Protein 7SUL (pdb70)

Foldseek 3Di:
DFFAFQAKDQFQFAWEWAAQPWPFIKIWTWAAPPDADPVRDPWIKIWIFTDDSVDRDNHTHTQFIGGDPWGFLHWYWFQDAQPNGGTWIWTWTFQQKIWIFQVVCRNVPHPDGTPDMDNPDGGTFNEWEAQPVQSQWIWIWFWQQDIWIAGNNHRPDTDALADGDPPTAGFNYKYQFLPDRQWIWTAGQLGWIWIGGSVVSGTDAIADDCSVQFGWQDKDHQNPQRQWIWTFGQGQSQQWIFIQGNVDRHGGPDIAPPANGHWQEKEQDNPDNQWIWTWHLCRWTFTHGSVVSHTPDTYDGDNWTFNYKYQRSNDRQWIWTRTPSRMIIIIGSD/DWFFQAKDQFQFAWEWAAQVAPPIKIKTKAAPPDADPVRDPWMKIWIWTDDSVDRDNYTHTQFMDTDPFHFLHWYWFQDAPPAANGGTWIWTWGFQQKIWTFAVNCRSVPDHPTTPDMDNPAGGTFNEKDAFPVQSQWMWTWFWFQDIWIAGNNHRPDTDGLADRDPPTFGFNYKYQFLPDRQWIWTAGQLGKIFIGRSVVRDTPDIADDPSVQFGWQDKDHQLPQRQWMWTAGQGQVQQWIFICGNVPRHGGPDIADPENGHWQDWEQQNVDNLWIWIWGLQRWIFTHRSVVNDTPDTYDDDNWTWHNWYAHNNPRQKIWTATPSRMIIIMGND/DWWFQAKDQFQFAWEWAAQVAPPIKIKTWAAPPFAAPVSDPWTKIWIWTDDNVDRDNYTHTQFIGGDPFGFLHWYWFQDAQDPPARRGTWIWTWTFQQKIWIFAVRCRSVPHPDGTPDMDRPAGGTFNEWDAQPVLSQWMWTWFWQQDIWIAGNNCRPDTDHLAPRDPPGAGWNYKYQFLPDRQWIWTAGQQGWIFIGGSVVRDTPDIADQPPSQFGWQDKDHQNPQRQWIWTAGQRLVQQWIFICRNVPRPHGPDIQPPDNGHWQEWEQQNVDNQWIWTWHLCRWTWIGRPVVSGTDDIHDGDNWTFNYKYAHNNDRQKIWTNTSNRMIIIMGRD/DFFQAKDQFQFAWEWAAQPAPPIKIWTAAAPPAPHWIWIWTDDSVDRDNYTHTQFIADDPWGFLHWYFFQPAQDDARGGGWIWTWTFQQKIWIWDVRCRNVPHNTTPDIDRPDGGTFNEWDAQPPLSQWIWIWAWFQDIWIAGNNCRPDTDALADRDPPTAGFNYKYAFLPDRQWIKTAGQQRWIWIGGSVVSDTDDIAHDVSQFGWQDKAHQNPQRQWIWTFGQGFSQQWIFICGNVDRHGGPDIQDPDNGHWQEWEQQNPDNQWIWTWHQCGWIFTGRPVVSGTPDIDDDDNWTFNYKYARNNDRQKIWTRTNSRMIIIGGVD

B-factor: mean 53.22, std 14.32, range [22.48, 134.35]

Organism: Homo sapiens (NCBI:txid9606)

Structure (mmCIF, N/CA/C/O backbone):
data_7SUL
#
_entry.id   7SUL
#
_cell.length_a   51.180
_cell.length_b   156.750
_cell.length_c   85.190
_cell.angle_alpha   90.000
_cell.angle_beta   99.480
_cell.angle_gamma   90.000
#
_symmetry.space_group_name_H-M   'P 1 21 1'
#
loop_
_entity.id
_entity.type
_entity.pdbx_description
1 polymer 'Protein transport protein Sec31A'
2 water water
#
loop_
_atom_site.group_PDB
_atom_site.id
_atom_site.type_symbol
_atom_site.label_atom_id
_atom_site.label_alt_id
_atom_site.label_comp_id
_atom_site.label_asym_id
_atom_site.label_entity_id
_atom_site.label_seq_id
_atom_site.pdbx_PDB_ins_code
_atom_site.Cartn_x
_atom_site.Cartn_y
_atom_site.Cartn_z
_atom_site.occupancy
_atom_site.B_iso_or_equiv
_atom_site.auth_seq_id
_atom_site.auth_comp_id
_atom_site.auth_asym_id
_atom_site.auth_atom_id
_atom_site.pdbx_PDB_model_num
ATOM 1 N N . PHE A 1 16 ? 16.749 -11.290 0.842 1.00 67.24 -2 PHE A N 1
ATOM 2 C CA . PHE A 1 16 ? 17.901 -10.567 1.366 1.00 66.61 -2 PHE A CA 1
ATOM 3 C C . PHE A 1 16 ? 17.847 -10.321 2.861 1.00 70.08 -2 PHE A C 1
ATOM 4 O O . PHE A 1 16 ? 18.032 -11.253 3.645 1.00 71.27 -2 PHE A O 1
ATOM 5 N N . GLN A 1 17 ? 17.566 -9.064 3.268 1.00 64.79 -1 GLN A N 1
ATOM 6 C CA . GLN A 1 17 ? 17.528 -8.607 4.662 1.00 62.91 -1 GLN A CA 1
ATOM 7 C C . GLN A 1 17 ? 16.223 -8.874 5.425 1.00 64.66 -1 GLN A C 1
ATOM 8 O O . GLN A 1 17 ? 15.134 -8.738 4.867 1.00 63.52 -1 GLN A O 1
ATOM 14 N N . GLY A 1 18 ? 16.368 -9.172 6.720 1.00 60.38 0 GLY A N 1
ATOM 15 C CA . GLY A 1 18 ? 15.270 -9.416 7.652 1.00 59.66 0 GLY A CA 1
ATOM 16 C C . GLY A 1 18 ? 14.430 -10.643 7.358 1.00 62.16 0 GLY A C 1
ATOM 17 O O . GLY A 1 18 ? 14.849 -11.507 6.576 1.00 61.25 0 GLY A O 1
ATOM 18 N N . MET A 1 19 ? 13.220 -10.725 7.972 1.00 57.77 1 MET A N 1
ATOM 19 C CA . MET A 1 19 ? 12.346 -11.883 7.776 1.00 57.30 1 MET A CA 1
ATOM 20 C C . MET A 1 19 ? 10.854 -11.637 8.104 1.00 53.89 1 MET A C 1
ATOM 21 O O . MET A 1 19 ? 10.517 -10.735 8.861 1.00 52.56 1 MET A O 1
ATOM 26 N N . LYS A 1 20 ? 9.983 -12.516 7.572 1.00 46.82 2 LYS A N 1
ATOM 27 C CA . LYS A 1 20 ? 8.550 -12.531 7.825 1.00 45.22 2 LYS A CA 1
ATOM 28 C C . LYS A 1 20 ? 8.288 -13.100 9.215 1.00 47.95 2 LYS A C 1
ATOM 29 O O . LYS A 1 20 ? 8.834 -14.156 9.568 1.00 47.93 2 LYS A O 1
ATOM 35 N N . LEU A 1 21 ? 7.488 -12.374 10.022 1.00 43.60 3 LEU A N 1
ATOM 36 C CA . LEU A 1 21 ? 7.145 -12.774 11.389 1.00 43.60 3 LEU A CA 1
ATOM 37 C C . LEU A 1 21 ? 5.704 -13.275 11.470 1.00 45.13 3 LEU A C 1
ATOM 38 O O . LEU A 1 21 ? 5.429 -14.261 12.155 1.00 45.29 3 LEU A O 1
ATOM 43 N N . LYS A 1 22 ? 4.783 -12.544 10.831 1.00 39.44 4 LYS A N 1
ATOM 44 C CA . LYS A 1 22 ? 3.350 -12.824 10.832 1.00 38.08 4 LYS A CA 1
ATOM 45 C C . LYS A 1 22 ? 2.729 -12.692 9.434 1.00 39.38 4 LYS A C 1
ATOM 46 O O . LYS A 1 22 ? 3.252 -11.976 8.591 1.00 34.87 4 LYS A O 1
ATOM 52 N N . GLU A 1 23 ? 1.603 -13.390 9.204 1.00 39.39 5 GLU A N 1
ATOM 53 C CA . GLU A 1 23 ? 0.826 -13.337 7.950 1.00 39.29 5 GLU A CA 1
ATOM 54 C C . GLU A 1 23 ? -0.685 -13.366 8.328 1.00 43.47 5 GLU A C 1
ATOM 55 O O . GLU A 1 23 ? -1.078 -14.083 9.249 1.00 42.12 5 GLU A O 1
ATOM 58 N N . VAL A 1 24 ? -1.476 -12.465 7.732 1.00 40.56 6 VAL A N 1
ATOM 59 C CA . VAL A 1 24 ? -2.914 -12.325 8.003 1.00 41.08 6 VAL A CA 1
ATOM 60 C C . VAL A 1 24 ? -3.586 -12.414 6.649 1.00 46.53 6 VAL A C 1
ATOM 61 O O . VAL A 1 24 ? -3.249 -11.638 5.759 1.00 45.17 6 VAL A O 1
ATOM 65 N N . ASP A 1 25 ? -4.459 -13.407 6.457 1.00 46.84 7 ASP A N 1
ATOM 66 C CA . ASP A 1 25 ? -5.086 -13.595 5.151 1.00 48.26 7 ASP A CA 1
ATOM 67 C C . ASP A 1 25 ? -6.416 -12.863 5.083 1.00 48.23 7 ASP A C 1
ATOM 68 O O . ASP A 1 25 ? -7.481 -13.434 5.322 1.00 46.86 7 ASP A O 1
ATOM 73 N N . ARG A 1 26 ? -6.301 -11.550 4.779 1.00 42.34 8 ARG A N 1
ATOM 74 C CA . ARG A 1 26 ? -7.380 -10.581 4.625 1.00 40.97 8 ARG A CA 1
ATOM 75 C C . ARG A 1 26 ? -6.998 -9.640 3.510 1.00 44.15 8 ARG A C 1
ATOM 76 O O . ARG A 1 26 ? -5.851 -9.204 3.457 1.00 44.15 8 ARG A O 1
ATOM 84 N N . THR A 1 27 ? -7.967 -9.288 2.653 1.00 40.35 9 THR A N 1
ATOM 85 C CA . THR A 1 27 ? -7.785 -8.287 1.610 1.00 39.44 9 THR A CA 1
ATOM 86 C C . THR A 1 27 ? -8.341 -7.060 2.275 1.00 41.21 9 THR A C 1
ATOM 87 O O . THR A 1 27 ? -9.551 -6.836 2.269 1.00 37.54 9 THR A O 1
ATOM 91 N N . ALA A 1 28 ? -7.454 -6.313 2.955 1.00 40.32 10 ALA A N 1
ATOM 92 C CA . ALA A 1 28 ? -7.891 -5.189 3.781 1.00 39.88 10 ALA A CA 1
ATOM 93 C C . ALA A 1 28 ? -6.915 -4.039 3.850 1.00 43.13 10 ALA A C 1
ATOM 94 O O . ALA A 1 28 ? -5.703 -4.218 3.671 1.00 43.00 10 ALA A O 1
ATOM 96 N N . MET A 1 29 ? -7.468 -2.859 4.204 1.00 38.00 11 MET A N 1
ATOM 97 C CA . MET A 1 29 ? -6.754 -1.639 4.544 1.00 36.76 11 MET A CA 1
ATOM 98 C C . MET A 1 29 ? -6.246 -1.869 5.995 1.00 40.49 11 MET A C 1
ATOM 99 O O . MET A 1 29 ? -6.923 -2.516 6.795 1.00 41.81 11 MET A O 1
ATOM 104 N N . GLN A 1 30 ? -5.036 -1.421 6.302 1.00 34.68 12 GLN A N 1
ATOM 105 C CA . GLN A 1 30 ? -4.389 -1.623 7.594 1.00 32.04 12 GLN A CA 1
ATOM 106 C C . GLN A 1 30 ? -4.017 -0.328 8.266 1.00 34.47 12 GLN A C 1
ATOM 107 O O . GLN A 1 30 ? -3.825 0.703 7.603 1.00 31.76 12 GLN A O 1
ATOM 113 N N . ALA A 1 31 ? -3.862 -0.403 9.612 1.00 30.74 13 ALA A N 1
ATOM 114 C CA . ALA A 1 31 ? -3.443 0.703 10.450 1.00 29.21 13 ALA A CA 1
ATOM 115 C C . ALA A 1 31 ? -2.822 0.124 11.707 1.00 33.73 13 ALA A C 1
ATOM 116 O O . ALA A 1 31 ? -3.432 -0.739 12.347 1.00 34.63 13 ALA A O 1
ATOM 118 N N . TRP A 1 32 ? -1.602 0.548 12.039 1.00 29.54 14 TRP A N 1
ATOM 119 C CA . TRP A 1 32 ? -0.970 0.101 13.279 1.00 30.55 14 TRP A CA 1
ATOM 120 C C . TRP A 1 32 ? -1.520 0.986 14.437 1.00 35.64 14 TRP A C 1
ATOM 121 O O . TRP A 1 32 ? -1.884 2.145 14.207 1.00 33.98 14 TRP A O 1
ATOM 132 N N . SER A 1 33 ? -1.527 0.461 15.678 1.00 32.36 15 SER A N 1
ATOM 133 C CA . SER A 1 33 ? -1.968 1.259 16.809 1.00 32.14 15 SER A CA 1
ATOM 134 C C . SER A 1 33 ? -0.929 2.352 17.033 1.00 36.40 15 SER A C 1
ATOM 135 O O . SER A 1 33 ? 0.225 2.163 16.621 1.00 35.74 15 SER A O 1
ATOM 138 N N . PRO A 1 34 ? -1.286 3.511 17.636 1.00 33.03 16 PRO A N 1
ATOM 139 C CA . PRO A 1 34 ? -0.268 4.564 17.862 1.00 33.18 16 PRO A CA 1
ATOM 140 C C . PRO A 1 34 ? 0.928 4.077 18.705 1.00 34.30 16 PRO A C 1
ATOM 141 O O . PRO A 1 34 ? 0.815 3.085 19.432 1.00 32.02 16 PRO A O 1
ATOM 145 N N . ALA A 1 35 ? 2.086 4.763 18.564 1.00 31.66 17 ALA A N 1
ATOM 146 C CA . ALA A 1 35 ? 3.387 4.479 19.210 1.00 30.92 17 ALA A CA 1
ATOM 147 C C . ALA A 1 35 ? 3.293 4.180 20.699 1.00 36.36 17 ALA A C 1
ATOM 148 O O . ALA A 1 35 ? 3.866 3.186 21.117 1.00 39.09 17 ALA A O 1
ATOM 150 N N . GLN A 1 36 ? 2.543 4.965 21.486 1.00 33.38 18 GLN A N 1
ATOM 151 C CA . GLN A 1 36 ? 2.411 4.768 22.942 1.00 33.51 18 GLN A CA 1
ATOM 152 C C . GLN A 1 36 ? 1.469 3.612 23.394 1.00 41.23 18 GLN A C 1
ATOM 153 O O . GLN A 1 36 ? 1.438 3.288 24.585 1.00 42.53 18 GLN A O 1
ATOM 159 N N . ASN A 1 37 ? 0.706 3.007 22.489 1.00 38.26 19 ASN A N 1
ATOM 160 C CA . ASN A 1 37 ? -0.237 1.981 22.896 1.00 37.86 19 ASN A CA 1
ATOM 161 C C . ASN A 1 37 ? 0.392 0.593 23.139 1.00 42.83 19 ASN A C 1
ATOM 162 O O . ASN A 1 37 ? 1.196 0.089 22.348 1.00 41.79 19 ASN A O 1
ATOM 167 N N . HIS A 1 38 ? -0.032 -0.034 24.229 1.00 40.93 20 HIS A N 1
ATOM 168 C CA . HIS A 1 38 ? 0.364 -1.390 24.554 1.00 42.51 20 HIS A CA 1
ATOM 169 C C . HIS A 1 38 ? -0.885 -2.218 24.880 1.00 47.45 20 HIS A C 1
ATOM 170 O O . HIS A 1 38 ? -1.715 -1.751 25.663 1.00 47.81 20 HIS A O 1
ATOM 177 N N . PRO A 1 39 ? -1.086 -3.403 24.243 1.00 42.88 21 PRO A N 1
ATOM 178 C CA . PRO A 1 39 ? -0.220 -4.062 23.238 1.00 41.68 21 PRO A CA 1
ATOM 179 C C . PRO A 1 39 ? -0.228 -3.371 21.885 1.00 40.65 21 PRO A C 1
ATOM 180 O O . PRO A 1 39 ? -1.030 -2.466 21.641 1.00 39.47 21 PRO A O 1
ATOM 184 N N . ILE A 1 40 ? 0.650 -3.840 20.981 1.00 35.08 22 ILE A N 1
ATOM 185 C CA . ILE A 1 40 ? 0.712 -3.389 19.588 1.00 31.89 22 ILE A CA 1
ATOM 186 C C . ILE A 1 40 ? -0.467 -4.046 18.884 1.00 38.26 22 ILE A C 1
ATOM 187 O O . ILE A 1 40 ? -0.648 -5.269 18.981 1.00 38.23 22 ILE A O 1
ATOM 192 N N . TYR A 1 41 ? -1.289 -3.228 18.200 1.00 36.43 23 TYR A N 1
ATOM 193 C CA . TYR A 1 41 ? -2.459 -3.689 17.455 1.00 35.22 23 TYR A CA 1
ATOM 194 C C . TYR A 1 41 ? -2.378 -3.329 15.984 1.00 39.02 23 TYR A C 1
ATOM 195 O O . TYR A 1 41 ? -1.842 -2.279 15.594 1.00 38.22 23 TYR A O 1
ATOM 204 N N . LEU A 1 42 ? -2.917 -4.222 15.160 1.00 35.57 24 LEU A N 1
ATOM 205 C CA . LEU A 1 42 ? -3.021 -4.029 13.734 1.00 34.53 24 LEU A CA 1
ATOM 206 C C . LEU A 1 42 ? -4.498 -4.108 13.397 1.00 38.52 24 LEU A C 1
ATOM 207 O O . LEU A 1 42 ? -5.104 -5.169 13.544 1.00 37.86 24 LEU A O 1
ATOM 212 N N . ALA A 1 43 ? -5.092 -2.968 13.012 1.00 36.56 25 ALA A N 1
ATOM 213 C CA . ALA A 1 43 ? -6.495 -2.907 12.603 1.00 36.86 25 ALA A CA 1
ATOM 214 C C . ALA A 1 43 ? -6.574 -3.126 11.103 1.00 42.67 25 ALA A C 1
ATOM 215 O O . ALA A 1 43 ? -5.774 -2.573 10.350 1.00 41.79 25 ALA A O 1
ATOM 217 N N . THR A 1 44 ? -7.505 -3.959 10.665 1.00 41.94 26 THR A N 1
ATOM 218 C CA . THR A 1 44 ? -7.691 -4.205 9.236 1.00 42.22 26 THR A CA 1
ATOM 219 C C . THR A 1 44 ? -9.158 -3.970 8.891 1.00 44.40 26 THR A C 1
ATOM 220 O O . THR A 1 44 ? -10.014 -4.381 9.650 1.00 44.13 26 THR A O 1
ATOM 224 N N . GLY A 1 45 ? -9.413 -3.265 7.792 1.00 39.70 27 GLY A N 1
ATOM 225 C CA . GLY A 1 45 ? -10.751 -2.974 7.290 1.00 39.32 27 GLY A CA 1
ATOM 226 C C . GLY A 1 45 ? -10.858 -3.401 5.837 1.00 45.11 27 GLY A C 1
ATOM 227 O O . GLY A 1 45 ? -10.112 -2.897 4.987 1.00 44.57 27 GLY A O 1
ATOM 228 N N . THR A 1 46 ? -11.753 -4.359 5.545 1.00 42.89 28 THR A N 1
ATOM 229 C CA . THR A 1 46 ? -11.957 -4.931 4.198 1.00 43.57 28 THR A CA 1
ATOM 230 C C . THR A 1 46 ? -11.910 -3.852 3.118 1.00 48.29 28 THR A C 1
ATOM 231 O O . THR A 1 46 ? -12.678 -2.892 3.173 1.00 48.92 28 THR A O 1
ATOM 235 N N . SER A 1 47 ? -10.968 -4.011 2.177 1.00 44.18 29 SER A N 1
ATOM 236 C CA . SER A 1 47 ? -10.685 -3.103 1.071 1.00 44.26 29 SER A CA 1
ATOM 237 C C . SER A 1 47 ? -11.839 -2.970 0.070 1.00 48.53 29 SER A C 1
ATOM 238 O O . SER A 1 47 ? -12.444 -3.971 -0.305 1.00 48.63 29 SER A O 1
ATOM 241 N N . ALA A 1 48 ? -12.116 -1.737 -0.392 1.00 45.13 30 ALA A N 1
ATOM 242 C CA . ALA A 1 48 ? -13.129 -1.485 -1.431 1.00 45.33 30 ALA A CA 1
ATOM 243 C C . ALA A 1 48 ? -12.495 -1.668 -2.850 1.00 50.02 30 ALA A C 1
ATOM 244 O O . ALA A 1 48 ? -11.297 -1.932 -2.972 1.00 49.48 30 ALA A O 1
ATOM 246 N N . GLN A 1 49 ? -13.307 -1.559 -3.897 1.00 48.98 31 GLN A N 1
ATOM 247 C CA . GLN A 1 49 ? -12.930 -1.676 -5.317 1.00 50.26 31 GLN A CA 1
ATOM 248 C C . GLN A 1 49 ? -11.940 -2.868 -5.580 1.00 54.37 31 GLN A C 1
ATOM 249 O O . GLN A 1 49 ? -10.802 -2.695 -6.047 1.00 55.65 31 GLN A O 1
ATOM 255 N N . GLN A 1 50 ? -12.397 -4.065 -5.226 1.00 48.12 32 GLN A N 1
ATOM 256 C CA . GLN A 1 50 ? -11.718 -5.353 -5.417 1.00 46.92 32 GLN A CA 1
ATOM 257 C C . GLN A 1 50 ? -12.752 -6.421 -5.177 1.00 52.23 32 GLN A C 1
ATOM 258 O O . GLN A 1 50 ? -13.649 -6.211 -4.372 1.00 52.39 32 GLN A O 1
ATOM 264 N N . LEU A 1 51 ? -12.639 -7.545 -5.869 1.00 48.97 33 LEU A N 1
ATOM 265 C CA . LEU A 1 51 ? -13.493 -8.704 -5.692 1.00 49.05 33 LEU A CA 1
ATOM 266 C C . LEU A 1 51 ? -12.627 -9.895 -6.027 1.00 55.95 33 LEU A C 1
ATOM 267 O O . LEU A 1 51 ? -11.789 -9.817 -6.927 1.00 56.04 33 LEU A O 1
ATOM 272 N N . ASP A 1 52 ? -12.818 -10.994 -5.301 1.00 53.96 34 ASP A N 1
ATOM 273 C CA . ASP A 1 52 ? -12.115 -12.255 -5.524 1.00 53.65 34 ASP A CA 1
ATOM 274 C C . ASP A 1 52 ? -13.117 -13.152 -6.229 1.00 53.74 34 ASP A C 1
ATOM 275 O O . ASP A 1 52 ? -14.248 -12.713 -6.432 1.00 52.32 34 ASP A O 1
ATOM 280 N N . ALA A 1 53 ? -12.747 -14.407 -6.566 1.00 50.53 35 ALA A N 1
ATOM 281 C CA . ALA A 1 53 ? -13.652 -15.326 -7.286 1.00 50.31 35 ALA A CA 1
ATOM 282 C C . ALA A 1 53 ? -14.950 -15.682 -6.486 1.00 54.72 35 ALA A C 1
ATOM 283 O O . ALA A 1 53 ? -15.887 -16.213 -7.092 1.00 53.47 35 ALA A O 1
ATOM 285 N N . THR A 1 54 ? -15.026 -15.347 -5.169 1.00 53.75 36 THR A N 1
ATOM 286 C CA . THR A 1 54 ? -16.246 -15.561 -4.358 1.00 54.34 36 THR A CA 1
ATOM 287 C C . THR A 1 54 ? -17.277 -14.436 -4.649 1.00 58.63 36 THR A C 1
ATOM 288 O O . THR A 1 54 ? -18.483 -14.621 -4.405 1.00 59.52 36 THR A O 1
ATOM 292 N N . PHE A 1 55 ? -16.782 -13.272 -5.162 1.00 52.80 37 PHE A N 1
ATOM 293 C CA . PHE A 1 55 ? -17.540 -12.068 -5.530 1.00 52.11 37 PHE A CA 1
ATOM 294 C C . PHE A 1 55 ? -18.314 -11.501 -4.332 1.00 60.02 37 PHE A C 1
ATOM 295 O O . PHE A 1 55 ? -19.367 -10.877 -4.499 1.00 61.01 37 PHE A O 1
ATOM 303 N N . SER A 1 56 ? -17.768 -11.723 -3.123 1.00 57.71 38 SER A N 1
ATOM 304 C CA . SER A 1 56 ? -18.307 -11.283 -1.847 1.00 57.23 38 SER A CA 1
ATOM 305 C C . SER A 1 56 ? -17.912 -9.840 -1.570 1.00 57.74 38 SER A C 1
ATOM 306 O O . SER A 1 56 ? -16.794 -9.439 -1.885 1.00 57.96 38 SER A O 1
ATOM 309 N N . THR A 1 57 ? -18.849 -9.056 -1.023 1.00 53.46 39 THR A N 1
ATOM 310 C CA . THR A 1 57 ? -18.651 -7.651 -0.649 1.00 53.75 39 THR A CA 1
ATOM 311 C C . THR A 1 57 ? -18.700 -7.520 0.872 1.00 57.96 39 THR A C 1
ATOM 312 O O . THR A 1 57 ? -18.763 -6.405 1.396 1.00 56.92 39 THR A O 1
ATOM 316 N N . ASN A 1 58 ? -18.687 -8.681 1.570 1.00 55.05 40 ASN A N 1
ATOM 317 C CA . ASN A 1 58 ? -18.673 -8.807 3.025 1.00 54.50 40 ASN A CA 1
ATOM 318 C C . ASN A 1 58 ? -17.485 -8.052 3.595 1.00 56.84 40 ASN A C 1
ATOM 319 O O . ASN A 1 58 ? -16.332 -8.288 3.217 1.00 56.91 40 ASN A O 1
ATOM 324 N N . ALA A 1 59 ? -17.813 -7.075 4.441 1.00 51.35 41 ALA A N 1
ATOM 325 C CA . ALA A 1 59 ? -16.921 -6.140 5.077 1.00 50.16 41 ALA A CA 1
ATOM 326 C C . ALA A 1 59 ? -16.865 -6.347 6.581 1.00 53.19 41 ALA A C 1
ATOM 327 O O . ALA A 1 59 ? -17.891 -6.547 7.243 1.00 53.64 41 ALA A O 1
ATOM 329 N N . SER A 1 60 ? -15.655 -6.314 7.113 1.00 48.17 42 SER A N 1
ATOM 330 C CA . SER A 1 60 ? -15.414 -6.453 8.532 1.00 48.14 42 SER A CA 1
ATOM 331 C C . SER A 1 60 ? -14.213 -5.647 8.909 1.00 50.33 42 SER A C 1
ATOM 332 O O . SER A 1 60 ? -13.331 -5.424 8.080 1.00 49.18 42 SER A O 1
ATOM 335 N N . LEU A 1 61 ? -14.218 -5.143 10.143 1.00 46.60 43 LEU A N 1
ATOM 336 C CA . LEU A 1 61 ? -13.111 -4.408 10.712 1.00 45.40 43 LEU A CA 1
ATOM 337 C C . LEU A 1 61 ? -12.593 -5.299 11.825 1.00 47.95 43 LEU A C 1
ATOM 338 O O . LEU A 1 61 ? -13.332 -5.608 12.756 1.00 48.74 43 LEU A O 1
ATOM 343 N N . GLU A 1 62 ? -11.378 -5.815 11.669 1.00 42.50 44 GLU A N 1
ATOM 344 C CA . GLU A 1 62 ? -10.792 -6.709 12.656 1.00 42.21 44 GLU A CA 1
ATOM 345 C C . GLU A 1 62 ? -9.573 -6.117 13.281 1.00 43.70 44 GLU A C 1
ATOM 346 O O . GLU A 1 62 ? -8.873 -5.344 12.635 1.00 42.94 44 GLU A O 1
ATOM 352 N N . ILE A 1 63 ? -9.299 -6.499 14.533 1.00 39.32 45 ILE A N 1
ATOM 353 C CA . ILE A 1 63 ? -8.130 -6.011 15.253 1.00 39.11 45 ILE A CA 1
ATOM 354 C C . ILE A 1 63 ? -7.320 -7.207 15.722 1.00 42.46 45 ILE A C 1
ATOM 355 O O . ILE A 1 63 ? -7.850 -8.093 16.394 1.00 41.79 45 ILE A O 1
ATOM 360 N N . PHE A 1 64 ? -6.033 -7.231 15.350 1.00 39.76 46 PHE A N 1
ATOM 361 C CA . PHE A 1 64 ? -5.096 -8.300 15.718 1.00 39.77 46 PHE A CA 1
ATOM 362 C C . PHE A 1 64 ? -4.024 -7.778 16.661 1.00 45.66 46 PHE A C 1
ATOM 363 O O . PHE A 1 64 ? -3.598 -6.634 16.523 1.00 44.84 46 PHE A O 1
ATOM 371 N N . GLU A 1 65 ? -3.538 -8.626 17.564 1.00 43.22 47 GLU A N 1
ATOM 372 C CA . GLU A 1 65 ? -2.473 -8.222 18.470 1.00 43.80 47 GLU A CA 1
ATOM 373 C C . GLU A 1 65 ? -1.134 -8.688 17.896 1.00 49.34 47 GLU A C 1
ATOM 374 O O . GLU A 1 65 ? -1.070 -9.796 17.375 1.00 49.78 47 GLU A O 1
ATOM 380 N N . LEU A 1 66 ? -0.066 -7.864 18.003 1.00 46.37 48 LEU A N 1
ATOM 381 C CA . LEU A 1 66 ? 1.256 -8.283 17.562 1.00 45.86 48 LEU A CA 1
ATOM 382 C C . LEU A 1 66 ? 2.032 -8.834 18.755 1.00 54.60 48 LEU A C 1
ATOM 383 O O . LEU A 1 66 ? 2.405 -8.061 19.653 1.00 54.78 48 LEU A O 1
ATOM 388 N N . ASP A 1 67 ? 2.268 -10.175 18.755 1.00 54.41 49 ASP A N 1
ATOM 389 C CA . ASP A 1 67 ? 3.035 -10.904 19.775 1.00 54.95 49 ASP A CA 1
ATOM 390 C C . ASP A 1 67 ? 4.275 -11.490 19.131 1.00 60.09 49 ASP A C 1
ATOM 391 O O . ASP A 1 67 ? 4.190 -12.464 18.386 1.00 59.77 49 ASP A O 1
ATOM 396 N N . LEU A 1 68 ? 5.430 -10.884 19.416 1.00 58.28 50 LEU A N 1
ATOM 397 C CA . LEU A 1 68 ? 6.713 -11.303 18.854 1.00 58.34 50 LEU A CA 1
ATOM 398 C C . LEU A 1 68 ? 7.359 -12.443 19.673 1.00 65.48 50 LEU A C 1
ATOM 399 O O . LEU A 1 68 ? 8.261 -13.114 19.165 1.00 65.46 50 LEU A O 1
ATOM 404 N N . SER A 1 69 ? 6.856 -12.695 20.905 1.00 64.05 51 SER A N 1
ATOM 405 C CA . SER A 1 69 ? 7.306 -13.783 21.779 1.00 64.56 51 SER A CA 1
ATOM 406 C C . SER A 1 69 ? 6.854 -15.146 21.199 1.00 69.81 51 SER A C 1
ATOM 407 O O . SER A 1 69 ? 7.452 -16.178 21.505 1.00 69.66 51 SER A O 1
ATOM 410 N N . ASP A 1 70 ? 5.787 -15.131 20.369 1.00 67.30 52 ASP A N 1
ATOM 411 C CA . ASP A 1 70 ? 5.205 -16.297 19.695 1.00 67.08 52 ASP A CA 1
ATOM 412 C C . ASP A 1 70 ? 5.843 -16.443 18.292 1.00 68.98 52 ASP A C 1
ATOM 413 O O . ASP A 1 70 ? 5.765 -15.497 17.511 1.00 68.87 52 ASP A O 1
ATOM 418 N N . PRO A 1 71 ? 6.468 -17.596 17.942 1.00 64.14 53 PRO A N 1
ATOM 419 C CA . PRO A 1 71 ? 7.091 -17.715 16.612 1.00 63.05 53 PRO A CA 1
ATOM 420 C C . PRO A 1 71 ? 6.115 -18.145 15.500 1.00 63.88 53 PRO A C 1
ATOM 421 O O . PRO A 1 71 ? 6.556 -18.346 14.366 1.00 62.84 53 PRO A O 1
ATOM 425 N N . SER A 1 72 ? 4.806 -18.323 15.821 1.00 58.43 54 SER A N 1
ATOM 426 C CA . SER A 1 72 ? 3.767 -18.686 14.847 1.00 56.86 54 SER A CA 1
ATOM 427 C C . SER A 1 72 ? 3.515 -17.493 13.917 1.00 60.35 54 SER A C 1
ATOM 428 O O . SER A 1 72 ? 3.680 -16.342 14.343 1.00 60.13 54 SER A O 1
ATOM 431 N N . LEU A 1 73 ? 3.128 -17.768 12.647 1.00 55.40 55 LEU A N 1
ATOM 432 C CA . LEU A 1 73 ? 2.829 -16.750 11.641 1.00 54.35 55 LEU A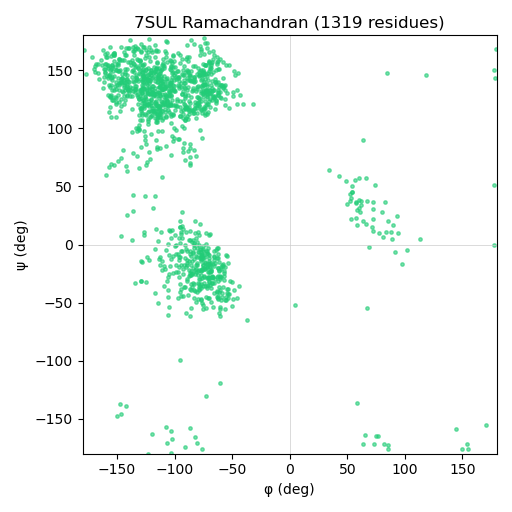 CA 1
ATOM 433 C C . LEU A 1 73 ? 1.467 -16.111 11.896 1.00 60.21 55 LEU A C 1
ATOM 434 O O . LEU A 1 73 ? 1.123 -15.106 11.281 1.00 60.24 55 LEU A O 1
ATOM 439 N N . ASP A 1 74 ? 0.682 -16.711 12.775 1.00 58.94 56 ASP A N 1
ATOM 440 C CA . ASP A 1 74 ? -0.645 -16.229 13.126 1.00 59.58 56 ASP A CA 1
ATOM 441 C C . ASP A 1 74 ? -0.576 -15.164 14.192 1.00 63.28 56 ASP A C 1
ATOM 442 O O . ASP A 1 74 ? 0.214 -15.274 15.1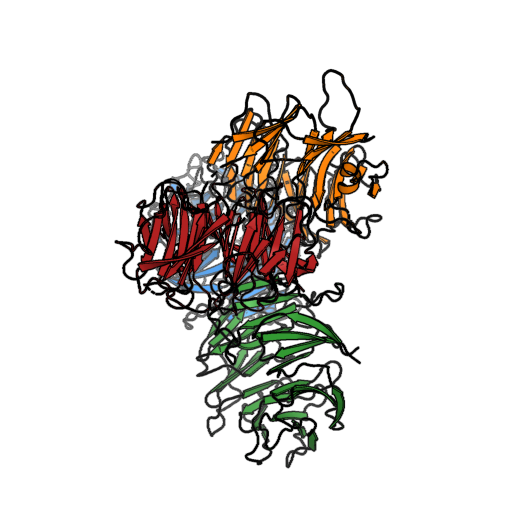29 1.00 64.63 56 ASP A O 1
ATOM 447 N N . MET A 1 75 ? -1.421 -14.143 14.059 1.00 58.38 57 MET A N 1
ATOM 448 C CA . MET A 1 75 ? -1.568 -13.085 15.046 1.00 57.57 57 MET A CA 1
ATOM 449 C C . MET A 1 75 ? -2.829 -13.384 15.828 1.00 60.86 57 MET A C 1
ATOM 450 O O . MET A 1 75 ? -3.772 -13.952 15.271 1.00 61.13 57 MET A O 1
ATOM 455 N N . LYS A 1 76 ? -2.853 -13.019 17.106 1.00 56.30 58 LYS A N 1
ATOM 456 C CA . LYS A 1 76 ? -4.026 -13.266 17.924 1.00 55.95 58 LYS A CA 1
ATOM 457 C C . LYS A 1 76 ? -5.125 -12.282 17.550 1.00 61.48 58 LYS A C 1
ATOM 458 O O . LYS A 1 76 ? -4.918 -11.074 17.673 1.00 61.72 58 LYS A O 1
ATOM 460 N N . SER A 1 77 ? -6.270 -12.793 17.038 1.00 59.13 59 SER A N 1
ATOM 461 C CA . SER A 1 77 ? -7.434 -11.954 16.723 1.00 59.84 59 SER A CA 1
ATOM 462 C C . SER A 1 77 ? -8.062 -11.571 18.066 1.00 64.80 59 SER A C 1
ATOM 463 O O . SER A 1 77 ? -8.191 -12.424 18.952 1.00 64.38 59 SER A O 1
ATOM 466 N N . CYS A 1 78 ? -8.375 -10.282 18.244 1.00 61.44 60 CYS A N 1
ATOM 467 C CA . CYS A 1 78 ? -8.892 -9.761 19.514 1.00 61.01 60 CYS A CA 1
ATOM 468 C C . CYS A 1 78 ? -10.358 -9.373 19.415 1.00 63.17 60 CYS A C 1
ATOM 469 O O . CYS A 1 78 ? -11.095 -9.509 20.402 1.00 64.48 60 CYS A O 1
ATOM 472 N N . ALA A 1 79 ? -10.759 -8.838 18.252 1.00 55.26 61 ALA A N 1
ATOM 473 C CA . ALA A 1 79 ? -12.099 -8.344 18.010 1.00 54.27 61 ALA A CA 1
ATOM 474 C C . ALA A 1 79 ? -12.446 -8.307 16.510 1.00 56.99 61 ALA A C 1
ATOM 475 O O . ALA A 1 79 ? -11.558 -8.211 15.666 1.00 56.38 61 ALA A O 1
ATOM 477 N N . THR A 1 80 ? -13.745 -8.389 16.200 1.00 53.18 62 THR A N 1
ATOM 478 C CA . THR A 1 80 ? -14.306 -8.403 14.853 1.00 53.25 62 THR A CA 1
ATOM 479 C C . THR A 1 80 ? -15.577 -7.584 14.867 1.00 57.06 62 THR A C 1
ATOM 480 O O . THR A 1 80 ? -16.465 -7.815 15.685 1.00 57.44 62 THR A O 1
ATOM 484 N N . PHE A 1 81 ? -15.678 -6.645 13.952 1.00 54.49 63 PHE A N 1
ATOM 485 C CA . PHE A 1 81 ? -16.873 -5.828 13.806 1.00 54.02 63 PHE A CA 1
ATOM 486 C C . PHE A 1 81 ? -17.394 -5.956 12.346 1.00 56.21 63 PHE A C 1
ATOM 487 O O . PHE A 1 81 ? -16.664 -5.698 11.397 1.00 54.17 63 PHE A O 1
ATOM 495 N N . SER A 1 82 ? -18.634 -6.420 12.204 1.00 54.09 64 SER A N 1
ATOM 496 C CA . SER A 1 82 ? -19.335 -6.643 10.949 1.00 54.41 64 SER A CA 1
ATOM 497 C C . SER A 1 82 ? -19.820 -5.301 10.415 1.00 59.27 64 SER A C 1
ATOM 498 O O . SER A 1 82 ? -20.844 -4.757 10.837 1.00 58.57 64 SER A O 1
ATOM 501 N N . SER A 1 83 ? -19.040 -4.771 9.488 1.00 57.05 65 SER A N 1
ATOM 502 C CA . SER A 1 83 ? -19.216 -3.473 8.868 1.00 57.12 65 SER A CA 1
ATOM 503 C C . SER A 1 83 ? -20.206 -3.486 7.686 1.00 63.69 65 SER A C 1
ATOM 504 O O . SER A 1 83 ? -20.389 -4.506 6.996 1.00 63.18 65 SER A O 1
ATOM 507 N N . SER A 1 84 ? -20.827 -2.322 7.444 1.00 61.46 66 SER A N 1
ATOM 508 C CA . SER A 1 84 ? -21.701 -2.124 6.285 1.00 61.42 66 SER A CA 1
ATOM 509 C C . SER A 1 84 ? -20.887 -1.378 5.186 1.00 64.01 66 SER A C 1
ATOM 510 O O . SER A 1 84 ? -21.386 -1.162 4.083 1.00 64.41 66 SER A O 1
ATOM 513 N N . HIS A 1 85 ? -19.604 -1.047 5.479 1.00 58.14 67 HIS A N 1
ATOM 514 C CA . HIS A 1 85 ? -18.705 -0.364 4.544 1.00 55.76 67 HIS A CA 1
ATOM 515 C C . HIS A 1 85 ? -17.436 -1.118 4.262 1.00 52.29 67 HIS A C 1
ATOM 516 O O . HIS A 1 85 ? -16.855 -1.732 5.159 1.00 50.89 67 HIS A O 1
ATOM 523 N N . ARG A 1 86 ? -16.965 -0.984 3.019 1.00 45.71 68 ARG A N 1
ATOM 524 C CA . ARG A 1 86 ? -15.667 -1.451 2.542 1.00 43.95 68 ARG A CA 1
ATOM 525 C C . ARG A 1 86 ? -14.808 -0.189 2.475 1.00 44.62 68 ARG A C 1
ATOM 526 O O . ARG A 1 86 ? -15.372 0.898 2.336 1.00 44.99 68 ARG A O 1
ATOM 534 N N . TYR A 1 87 ? -13.482 -0.297 2.659 1.00 38.47 69 TYR A N 1
ATOM 535 C CA . TYR A 1 87 ? -12.676 0.899 2.841 1.00 38.59 69 TYR A CA 1
ATOM 536 C C . TYR A 1 87 ? -11.613 1.176 1.792 1.00 42.47 69 TYR A C 1
ATOM 537 O O . TYR A 1 87 ? -10.997 0.255 1.250 1.00 42.06 69 TYR A O 1
ATOM 546 N N . HIS A 1 88 ? -11.352 2.495 1.585 1.00 37.85 70 HIS A N 1
ATOM 547 C CA . HIS A 1 88 ? -10.352 3.033 0.665 1.00 37.31 70 HIS A CA 1
ATOM 548 C C . HIS A 1 88 ? -9.132 3.529 1.398 1.00 42.75 70 HIS A C 1
ATOM 549 O O . HIS A 1 88 ? -8.074 3.724 0.782 1.00 45.11 70 HIS A O 1
ATOM 556 N N . LYS A 1 89 ? -9.286 3.770 2.706 1.00 37.66 71 LYS A N 1
ATOM 557 C CA . LYS A 1 89 ? -8.236 4.229 3.604 1.00 36.69 71 LYS A CA 1
ATOM 558 C C . LYS A 1 89 ? -8.590 3.856 5.078 1.00 39.71 71 LYS A C 1
ATOM 559 O O . LYS A 1 89 ? -9.766 3.802 5.446 1.00 39.45 71 LYS A O 1
ATOM 565 N N . LEU A 1 90 ? -7.570 3.547 5.893 1.00 34.12 72 LEU A N 1
ATOM 566 C CA . LEU A 1 90 ? -7.752 3.232 7.300 1.00 32.60 72 LEU A CA 1
ATOM 567 C C . LEU A 1 90 ? -6.540 3.717 8.041 1.00 36.27 72 LEU A C 1
ATOM 568 O O . LEU A 1 90 ? -5.422 3.289 7.753 1.00 37.23 72 LEU A O 1
ATOM 573 N N . ILE A 1 91 ? -6.750 4.699 8.919 1.00 30.79 73 ILE A N 1
ATOM 574 C CA . ILE A 1 91 ? -5.693 5.265 9.727 1.00 29.99 73 ILE A CA 1
ATOM 575 C C . ILE A 1 91 ? -6.147 5.215 11.203 1.00 35.07 73 ILE A C 1
ATOM 576 O O . ILE A 1 91 ? -7.340 5.160 11.496 1.00 35.88 73 ILE A O 1
ATOM 581 N N . TRP A 1 92 ? -5.165 5.184 12.109 1.00 29.62 74 TRP A N 1
ATOM 582 C CA . TRP A 1 92 ? -5.321 5.158 13.550 1.00 27.52 74 TRP A CA 1
ATOM 583 C C . TRP A 1 92 ? -4.577 6.358 14.151 1.00 31.20 74 TRP A C 1
ATOM 584 O O . TRP A 1 92 ? -3.342 6.362 14.214 1.00 28.18 74 TRP A O 1
ATOM 595 N N . GLY A 1 93 ? -5.350 7.366 14.547 1.00 30.81 75 GLY A N 1
ATOM 596 C CA . GLY A 1 93 ? -4.846 8.599 15.142 1.00 30.85 75 GLY A CA 1
ATOM 597 C C . GLY A 1 93 ? -4.676 8.447 16.640 1.00 37.13 75 GLY A C 1
ATOM 598 O O . GLY A 1 93 ? -5.455 7.732 17.271 1.00 35.88 75 GLY A O 1
ATOM 599 N N . PRO A 1 94 ? -3.656 9.105 17.245 1.00 36.73 76 PRO A N 1
ATOM 600 C CA . PRO A 1 94 ? -3.453 8.988 18.706 1.00 36.22 76 PRO A CA 1
ATOM 601 C C . PRO A 1 94 ? -4.483 9.710 19.584 1.00 43.91 76 PRO A C 1
ATOM 602 O O . PRO A 1 94 ? -4.416 9.537 20.792 1.00 40.98 76 PRO A O 1
ATOM 606 N N . TYR A 1 95 ? -5.433 10.503 19.012 1.00 47.94 77 TYR A N 1
ATOM 607 C CA . TYR A 1 95 ? -6.385 11.241 19.857 1.00 49.97 77 TYR A CA 1
ATOM 608 C C . TYR A 1 95 ? -7.856 10.885 19.623 1.00 61.19 77 TYR A C 1
ATOM 609 O O . TYR A 1 95 ? -8.353 11.006 18.513 1.00 62.45 77 TYR A O 1
ATOM 618 N N . LYS A 1 96 ? -8.572 10.592 20.721 1.00 62.49 78 LYS A N 1
ATOM 619 C CA . LYS A 1 96 ? -10.018 10.344 20.782 1.00 63.73 78 LYS A CA 1
ATOM 620 C C . LYS A 1 96 ? -10.611 11.341 21.817 1.00 72.06 78 LYS A C 1
ATOM 621 O O . LYS A 1 96 ? -10.024 11.517 22.882 1.00 71.58 78 LYS A O 1
ATOM 627 N N . MET A 1 97 ? -11.749 11.996 21.480 1.00 72.48 79 MET A N 1
ATOM 628 C CA . MET A 1 97 ? -12.469 13.035 22.246 1.00 73.82 79 MET A CA 1
ATOM 629 C C . MET A 1 97 ? -12.631 12.758 23.757 1.00 79.24 79 MET A C 1
ATOM 630 O O . MET A 1 97 ? -12.575 13.719 24.535 1.00 79.32 79 MET A O 1
ATOM 635 N N . ASP A 1 98 ? -12.827 11.487 24.181 1.00 76.09 80 ASP A N 1
ATOM 636 C CA . ASP A 1 98 ? -12.970 11.168 25.613 1.00 96.85 80 ASP A CA 1
ATOM 637 C C . ASP A 1 98 ? -11.636 10.738 26.244 1.00 109.31 80 ASP A C 1
ATOM 638 O O . ASP A 1 98 ? -11.137 9.639 25.998 1.00 70.66 80 ASP A O 1
ATOM 640 N N . ASP A 1 102 ? -8.846 2.461 27.850 1.00 52.72 84 ASP A N 1
ATOM 641 C CA . ASP A 1 102 ? -8.145 1.177 27.703 1.00 53.54 84 ASP A CA 1
ATOM 642 C C . ASP A 1 102 ? -7.167 1.161 26.506 1.00 57.96 84 ASP A C 1
ATOM 643 O O . ASP A 1 102 ? -6.000 0.782 26.658 1.00 58.37 84 ASP A O 1
ATOM 645 N N . VAL A 1 103 ? -7.674 1.532 25.311 1.00 53.00 85 VAL A N 1
ATOM 646 C CA . VAL A 1 103 ? -6.940 1.584 24.044 1.00 51.13 85 VAL A CA 1
ATOM 647 C C . VAL A 1 103 ? -6.949 3.032 23.570 1.00 52.91 85 VAL A C 1
ATOM 648 O O . VAL A 1 103 ? -8.006 3.669 23.505 1.00 52.62 85 VAL A O 1
ATOM 652 N N . SER A 1 104 ? -5.765 3.538 23.251 1.00 47.55 86 SER A N 1
ATOM 653 C CA . SER A 1 104 ? -5.573 4.894 22.787 1.00 47.11 86 SER A CA 1
ATOM 654 C C . SER A 1 104 ? -6.013 5.095 21.332 1.00 48.05 86 SER A C 1
ATOM 655 O O . SER A 1 104 ? -5.934 4.190 20.495 1.00 47.29 86 SER A O 1
ATOM 658 N N . GLY A 1 105 ? -6.471 6.305 21.067 1.00 43.39 87 GLY A N 1
ATOM 659 C CA . GLY A 1 105 ? -6.786 6.791 19.742 1.00 42.86 87 GLY A CA 1
ATOM 660 C C . GLY A 1 105 ? -8.096 6.462 19.082 1.00 47.48 87 GLY A C 1
ATOM 661 O O . GLY A 1 105 ? -9.039 5.939 19.689 1.00 48.66 87 GLY A O 1
ATOM 662 N N . VAL A 1 106 ? -8.157 6.830 17.810 1.00 42.18 88 VAL A N 1
ATOM 663 C CA . VAL A 1 106 ? -9.361 6.672 17.021 1.00 40.53 88 VAL A CA 1
ATOM 664 C C . VAL A 1 106 ? -9.000 6.088 15.666 1.00 44.09 88 VAL A C 1
ATOM 665 O O . VAL A 1 106 ? -8.007 6.493 15.045 1.00 42.47 88 VAL A O 1
ATOM 669 N N . LEU A 1 107 ? -9.814 5.119 15.229 1.00 42.01 89 LEU A N 1
ATOM 670 C CA . LEU A 1 107 ? -9.692 4.509 13.928 1.00 42.08 89 LEU A CA 1
ATOM 671 C C . LEU A 1 107 ? -10.533 5.352 12.987 1.00 46.97 89 LEU A C 1
ATOM 672 O O . LEU A 1 107 ? -11.730 5.510 13.223 1.00 48.69 89 LEU A O 1
ATOM 677 N N . ILE A 1 108 ? -9.904 5.961 11.977 1.00 41.08 90 ILE A N 1
ATOM 678 C CA . ILE A 1 108 ? -10.603 6.805 11.002 1.00 39.89 90 ILE A CA 1
ATOM 679 C C . ILE A 1 108 ? -10.562 6.060 9.695 1.00 41.70 90 ILE A C 1
ATOM 680 O O . ILE A 1 108 ? -9.485 5.725 9.193 1.00 40.37 90 ILE A O 1
ATOM 685 N N . ALA A 1 109 ? -11.734 5.795 9.144 1.00 39.58 91 ALA A N 1
ATOM 686 C CA . ALA A 1 109 ? -11.869 5.012 7.923 1.00 39.17 91 ALA A CA 1
ATOM 687 C C . ALA A 1 109 ? -12.483 5.789 6.786 1.00 41.28 91 ALA A C 1
ATOM 688 O O . ALA A 1 109 ? -13.521 6.424 6.956 1.00 38.13 91 ALA A O 1
ATOM 690 N N . GLY A 1 110 ? -11.818 5.721 5.630 1.00 39.68 92 GLY A N 1
ATOM 691 C CA . GLY A 1 110 ? -12.265 6.341 4.394 1.00 39.94 92 GLY A CA 1
ATOM 692 C C . GLY A 1 110 ? -13.110 5.325 3.671 1.00 46.25 92 GLY A C 1
ATOM 693 O O . GLY A 1 110 ? -12.623 4.231 3.363 1.00 47.38 92 GLY A O 1
ATOM 694 N N . GLY A 1 111 ? -14.378 5.653 3.449 1.00 43.21 93 GLY A N 1
ATOM 695 C CA . GLY A 1 111 ? -15.300 4.737 2.794 1.00 44.62 93 GLY A CA 1
ATOM 696 C C . GLY A 1 111 ? -15.589 5.060 1.346 1.00 52.63 93 GLY A C 1
ATOM 697 O O . GLY A 1 111 ? -14.841 5.791 0.683 1.00 51.62 93 GLY A O 1
ATOM 698 N N . GLU A 1 112 ? -16.701 4.512 0.859 1.00 52.06 94 GLU A N 1
ATOM 699 C CA . GLU A 1 112 ? -17.191 4.734 -0.491 1.00 52.84 94 GLU A CA 1
ATOM 700 C C . GLU A 1 112 ? -18.334 5.739 -0.390 1.00 60.94 94 GLU A C 1
ATOM 701 O O . GLU A 1 112 ? -18.973 5.815 0.658 1.00 62.17 94 GLU A O 1
ATOM 707 N N . ASN A 1 113 ? -18.622 6.476 -1.485 1.00 58.72 95 ASN A N 1
ATOM 708 C CA . ASN A 1 113 ? -19.698 7.489 -1.593 1.00 59.23 95 ASN A CA 1
ATOM 709 C C . ASN A 1 113 ? -19.503 8.629 -0.573 1.00 60.30 95 ASN A C 1
ATOM 710 O O . ASN A 1 113 ? -20.465 9.133 0.011 1.00 58.92 95 ASN A O 1
ATOM 715 N N . GLY A 1 114 ? -18.244 9.008 -0.384 1.00 57.16 96 GLY A N 1
ATOM 716 C CA . GLY A 1 114 ? -17.816 10.074 0.514 1.00 56.54 96 GLY A CA 1
ATOM 717 C C . GLY A 1 114 ? -17.923 9.796 1.996 1.00 58.25 96 GLY A C 1
ATOM 718 O O . GLY A 1 114 ? -17.816 10.725 2.795 1.00 59.57 96 GLY A O 1
ATOM 719 N N . ASN A 1 115 ? -18.105 8.531 2.381 1.00 52.68 97 ASN A N 1
ATOM 720 C CA . ASN A 1 115 ? -18.249 8.138 3.778 1.00 52.68 97 ASN A CA 1
ATOM 721 C C . ASN A 1 115 ? -16.944 8.267 4.601 1.00 57.77 97 ASN A C 1
ATOM 722 O O . ASN A 1 115 ? -15.888 7.816 4.168 1.00 58.43 97 ASN A O 1
ATOM 727 N N . ILE A 1 116 ? -17.031 8.920 5.767 1.00 54.75 98 ILE A N 1
ATOM 728 C CA . ILE A 1 116 ? -15.967 9.029 6.776 1.00 54.87 98 ILE A CA 1
ATOM 729 C C . ILE A 1 116 ? -16.561 8.508 8.082 1.00 56.43 98 ILE A C 1
ATOM 730 O O . ILE A 1 116 ? -17.596 8.996 8.520 1.00 56.38 98 ILE A O 1
ATOM 735 N N . ILE A 1 117 ? -15.964 7.459 8.628 1.00 51.99 99 ILE A N 1
ATOM 736 C CA . ILE A 1 117 ? -16.443 6.807 9.840 1.00 51.80 99 ILE A CA 1
ATOM 737 C C . ILE A 1 117 ? -15.362 6.877 10.876 1.00 51.46 99 ILE A C 1
ATOM 738 O O . ILE A 1 117 ? -14.221 6.530 10.588 1.00 49.82 99 ILE A O 1
ATOM 743 N N . LEU A 1 118 ? -15.732 7.249 12.095 1.00 46.87 100 LEU A N 1
ATOM 744 C CA . LEU A 1 118 ? -14.818 7.228 13.229 1.00 46.72 100 LEU A CA 1
ATOM 745 C C . LEU A 1 118 ? -15.210 6.016 14.075 1.00 51.64 100 LEU A C 1
ATOM 746 O O . LEU A 1 118 ? -16.384 5.868 14.419 1.00 53.58 100 LEU A O 1
ATOM 751 N N . TYR A 1 119 ? -14.247 5.149 14.393 1.00 46.41 101 TYR A N 1
ATOM 752 C CA . TYR A 1 119 ? -14.462 3.972 15.231 1.00 45.97 101 TYR A CA 1
ATOM 753 C C . TYR A 1 119 ? -13.704 4.077 16.540 1.00 50.21 101 TYR A C 1
ATOM 754 O O . TYR A 1 119 ? -12.559 4.542 16.564 1.00 50.17 101 TYR A O 1
ATOM 763 N N . ASP A 1 120 ? -14.311 3.581 17.611 1.00 46.94 102 ASP A N 1
ATOM 764 C CA . ASP A 1 120 ? -13.686 3.577 18.927 1.00 47.45 102 ASP A CA 1
ATOM 765 C C . ASP A 1 120 ? -13.000 2.217 19.057 1.00 51.08 102 ASP A C 1
ATOM 766 O O . ASP A 1 120 ? -13.709 1.229 19.266 1.00 50.32 102 ASP A O 1
ATOM 771 N N . PRO A 1 121 ? -11.647 2.123 18.885 1.00 47.51 103 PRO A N 1
ATOM 772 C CA . PRO A 1 121 ? -10.999 0.809 18.921 1.00 47.81 103 PRO A CA 1
ATOM 773 C C . PRO A 1 121 ? -11.096 0.113 20.288 1.00 53.48 103 PRO A C 1
ATOM 774 O O . PRO A 1 121 ? -11.176 -1.108 20.291 1.00 53.71 103 PRO A O 1
ATOM 778 N N . SER A 1 122 ? -11.159 0.854 21.421 1.00 51.39 104 SER A N 1
ATOM 779 C CA . SER A 1 122 ? -11.304 0.232 22.749 1.00 51.82 104 SER A CA 1
ATOM 780 C C . SER A 1 122 ? -12.688 -0.384 22.928 1.00 58.82 104 SER A C 1
ATOM 781 O O . SER A 1 122 ? -12.825 -1.353 23.672 1.00 60.00 104 SER A O 1
ATOM 784 N N . LYS A 1 123 ? -13.713 0.172 22.253 1.00 56.38 105 LYS A N 1
ATOM 785 C CA . LYS A 1 123 ? -15.082 -0.356 22.280 1.00 56.15 105 LYS A CA 1
ATOM 786 C C . LYS A 1 123 ? -15.173 -1.546 21.329 1.00 57.96 105 LYS A C 1
ATOM 787 O O . LYS A 1 123 ? -16.002 -2.430 21.556 1.00 58.14 105 LYS A O 1
ATOM 791 N N . ILE A 1 124 ? -14.296 -1.591 20.290 1.00 52.52 106 ILE A N 1
ATOM 792 C CA . ILE A 1 124 ? -14.197 -2.738 19.387 1.00 51.73 106 ILE A CA 1
ATOM 793 C C . ILE A 1 124 ? -13.516 -3.893 20.172 1.00 58.62 106 ILE A C 1
ATOM 794 O O . ILE A 1 124 ? -14.115 -4.969 20.286 1.00 57.68 106 ILE A O 1
ATOM 799 N N . ILE A 1 125 ? -12.303 -3.641 20.755 1.00 57.39 107 ILE A N 1
ATOM 800 C CA . ILE A 1 125 ? -11.525 -4.602 21.564 1.00 58.38 107 ILE A CA 1
ATOM 801 C C . ILE A 1 125 ? -12.416 -5.245 22.651 1.00 66.78 107 ILE A C 1
ATOM 802 O O . ILE A 1 125 ? -12.486 -6.475 22.725 1.00 66.89 107 ILE A O 1
ATOM 807 N N . ALA A 1 126 ? -13.110 -4.405 23.458 1.00 66.84 108 ALA A N 1
ATOM 808 C CA . ALA A 1 126 ? -14.013 -4.792 24.556 1.00 68.14 108 ALA A CA 1
ATOM 809 C C . ALA A 1 126 ? -15.190 -5.648 24.089 1.00 75.51 108 ALA A C 1
ATOM 810 O O . ALA A 1 126 ? -15.696 -6.457 24.869 1.00 76.86 108 ALA A O 1
ATOM 812 N N . GLY A 1 127 ? -15.614 -5.447 22.843 1.00 72.60 109 GLY A N 1
ATOM 813 C CA . GLY A 1 127 ? -16.705 -6.183 22.224 1.00 73.36 109 GLY A CA 1
ATOM 814 C C . GLY A 1 127 ? -18.073 -5.534 22.331 1.00 79.86 109 GLY A C 1
ATOM 815 O O . GLY A 1 127 ? -19.084 -6.238 22.242 1.00 79.97 109 GLY A O 1
ATOM 816 N N . ASP A 1 128 ? -18.120 -4.184 22.492 1.00 77.31 110 ASP A N 1
ATOM 817 C CA . ASP A 1 128 ? -19.354 -3.386 22.613 1.00 77.02 110 ASP A CA 1
ATOM 818 C C . ASP A 1 128 ? -20.192 -3.414 21.314 1.00 80.73 110 ASP A C 1
ATOM 819 O O . ASP A 1 128 ? -19.687 -3.812 20.260 1.00 80.31 110 ASP A O 1
ATOM 821 N N . LYS A 1 129 ? -21.479 -3.025 21.403 1.00 77.96 111 LYS A N 1
ATOM 822 C CA . LYS A 1 129 ? -22.405 -3.014 20.254 1.00 78.05 111 LYS A CA 1
ATOM 823 C C . LYS A 1 129 ? -22.238 -1.721 19.443 1.00 81.90 111 LYS A C 1
ATOM 824 O O . LYS A 1 129 ? -22.151 -1.777 18.213 1.00 81.49 111 LYS A O 1
ATOM 827 N N . GLU A 1 130 ? -22.175 -0.565 20.143 1.00 77.60 112 GLU A N 1
ATOM 828 C CA . GLU A 1 130 ? -21.987 0.764 19.553 1.00 76.38 112 GLU A CA 1
ATOM 829 C C . GLU A 1 130 ? -20.488 1.085 19.510 1.00 75.06 112 GLU A C 1
ATOM 830 O O . GLU A 1 130 ? -19.911 1.430 20.550 1.00 75.56 112 GLU A O 1
ATOM 832 N N . VAL A 1 131 ? -19.846 0.922 18.319 1.00 66.46 113 VAL A N 1
ATOM 833 C CA . VAL A 1 131 ? -18.402 1.174 18.148 1.00 63.42 113 VAL A CA 1
ATOM 834 C C . VAL A 1 131 ? -18.153 2.448 17.302 1.00 61.81 113 VAL A C 1
ATOM 835 O O . VAL A 1 131 ? -17.051 2.995 17.343 1.00 59.09 113 VAL A O 1
ATOM 839 N N . VAL A 1 132 ? -19.166 2.907 16.544 1.00 57.82 114 VAL A N 1
ATOM 840 C CA . VAL A 1 132 ? -19.052 4.101 15.700 1.00 57.36 114 VAL A CA 1
ATOM 841 C C . VAL A 1 132 ? -19.195 5.343 16.561 1.00 61.76 114 VAL A C 1
ATOM 842 O O . VAL A 1 132 ? -20.227 5.526 17.213 1.00 61.56 114 VAL A O 1
ATOM 846 N N . ILE A 1 133 ? -18.158 6.189 16.568 1.00 58.41 115 ILE A N 1
ATOM 847 C CA . ILE A 1 133 ? -18.175 7.443 17.317 1.00 58.27 115 ILE A CA 1
ATOM 848 C C . ILE A 1 133 ? -19.056 8.438 16.553 1.00 64.26 115 ILE A C 1
ATOM 849 O O . ILE A 1 133 ? -20.006 8.985 17.117 1.00 65.58 115 ILE A O 1
ATOM 854 N N . ALA A 1 134 ? -18.728 8.659 15.272 1.00 60.30 116 ALA A N 1
ATOM 855 C CA . ALA A 1 134 ? -19.426 9.567 14.372 1.00 59.79 116 ALA A CA 1
ATOM 856 C C . ALA A 1 134 ? -19.252 9.089 12.927 1.00 64.87 116 ALA A C 1
ATOM 857 O O . ALA A 1 134 ? -18.410 8.231 12.650 1.00 65.30 116 ALA A O 1
ATOM 859 N N . GLN A 1 135 ? -20.072 9.624 12.018 1.00 61.81 117 GLN A N 1
ATOM 860 C CA . GLN A 1 135 ? -20.086 9.272 10.597 1.00 61.87 117 GLN A CA 1
ATOM 861 C C . GLN A 1 135 ? -20.464 10.505 9.778 1.00 66.06 117 GLN A C 1
ATOM 862 O O . GLN A 1 135 ? -21.178 11.386 10.262 1.00 66.34 117 GLN A O 1
ATOM 868 N N . ASN A 1 136 ? -19.967 10.578 8.552 1.00 62.78 118 ASN A N 1
ATOM 869 C CA . ASN A 1 136 ? -20.234 11.687 7.639 1.00 63.03 118 ASN A CA 1
ATOM 870 C C . ASN A 1 136 ? -20.189 11.155 6.188 1.00 68.14 118 ASN A C 1
ATOM 871 O O . ASN A 1 136 ? -19.562 10.129 5.932 1.00 66.82 118 ASN A O 1
ATOM 876 N N . ASP A 1 137 ? -20.881 11.832 5.261 1.00 66.59 119 ASP A N 1
ATOM 877 C CA . ASP A 1 137 ? -20.917 11.473 3.845 1.00 67.29 119 ASP A CA 1
ATOM 878 C C . ASP A 1 137 ? -20.900 12.736 2.947 1.00 70.67 119 ASP A C 1
ATOM 879 O O . ASP A 1 137 ? -21.366 12.679 1.789 1.00 72.74 119 ASP A O 1
ATOM 881 N N . LYS A 1 138 ? -20.336 13.863 3.478 1.00 63.25 120 LYS A N 1
ATOM 882 C CA . LYS A 1 138 ? -20.189 15.160 2.794 1.00 61.27 120 LYS A CA 1
ATOM 883 C C . LYS A 1 138 ? -19.295 15.054 1.557 1.00 61.08 120 LYS A C 1
ATOM 884 O O . LYS A 1 138 ? -19.537 15.756 0.566 1.00 61.70 120 LYS A O 1
ATOM 886 N N . HIS A 1 139 ? -18.299 14.151 1.583 1.00 53.86 121 HIS A N 1
ATOM 887 C CA . HIS A 1 139 ? -17.428 13.958 0.424 1.00 52.72 121 HIS A CA 1
ATOM 888 C C . HIS A 1 139 ? -18.194 13.364 -0.792 1.00 57.68 121 HIS A C 1
ATOM 889 O O . HIS A 1 139 ? -19.340 12.917 -0.676 1.00 58.25 121 HIS A O 1
ATOM 896 N N . THR A 1 140 ? -17.566 13.422 -1.957 1.00 53.66 122 THR A N 1
ATOM 897 C CA . THR A 1 140 ? -18.077 12.835 -3.181 1.00 53.53 122 THR A CA 1
ATOM 898 C C . THR A 1 140 ? -17.043 11.795 -3.626 1.00 55.58 122 THR A C 1
ATOM 899 O O . THR A 1 140 ? -15.845 12.081 -3.676 1.00 54.92 122 THR A O 1
ATOM 903 N N . GLY A 1 141 ? -17.514 10.583 -3.878 1.00 50.58 123 GLY A N 1
ATOM 904 C CA . GLY A 1 141 ? -16.686 9.487 -4.342 1.00 48.90 123 GLY A CA 1
ATOM 905 C C . GLY A 1 141 ? -15.846 8.865 -3.259 1.00 51.17 123 GLY A C 1
ATOM 906 O O . GLY A 1 141 ? -16.088 9.112 -2.078 1.00 51.71 123 GLY A O 1
ATOM 907 N N . PRO A 1 142 ? -14.830 8.060 -3.635 1.00 46.15 124 PRO A N 1
ATOM 908 C CA . PRO A 1 142 ? -14.005 7.389 -2.608 1.00 45.01 124 PRO A CA 1
ATOM 909 C C . PRO A 1 142 ? -13.107 8.348 -1.828 1.00 48.11 124 PRO A C 1
ATOM 910 O O . PRO A 1 142 ? -12.456 9.204 -2.431 1.00 48.34 124 PRO A O 1
ATOM 914 N N . VAL A 1 143 ? -13.108 8.218 -0.477 1.00 43.94 125 VAL A N 1
ATOM 915 C CA . VAL A 1 143 ? -12.269 8.991 0.453 1.00 43.19 125 VAL A CA 1
ATOM 916 C C . VAL A 1 143 ? -10.962 8.184 0.511 1.00 46.20 125 VAL A C 1
ATOM 917 O O . VAL A 1 143 ? -10.839 7.259 1.308 1.00 46.46 125 VAL A O 1
ATOM 921 N N . ARG A 1 144 ? -10.054 8.460 -0.434 1.00 42.74 126 ARG A N 1
ATOM 922 C CA . ARG A 1 144 ? -8.788 7.751 -0.646 1.00 42.20 126 ARG A CA 1
ATOM 923 C C . ARG A 1 144 ? -7.616 8.277 0.210 1.00 45.46 126 ARG A C 1
ATOM 924 O O . ARG A 1 144 ? -6.639 7.560 0.414 1.00 45.62 126 ARG A O 1
ATOM 932 N N . ALA A 1 145 ? -7.684 9.548 0.635 1.00 40.47 127 ALA A N 1
ATOM 933 C CA . ALA A 1 145 ? -6.635 10.223 1.389 1.00 37.98 127 ALA A CA 1
ATOM 934 C C . ALA A 1 145 ? -7.133 10.659 2.757 1.00 39.48 127 ALA A C 1
ATOM 935 O O . ALA A 1 145 ? -8.204 11.244 2.878 1.00 39.00 127 ALA A O 1
ATOM 937 N N . LEU A 1 146 ? -6.366 10.336 3.785 1.00 35.83 128 LEU A N 1
ATOM 938 C CA . LEU A 1 146 ? -6.634 10.658 5.191 1.00 34.75 128 LEU A CA 1
ATOM 939 C C . LEU A 1 146 ? -5.286 10.846 5.867 1.00 35.28 128 LEU A C 1
ATOM 940 O O . LEU A 1 146 ? -4.379 10.072 5.591 1.00 31.93 128 LEU A O 1
ATOM 945 N N . ASP A 1 147 ? -5.149 11.888 6.724 1.00 33.00 129 ASP A N 1
ATOM 946 C CA . ASP A 1 147 ? -3.934 12.134 7.497 1.00 33.23 129 ASP A CA 1
ATOM 947 C C . ASP A 1 147 ? -4.233 12.914 8.778 1.00 36.00 129 ASP A C 1
ATOM 948 O O . ASP A 1 147 ? -5.094 13.791 8.786 1.00 35.27 129 ASP A O 1
ATOM 953 N N . VAL A 1 148 ? -3.541 12.557 9.867 1.00 33.67 130 VAL A N 1
ATOM 954 C CA . VAL A 1 148 ? -3.651 13.210 11.183 1.00 33.41 130 VAL A CA 1
ATOM 955 C C . VAL A 1 148 ? -2.447 14.085 11.412 1.00 34.44 130 VAL A C 1
ATOM 956 O O . VAL A 1 148 ? -1.324 13.644 11.192 1.00 32.22 130 VAL A O 1
ATOM 960 N N . ASN A 1 149 ? -2.680 15.327 11.833 1.00 33.19 131 ASN A N 1
ATOM 961 C CA . ASN A 1 149 ? -1.609 16.278 12.132 1.00 34.52 131 ASN A CA 1
ATOM 962 C C . ASN A 1 149 ? -0.916 15.824 13.440 1.00 41.74 131 ASN A C 1
ATOM 963 O O . ASN A 1 149 ? -1.621 15.479 14.373 1.00 43.86 131 ASN A O 1
ATOM 968 N N . ILE A 1 150 ? 0.437 15.763 13.488 1.00 38.30 132 ILE A N 1
ATOM 969 C CA . ILE A 1 150 ? 1.203 15.294 14.675 1.00 37.51 132 ILE A CA 1
ATOM 970 C C . ILE A 1 150 ? 1.357 16.372 15.760 1.00 38.55 132 ILE A C 1
ATOM 971 O O . ILE A 1 150 ? 1.728 16.043 16.877 1.00 39.24 132 ILE A O 1
ATOM 976 N N . PHE A 1 151 ? 1.108 17.644 15.437 1.00 33.93 133 PHE A N 1
ATOM 977 C CA . PHE A 1 151 ? 1.189 18.732 16.407 1.00 33.40 133 PHE A CA 1
ATOM 978 C C . PHE A 1 151 ? -0.193 19.030 17.007 1.00 41.91 133 PHE A C 1
ATOM 979 O O . PHE A 1 151 ? -0.293 19.331 18.195 1.00 44.05 133 PHE A O 1
ATOM 987 N N . GLN A 1 152 ? -1.243 18.953 16.174 1.00 39.23 134 GLN A N 1
ATOM 988 C CA . GLN A 1 152 ? -2.642 19.159 16.522 1.00 38.85 134 GLN A CA 1
ATOM 989 C C . GLN A 1 152 ? -3.366 17.876 16.155 1.00 42.30 134 GLN A C 1
ATOM 990 O O . GLN A 1 152 ? -4.048 17.815 15.133 1.00 41.89 134 GLN A O 1
ATOM 996 N N . THR A 1 153 ? -3.149 16.826 16.968 1.00 38.69 135 THR A N 1
ATOM 997 C CA . THR A 1 153 ? -3.656 15.449 16.818 1.00 37.92 135 THR A CA 1
ATOM 998 C C . THR A 1 153 ? -5.179 15.352 16.697 1.00 43.27 135 THR A C 1
ATOM 999 O O . THR A 1 153 ? -5.681 14.273 16.383 1.00 44.09 135 THR A O 1
ATOM 1003 N N . ASN A 1 154 ? -5.902 16.459 16.914 1.00 39.81 136 ASN A N 1
ATOM 1004 C CA . ASN A 1 154 ? -7.349 16.538 16.715 1.00 40.12 136 ASN A CA 1
ATOM 1005 C C . ASN A 1 154 ? -7.702 16.831 15.231 1.00 44.77 136 ASN A C 1
ATOM 1006 O O . ASN A 1 154 ? -8.832 16.557 14.827 1.00 45.95 136 ASN A O 1
ATOM 1011 N N . LEU A 1 155 ? -6.750 17.372 14.417 1.00 40.47 137 LEU A N 1
ATOM 1012 C CA . LEU A 1 155 ? -7.015 17.700 13.007 1.00 40.48 137 LEU A CA 1
ATOM 1013 C C . LEU A 1 155 ? -6.755 16.544 12.051 1.00 41.67 137 LEU A C 1
ATOM 1014 O O . LEU A 1 155 ? -5.673 15.949 12.027 1.00 39.20 137 LEU A O 1
ATOM 1019 N N . VAL A 1 156 ? -7.756 16.268 11.232 1.00 38.65 138 VAL A N 1
ATOM 1020 C CA . VAL A 1 156 ? -7.685 15.240 10.213 1.00 38.88 138 VAL A CA 1
ATOM 1021 C C . VAL A 1 156 ? -7.923 15.898 8.848 1.00 41.52 138 VAL A C 1
ATOM 1022 O O . VAL A 1 156 ? -8.867 16.687 8.710 1.00 42.39 138 VAL A O 1
ATOM 1026 N N . ALA A 1 157 ? -7.047 15.624 7.866 1.00 34.55 139 ALA A N 1
ATOM 1027 C CA . ALA A 1 157 ? -7.276 16.120 6.519 1.00 34.16 139 ALA A CA 1
ATOM 1028 C C . ALA A 1 157 ? -7.754 14.931 5.674 1.00 39.36 139 ALA A C 1
ATOM 1029 O O . ALA A 1 157 ? -7.226 13.818 5.778 1.00 37.67 139 ALA A O 1
ATOM 1031 N N . SER A 1 158 ? -8.827 15.143 4.926 1.00 37.52 140 SER A N 1
ATOM 1032 C CA . SER A 1 158 ? -9.422 14.108 4.097 1.00 37.25 140 SER A CA 1
ATOM 1033 C C . SER A 1 158 ? -9.467 14.578 2.673 1.00 43.29 140 SER A C 1
ATOM 1034 O O . SER A 1 158 ? -9.528 15.788 2.425 1.00 43.42 140 SER A O 1
ATOM 1037 N N . GLY A 1 159 ? -9.426 13.625 1.749 1.00 41.41 141 GLY A N 1
ATOM 1038 C CA . GLY A 1 159 ? -9.469 13.902 0.313 1.00 41.26 141 GLY A CA 1
ATOM 1039 C C . GLY A 1 159 ? -10.282 12.897 -0.463 1.00 45.37 141 GLY A C 1
ATOM 1040 O O . GLY A 1 159 ? -10.247 11.698 -0.168 1.00 43.71 141 GLY A O 1
ATOM 1041 N N . ALA A 1 160 ? -11.013 13.383 -1.472 1.00 43.73 142 ALA A N 1
ATOM 1042 C CA . ALA A 1 160 ? -11.852 12.551 -2.326 1.00 43.86 142 ALA A CA 1
ATOM 1043 C C . ALA A 1 160 ? -11.897 13.107 -3.768 1.00 47.74 142 ALA A C 1
ATOM 1044 O O . ALA A 1 160 ? -10.874 13.601 -4.250 1.00 45.31 142 ALA A O 1
ATOM 1046 N N . ASN A 1 161 ? -13.034 12.977 -4.470 1.00 47.66 143 ASN A N 1
ATOM 1047 C CA . ASN A 1 161 ? -13.155 13.459 -5.851 1.00 50.35 143 ASN A CA 1
ATOM 1048 C C . ASN A 1 161 ? -13.338 14.975 -5.906 1.00 58.75 143 ASN A C 1
ATOM 1049 O O . ASN A 1 161 ? -13.587 15.586 -4.882 1.00 58.78 143 ASN A O 1
ATOM 1054 N N . GLU A 1 162 ? -13.219 15.563 -7.112 1.00 58.31 144 GLU A N 1
ATOM 1055 C CA . GLU A 1 162 ? -13.441 16.979 -7.457 1.00 59.16 144 GLU A CA 1
ATOM 1056 C C . GLU A 1 162 ? -12.648 17.981 -6.575 1.00 61.53 144 GLU A C 1
ATOM 1057 O O . GLU A 1 162 ? -13.165 19.062 -6.281 1.00 62.00 144 GLU A O 1
ATOM 1059 N N . SER A 1 163 ? -11.376 17.654 -6.237 1.00 55.75 145 SER A N 1
ATOM 1060 C CA . SER A 1 163 ? -10.441 18.489 -5.447 1.00 54.71 145 SER A CA 1
ATOM 1061 C C . SER A 1 163 ? -10.957 18.796 -4.032 1.00 57.09 145 SER A C 1
ATOM 1062 O O . SER A 1 163 ? -10.601 19.832 -3.451 1.00 54.87 145 SER A O 1
ATOM 1065 N N . GLU A 1 164 ? -11.786 17.898 -3.476 1.00 54.34 146 GLU A N 1
ATOM 1066 C CA . GLU A 1 164 ? -12.348 18.070 -2.140 1.00 54.10 146 GLU A CA 1
ATOM 1067 C C . GLU A 1 164 ? -11.307 17.743 -1.112 1.00 57.34 146 GLU A C 1
ATOM 1068 O O . GLU A 1 164 ? -10.814 16.612 -1.080 1.00 57.14 146 GLU A O 1
ATOM 1074 N N . ILE A 1 165 ? -10.935 18.751 -0.305 1.00 53.93 147 ILE A N 1
ATOM 1075 C CA . ILE A 1 165 ? -10.001 18.632 0.819 1.00 53.05 147 ILE A CA 1
ATOM 1076 C C . ILE A 1 165 ? -10.710 19.146 2.063 1.00 57.04 147 ILE A C 1
ATOM 1077 O O . ILE A 1 165 ? -10.968 20.341 2.161 1.00 57.25 147 ILE A O 1
ATOM 1082 N N . TYR A 1 166 ? -11.024 18.258 3.013 1.00 53.57 148 TYR A N 1
ATOM 1083 C CA . TYR A 1 166 ? -11.659 18.709 4.245 1.00 53.15 148 TYR A CA 1
ATOM 1084 C C . TYR A 1 166 ? -10.719 18.564 5.412 1.00 55.88 148 TYR A C 1
ATOM 1085 O O . TYR A 1 166 ? -9.826 17.718 5.385 1.00 54.51 148 TYR A O 1
ATOM 1094 N N . ILE A 1 167 ? -10.886 19.438 6.417 1.00 51.80 149 ILE A N 1
ATOM 1095 C CA . ILE A 1 167 ? -10.106 19.422 7.643 1.00 50.52 149 ILE A CA 1
ATOM 1096 C C . ILE A 1 167 ? -11.108 19.297 8.777 1.00 52.20 149 ILE A C 1
ATOM 1097 O O . ILE A 1 167 ? -11.893 20.206 9.023 1.00 51.62 149 ILE A O 1
ATOM 1102 N N . TRP A 1 168 ? -11.140 18.130 9.390 1.00 47.66 150 TRP A N 1
ATOM 1103 C CA . TRP A 1 168 ? -12.046 17.832 10.489 1.00 47.18 150 TRP A CA 1
ATOM 1104 C C . TRP A 1 168 ? -11.367 18.084 11.834 1.00 49.52 150 TRP A C 1
ATOM 1105 O O . TRP A 1 168 ? -10.195 17.763 12.012 1.00 49.83 150 TRP A O 1
ATOM 1116 N N . ASP A 1 169 ? -12.103 18.656 12.772 1.00 45.65 151 ASP A N 1
ATOM 1117 C CA . ASP A 1 169 ? -11.615 18.835 14.124 1.00 45.89 151 ASP A CA 1
ATOM 1118 C C . ASP A 1 169 ? -12.337 17.751 14.913 1.00 50.02 151 ASP A C 1
ATOM 1119 O O . ASP A 1 169 ? -13.556 17.703 14.882 1.00 50.63 151 ASP A O 1
ATOM 1124 N N . LEU A 1 170 ? -11.610 16.855 15.576 1.00 46.89 152 LEU A N 1
ATOM 1125 C CA . LEU A 1 170 ? -12.245 15.749 16.305 1.00 47.33 152 LEU A CA 1
ATOM 1126 C C . LEU A 1 170 ? -12.988 16.232 17.585 1.00 53.05 152 LEU A C 1
ATOM 1127 O O . LEU A 1 170 ? -13.777 15.475 18.144 1.00 51.93 152 LEU A O 1
ATOM 1132 N N . ASN A 1 171 ? -12.831 17.523 17.964 1.00 52.53 153 ASN A N 1
ATOM 1133 C CA . ASN A 1 171 ? -13.541 18.153 19.082 1.00 52.93 153 ASN A CA 1
ATOM 1134 C C . ASN A 1 171 ? -14.887 18.719 18.606 1.00 60.61 153 ASN A C 1
ATOM 1135 O O . ASN A 1 171 ? -15.751 19.056 19.432 1.00 59.90 153 ASN A O 1
ATOM 1140 N N . ASN A 1 172 ? -15.059 18.827 17.268 1.00 59.13 154 ASN A N 1
ATOM 1141 C CA . ASN A 1 172 ? -16.293 19.312 16.651 1.00 59.81 154 ASN A CA 1
ATOM 1142 C C . ASN A 1 172 ? -16.358 18.768 15.227 1.00 62.54 154 ASN A C 1
ATOM 1143 O O . ASN A 1 172 ? -16.272 19.515 14.257 1.00 61.66 154 ASN A O 1
ATOM 1148 N N . PHE A 1 173 ? -16.497 17.437 15.130 1.00 59.97 155 PHE A N 1
ATOM 1149 C CA . PHE A 1 173 ? -16.469 16.652 13.899 1.00 60.91 155 PHE A CA 1
ATOM 1150 C C . PHE A 1 173 ? -17.655 16.911 12.924 1.00 70.13 155 PHE A C 1
ATOM 1151 O O . PHE A 1 173 ? -17.539 16.552 11.748 1.00 70.78 155 PHE A O 1
ATOM 1159 N N . ALA A 1 174 ? -18.758 17.535 13.373 1.00 68.86 156 ALA A N 1
ATOM 1160 C CA . ALA A 1 174 ? -19.908 17.761 12.498 1.00 69.92 156 ALA A CA 1
ATOM 1161 C C . ALA A 1 174 ? -19.629 18.771 11.373 1.00 75.98 156 ALA A C 1
ATOM 1162 O O . ALA A 1 174 ? -20.119 18.572 10.255 1.00 76.61 156 ALA A O 1
ATOM 1164 N N . THR A 1 175 ? -18.854 19.832 11.649 1.00 73.12 157 THR A N 1
ATOM 1165 C CA . THR A 1 175 ? -18.577 20.852 10.641 1.00 73.42 157 THR A CA 1
ATOM 1166 C C . THR A 1 175 ? -17.089 20.847 10.239 1.00 77.91 157 THR A C 1
ATOM 1167 O O . THR A 1 175 ? -16.229 21.124 11.083 1.00 79.23 157 THR A O 1
ATOM 1169 N N . PRO A 1 176 ? -16.756 20.529 8.962 1.00 73.34 158 PRO A N 1
ATOM 1170 C CA . PRO A 1 176 ? -15.337 20.539 8.547 1.00 72.30 158 PRO A CA 1
ATOM 1171 C C . PRO A 1 176 ? -14.874 21.908 8.032 1.00 75.80 158 PRO A C 1
ATOM 1172 O O . PRO A 1 176 ? -15.698 22.800 7.825 1.00 75.91 158 PRO A O 1
ATOM 1176 N N . MET A 1 177 ? -13.570 22.067 7.790 1.00 71.55 159 MET A N 1
ATOM 1177 C CA . MET A 1 177 ? -13.060 23.289 7.178 1.00 71.11 159 MET A CA 1
ATOM 1178 C C . MET A 1 177 ? -12.300 22.898 5.886 1.00 68.81 159 MET A C 1
ATOM 1179 O O . MET A 1 177 ? -12.289 21.726 5.515 1.00 67.86 159 MET A O 1
ATOM 1184 N N . THR A 1 178 ? -11.749 23.875 5.172 1.00 62.34 160 THR A N 1
ATOM 1185 C CA . THR A 1 178 ? -11.038 23.663 3.913 1.00 61.49 160 THR A CA 1
ATOM 1186 C C . THR A 1 178 ? -9.672 24.341 3.989 1.00 65.75 160 THR A C 1
ATOM 1187 O O . THR A 1 178 ? -9.540 25.333 4.702 1.00 64.22 160 THR A O 1
ATOM 1191 N N . PRO A 1 179 ? -8.621 23.845 3.290 1.00 63.72 161 PRO A N 1
ATOM 1192 C CA . PRO A 1 179 ? -7.311 24.517 3.395 1.00 62.81 161 PRO A CA 1
ATOM 1193 C C . PRO A 1 179 ? -7.227 25.748 2.499 1.00 64.54 161 PRO A C 1
ATOM 1194 O O . PRO A 1 179 ? -6.209 26.429 2.517 1.00 62.74 161 PRO A O 1
ATOM 1198 N N . GLY A 1 180 ? -8.297 25.986 1.731 1.00 62.27 162 GLY A N 1
ATOM 1199 C CA . GLY A 1 180 ? -8.468 27.068 0.765 1.00 63.18 162 GLY A CA 1
ATOM 1200 C C . GLY A 1 180 ? -9.455 26.729 -0.339 1.00 70.50 162 GLY A C 1
ATOM 1201 O O . GLY A 1 180 ? -10.149 25.710 -0.261 1.00 70.34 162 GLY A O 1
ATOM 1202 N N . ALA A 1 181 ? -9.552 27.588 -1.375 1.00 69.62 163 ALA A N 1
ATOM 1203 C CA . ALA A 1 181 ? -10.458 27.314 -2.499 1.00 69.80 163 ALA A CA 1
ATOM 1204 C C . ALA A 1 181 ? -9.872 26.223 -3.374 1.00 74.82 163 ALA A C 1
ATOM 1205 O O . ALA A 1 181 ? -8.662 26.226 -3.638 1.00 73.17 163 ALA A O 1
ATOM 1207 N N . LYS A 1 182 ? -10.752 25.281 -3.805 1.00 73.17 164 LYS A N 1
ATOM 1208 C CA . LYS A 1 182 ? -10.468 24.096 -4.625 1.00 72.79 164 LYS A CA 1
ATOM 1209 C C . LYS A 1 182 ? -9.646 24.423 -5.848 1.00 77.64 164 LYS A C 1
ATOM 1210 O O . LYS A 1 182 ? -9.958 25.373 -6.563 1.00 77.49 164 LYS A O 1
ATOM 1215 N N . THR A 1 183 ? -8.585 23.644 -6.076 1.00 75.53 165 THR A N 1
ATOM 1216 C CA . THR A 1 183 ? -7.702 23.769 -7.235 1.00 75.50 165 THR A CA 1
ATOM 1217 C C . THR A 1 183 ? -8.504 23.534 -8.534 1.00 78.17 165 THR A C 1
ATOM 1218 O O . THR A 1 183 ? -9.340 22.628 -8.600 1.00 76.49 165 THR A O 1
ATOM 1220 N N . GLN A 1 184 ? -8.284 24.388 -9.537 1.00 75.61 166 GLN A N 1
ATOM 1221 C CA . GLN A 1 184 ? -8.986 24.282 -10.816 1.00 75.93 166 GLN A CA 1
ATOM 1222 C C . GLN A 1 184 ? -8.015 23.904 -11.940 1.00 81.28 166 GLN A C 1
ATOM 1223 O O . GLN A 1 184 ? -6.940 24.508 -12.013 1.00 82.19 166 GLN A O 1
ATOM 1229 N N . PRO A 1 185 ? -8.345 22.952 -12.851 1.00 76.97 167 PRO A N 1
ATOM 1230 C CA . PRO A 1 185 ? -9.570 22.121 -12.936 1.00 75.77 167 PRO A CA 1
ATOM 1231 C C . PRO A 1 185 ? -9.695 21.062 -11.820 1.00 76.02 167 PRO A C 1
ATOM 1232 O O . PRO A 1 185 ? -8.669 20.634 -11.283 1.00 75.44 167 PRO A O 1
ATOM 1236 N N . PRO A 1 186 ? -10.934 20.595 -11.489 1.00 69.48 168 PRO A N 1
ATOM 1237 C CA . PRO A 1 186 ? -11.082 19.604 -10.399 1.00 68.06 168 PRO A CA 1
ATOM 1238 C C . PRO A 1 186 ? -10.619 18.176 -10.739 1.00 67.53 168 PRO A C 1
ATOM 1239 O O . PRO A 1 186 ? -11.184 17.511 -11.594 1.00 67.72 168 PRO A O 1
ATOM 1243 N N . GLU A 1 187 ? -9.597 17.709 -10.011 1.00 60.89 169 GLU A N 1
ATOM 1244 C CA . GLU A 1 187 ? -8.985 16.379 -10.073 1.00 58.63 169 GLU A CA 1
ATOM 1245 C C . GLU A 1 187 ? -9.221 15.678 -8.745 1.00 58.01 169 GLU A C 1
ATOM 1246 O O . GLU A 1 187 ? -9.362 16.351 -7.718 1.00 57.10 169 GLU A O 1
ATOM 1252 N N . ASP A 1 188 ? -9.194 14.335 -8.743 1.00 51.42 170 ASP A N 1
ATOM 1253 C CA . ASP A 1 188 ? -9.325 13.543 -7.520 1.00 50.09 170 ASP A CA 1
ATOM 1254 C C . ASP A 1 188 ? -8.081 13.735 -6.651 1.00 51.83 170 ASP A C 1
ATOM 1255 O O . ASP A 1 188 ? -6.988 13.979 -7.175 1.00 49.88 170 ASP A O 1
ATOM 1260 N N . ILE A 1 189 ? -8.275 13.705 -5.320 1.00 47.73 171 ILE A N 1
ATOM 1261 C CA . ILE A 1 189 ? -7.188 13.801 -4.358 1.00 47.04 171 ILE A CA 1
ATOM 1262 C C . ILE A 1 189 ? -6.796 12.356 -4.049 1.00 50.85 171 ILE A C 1
ATOM 1263 O O . ILE A 1 189 ? -7.592 11.614 -3.467 1.00 50.10 171 ILE A O 1
ATOM 1268 N N . SER A 1 190 ? -5.594 11.944 -4.473 1.00 47.66 172 SER A N 1
ATOM 1269 C CA . SER A 1 190 ? -5.160 10.566 -4.260 1.00 47.41 172 SER A CA 1
ATOM 1270 C C . SER A 1 190 ? -4.381 10.419 -2.946 1.00 49.31 172 SER A C 1
ATOM 1271 O O . SER A 1 190 ? -4.519 9.384 -2.296 1.00 49.50 172 SER A O 1
ATOM 1274 N N . CYS A 1 191 ? -3.567 11.419 -2.560 1.00 45.16 173 CYS A N 1
ATOM 1275 C CA . CYS A 1 191 ? -2.810 11.393 -1.302 1.00 45.49 173 CYS A CA 1
ATOM 1276 C C . CYS A 1 191 ? -2.879 12.740 -0.593 1.00 44.07 173 CYS A C 1
ATOM 1277 O O . CYS A 1 191 ? -2.951 13.787 -1.244 1.00 40.60 173 CYS A O 1
ATOM 1280 N N . ILE A 1 192 ? -2.800 12.698 0.750 1.00 39.86 174 ILE A N 1
ATOM 1281 C CA . ILE A 1 192 ? -2.765 13.893 1.597 1.00 39.82 174 ILE A CA 1
ATOM 1282 C C . ILE A 1 192 ? -1.754 13.653 2.736 1.00 38.13 174 ILE A C 1
ATOM 1283 O O . ILE A 1 192 ? -1.655 12.539 3.234 1.00 38.39 174 ILE A O 1
ATOM 1288 N N . ALA A 1 193 ? -0.956 14.675 3.090 1.00 31.22 175 ALA A N 1
ATOM 1289 C CA . ALA A 1 193 ? 0.040 14.574 4.175 1.00 28.81 175 ALA A CA 1
ATOM 1290 C C . ALA A 1 193 ? 0.326 15.921 4.806 1.00 35.03 175 ALA A C 1
ATOM 1291 O O . ALA A 1 193 ? 0.686 16.882 4.112 1.00 37.73 175 ALA A O 1
ATOM 1293 N N . TRP A 1 194 ? 0.156 15.983 6.118 1.00 30.27 176 TRP A N 1
ATOM 1294 C CA . TRP A 1 194 ? 0.487 17.115 6.972 1.00 30.33 176 TRP A CA 1
ATOM 1295 C C . TRP A 1 194 ? 2.008 17.196 7.081 1.00 34.13 176 TRP A C 1
ATOM 1296 O O . TRP A 1 194 ? 2.678 16.153 7.202 1.00 30.86 176 TRP A O 1
ATOM 1307 N N . ASN A 1 195 ? 2.557 18.428 7.010 1.00 32.59 177 ASN A N 1
ATOM 1308 C CA . ASN A 1 195 ? 4.001 18.632 7.131 1.00 33.77 177 ASN A CA 1
ATOM 1309 C C . ASN A 1 195 ? 4.485 18.140 8.507 1.00 41.07 177 ASN A C 1
ATOM 1310 O O . ASN A 1 195 ? 3.833 18.395 9.520 1.00 40.89 177 ASN A O 1
ATOM 1315 N N . ARG A 1 196 ? 5.625 17.447 8.536 1.00 39.51 178 ARG A N 1
ATOM 1316 C CA . ARG A 1 196 ? 6.164 16.851 9.755 1.00 39.32 178 ARG A CA 1
ATOM 1317 C C . ARG A 1 196 ? 6.877 17.854 10.666 1.00 44.68 178 ARG A C 1
ATOM 1318 O O . ARG A 1 196 ? 7.214 17.490 11.792 1.00 45.96 178 ARG A O 1
ATOM 1326 N N . GLN A 1 197 ? 7.066 19.114 10.223 1.00 40.53 179 GLN A N 1
ATOM 1327 C CA . GLN A 1 197 ? 7.801 20.108 10.997 1.00 39.51 179 GLN A CA 1
ATOM 1328 C C . GLN A 1 197 ? 7.036 21.421 11.270 1.00 45.50 179 GLN A C 1
ATOM 1329 O O . GLN A 1 197 ? 7.270 22.037 12.313 1.00 45.74 179 GLN A O 1
ATOM 1335 N N . VAL A 1 198 ? 6.153 21.862 10.351 1.00 43.71 180 VAL A N 1
ATOM 1336 C CA . VAL A 1 198 ? 5.376 23.112 10.471 1.00 43.86 180 VAL A CA 1
ATOM 1337 C C . VAL A 1 198 ? 3.903 22.719 10.418 1.00 48.72 180 VAL A C 1
ATOM 1338 O O . VAL A 1 198 ? 3.414 22.341 9.358 1.00 50.19 180 VAL A O 1
ATOM 1342 N N . GLN A 1 199 ? 3.203 22.837 11.555 1.00 44.35 181 GLN A N 1
ATOM 1343 C CA . GLN A 1 199 ? 1.834 22.365 11.797 1.00 43.71 181 GLN A CA 1
ATOM 1344 C C . GLN A 1 199 ? 0.721 22.899 10.854 1.00 49.04 181 GLN A C 1
ATOM 1345 O O . GLN A 1 199 ? -0.312 22.249 10.763 1.00 49.25 181 GLN A O 1
ATOM 1351 N N . HIS A 1 200 ? 0.878 24.055 10.215 1.00 46.92 182 HIS A N 1
ATOM 1352 C CA . HIS A 1 200 ? -0.187 24.585 9.370 1.00 47.56 182 HIS A CA 1
ATOM 1353 C C . HIS A 1 200 ? 0.091 24.371 7.895 1.00 48.81 182 HIS A C 1
ATOM 1354 O O . HIS A 1 200 ? -0.616 24.943 7.054 1.00 49.43 182 HIS A O 1
ATOM 1361 N N . ILE A 1 201 ? 1.080 23.528 7.574 1.00 43.31 183 ILE A N 1
ATOM 1362 C CA . ILE A 1 201 ? 1.446 23.185 6.194 1.00 42.71 183 ILE A CA 1
ATOM 1363 C C . ILE A 1 201 ? 0.924 21.776 5.883 1.00 45.15 183 ILE A C 1
ATOM 1364 O O . ILE A 1 201 ? 1.130 20.853 6.661 1.00 44.41 183 ILE A O 1
ATOM 1369 N N . LEU A 1 202 ? 0.196 21.641 4.762 1.00 40.84 184 LEU A N 1
ATOM 1370 C CA . LEU A 1 202 ? -0.431 20.394 4.311 1.00 38.56 184 LEU A CA 1
ATOM 1371 C C . LEU A 1 202 ? -0.125 20.222 2.820 1.00 39.81 184 LEU A C 1
ATOM 1372 O O . LEU A 1 202 ? -0.033 21.205 2.105 1.00 37.36 184 LEU A O 1
ATOM 1377 N N . ALA A 1 203 ? 0.053 18.992 2.356 1.00 38.52 185 ALA A N 1
ATOM 1378 C CA . ALA A 1 203 ? 0.273 18.743 0.920 1.00 38.77 185 ALA A CA 1
ATOM 1379 C C . ALA A 1 203 ? -0.772 17.794 0.385 1.00 43.34 185 ALA A C 1
ATOM 1380 O O . ALA A 1 203 ? -1.186 16.857 1.064 1.00 43.67 185 ALA A O 1
ATOM 1382 N N . SER A 1 204 ? -1.212 18.046 -0.825 1.00 41.66 186 SER A N 1
ATOM 1383 C CA . SER A 1 204 ? -2.161 17.175 -1.507 1.00 41.33 186 SER A CA 1
ATOM 1384 C C . SER A 1 204 ? -1.601 16.809 -2.865 1.00 46.54 186 SER A C 1
ATOM 1385 O O . SER A 1 204 ? -0.968 17.635 -3.527 1.00 45.49 186 SER A O 1
ATOM 1388 N N . ALA A 1 205 ? -1.862 15.585 -3.308 1.00 44.85 187 ALA A N 1
ATOM 1389 C CA . ALA A 1 205 ? -1.411 15.149 -4.625 1.00 43.22 187 ALA A CA 1
ATOM 1390 C C . ALA A 1 205 ? -2.591 14.654 -5.436 1.00 46.61 187 ALA A C 1
ATOM 1391 O O . ALA A 1 205 ? -3.569 14.129 -4.901 1.00 42.59 187 ALA A O 1
ATOM 1393 N N . SER A 1 206 ? -2.492 14.806 -6.744 1.00 48.21 188 SER A N 1
ATOM 1394 C CA . SER A 1 206 ? -3.531 14.360 -7.658 1.00 49.43 188 SER A CA 1
ATOM 1395 C C . SER A 1 206 ? -3.009 13.114 -8.409 1.00 54.77 188 SER A C 1
ATOM 1396 O O . SER A 1 206 ? -1.807 12.854 -8.305 1.00 52.50 188 SER A O 1
ATOM 1399 N N . PRO A 1 207 ? -3.847 12.310 -9.134 1.00 54.78 189 PRO A N 1
ATOM 1400 C CA . PRO A 1 207 ? -3.301 11.127 -9.831 1.00 55.13 189 PRO A CA 1
ATOM 1401 C C . PRO A 1 207 ? -2.272 11.453 -10.910 1.00 60.20 189 PRO A C 1
ATOM 1402 O O . PRO A 1 207 ? -1.488 10.571 -11.228 1.00 60.97 189 PRO A O 1
ATOM 1406 N N . SER A 1 208 ? -2.231 12.709 -11.431 1.00 55.79 190 SER A N 1
ATOM 1407 C CA . SER A 1 208 ? -1.281 13.138 -12.463 1.00 55.88 190 SER A CA 1
ATOM 1408 C C . SER A 1 208 ? 0.108 13.541 -11.895 1.00 60.68 190 SER A C 1
ATOM 1409 O O . SER A 1 208 ? 1.001 13.916 -12.664 1.00 60.88 190 SER A O 1
ATOM 1412 N N . GLY A 1 209 ? 0.274 13.456 -10.574 1.00 57.84 191 GLY A N 1
ATOM 1413 C CA . GLY A 1 209 ? 1.516 13.799 -9.888 1.00 57.60 191 GLY A CA 1
ATOM 1414 C C . GLY A 1 209 ? 1.715 15.273 -9.569 1.00 62.92 191 GLY A C 1
ATOM 1415 O O . GLY A 1 209 ? 2.821 15.670 -9.182 1.00 61.95 191 GLY A O 1
ATOM 1416 N N . ARG A 1 210 ? 0.663 16.110 -9.732 1.00 60.80 192 ARG A N 1
ATOM 1417 C CA . ARG A 1 210 ? 0.768 17.541 -9.386 1.00 60.73 192 ARG A CA 1
ATOM 1418 C C . ARG A 1 210 ? 0.514 17.665 -7.886 1.00 61.12 192 ARG A C 1
ATOM 1419 O O . ARG A 1 210 ? -0.584 17.352 -7.407 1.00 60.47 192 ARG A O 1
ATOM 1427 N N . ALA A 1 211 ? 1.549 18.059 -7.144 1.00 55.07 193 ALA A N 1
ATOM 1428 C CA . ALA A 1 211 ? 1.450 18.229 -5.701 1.00 53.58 193 ALA A CA 1
ATOM 1429 C C . ALA A 1 211 ? 1.185 19.698 -5.378 1.00 54.10 193 ALA A C 1
ATOM 1430 O O . ALA A 1 211 ? 1.816 20.574 -5.976 1.00 54.59 193 ALA A O 1
ATOM 1432 N N . THR A 1 212 ? 0.217 19.961 -4.466 1.00 46.97 194 THR A N 1
ATOM 1433 C CA . THR A 1 212 ? -0.177 21.288 -3.983 1.00 44.83 194 THR A CA 1
ATOM 1434 C C . THR A 1 212 ? 0.201 21.375 -2.498 1.00 46.92 194 THR A C 1
ATOM 1435 O O . THR A 1 212 ? -0.024 20.425 -1.739 1.00 45.27 194 THR A O 1
ATOM 1439 N N . VAL A 1 213 ? 0.794 22.504 -2.095 1.00 43.10 195 VAL A N 1
ATOM 1440 C CA . VAL A 1 213 ? 1.186 22.746 -0.706 1.00 42.40 195 VAL A CA 1
ATOM 1441 C C . VAL A 1 213 ? 0.332 23.894 -0.218 1.00 48.06 195 VAL A C 1
ATOM 1442 O O . VAL A 1 213 ? 0.299 24.953 -0.847 1.00 48.05 195 VAL A O 1
ATOM 1446 N N . TRP A 1 214 ? -0.473 23.626 0.813 1.00 46.19 196 TRP A N 1
ATOM 1447 C CA . TRP A 1 214 ? -1.424 24.582 1.385 1.00 47.16 196 TRP A CA 1
ATOM 1448 C C . TRP A 1 214 ? -0.859 25.205 2.657 1.00 52.59 196 TRP A C 1
ATOM 1449 O O . TRP A 1 214 ? -0.203 24.519 3.422 1.00 51.45 196 TRP A O 1
ATOM 1460 N N . ASP A 1 215 ? -1.094 26.492 2.875 1.00 52.97 197 ASP A N 1
ATOM 1461 C CA . ASP A 1 215 ? -0.695 27.144 4.129 1.00 54.28 197 ASP A CA 1
ATOM 1462 C C . ASP A 1 215 ? -2.009 27.513 4.798 1.00 59.46 197 ASP A C 1
ATOM 1463 O O . ASP A 1 215 ? -2.749 28.349 4.279 1.00 59.24 197 ASP A O 1
ATOM 1468 N N . LEU A 1 216 ? -2.335 26.827 5.894 1.00 56.63 198 LEU A N 1
ATOM 1469 C CA . LEU A 1 216 ? -3.586 27.021 6.608 1.00 57.13 198 LEU A CA 1
ATOM 1470 C C . LEU A 1 216 ? -3.649 28.375 7.311 1.00 66.43 198 LEU A C 1
ATOM 1471 O O . LEU A 1 216 ? -4.755 28.827 7.611 1.00 67.50 198 LEU A O 1
ATOM 1476 N N . ARG A 1 217 ? -2.491 29.050 7.516 1.00 65.08 199 ARG A N 1
ATOM 1477 C CA . ARG A 1 217 ? -2.431 30.397 8.107 1.00 65.41 199 ARG A CA 1
ATOM 1478 C C . ARG A 1 217 ? -2.963 31.415 7.070 1.00 71.76 199 ARG A C 1
ATOM 1479 O O . ARG A 1 217 ? -3.641 32.385 7.433 1.00 72.02 199 ARG A O 1
ATOM 1487 N N . LYS A 1 218 ? -2.633 31.181 5.784 1.00 68.36 200 LYS A N 1
ATOM 1488 C CA . LYS A 1 218 ? -3.012 32.011 4.637 1.00 68.47 200 LYS A CA 1
ATOM 1489 C C . LYS A 1 218 ? -4.334 31.528 3.992 1.00 73.40 200 LYS A C 1
ATOM 1490 O O . LYS A 1 218 ? -4.943 32.272 3.221 1.00 72.01 200 LYS A O 1
ATOM 1495 N N . ASN A 1 219 ? -4.754 30.268 4.294 1.00 71.43 201 ASN A N 1
ATOM 1496 C CA . ASN A 1 219 ? -5.949 29.590 3.765 1.00 70.51 201 ASN A CA 1
ATOM 1497 C C . ASN A 1 219 ? -5.905 29.526 2.246 1.00 72.86 201 ASN A C 1
ATOM 1498 O O . ASN A 1 219 ? -6.941 29.688 1.599 1.00 72.99 201 ASN A O 1
ATOM 1500 N N . GLU A 1 220 ? -4.703 29.323 1.669 1.00 67.72 202 GLU A N 1
ATOM 1501 C CA . GLU A 1 220 ? -4.539 29.238 0.221 1.00 67.16 202 GLU A CA 1
ATOM 1502 C C . GLU A 1 220 ? -3.254 28.494 -0.179 1.00 69.65 202 GLU A C 1
ATOM 1503 O O . GLU A 1 220 ? -2.280 28.521 0.585 1.00 69.89 202 GLU A O 1
ATOM 1509 N N . PRO A 1 221 ? -3.231 27.837 -1.375 1.00 64.09 203 PRO A N 1
ATOM 1510 C CA . PRO A 1 221 ? -1.991 27.177 -1.829 1.00 63.25 203 PRO A CA 1
ATOM 1511 C C . PRO A 1 221 ? -0.809 28.152 -1.891 1.00 64.96 203 PRO A C 1
ATOM 1512 O O . PRO A 1 221 ? -0.960 29.290 -2.358 1.00 63.17 203 PRO A O 1
ATOM 1516 N N . ILE A 1 222 ? 0.366 27.702 -1.427 1.00 61.14 204 ILE A N 1
ATOM 1517 C CA . ILE A 1 222 ? 1.569 28.537 -1.423 1.00 60.20 204 ILE A CA 1
ATOM 1518 C C . ILE A 1 222 ? 2.572 28.059 -2.478 1.00 66.84 204 ILE A C 1
ATOM 1519 O O . ILE A 1 222 ? 3.414 28.858 -2.881 1.00 68.47 204 ILE A O 1
ATOM 1524 N N . ILE A 1 223 ? 2.480 26.789 -2.938 1.00 63.33 205 ILE A N 1
ATOM 1525 C CA . ILE A 1 223 ? 3.388 26.253 -3.954 1.00 63.32 205 ILE A CA 1
ATOM 1526 C C . ILE A 1 223 ? 2.764 24.990 -4.605 1.00 65.47 205 ILE A C 1
ATOM 1527 O O . ILE A 1 223 ? 2.039 24.233 -3.955 1.00 64.49 205 ILE A O 1
ATOM 1532 N N . LYS A 1 224 ? 3.013 24.842 -5.927 1.00 61.69 206 LYS A N 1
ATOM 1533 C CA . LYS A 1 224 ? 2.580 23.765 -6.821 1.00 61.44 206 LYS A CA 1
ATOM 1534 C C . LYS A 1 224 ? 3.818 23.224 -7.548 1.00 66.56 206 LYS A C 1
ATOM 1535 O O . LYS A 1 224 ? 4.551 23.995 -8.164 1.00 66.27 206 LYS A O 1
ATOM 1540 N N . VAL A 1 225 ? 4.075 21.918 -7.445 1.00 64.14 207 VAL A N 1
ATOM 1541 C CA . VAL A 1 225 ? 5.248 21.316 -8.069 1.00 64.42 207 VAL A CA 1
ATOM 1542 C C . VAL A 1 225 ? 4.890 19.996 -8.733 1.00 69.92 207 VAL A C 1
ATOM 1543 O O . VAL A 1 225 ? 4.173 19.178 -8.158 1.00 69.40 207 VAL A O 1
ATOM 1545 N N . SER A 1 226 ? 5.387 19.823 -9.965 1.00 68.95 208 SER A N 1
ATOM 1546 C CA . SER A 1 226 ? 5.222 18.680 -10.864 1.00 70.66 208 SER A CA 1
ATOM 1547 C C . SER A 1 226 ? 6.380 18.684 -11.858 1.00 79.37 208 SER A C 1
ATOM 1548 O O . SER A 1 226 ? 6.730 19.761 -12.375 1.00 80.05 208 SER A O 1
ATOM 1550 N N . ASP A 1 227 ? 6.967 17.492 -12.144 1.00 78.42 209 ASP A N 1
ATOM 1551 C CA . ASP A 1 227 ? 8.089 17.367 -13.088 1.00 79.50 209 ASP A CA 1
ATOM 1552 C C . ASP A 1 227 ? 7.656 16.747 -14.434 1.00 85.07 209 ASP A C 1
ATOM 1553 O O . ASP A 1 227 ? 7.819 17.409 -15.467 1.00 85.01 209 ASP A O 1
ATOM 1558 N N . HIS A 1 228 ? 7.132 15.496 -14.437 1.00 82.00 210 HIS A N 1
ATOM 1559 C CA . HIS A 1 228 ? 6.736 14.849 -15.694 1.00 81.71 210 HIS A CA 1
ATOM 1560 C C . HIS A 1 228 ? 5.304 15.213 -16.088 1.00 86.21 210 HIS A C 1
ATOM 1561 O O . HIS A 1 228 ? 5.109 15.831 -17.147 1.00 86.64 210 HIS A O 1
ATOM 1563 N N . SER A 1 229 ? 4.316 14.842 -15.225 1.00 82.13 211 SER A N 1
ATOM 1564 C CA . SER A 1 229 ? 2.855 14.997 -15.356 1.00 81.66 211 SER A CA 1
ATOM 1565 C C . SER A 1 229 ? 2.315 14.113 -16.506 1.00 85.35 211 SER A C 1
ATOM 1566 O O . SER A 1 229 ? 1.441 13.273 -16.258 1.00 85.87 211 SER A O 1
ATOM 1568 N N . ASN A 1 230 ? 2.882 14.260 -17.734 1.00 79.98 212 ASN A N 1
ATOM 1569 C CA . ASN A 1 230 ? 2.571 13.513 -18.963 1.00 78.53 212 ASN A CA 1
ATOM 1570 C C . ASN A 1 230 ? 2.783 11.984 -18.842 1.00 80.89 212 ASN A C 1
ATOM 1571 O O . ASN A 1 230 ? 2.264 11.232 -19.679 1.00 81.50 212 ASN A O 1
ATOM 1573 N N . ARG A 1 231 ? 3.570 11.529 -17.834 1.00 73.37 213 ARG A N 1
ATOM 1574 C CA . ARG A 1 231 ? 3.886 10.113 -17.664 1.00 71.06 213 ARG A CA 1
ATOM 1575 C C . ARG A 1 231 ? 3.803 9.662 -16.200 1.00 70.79 213 ARG A C 1
ATOM 1576 O O . ARG A 1 231 ? 4.101 8.503 -15.918 1.00 69.26 213 ARG A O 1
ATOM 1578 N N . MET A 1 232 ? 3.391 10.564 -15.277 1.00 65.25 214 MET A N 1
ATOM 1579 C CA . MET A 1 232 ? 3.305 10.272 -13.846 1.00 63.93 214 MET A CA 1
ATOM 1580 C C . MET A 1 232 ? 1.944 9.777 -13.421 1.00 64.73 214 MET A C 1
ATOM 1581 O O . MET A 1 232 ? 0.919 10.285 -13.874 1.00 64.46 214 MET A O 1
ATOM 1586 N N . HIS A 1 233 ? 1.935 8.770 -12.544 1.00 58.69 215 HIS A N 1
ATOM 1587 C CA . HIS A 1 233 ? 0.715 8.263 -11.934 1.00 56.98 215 HIS A CA 1
ATOM 1588 C C . HIS A 1 233 ? 1.017 8.137 -10.464 1.00 55.63 215 HIS A C 1
ATOM 1589 O O . HIS A 1 233 ? 1.686 7.204 -10.059 1.00 53.85 215 HIS A O 1
ATOM 1596 N N . CYS A 1 234 ? 0.571 9.118 -9.673 1.00 50.64 216 CYS A N 1
ATOM 1597 C CA . CYS A 1 234 ? 0.885 9.208 -8.252 1.00 49.15 216 CYS A CA 1
ATOM 1598 C C . CYS A 1 234 ? 0.292 8.062 -7.427 1.00 49.08 216 CYS A C 1
ATOM 1599 O O . CYS A 1 234 ? -0.921 7.799 -7.438 1.00 47.98 216 CYS A O 1
ATOM 1602 N N . SER A 1 235 ? 1.192 7.415 -6.674 1.00 43.02 217 SER A N 1
ATOM 1603 C CA . SER A 1 235 ? 0.895 6.297 -5.774 1.00 41.71 217 SER A CA 1
ATOM 1604 C C . SER A 1 235 ? 1.421 6.551 -4.332 1.00 42.43 217 SER A C 1
ATOM 1605 O O . SER A 1 235 ? 1.409 5.648 -3.500 1.00 40.73 217 SER A O 1
ATOM 1608 N N . GLY A 1 236 ? 1.904 7.757 -4.053 1.00 37.13 218 GLY A N 1
ATOM 1609 C CA . GLY A 1 236 ? 2.429 8.036 -2.723 1.00 35.95 218 GLY A CA 1
ATOM 1610 C C . GLY A 1 236 ? 2.987 9.417 -2.543 1.00 38.58 218 GLY A C 1
ATOM 1611 O O . GLY A 1 236 ? 3.601 9.958 -3.453 1.00 37.11 218 GLY A O 1
ATOM 1612 N N . LEU A 1 237 ? 2.766 9.979 -1.352 1.00 37.14 219 LEU A N 1
ATOM 1613 C CA . LEU A 1 237 ? 3.235 11.288 -0.923 1.00 37.50 219 LEU A CA 1
ATOM 1614 C C . LEU A 1 237 ? 3.644 11.185 0.543 1.00 41.39 219 LEU A C 1
ATOM 1615 O O . LEU A 1 237 ? 2.873 10.706 1.382 1.00 42.52 219 LEU A O 1
ATOM 1620 N N . ALA A 1 238 ? 4.867 11.627 0.843 1.00 35.49 220 ALA A N 1
ATOM 1621 C CA . ALA A 1 238 ? 5.384 11.672 2.194 1.00 34.02 220 ALA A CA 1
ATOM 1622 C C . ALA A 1 238 ? 6.303 12.871 2.372 1.00 36.02 220 ALA A C 1
ATOM 1623 O O . ALA A 1 238 ? 7.047 13.229 1.463 1.00 34.80 220 ALA A O 1
ATOM 1625 N N . TRP A 1 239 ? 6.246 13.480 3.557 1.00 32.51 221 TRP A N 1
ATOM 1626 C CA . TRP A 1 239 ? 7.124 14.559 3.976 1.00 32.00 221 TRP A CA 1
ATOM 1627 C C . TRP A 1 239 ? 8.298 13.940 4.681 1.00 37.65 221 TRP A C 1
ATOM 1628 O O . TRP A 1 239 ? 8.169 12.841 5.243 1.00 37.06 221 TRP A O 1
ATOM 1639 N N . HIS A 1 240 ? 9.440 14.649 4.661 1.00 34.88 222 HIS A N 1
ATOM 1640 C CA . HIS A 1 240 ? 10.657 14.243 5.338 1.00 35.01 222 HIS A CA 1
ATOM 1641 C C . HIS A 1 240 ? 10.406 14.424 6.826 1.00 43.07 222 HIS A C 1
ATOM 1642 O O . HIS A 1 240 ? 9.995 15.512 7.254 1.00 42.34 222 HIS A O 1
ATOM 1649 N N . PRO A 1 241 ? 10.639 13.378 7.648 1.00 44.37 223 PRO A N 1
ATOM 1650 C CA . PRO A 1 241 ? 10.398 13.527 9.102 1.00 45.38 223 PRO A CA 1
ATOM 1651 C C . PRO A 1 241 ? 11.179 14.669 9.765 1.00 51.43 223 PRO A C 1
ATOM 1652 O O . PRO A 1 241 ? 10.674 15.232 10.737 1.00 51.98 223 PRO A O 1
ATOM 1656 N N . ASP A 1 242 ? 12.359 15.071 9.221 1.00 49.11 224 ASP A N 1
ATOM 1657 C CA . ASP A 1 242 ? 13.170 16.103 9.873 1.00 48.87 224 ASP A CA 1
ATOM 1658 C C . ASP A 1 242 ? 13.517 17.329 9.005 1.00 51.38 224 ASP A C 1
ATOM 1659 O O . ASP A 1 242 ? 13.985 18.318 9.570 1.00 52.34 224 ASP A O 1
ATOM 1664 N N . VAL A 1 243 ? 13.270 17.312 7.688 1.00 46.29 225 VAL A N 1
ATOM 1665 C CA . VAL A 1 243 ? 13.539 18.483 6.829 1.00 44.86 225 VAL A CA 1
ATOM 1666 C C . VAL A 1 243 ? 12.180 19.001 6.377 1.00 46.38 225 VAL A C 1
ATOM 1667 O O . VAL A 1 243 ? 11.479 18.294 5.653 1.00 47.89 225 VAL A O 1
ATOM 1671 N N . ALA A 1 244 ? 11.787 20.203 6.853 1.00 39.38 226 ALA A N 1
ATOM 1672 C CA . ALA A 1 244 ? 10.477 20.832 6.623 1.00 38.23 226 ALA A CA 1
ATOM 1673 C C . ALA A 1 244 ? 10.084 20.969 5.149 1.00 40.19 226 ALA A C 1
ATOM 1674 O O . ALA A 1 244 ? 8.923 20.754 4.827 1.00 38.05 226 ALA A O 1
ATOM 1676 N N . THR A 1 245 ? 11.029 21.360 4.271 1.00 38.42 227 THR A N 1
ATOM 1677 C CA . THR A 1 245 ? 10.778 21.619 2.847 1.00 37.67 227 THR A CA 1
ATOM 1678 C C . THR A 1 245 ? 11.067 20.394 1.952 1.00 43.55 227 THR A C 1
ATOM 1679 O O . THR A 1 245 ? 11.028 20.518 0.732 1.00 44.81 227 THR A O 1
ATOM 1683 N N . GLN A 1 246 ? 11.323 19.222 2.529 1.00 39.50 228 GLN A N 1
ATOM 1684 C CA . GLN A 1 246 ? 11.584 18.065 1.692 1.00 38.99 228 GLN A CA 1
ATOM 1685 C C . GLN A 1 246 ? 10.444 17.062 1.751 1.00 44.04 228 GLN A C 1
ATOM 1686 O O . GLN A 1 246 ? 9.904 16.784 2.829 1.00 44.35 228 GLN A O 1
ATOM 1692 N N . MET A 1 247 ? 10.031 16.586 0.571 1.00 40.56 229 MET A N 1
ATOM 1693 C CA . MET A 1 247 ? 8.954 15.613 0.410 1.00 40.69 229 MET A CA 1
ATOM 1694 C C . MET A 1 247 ? 9.191 14.720 -0.816 1.00 41.55 229 MET A C 1
ATOM 1695 O O . MET A 1 247 ? 9.872 15.119 -1.760 1.00 39.59 229 MET A O 1
ATOM 1700 N N . VAL A 1 248 ? 8.624 13.508 -0.790 1.00 37.13 230 VAL A N 1
ATOM 1701 C CA . VAL A 1 248 ? 8.719 12.568 -1.897 1.00 36.30 230 VAL A CA 1
ATOM 1702 C C . VAL A 1 248 ? 7.337 12.330 -2.541 1.00 41.37 230 VAL A C 1
ATOM 1703 O O . VAL A 1 248 ? 6.290 12.446 -1.895 1.00 40.52 230 VAL A O 1
ATOM 1707 N N . LEU A 1 249 ? 7.365 11.995 -3.833 1.00 40.73 231 LEU A N 1
ATOM 1708 C CA . LEU A 1 249 ? 6.213 11.660 -4.669 1.00 40.88 231 LEU A CA 1
ATOM 1709 C C . LEU A 1 249 ? 6.561 10.375 -5.393 1.00 41.28 231 LEU A C 1
ATOM 1710 O O . LEU A 1 249 ? 7.551 10.367 -6.139 1.00 40.55 231 LEU A O 1
ATOM 1715 N N . ALA A 1 250 ? 5.763 9.310 -5.203 1.00 35.59 232 ALA A N 1
ATOM 1716 C CA . ALA A 1 250 ? 5.956 8.048 -5.928 1.00 35.17 232 ALA A CA 1
ATOM 1717 C C . ALA A 1 250 ? 5.041 7.958 -7.157 1.00 38.42 232 ALA A C 1
ATOM 1718 O O . ALA A 1 250 ? 3.917 8.458 -7.140 1.00 36.28 232 ALA A O 1
ATOM 1720 N N . SER A 1 251 ? 5.515 7.257 -8.199 1.00 37.12 233 SER A N 1
ATOM 1721 C CA . SER A 1 251 ? 4.792 6.991 -9.436 1.00 37.13 233 SER A CA 1
ATOM 1722 C C . SER A 1 251 ? 4.588 5.480 -9.654 1.00 41.82 233 SER A C 1
ATOM 1723 O O . SER A 1 251 ? 5.498 4.693 -9.466 1.00 40.75 233 SER A O 1
ATOM 1726 N N . GLU A 1 252 ? 3.384 5.105 -10.074 1.00 42.07 234 GLU A N 1
ATOM 1727 C CA . GLU A 1 252 ? 2.897 3.746 -10.331 1.00 43.85 234 GLU A CA 1
ATOM 1728 C C . GLU A 1 252 ? 3.020 3.426 -11.838 1.00 49.38 234 GLU A C 1
ATOM 1729 O O . GLU A 1 252 ? 3.089 2.270 -12.222 1.00 46.67 234 GLU A O 1
ATOM 1735 N N . ASP A 1 253 ? 3.038 4.465 -12.669 1.00 50.54 235 ASP A N 1
ATOM 1736 C CA . ASP A 1 253 ? 3.139 4.378 -14.126 1.00 52.15 235 ASP A CA 1
ATOM 1737 C C . ASP A 1 253 ? 4.473 3.734 -14.534 1.00 57.74 235 ASP A C 1
ATOM 1738 O O . ASP A 1 253 ? 5.516 4.121 -14.003 1.00 57.17 235 ASP A O 1
ATOM 1743 N N . ASP A 1 254 ? 4.426 2.728 -15.448 1.00 54.36 236 ASP A N 1
ATOM 1744 C CA . ASP A 1 254 ? 5.617 2.026 -15.940 1.00 53.90 236 ASP A CA 1
ATOM 1745 C C . ASP A 1 254 ? 6.408 2.890 -16.946 1.00 57.06 236 ASP A C 1
ATOM 1746 O O . ASP A 1 254 ? 7.550 2.568 -17.266 1.00 57.07 236 ASP A O 1
ATOM 1751 N N . ARG A 1 255 ? 5.819 3.997 -17.413 1.00 54.00 237 ARG A N 1
ATOM 1752 C CA . ARG A 1 255 ? 6.485 4.924 -18.332 1.00 53.72 237 ARG A CA 1
ATOM 1753 C C . ARG A 1 255 ? 7.431 5.833 -17.548 1.00 56.81 237 ARG A C 1
ATOM 1754 O O . ARG A 1 255 ? 8.381 6.385 -18.120 1.00 56.72 237 ARG A O 1
ATOM 1762 N N . LEU A 1 256 ? 7.164 5.984 -16.237 1.00 52.04 238 LEU A N 1
ATOM 1763 C CA . LEU A 1 256 ? 7.959 6.781 -15.306 1.00 51.59 238 LEU A CA 1
ATOM 1764 C C . LEU A 1 256 ? 7.919 6.097 -13.918 1.00 53.77 238 LEU A C 1
ATOM 1765 O O . LEU A 1 256 ? 7.167 6.529 -13.042 1.00 52.68 238 LEU A O 1
ATOM 1770 N N . PRO A 1 257 ? 8.657 4.965 -13.736 1.00 49.77 239 PRO A N 1
ATOM 1771 C CA . PRO A 1 257 ? 8.593 4.228 -12.457 1.00 48.85 239 PRO A CA 1
ATOM 1772 C C . PRO A 1 257 ? 9.588 4.787 -11.450 1.00 53.46 239 PRO A C 1
ATOM 1773 O O . PRO A 1 257 ? 10.646 4.181 -11.199 1.00 55.14 239 PRO A O 1
ATOM 1777 N N . VAL A 1 258 ? 9.265 5.961 -10.877 1.00 47.65 240 VAL A N 1
ATOM 1778 C CA . VAL A 1 258 ? 10.202 6.648 -9.983 1.00 46.00 240 VAL A CA 1
ATOM 1779 C C . VAL A 1 258 ? 9.577 7.202 -8.699 1.00 44.73 240 VAL A C 1
ATOM 1780 O O . VAL A 1 258 ? 8.352 7.281 -8.563 1.00 42.42 240 VAL A O 1
ATOM 1784 N N . ILE A 1 259 ? 10.480 7.571 -7.756 1.00 38.20 241 ILE A N 1
ATOM 1785 C CA . ILE A 1 259 ? 10.217 8.285 -6.524 1.00 37.32 241 ILE A CA 1
ATOM 1786 C C . ILE A 1 259 ? 10.980 9.613 -6.724 1.00 43.84 241 ILE A C 1
ATOM 1787 O O . ILE A 1 259 ? 12.205 9.585 -6.857 1.00 43.26 241 ILE A O 1
ATOM 1792 N N . GLN A 1 260 ? 10.245 10.742 -6.846 1.00 42.48 242 GLN A N 1
ATOM 1793 C CA . GLN A 1 260 ? 10.820 12.098 -6.998 1.00 42.46 242 GLN A CA 1
ATOM 1794 C C . GLN A 1 260 ? 10.965 12.650 -5.614 1.00 46.59 242 GLN A C 1
ATOM 1795 O O . GLN A 1 260 ? 10.004 12.649 -4.856 1.00 44.23 242 GLN A O 1
ATOM 1801 N N . MET A 1 261 ? 12.177 13.083 -5.285 1.00 46.81 243 MET A N 1
ATOM 1802 C CA . MET A 1 261 ? 12.603 13.663 -4.023 1.00 47.60 243 MET A CA 1
ATOM 1803 C C . MET A 1 261 ? 12.649 15.191 -4.210 1.00 48.80 243 MET A C 1
ATOM 1804 O O . MET A 1 261 ? 13.580 15.721 -4.810 1.00 48.87 243 MET A O 1
ATOM 1809 N N . TRP A 1 262 ? 11.619 15.894 -3.753 1.00 44.45 244 TRP A N 1
ATOM 1810 C CA . TRP A 1 262 ? 11.550 17.362 -3.882 1.00 44.03 244 TRP A CA 1
ATOM 1811 C C . TRP A 1 262 ? 12.074 18.153 -2.688 1.00 46.76 244 TRP A C 1
ATOM 1812 O O . TRP A 1 262 ? 11.904 17.749 -1.545 1.00 44.52 244 TRP A O 1
ATOM 1823 N N . ASP A 1 263 ? 12.658 19.317 -2.962 1.00 45.30 245 ASP A N 1
ATOM 1824 C CA . ASP A 1 263 ? 13.023 20.300 -1.957 1.00 45.67 245 ASP A CA 1
ATOM 1825 C C . ASP A 1 263 ? 12.277 21.540 -2.383 1.00 50.76 245 ASP A C 1
ATOM 1826 O O . ASP A 1 263 ? 12.503 22.063 -3.473 1.00 49.76 245 ASP A O 1
ATOM 1831 N N . LEU A 1 264 ? 11.335 21.973 -1.546 1.00 49.48 246 LEU A N 1
ATOM 1832 C CA . LEU A 1 264 ? 10.434 23.089 -1.827 1.00 49.09 246 LEU A CA 1
ATOM 1833 C C . LEU A 1 264 ? 11.166 24.415 -1.921 1.00 54.83 246 LEU A C 1
ATOM 1834 O O . LEU A 1 264 ? 10.606 25.338 -2.502 1.00 55.69 246 LEU A O 1
ATOM 1839 N N . ARG A 1 265 ? 12.442 24.487 -1.481 1.00 51.97 247 ARG A N 1
ATOM 1840 C CA . ARG A 1 265 ? 13.281 25.672 -1.676 1.00 52.58 247 ARG A CA 1
ATOM 1841 C C . ARG A 1 265 ? 13.595 25.834 -3.202 1.00 62.25 247 ARG A C 1
ATOM 1842 O O . ARG A 1 265 ? 13.667 26.969 -3.693 1.00 65.01 247 ARG A O 1
ATOM 1848 N N . PHE A 1 266 ? 13.712 24.695 -3.943 1.00 59.52 248 PHE A N 1
ATOM 1849 C CA . PHE A 1 266 ? 13.977 24.575 -5.395 1.00 60.27 248 PHE A CA 1
ATOM 1850 C C . PHE A 1 266 ? 12.767 23.930 -6.139 1.00 62.72 248 PHE A C 1
ATOM 1851 O O . PHE A 1 266 ? 12.772 22.746 -6.401 1.00 60.59 248 PHE A O 1
ATOM 1859 N N . ALA A 1 267 ? 11.762 24.730 -6.494 1.00 61.90 249 ALA A N 1
ATOM 1860 C CA . ALA A 1 267 ? 10.474 24.303 -7.064 1.00 62.75 249 ALA A CA 1
ATOM 1861 C C . ALA A 1 267 ? 10.477 23.824 -8.535 1.00 66.97 249 ALA A C 1
ATOM 1862 O O . ALA A 1 267 ? 9.507 23.176 -8.942 1.00 65.54 249 ALA A O 1
ATOM 1864 N N . SER A 1 268 ? 11.487 24.197 -9.344 1.00 64.91 250 SER A N 1
ATOM 1865 C CA . SER A 1 268 ? 11.511 23.871 -10.775 1.00 64.94 250 SER A CA 1
ATOM 1866 C C . SER A 1 268 ? 11.628 22.370 -11.060 1.00 68.03 250 SER A C 1
ATOM 1867 O O . SER A 1 268 ? 10.952 21.882 -11.975 1.00 69.72 250 SER A O 1
ATOM 1870 N N . SER A 1 269 ? 12.478 21.644 -10.313 1.00 60.55 251 SER A N 1
ATOM 1871 C CA . SER A 1 269 ? 12.687 20.222 -10.578 1.00 58.44 251 SER A CA 1
ATOM 1872 C C . SER A 1 269 ? 13.027 19.453 -9.301 1.00 58.20 251 SER A C 1
ATOM 1873 O O . SER A 1 269 ? 13.489 20.095 -8.352 1.00 57.96 251 SER A O 1
ATOM 1876 N N . PRO A 1 270 ? 12.786 18.103 -9.225 1.00 52.04 252 PRO A N 1
ATOM 1877 C CA . PRO A 1 270 ? 13.128 17.365 -7.999 1.00 51.09 252 PRO A CA 1
ATOM 1878 C C . PRO A 1 270 ? 14.625 17.379 -7.759 1.00 54.99 252 PRO A C 1
ATOM 1879 O O . PRO A 1 270 ? 15.391 17.468 -8.708 1.00 56.06 252 PRO A O 1
ATOM 1883 N N . LEU A 1 271 ? 15.036 17.318 -6.493 1.00 52.05 253 LEU A N 1
ATOM 1884 C CA . LEU A 1 271 ? 16.443 17.284 -6.094 1.00 52.41 253 LEU A CA 1
ATOM 1885 C C . LEU A 1 271 ? 17.108 16.013 -6.670 1.00 55.83 253 LEU A C 1
ATOM 1886 O O . LEU A 1 271 ? 18.199 16.097 -7.221 1.00 57.10 253 LEU A O 1
ATOM 1891 N N . ARG A 1 272 ? 16.431 14.862 -6.561 1.00 49.98 254 ARG A N 1
ATOM 1892 C CA . ARG A 1 272 ? 16.885 13.598 -7.119 1.00 49.06 254 ARG A CA 1
ATOM 1893 C C . ARG A 1 272 ? 15.691 12.696 -7.419 1.00 49.94 254 ARG A C 1
ATOM 1894 O O . ARG A 1 272 ? 14.564 12.955 -6.977 1.00 49.54 254 ARG A O 1
ATOM 1902 N N . VAL A 1 273 ? 15.938 11.680 -8.241 1.00 43.96 255 VAL A N 1
ATOM 1903 C CA . VAL A 1 273 ? 14.928 10.732 -8.685 1.00 42.26 255 VAL A CA 1
ATOM 1904 C C . VAL A 1 273 ? 15.453 9.305 -8.423 1.00 45.55 255 VAL A C 1
ATOM 1905 O O . VAL A 1 273 ? 16.608 8.998 -8.733 1.00 43.18 255 VAL A O 1
ATOM 1909 N N . LEU A 1 274 ? 14.604 8.461 -7.795 1.00 42.39 256 LEU A N 1
ATOM 1910 C CA . LEU A 1 274 ? 14.921 7.082 -7.462 1.00 41.65 256 LEU A CA 1
ATOM 1911 C C . LEU A 1 274 ? 14.119 6.170 -8.366 1.00 47.22 256 LEU A C 1
ATOM 1912 O O . LEU A 1 274 ? 12.887 6.157 -8.306 1.00 47.36 256 LEU A O 1
ATOM 1917 N N . GLU A 1 275 ? 14.823 5.437 -9.231 1.00 44.73 257 GLU A N 1
ATOM 1918 C CA . GLU A 1 275 ? 14.287 4.439 -10.131 1.00 44.52 257 GLU A CA 1
ATOM 1919 C C . GLU A 1 275 ? 15.065 3.171 -9.727 1.00 49.04 257 GLU A C 1
ATOM 1920 O O . GLU A 1 275 ? 16.095 2.842 -10.315 1.00 50.84 257 GLU A O 1
ATOM 1926 N N . ASN A 1 276 ? 14.635 2.538 -8.637 1.00 43.79 258 ASN A N 1
ATOM 1927 C CA . ASN A 1 276 ? 15.300 1.358 -8.089 1.00 41.97 258 ASN A CA 1
ATOM 1928 C C . ASN A 1 276 ? 14.495 0.076 -8.398 1.00 44.65 258 ASN A C 1
ATOM 1929 O O . ASN A 1 276 ? 14.986 -1.039 -8.213 1.00 44.36 258 ASN A O 1
ATOM 1934 N N . HIS A 1 277 ? 13.277 0.251 -8.920 1.00 40.25 259 HIS A N 1
ATOM 1935 C CA . HIS A 1 277 ? 12.395 -0.830 -9.321 1.00 39.19 259 HIS A CA 1
ATOM 1936 C C . HIS A 1 277 ? 12.417 -0.953 -10.846 1.00 44.04 259 HIS A C 1
ATOM 1937 O O . HIS A 1 277 ? 12.731 0.014 -11.530 1.00 44.47 259 HIS A O 1
ATOM 1944 N N . ALA A 1 278 ? 12.054 -2.124 -11.368 1.00 40.50 260 ALA A N 1
ATOM 1945 C CA . ALA A 1 278 ? 12.005 -2.385 -12.810 1.00 40.71 260 ALA A CA 1
ATOM 1946 C C . ALA A 1 278 ? 10.688 -1.875 -13.417 1.00 46.20 260 ALA A C 1
ATOM 1947 O O . ALA A 1 278 ? 10.591 -1.649 -14.617 1.00 47.65 260 ALA A O 1
ATOM 1949 N N . ARG A 1 279 ? 9.673 -1.729 -12.589 1.00 43.85 261 ARG A N 1
ATOM 1950 C CA . ARG A 1 279 ? 8.337 -1.294 -12.986 1.00 43.72 261 ARG A CA 1
ATOM 1951 C C . ARG A 1 279 ? 7.839 -0.306 -11.918 1.00 47.31 261 ARG A C 1
ATOM 1952 O O . ARG A 1 279 ? 8.544 -0.069 -10.936 1.00 44.55 261 ARG A O 1
ATOM 1960 N N . GLY A 1 280 ? 6.664 0.283 -12.136 1.00 44.66 262 GLY A N 1
ATOM 1961 C CA . GLY A 1 280 ? 6.063 1.264 -11.234 1.00 44.39 262 GLY A CA 1
ATOM 1962 C C . GLY A 1 280 ? 6.024 0.904 -9.759 1.00 46.86 262 GLY A C 1
ATOM 1963 O O . GLY A 1 280 ? 5.946 -0.272 -9.403 1.00 46.92 262 GLY A O 1
ATOM 1964 N N . ILE A 1 281 ? 6.086 1.931 -8.901 1.00 41.71 263 ILE A N 1
ATOM 1965 C CA . ILE A 1 281 ? 6.041 1.829 -7.428 1.00 40.56 263 ILE A CA 1
ATOM 1966 C C . ILE A 1 281 ? 4.583 1.944 -6.968 1.00 41.09 263 ILE A C 1
ATOM 1967 O O . ILE A 1 281 ? 3.965 2.961 -7.224 1.00 38.40 263 ILE A O 1
ATOM 1972 N N . LEU A 1 282 ? 4.050 0.909 -6.284 1.00 37.95 264 LEU A N 1
ATOM 1973 C CA . LEU A 1 282 ? 2.662 0.873 -5.812 1.00 38.03 264 LEU A CA 1
ATOM 1974 C C . LEU A 1 282 ? 2.435 1.501 -4.439 1.00 40.22 264 LEU A C 1
ATOM 1975 O O . LEU A 1 282 ? 1.316 1.939 -4.160 1.00 40.92 264 LEU A O 1
ATOM 1980 N N . ALA A 1 283 ? 3.461 1.521 -3.575 1.00 34.60 265 ALA A N 1
ATOM 1981 C CA . ALA A 1 283 ? 3.360 2.060 -2.212 1.00 33.23 265 ALA A CA 1
ATOM 1982 C C . ALA A 1 283 ? 4.723 2.454 -1.652 1.00 34.54 265 ALA A C 1
ATOM 1983 O O . ALA A 1 283 ? 5.739 1.870 -2.026 1.00 34.29 265 ALA A O 1
ATOM 1985 N N . ILE A 1 284 ? 4.731 3.411 -0.716 1.00 30.44 266 ILE A N 1
ATOM 1986 C CA . ILE A 1 284 ? 5.914 3.897 -0.009 1.00 30.16 266 ILE A CA 1
ATOM 1987 C C . ILE A 1 284 ? 5.620 4.078 1.477 1.00 35.64 266 ILE A C 1
ATOM 1988 O O . ILE A 1 284 ? 4.457 4.204 1.878 1.00 37.29 266 ILE A O 1
ATOM 1993 N N . ALA A 1 285 ? 6.675 4.091 2.299 1.00 31.85 267 ALA A N 1
ATOM 1994 C CA . ALA A 1 285 ? 6.598 4.331 3.745 1.00 31.28 267 ALA A CA 1
ATOM 1995 C C . ALA A 1 285 ? 7.954 4.844 4.122 1.00 37.33 267 ALA A C 1
ATOM 1996 O O . ALA A 1 285 ? 8.953 4.168 3.891 1.00 36.56 267 ALA A O 1
ATOM 1998 N N . TRP A 1 286 ? 7.995 6.072 4.632 1.00 35.54 268 TRP A N 1
ATOM 1999 C CA . TRP A 1 286 ? 9.216 6.740 5.068 1.00 35.22 268 TRP A CA 1
ATOM 2000 C C . TRP A 1 286 ? 9.215 6.683 6.591 1.00 36.76 268 TRP A C 1
ATOM 2001 O O . TRP A 1 286 ? 8.301 7.224 7.200 1.00 34.49 268 TRP A O 1
ATOM 2012 N N . SER A 1 287 ? 10.240 6.042 7.192 1.00 34.28 269 SER A N 1
ATOM 2013 C CA . SER A 1 287 ? 10.422 5.922 8.649 1.00 34.77 269 SER A CA 1
ATOM 2014 C C . SER A 1 287 ? 10.614 7.283 9.354 1.00 40.46 269 SER A C 1
ATOM 2015 O O . SER A 1 287 ? 11.463 8.082 8.968 1.00 37.38 269 SER A O 1
ATOM 2018 N N . MET A 1 288 ? 9.823 7.514 10.400 1.00 42.07 270 MET A N 1
ATOM 2019 C CA . MET A 1 288 ? 9.870 8.697 11.252 1.00 44.30 270 MET A CA 1
ATOM 2020 C C . MET A 1 288 ? 10.966 8.458 12.278 1.00 46.83 270 MET A C 1
ATOM 2021 O O . MET A 1 288 ? 11.669 9.401 12.668 1.00 46.90 270 MET A O 1
ATOM 2026 N N . ALA A 1 289 ? 11.124 7.176 12.689 1.00 42.34 271 ALA A N 1
ATOM 2027 C CA . ALA A 1 289 ? 12.153 6.719 13.612 1.00 41.96 271 ALA A CA 1
ATOM 2028 C C . ALA A 1 289 ? 13.511 6.890 12.925 1.00 47.40 271 ALA A C 1
ATOM 2029 O O . ALA A 1 289 ? 14.353 7.612 13.449 1.00 47.49 271 ALA A O 1
ATOM 2031 N N . ASP A 1 290 ? 13.687 6.326 11.706 1.00 45.70 272 ASP A N 1
ATOM 2032 C CA . ASP A 1 290 ? 14.929 6.490 10.937 1.00 45.64 272 ASP A CA 1
ATOM 2033 C C . ASP A 1 290 ? 14.666 7.029 9.505 1.00 46.83 272 ASP A C 1
ATOM 2034 O O . ASP A 1 290 ? 14.568 6.239 8.569 1.00 44.95 272 ASP A O 1
ATOM 2039 N N . PRO A 1 291 ? 14.723 8.378 9.317 1.00 43.81 273 PRO A N 1
ATOM 2040 C CA . PRO A 1 291 ? 14.480 8.983 7.978 1.00 42.94 273 PRO A CA 1
ATOM 2041 C C . PRO A 1 291 ? 15.469 8.600 6.856 1.00 44.90 273 PRO A C 1
ATOM 2042 O O . PRO A 1 291 ? 15.249 8.983 5.701 1.00 42.98 273 PRO A O 1
ATOM 2046 N N . GLU A 1 292 ? 16.509 7.816 7.157 1.00 42.78 274 GLU A N 1
ATOM 2047 C CA . GLU A 1 292 ? 17.421 7.299 6.116 1.00 42.16 274 GLU A CA 1
ATOM 2048 C C . GLU A 1 292 ? 16.805 6.033 5.507 1.00 46.05 274 GLU A C 1
ATOM 2049 O O . GLU A 1 292 ? 17.338 5.512 4.519 1.00 48.01 274 GLU A O 1
ATOM 2055 N N . LEU A 1 293 ? 15.658 5.546 6.082 1.00 39.01 275 LEU A N 1
ATOM 2056 C CA . LEU A 1 293 ? 14.981 4.341 5.597 1.00 37.43 275 LEU A CA 1
ATOM 2057 C C . LEU A 1 293 ? 13.640 4.680 4.915 1.00 41.45 275 LEU A C 1
ATOM 2058 O O . LEU A 1 293 ? 12.724 5.239 5.519 1.00 41.15 275 LEU A O 1
ATOM 2063 N N . LEU A 1 294 ? 13.546 4.319 3.637 1.00 38.47 276 LEU A N 1
ATOM 2064 C CA . LEU A 1 294 ? 12.370 4.549 2.819 1.00 38.07 276 LEU A CA 1
ATOM 2065 C C . LEU A 1 294 ? 11.968 3.242 2.073 1.00 39.79 276 LEU A C 1
ATOM 2066 O O . LEU A 1 294 ? 12.689 2.763 1.184 1.00 38.61 276 LEU A O 1
ATOM 2071 N N . LEU A 1 295 ? 10.818 2.674 2.474 1.00 34.09 277 LEU A N 1
ATOM 2072 C CA . LEU A 1 295 ? 10.254 1.465 1.880 1.00 32.98 277 LEU A CA 1
ATOM 2073 C C . LEU A 1 295 ? 9.528 1.789 0.605 1.00 37.97 277 LEU A C 1
ATOM 2074 O O . LEU A 1 295 ? 8.898 2.834 0.493 1.00 37.86 277 LEU A O 1
ATOM 2079 N N . SER A 1 296 ? 9.571 0.866 -0.342 1.00 35.58 278 SER A N 1
ATOM 2080 C CA . SER A 1 296 ? 8.876 1.013 -1.599 1.00 35.53 278 SER A CA 1
ATOM 2081 C C . SER A 1 296 ? 8.534 -0.356 -2.170 1.00 40.50 278 SER A C 1
ATOM 2082 O O . SER A 1 296 ? 9.399 -1.233 -2.190 1.00 40.08 278 SER A O 1
ATOM 2085 N N . CYS A 1 297 ? 7.273 -0.542 -2.616 1.00 39.16 279 CYS A N 1
ATOM 2086 C CA . CYS A 1 297 ? 6.788 -1.778 -3.275 1.00 39.80 279 CYS A CA 1
ATOM 2087 C C . CYS A 1 297 ? 6.682 -1.492 -4.755 1.00 43.16 279 CYS A C 1
ATOM 2088 O O . CYS A 1 297 ? 6.192 -0.428 -5.112 1.00 42.99 279 CYS A O 1
ATOM 2091 N N . GLY A 1 298 ? 7.079 -2.443 -5.593 1.00 40.22 280 GLY A N 1
ATOM 2092 C CA . GLY A 1 298 ? 6.996 -2.317 -7.044 1.00 40.31 280 GLY A CA 1
ATOM 2093 C C . GLY A 1 298 ? 6.144 -3.366 -7.748 1.00 46.36 280 GLY A C 1
ATOM 2094 O O . GLY A 1 298 ? 5.774 -4.402 -7.170 1.00 47.71 280 GLY A O 1
ATOM 2095 N N . LYS A 1 299 ? 5.857 -3.109 -9.037 1.00 41.06 281 LYS A N 1
ATOM 2096 C CA . LYS A 1 299 ? 5.110 -4.004 -9.919 1.00 38.85 281 LYS A CA 1
ATOM 2097 C C . LYS A 1 299 ? 6.094 -5.065 -10.420 1.00 40.90 281 LYS A C 1
ATOM 2098 O O . LYS A 1 299 ? 5.725 -5.955 -11.194 1.00 39.94 281 LYS A O 1
ATOM 2104 N N . ASP A 1 300 ? 7.358 -4.978 -9.933 1.00 37.60 282 ASP A N 1
ATOM 2105 C CA . ASP A 1 300 ? 8.427 -5.964 -10.149 1.00 37.00 282 ASP A CA 1
ATOM 2106 C C . ASP A 1 300 ? 8.409 -6.948 -8.962 1.00 41.77 282 ASP A C 1
ATOM 2107 O O . ASP A 1 300 ? 9.260 -7.840 -8.907 1.00 43.25 282 ASP A O 1
ATOM 2112 N N . ALA A 1 301 ? 7.389 -6.811 -8.055 1.00 38.12 283 ALA A N 1
ATOM 2113 C CA . ALA A 1 301 ? 7.118 -7.618 -6.851 1.00 39.27 283 ALA A CA 1
ATOM 2114 C C . ALA A 1 301 ? 8.267 -7.573 -5.848 1.00 46.51 283 ALA A C 1
ATOM 2115 O O . ALA A 1 301 ? 8.507 -8.534 -5.122 1.00 48.41 283 ALA A O 1
ATOM 2117 N N . LYS A 1 302 ? 8.974 -6.465 -5.805 1.00 44.42 284 LYS A N 1
ATOM 2118 C CA . LYS A 1 302 ? 10.070 -6.274 -4.858 1.00 44.05 284 LYS A CA 1
ATOM 2119 C C . LYS A 1 302 ? 9.636 -5.285 -3.788 1.00 45.38 284 LYS A C 1
ATOM 2120 O O . LYS A 1 302 ? 8.892 -4.337 -4.070 1.00 42.97 284 LYS A O 1
ATOM 2126 N N . ILE A 1 303 ? 10.068 -5.547 -2.546 1.00 42.40 285 ILE A N 1
ATOM 2127 C CA . ILE A 1 303 ? 9.905 -4.635 -1.412 1.00 40.72 285 ILE A CA 1
ATOM 2128 C C . ILE A 1 303 ? 11.332 -4.163 -1.100 1.00 39.10 285 ILE A C 1
ATOM 2129 O O . ILE A 1 303 ? 12.151 -4.962 -0.650 1.00 35.50 285 ILE A O 1
ATOM 2134 N N . LEU A 1 304 ? 11.647 -2.902 -1.429 1.00 36.59 286 LEU A N 1
ATOM 2135 C CA . LEU A 1 304 ? 12.985 -2.340 -1.213 1.00 36.80 286 LEU A CA 1
ATOM 2136 C C . LEU A 1 304 ? 13.036 -1.330 -0.121 1.00 42.02 286 LEU A C 1
ATOM 2137 O O . LEU A 1 304 ? 12.061 -0.616 0.140 1.00 40.42 286 LEU A O 1
ATOM 2142 N N . CYS A 1 305 ? 14.221 -1.210 0.466 1.00 41.47 287 CYS A N 1
ATOM 2143 C CA . CYS A 1 305 ? 14.499 -0.161 1.411 1.00 42.31 287 CYS A CA 1
ATOM 2144 C C . CYS A 1 305 ? 15.616 0.638 0.807 1.00 46.12 287 CYS A C 1
ATOM 2145 O O . CYS A 1 305 ? 16.677 0.076 0.526 1.00 46.07 287 CYS A O 1
ATOM 2148 N N . SER A 1 306 ? 15.352 1.925 0.520 1.00 42.76 288 SER A N 1
ATOM 2149 C CA . SER A 1 306 ? 16.326 2.827 -0.090 1.00 42.70 288 SER A CA 1
ATOM 2150 C C . SER A 1 306 ? 16.610 4.009 0.776 1.00 47.99 288 SER A C 1
ATOM 2151 O O . SER A 1 306 ? 15.745 4.457 1.520 1.00 49.02 288 SER A O 1
ATOM 2154 N N . ASN A 1 307 ? 17.821 4.533 0.674 1.00 45.98 289 ASN A N 1
ATOM 2155 C CA . ASN A 1 307 ? 18.209 5.745 1.387 1.00 45.95 289 ASN A CA 1
ATOM 2156 C C . ASN A 1 307 ? 17.763 6.939 0.506 1.00 50.65 289 ASN A C 1
ATOM 2157 O O . ASN A 1 307 ? 18.247 7.070 -0.616 1.00 47.74 289 ASN A O 1
ATOM 2162 N N . PRO A 1 308 ? 16.813 7.789 0.970 1.00 51.26 290 PRO A N 1
ATOM 2163 C CA . PRO A 1 308 ? 16.354 8.911 0.124 1.00 52.50 290 PRO A CA 1
ATOM 2164 C C . PRO A 1 308 ? 17.390 10.017 -0.076 1.00 60.01 290 PRO A C 1
ATOM 2165 O O . PRO A 1 308 ? 17.231 10.804 -1.008 1.00 61.37 290 PRO A O 1
ATOM 2169 N N . ASN A 1 309 ? 18.448 10.070 0.771 1.00 57.52 291 ASN A N 1
ATOM 2170 C CA . ASN A 1 309 ? 19.499 11.089 0.708 1.00 57.40 291 ASN A CA 1
ATOM 2171 C C . ASN A 1 309 ? 20.636 10.707 -0.270 1.00 60.61 291 ASN A C 1
ATOM 2172 O O . ASN A 1 309 ? 21.309 11.603 -0.787 1.00 59.30 291 ASN A O 1
ATOM 2177 N N . THR A 1 310 ? 20.862 9.396 -0.515 1.00 56.52 292 THR A N 1
ATOM 2178 C CA . THR A 1 310 ? 21.912 8.971 -1.454 1.00 55.63 292 THR A CA 1
ATOM 2179 C C . THR A 1 310 ? 21.278 8.476 -2.763 1.00 58.07 292 THR A C 1
ATOM 2180 O O . THR A 1 310 ? 21.780 8.780 -3.849 1.00 56.58 292 THR A O 1
ATOM 2184 N N . GLY A 1 311 ? 20.156 7.773 -2.624 1.00 53.98 293 GLY A N 1
ATOM 2185 C CA . GLY A 1 311 ? 19.410 7.141 -3.705 1.00 53.41 293 GLY A CA 1
ATOM 2186 C C . GLY A 1 311 ? 19.685 5.647 -3.757 1.00 56.33 293 GLY A C 1
ATOM 2187 O O . GLY A 1 311 ? 19.056 4.927 -4.534 1.00 55.87 293 GLY A O 1
ATOM 2188 N N . GLU A 1 312 ? 20.608 5.167 -2.899 1.00 52.22 294 GLU A N 1
ATOM 2189 C CA . GLU A 1 312 ? 21.049 3.774 -2.853 1.00 51.75 294 GLU A CA 1
ATOM 2190 C C . GLU A 1 312 ? 20.017 2.795 -2.280 1.00 55.04 294 GLU A C 1
ATOM 2191 O O . GLU A 1 312 ? 19.301 3.119 -1.333 1.00 54.61 294 GLU A O 1
ATOM 2193 N N . VAL A 1 313 ? 19.991 1.565 -2.836 1.00 50.86 295 VAL A N 1
ATOM 2194 C CA . VAL A 1 313 ? 19.174 0.475 -2.308 1.00 50.28 295 VAL A CA 1
ATOM 2195 C C . VAL A 1 313 ? 20.001 -0.059 -1.123 1.00 52.90 295 VAL A C 1
ATOM 2196 O O . VAL A 1 313 ? 21.157 -0.458 -1.303 1.00 51.85 295 VAL A O 1
ATOM 2200 N N . LEU A 1 314 ? 19.413 -0.045 0.078 1.00 48.49 296 LEU A N 1
ATOM 2201 C CA . LEU A 1 314 ? 20.078 -0.535 1.277 1.00 47.37 296 LEU A CA 1
ATOM 2202 C C . LEU A 1 314 ? 19.913 -2.056 1.343 1.00 52.58 296 LEU A C 1
ATOM 2203 O O . LEU A 1 314 ? 20.845 -2.768 1.734 1.00 52.49 296 LEU A O 1
ATOM 2208 N N . TYR A 1 315 ? 18.713 -2.546 0.960 1.00 48.63 297 TYR A N 1
ATOM 2209 C CA . TYR A 1 315 ? 18.348 -3.957 0.961 1.00 47.58 297 TYR A CA 1
ATOM 2210 C C . TYR A 1 315 ? 16.956 -4.207 0.459 1.00 50.70 297 TYR A C 1
ATOM 2211 O O . TYR A 1 315 ? 16.154 -3.287 0.290 1.00 49.97 297 TYR A O 1
ATOM 2220 N N . GLU A 1 316 ? 16.691 -5.482 0.201 1.00 48.68 298 GLU A N 1
ATOM 2221 C CA . GLU A 1 316 ? 15.413 -6.006 -0.233 1.00 49.36 298 GLU A CA 1
ATOM 2222 C C . GLU A 1 316 ? 14.859 -6.908 0.870 1.00 54.54 298 GLU A C 1
ATOM 2223 O O . GLU A 1 316 ? 15.621 -7.596 1.565 1.00 53.71 298 GLU A O 1
ATOM 2229 N N . LEU A 1 317 ? 13.536 -6.885 1.036 1.00 52.54 299 LEU A N 1
ATOM 2230 C CA . LEU A 1 317 ? 12.858 -7.751 1.984 1.00 52.94 299 LEU A CA 1
ATOM 2231 C C . LEU A 1 317 ? 12.481 -9.049 1.266 1.00 58.15 299 LEU A C 1
ATOM 2232 O O . LEU A 1 317 ? 12.243 -9.023 0.057 1.00 57.00 299 LEU A O 1
ATOM 2237 N N . PRO A 1 318 ? 12.449 -10.200 1.965 1.00 57.75 300 PRO A N 1
ATOM 2238 C CA . PRO A 1 318 ? 12.094 -11.451 1.273 1.00 58.69 300 PRO A CA 1
ATOM 2239 C C . PRO A 1 318 ? 10.593 -11.526 0.974 1.00 66.01 300 PRO A C 1
ATOM 2240 O O . PRO A 1 318 ? 9.775 -11.484 1.890 1.00 66.92 300 PRO A O 1
ATOM 2244 N N . THR A 1 319 ? 10.224 -11.591 -0.310 1.00 64.34 301 THR A N 1
ATOM 2245 C CA . THR A 1 319 ? 8.812 -11.632 -0.709 1.00 64.85 301 THR A CA 1
ATOM 2246 C C . THR A 1 319 ? 8.521 -12.676 -1.769 1.00 69.92 301 THR A C 1
ATOM 2247 O O . THR A 1 319 ? 9.443 -13.243 -2.365 1.00 69.61 301 THR A O 1
ATOM 2251 N N . ASN A 1 320 ? 7.212 -12.888 -2.030 1.00 66.93 302 ASN A N 1
ATOM 2252 C CA . ASN A 1 320 ? 6.695 -13.799 -3.051 1.00 65.91 302 ASN A CA 1
ATOM 2253 C C . ASN A 1 320 ? 6.514 -12.997 -4.368 1.00 66.96 302 ASN A C 1
ATOM 2254 O O . ASN A 1 320 ? 6.894 -11.817 -4.428 1.00 67.01 302 ASN A O 1
ATOM 2256 N N . THR A 1 321 ? 5.928 -13.635 -5.404 1.00 59.71 303 THR A N 1
ATOM 2257 C CA . THR A 1 321 ? 5.678 -13.059 -6.734 1.00 58.23 303 THR A CA 1
ATOM 2258 C C . THR A 1 321 ? 4.550 -11.968 -6.707 1.00 56.76 303 THR A C 1
ATOM 2259 O O . THR A 1 321 ? 4.407 -11.216 -7.675 1.00 53.53 303 THR A O 1
ATOM 2263 N N . GLN A 1 322 ? 3.799 -11.847 -5.589 1.00 52.31 304 GLN A N 1
ATOM 2264 C CA . GLN A 1 322 ? 2.689 -10.902 -5.497 1.00 51.33 304 GLN A CA 1
ATOM 2265 C C . GLN A 1 322 ? 3.117 -9.442 -5.206 1.00 51.87 304 GLN A C 1
ATOM 2266 O O . GLN A 1 322 ? 4.170 -9.179 -4.625 1.00 52.43 304 GLN A O 1
ATOM 2272 N N . TRP A 1 323 ? 2.281 -8.500 -5.681 1.00 44.32 305 TRP A N 1
ATOM 2273 C CA . TRP A 1 323 ? 2.429 -7.055 -5.533 1.00 42.08 305 TRP A CA 1
ATOM 2274 C C . TRP A 1 323 ? 1.783 -6.559 -4.241 1.00 44.06 305 TRP A C 1
ATOM 2275 O O . TRP A 1 323 ? 0.771 -7.103 -3.842 1.00 43.47 305 TRP A O 1
ATOM 2286 N N . CYS A 1 324 ? 2.320 -5.484 -3.641 1.00 41.79 306 CYS A N 1
ATOM 2287 C CA . CYS A 1 324 ? 1.789 -4.880 -2.425 1.00 42.83 306 CYS A CA 1
ATOM 2288 C C . CYS A 1 324 ? 1.309 -3.481 -2.708 1.00 47.34 306 CYS A C 1
ATOM 2289 O O . CYS A 1 324 ? 2.080 -2.668 -3.215 1.00 47.29 306 CYS A O 1
ATOM 2292 N N . PHE A 1 325 ? 0.033 -3.204 -2.402 1.00 45.25 307 PHE A N 1
ATOM 2293 C CA . PHE A 1 325 ? -0.612 -1.895 -2.604 1.00 45.79 307 PHE A CA 1
ATOM 2294 C C . PHE A 1 325 ? -0.377 -0.932 -1.408 1.00 49.87 307 PHE A C 1
ATOM 2295 O O . PHE A 1 325 ? -0.523 0.289 -1.566 1.00 49.61 307 PHE A O 1
ATOM 2303 N N . ASP A 1 326 ? -0.076 -1.485 -0.208 1.00 44.16 308 ASP A N 1
ATOM 2304 C CA . ASP A 1 326 ? 0.142 -0.682 0.996 1.00 42.68 308 ASP A CA 1
ATOM 2305 C C . ASP A 1 326 ? 1.274 -1.223 1.847 1.00 42.53 308 ASP A C 1
ATOM 2306 O O . ASP A 1 326 ? 1.371 -2.437 2.016 1.00 41.44 308 ASP A O 1
ATOM 2311 N N . ILE A 1 327 ? 2.088 -0.309 2.423 1.00 36.15 309 ILE A N 1
ATOM 2312 C CA . ILE A 1 327 ? 3.223 -0.629 3.294 1.00 35.06 309 ILE A CA 1
ATOM 2313 C C . ILE A 1 327 ? 3.320 0.417 4.418 1.00 37.15 309 ILE A C 1
ATOM 2314 O O . ILE A 1 327 ? 3.212 1.618 4.162 1.00 36.14 309 ILE A O 1
ATOM 2319 N N . GLN A 1 328 ? 3.488 -0.050 5.667 1.00 33.23 310 GLN A N 1
ATOM 2320 C CA . GLN A 1 328 ? 3.587 0.837 6.835 1.00 33.26 310 GLN A CA 1
ATOM 2321 C C . GLN A 1 328 ? 4.563 0.332 7.871 1.00 36.14 310 GLN A C 1
ATOM 2322 O O . GLN A 1 328 ? 4.565 -0.862 8.206 1.00 35.92 310 GLN A O 1
ATOM 2328 N N . TRP A 1 329 ? 5.361 1.265 8.403 1.00 31.67 311 TRP A N 1
ATOM 2329 C CA . TRP A 1 329 ? 6.314 1.053 9.492 1.00 31.29 311 TRP A CA 1
ATOM 2330 C C . TRP A 1 329 ? 5.487 0.931 10.761 1.00 36.62 311 TRP A C 1
ATOM 2331 O O . TRP A 1 329 ? 4.495 1.639 10.920 1.00 37.37 311 TRP A O 1
ATOM 2342 N N . CYS A 1 330 ? 5.846 0.031 11.638 1.00 34.69 312 CYS A N 1
ATOM 2343 C CA . CYS A 1 330 ? 5.112 -0.064 12.892 1.00 35.53 312 CYS A CA 1
ATOM 2344 C C . CYS A 1 330 ? 5.568 1.099 13.849 1.00 38.78 312 CYS A C 1
ATOM 2345 O O . CYS A 1 330 ? 6.773 1.218 14.097 1.00 37.95 312 CYS A O 1
ATOM 2348 N N . PRO A 1 331 ? 4.661 1.978 14.361 1.00 35.75 313 PRO A N 1
ATOM 2349 C CA . PRO A 1 331 ? 5.114 3.109 15.191 1.00 35.80 313 PRO A CA 1
ATOM 2350 C C . PRO A 1 331 ? 5.814 2.732 16.500 1.00 41.39 313 PRO A C 1
ATOM 2351 O O . PRO A 1 331 ? 6.829 3.350 16.784 1.00 42.59 313 PRO A O 1
ATOM 2355 N N . ARG A 1 332 ? 5.291 1.781 17.303 1.00 38.64 314 ARG A N 1
ATOM 2356 C CA . ARG A 1 332 ? 5.942 1.386 18.557 1.00 38.62 314 ARG A CA 1
ATOM 2357 C C . ARG A 1 332 ? 7.262 0.619 18.340 1.00 45.93 314 ARG A C 1
ATOM 2358 O O . ARG A 1 332 ? 8.169 0.737 19.166 1.00 48.06 314 ARG A O 1
ATOM 2366 N N . ASN A 1 333 ? 7.356 -0.195 17.282 1.00 41.85 315 ASN A N 1
ATOM 2367 C CA . ASN A 1 333 ? 8.548 -0.987 17.022 1.00 41.04 315 ASN A CA 1
ATOM 2368 C C . ASN A 1 333 ? 9.147 -0.625 15.652 1.00 44.23 315 ASN A C 1
ATOM 2369 O O . ASN A 1 333 ? 8.714 -1.167 14.644 1.00 43.18 315 ASN A O 1
ATOM 2374 N N . PRO A 1 334 ? 10.148 0.288 15.608 1.00 43.44 316 PRO A N 1
ATOM 2375 C CA . PRO A 1 334 ? 10.754 0.713 14.318 1.00 43.03 316 PRO A CA 1
ATOM 2376 C C . PRO A 1 334 ? 11.375 -0.391 13.442 1.00 44.73 316 PRO A C 1
ATOM 2377 O O . PRO A 1 334 ? 11.590 -0.172 12.254 1.00 43.94 316 PRO A O 1
ATOM 2381 N N . ALA A 1 335 ? 11.649 -1.571 13.997 1.00 40.12 317 ALA A N 1
ATOM 2382 C CA . ALA A 1 335 ? 12.201 -2.657 13.196 1.00 38.86 317 ALA A CA 1
ATOM 2383 C C . ALA A 1 335 ? 11.098 -3.374 12.396 1.00 38.69 317 ALA A C 1
ATOM 2384 O O . ALA A 1 335 ? 11.407 -4.059 11.417 1.00 38.81 317 ALA A O 1
ATOM 2386 N N . VAL A 1 336 ? 9.826 -3.192 12.797 1.00 30.91 318 VAL A N 1
ATOM 2387 C CA . VAL A 1 336 ? 8.656 -3.869 12.222 1.00 29.47 318 VAL A CA 1
ATOM 2388 C C . VAL A 1 336 ? 7.934 -3.001 11.188 1.00 34.82 318 VAL A C 1
ATOM 2389 O O . VAL A 1 336 ? 7.896 -1.767 11.268 1.00 34.67 318 VAL A O 1
ATOM 2393 N N . LEU A 1 337 ? 7.340 -3.694 10.214 1.00 31.29 319 LEU A N 1
ATOM 2394 C CA . LEU A 1 337 ? 6.569 -3.140 9.115 1.00 29.85 319 LEU A CA 1
ATOM 2395 C C . LEU A 1 337 ? 5.561 -4.194 8.615 1.00 32.81 319 LEU A C 1
ATOM 2396 O O . LEU A 1 337 ? 5.813 -5.387 8.706 1.00 31.80 319 LEU A O 1
ATOM 2401 N N . SER A 1 338 ? 4.444 -3.744 8.042 1.00 29.60 320 SER A N 1
ATOM 2402 C CA . SER A 1 338 ? 3.443 -4.618 7.447 1.00 28.07 320 SER A CA 1
ATOM 2403 C C . SER A 1 338 ? 3.217 -4.152 6.043 1.00 33.64 320 SER A C 1
ATOM 2404 O O . SER A 1 338 ? 3.355 -2.963 5.747 1.00 35.55 320 SER A O 1
ATOM 2407 N N . ALA A 1 339 ? 2.922 -5.090 5.167 1.00 29.49 321 ALA A N 1
ATOM 2408 C CA . ALA A 1 339 ? 2.645 -4.807 3.794 1.00 29.53 321 ALA A CA 1
ATOM 2409 C C . ALA A 1 339 ? 1.480 -5.668 3.347 1.00 36.84 321 ALA A C 1
ATOM 2410 O O . ALA A 1 339 ? 1.472 -6.889 3.553 1.00 36.50 321 ALA A O 1
ATOM 2412 N N . ALA A 1 340 ? 0.467 -5.008 2.769 1.00 36.17 322 ALA A N 1
ATOM 2413 C CA . ALA A 1 340 ? -0.731 -5.671 2.281 1.00 37.37 322 ALA A CA 1
ATOM 2414 C C . ALA A 1 340 ? -0.605 -5.964 0.790 1.00 42.22 322 ALA A C 1
ATOM 2415 O O . ALA A 1 340 ? -0.356 -5.061 0.005 1.00 40.96 322 ALA A O 1
ATOM 2417 N N . SER A 1 341 ? -0.742 -7.236 0.403 1.00 42.77 323 SER A N 1
ATOM 2418 C CA . SER A 1 341 ? -0.642 -7.638 -1.011 1.00 44.76 323 SER A CA 1
ATOM 2419 C C . SER A 1 341 ? -2.025 -7.883 -1.659 1.00 50.61 323 SER A C 1
ATOM 2420 O O . SER A 1 341 ? -3.041 -8.043 -0.973 1.00 48.80 323 SER A O 1
ATOM 2423 N N . PHE A 1 342 ? -2.031 -7.877 -2.992 1.00 50.35 324 PHE A N 1
ATOM 2424 C CA . PHE A 1 342 ? -3.203 -8.106 -3.832 1.00 52.09 324 PHE A CA 1
ATOM 2425 C C . PHE A 1 342 ? -3.731 -9.574 -3.780 1.00 56.74 324 PHE A C 1
ATOM 2426 O O . PHE A 1 342 ? -4.914 -9.787 -4.046 1.00 57.36 324 PHE A O 1
ATOM 2434 N N . ASP A 1 343 ? -2.876 -10.566 -3.415 1.00 51.94 325 ASP A N 1
ATOM 2435 C CA . ASP A 1 343 ? -3.250 -11.977 -3.282 1.00 51.52 325 ASP A CA 1
ATOM 2436 C C . ASP A 1 343 ? -4.011 -12.272 -1.963 1.00 57.02 325 ASP A C 1
ATOM 2437 O O . ASP A 1 343 ? -4.087 -13.437 -1.535 1.00 57.83 325 ASP A O 1
ATOM 2439 N N . GLY A 1 344 ? -4.538 -11.218 -1.333 1.00 52.50 326 GLY A N 1
ATOM 2440 C CA . GLY A 1 344 ? -5.277 -11.287 -0.081 1.00 52.23 326 GLY A CA 1
ATOM 2441 C C . GLY A 1 344 ? -4.456 -11.572 1.162 1.00 54.28 326 GLY A C 1
ATOM 2442 O O . GLY A 1 344 ? -4.927 -12.282 2.057 1.00 54.20 326 GLY A O 1
ATOM 2443 N N . ARG A 1 345 ? -3.233 -11.028 1.247 1.00 48.68 327 ARG A N 1
ATOM 2444 C CA . ARG A 1 345 ? -2.395 -11.268 2.431 1.00 47.58 327 ARG A CA 1
ATOM 2445 C C . ARG A 1 345 ? -1.765 -9.990 2.976 1.00 49.09 327 ARG A C 1
ATOM 2446 O O . ARG A 1 345 ? -1.390 -9.101 2.213 1.00 49.23 327 ARG A O 1
ATOM 2452 N N . ILE A 1 346 ? -1.684 -9.891 4.307 1.00 42.44 328 ILE A N 1
ATOM 2453 C CA . ILE A 1 346 ? -0.980 -8.821 5.010 1.00 39.96 328 ILE A CA 1
ATOM 2454 C C . ILE A 1 346 ? 0.191 -9.530 5.670 1.00 40.84 328 ILE A C 1
ATOM 2455 O O . ILE A 1 346 ? -0.013 -10.472 6.429 1.00 40.71 328 ILE A O 1
ATOM 2460 N N . SER A 1 347 ? 1.413 -9.139 5.318 1.00 36.00 329 SER A N 1
ATOM 2461 C CA . SER A 1 347 ? 2.606 -9.753 5.878 1.00 34.77 329 SER A CA 1
ATOM 2462 C C . SER A 1 347 ? 3.329 -8.763 6.782 1.00 39.70 329 SER A C 1
ATOM 2463 O O . SER A 1 347 ? 3.413 -7.593 6.445 1.00 38.90 329 SER A O 1
ATOM 2466 N N . VAL A 1 348 ? 3.796 -9.236 7.949 1.00 37.40 330 VAL A N 1
ATOM 2467 C CA . VAL A 1 348 ? 4.529 -8.447 8.947 1.00 37.37 330 VAL A CA 1
ATOM 2468 C C . VAL A 1 348 ? 5.991 -8.912 8.933 1.00 40.66 330 VAL A C 1
ATOM 2469 O O . VAL A 1 348 ? 6.286 -10.089 9.114 1.00 40.78 330 VAL A O 1
ATOM 2473 N N . TYR A 1 349 ? 6.879 -7.986 8.664 1.00 36.19 331 TYR A N 1
ATOM 2474 C CA . TYR A 1 349 ? 8.306 -8.221 8.569 1.00 35.76 331 TYR A CA 1
ATOM 2475 C C . TYR A 1 349 ? 9.073 -7.448 9.630 1.00 42.19 331 TYR A C 1
ATOM 2476 O O . TYR A 1 349 ? 8.585 -6.457 10.158 1.00 40.97 331 TYR A O 1
ATOM 2485 N N . SER A 1 350 ? 10.305 -7.882 9.875 1.00 42.25 332 SER A N 1
ATOM 2486 C CA . SER A 1 350 ? 11.288 -7.221 10.711 1.00 44.10 332 SER A CA 1
ATOM 2487 C C . SER A 1 350 ? 12.548 -7.060 9.859 1.00 51.14 332 SER A C 1
ATOM 2488 O O . SER A 1 350 ? 12.942 -8.014 9.189 1.00 51.98 332 SER A O 1
ATOM 2491 N N . ILE A 1 351 ? 13.159 -5.863 9.862 1.00 48.62 333 ILE A N 1
ATOM 2492 C CA . ILE A 1 351 ? 14.421 -5.574 9.161 1.00 48.68 333 ILE A CA 1
ATOM 2493 C C . ILE A 1 351 ? 15.637 -6.156 9.954 1.00 55.55 333 ILE A C 1
ATOM 2494 O O . ILE A 1 351 ? 16.761 -6.090 9.461 1.00 56.56 333 ILE A O 1
ATOM 2499 N N . MET A 1 352 ? 15.402 -6.739 11.158 1.00 52.36 334 MET A N 1
ATOM 2500 C CA . MET A 1 352 ? 16.437 -7.356 11.997 1.00 86.63 334 MET A CA 1
ATOM 2501 C C . MET A 1 352 ? 16.491 -8.851 11.716 1.00 98.18 334 MET A C 1
ATOM 2502 O O . MET A 1 352 ? 15.447 -9.494 11.615 1.00 62.70 334 MET A O 1
ATOM 2507 N N . GLN B 1 17 ? -0.136 -17.027 -39.649 1.00 77.91 -1 GLN B N 1
ATOM 2508 C CA . GLN B 1 17 ? -0.734 -18.201 -40.272 1.00 77.48 -1 GLN B CA 1
ATOM 2509 C C . GLN B 1 17 ? -2.253 -18.191 -40.145 1.00 81.89 -1 GLN B C 1
ATOM 2510 O O . GLN B 1 17 ? -2.799 -17.610 -39.208 1.00 80.57 -1 GLN B O 1
ATOM 2512 N N . GLY B 1 18 ? -2.901 -18.862 -41.096 1.00 79.98 0 GLY B N 1
ATOM 2513 C CA . GLY B 1 18 ? -4.349 -19.020 -41.221 1.00 79.54 0 GLY B CA 1
ATOM 2514 C C . GLY B 1 18 ? -4.711 -19.847 -42.446 1.00 82.46 0 GLY B C 1
ATOM 2515 O O . GLY B 1 18 ? -3.857 -20.111 -43.301 1.00 82.68 0 GLY B O 1
ATOM 2516 N N . MET B 1 19 ? -5.984 -20.268 -42.542 1.00 76.84 1 MET B N 1
ATOM 2517 C CA . MET B 1 19 ? -6.499 -21.084 -43.647 1.00 75.26 1 MET B CA 1
ATOM 2518 C C . MET B 1 19 ? -8.025 -20.886 -43.812 1.00 72.85 1 MET B C 1
ATOM 2519 O O . MET B 1 19 ? -8.789 -21.336 -42.956 1.00 72.04 1 MET B O 1
ATOM 2524 N N . LYS B 1 20 ? -8.458 -20.203 -44.907 1.00 64.60 2 LYS B N 1
ATOM 2525 C CA . LYS B 1 20 ? -9.873 -19.990 -45.226 1.00 62.10 2 LYS B CA 1
ATOM 2526 C C . LYS B 1 20 ? -10.474 -21.320 -45.717 1.00 61.76 2 LYS B C 1
ATOM 2527 O O . LYS B 1 20 ? -9.984 -21.910 -46.681 1.00 59.75 2 LYS B O 1
ATOM 2533 N N . LEU B 1 21 ? -11.495 -21.810 -44.998 1.00 56.66 3 LEU B N 1
ATOM 2534 C CA . LEU B 1 21 ? -12.165 -23.079 -45.276 1.00 55.45 3 LEU B CA 1
ATOM 2535 C C . LEU B 1 21 ? -13.404 -22.889 -46.140 1.00 57.43 3 LEU B C 1
ATOM 2536 O O . LEU B 1 21 ? -13.647 -23.698 -47.023 1.00 56.86 3 LEU B O 1
ATOM 2541 N N . LYS B 1 22 ? -14.226 -21.868 -45.820 1.00 53.16 4 LYS B N 1
ATOM 2542 C CA . LYS B 1 22 ? -15.504 -21.587 -46.464 1.00 52.45 4 LYS B CA 1
ATOM 2543 C C . LYS B 1 22 ? -15.742 -20.085 -46.622 1.00 57.23 4 LYS B C 1
ATOM 2544 O O . LYS B 1 22 ? -15.103 -19.280 -45.945 1.00 57.23 4 LYS B O 1
ATOM 2550 N N . GLU B 1 23 ? -16.687 -19.714 -47.501 1.00 54.52 5 GLU B N 1
ATOM 2551 C CA . GLU B 1 23 ? -17.082 -18.332 -47.778 1.00 54.68 5 GLU B CA 1
ATOM 2552 C C . GLU B 1 23 ? -18.492 -18.288 -48.377 1.00 58.69 5 GLU B C 1
ATOM 2553 O O . GLU B 1 23 ? -18.853 -19.168 -49.164 1.00 59.27 5 GLU B O 1
ATOM 2559 N N . VAL B 1 24 ? -19.276 -17.257 -48.017 1.00 54.06 6 VAL B N 1
ATOM 2560 C CA . VAL B 1 24 ? -20.627 -17.052 -48.536 1.00 53.49 6 VAL B CA 1
ATOM 2561 C C . VAL B 1 24 ? -20.959 -15.531 -48.557 1.00 59.11 6 VAL B C 1
ATOM 2562 O O . VAL B 1 24 ? -20.594 -14.807 -47.629 1.00 58.01 6 VAL B O 1
ATOM 2566 N N . ASP B 1 25 ? -21.637 -15.074 -49.636 1.00 57.08 7 ASP B N 1
ATOM 2567 C CA . ASP B 1 25 ? -22.046 -13.686 -49.874 1.00 57.90 7 ASP B CA 1
ATOM 2568 C C . ASP B 1 25 ? -23.361 -13.331 -49.109 1.00 63.14 7 ASP B C 1
ATOM 2569 O O . ASP B 1 25 ? -24.447 -13.247 -49.704 1.00 63.47 7 ASP B O 1
ATOM 2571 N N . ARG B 1 26 ? -23.227 -13.121 -47.781 1.00 58.75 8 ARG B N 1
ATOM 2572 C CA . ARG B 1 26 ? -24.292 -12.733 -46.857 1.00 58.07 8 ARG B CA 1
ATOM 2573 C C . ARG B 1 26 ? -23.843 -11.522 -46.065 1.00 62.02 8 ARG B C 1
ATOM 2574 O O . ARG B 1 26 ? -22.741 -11.510 -45.512 1.00 62.32 8 ARG B O 1
ATOM 2582 N N . THR B 1 27 ? -24.705 -10.508 -46.016 1.00 57.98 9 THR B N 1
ATOM 2583 C CA . THR B 1 27 ? -24.514 -9.274 -45.264 1.00 57.89 9 THR B CA 1
ATOM 2584 C C . THR B 1 27 ? -25.382 -9.532 -44.042 1.00 60.48 9 THR B C 1
ATOM 2585 O O . THR B 1 27 ? -26.594 -9.271 -44.080 1.00 61.77 9 THR B O 1
ATOM 2589 N N . ALA B 1 28 ? -24.793 -10.139 -42.992 1.00 53.50 10 ALA B N 1
ATOM 2590 C CA . ALA B 1 28 ? -25.594 -10.607 -41.870 1.00 51.43 10 ALA B CA 1
ATOM 2591 C C . ALA B 1 28 ? -24.876 -10.725 -40.556 1.00 52.46 10 ALA B C 1
ATOM 2592 O O . ALA B 1 28 ? -23.654 -10.816 -40.521 1.00 53.84 10 ALA B O 1
ATOM 2594 N N . MET B 1 29 ? -25.678 -10.783 -39.470 1.00 45.56 11 MET B N 1
ATOM 2595 C CA . MET B 1 29 ? -25.346 -11.132 -38.094 1.00 44.32 11 MET B CA 1
ATOM 2596 C C . MET B 1 29 ? -25.249 -12.686 -38.129 1.00 46.99 11 MET B C 1
ATOM 2597 O O . MET B 1 29 ? -25.999 -13.321 -38.873 1.00 45.77 11 MET B O 1
ATOM 2602 N N . GLN B 1 30 ? -24.353 -13.289 -37.340 1.00 41.18 12 GLN B N 1
ATOM 2603 C CA . GLN B 1 30 ? -24.206 -14.740 -37.355 1.00 39.18 12 GLN B CA 1
ATOM 2604 C C . GLN B 1 30 ? -24.178 -15.356 -35.967 1.00 36.94 12 GLN B C 1
ATOM 2605 O O . GLN B 1 30 ? -23.905 -14.680 -34.981 1.00 36.60 12 GLN B O 1
ATOM 2611 N N . ALA B 1 31 ? -24.475 -16.648 -35.907 1.00 28.51 13 ALA B N 1
ATOM 2612 C CA . ALA B 1 31 ? -24.414 -17.454 -34.707 1.00 26.48 13 ALA B CA 1
ATOM 2613 C C . ALA B 1 31 ? -24.187 -18.937 -35.090 1.00 31.84 13 ALA B C 1
ATOM 2614 O O . ALA B 1 31 ? -24.918 -19.494 -35.915 1.00 32.55 13 ALA B O 1
ATOM 2616 N N . TRP B 1 32 ? -23.134 -19.531 -34.535 1.00 27.91 14 TRP B N 1
ATOM 2617 C CA . TRP B 1 32 ? -22.808 -20.927 -34.684 1.00 31.40 14 TRP B CA 1
ATOM 2618 C C . TRP B 1 32 ? -23.786 -21.739 -33.843 1.00 36.11 14 TRP B C 1
ATOM 2619 O O . TRP B 1 32 ? -24.324 -21.239 -32.851 1.00 34.11 14 TRP B O 1
ATOM 2630 N N . SER B 1 33 ? -24.000 -23.010 -34.233 1.00 34.80 15 SER B N 1
ATOM 2631 C CA . SER B 1 33 ? -24.872 -23.924 -33.509 1.00 34.70 15 SER B CA 1
ATOM 2632 C C . SER B 1 33 ? -24.230 -24.272 -32.137 1.00 41.89 15 SER B C 1
ATOM 2633 O O . SER B 1 33 ? -23.017 -24.074 -31.966 1.00 40.23 15 SER B O 1
ATOM 2636 N N . PRO B 1 34 ? -24.995 -24.683 -31.098 1.00 41.51 16 PRO B N 1
ATOM 2637 C CA . PRO B 1 34 ? -24.336 -25.011 -29.815 1.00 42.39 16 PRO B CA 1
ATOM 2638 C C . PRO B 1 34 ? -23.355 -26.184 -29.966 1.00 46.75 16 PRO B C 1
ATOM 2639 O O . PRO B 1 34 ? -23.522 -26.998 -30.865 1.00 47.73 16 PRO B O 1
ATOM 2643 N N . ALA B 1 35 ? -22.305 -26.222 -29.143 1.00 43.64 17 ALA B N 1
ATOM 2644 C CA . ALA B 1 35 ? -21.228 -27.216 -29.143 1.00 44.26 17 ALA B CA 1
ATOM 2645 C C . ALA B 1 35 ? -21.704 -28.670 -29.179 1.00 52.14 17 ALA B C 1
ATOM 2646 O O . ALA B 1 35 ? -21.050 -29.482 -29.830 1.00 52.79 17 ALA B O 1
ATOM 2648 N N . GLN B 1 36 ? -22.804 -29.014 -28.458 1.00 50.33 18 GLN B N 1
ATOM 2649 C CA . GLN B 1 36 ? -23.342 -30.388 -28.394 1.00 50.38 18 GLN B CA 1
ATOM 2650 C C . GLN B 1 36 ? -24.065 -30.798 -29.689 1.00 54.22 18 GLN B C 1
ATOM 2651 O O . GLN B 1 36 ? -24.210 -31.991 -29.956 1.00 54.27 18 GLN B O 1
ATOM 2653 N N . ASN B 1 37 ? -24.507 -29.815 -30.498 1.00 48.55 19 ASN B N 1
ATOM 2654 C CA . ASN B 1 37 ? -25.227 -30.106 -31.723 1.00 46.88 19 ASN B CA 1
ATOM 2655 C C . ASN B 1 37 ? -24.324 -30.602 -32.849 1.00 50.77 19 ASN B C 1
ATOM 2656 O O . ASN B 1 37 ? -23.230 -30.087 -33.067 1.00 48.23 19 ASN B O 1
ATOM 2661 N N . HIS B 1 38 ? -24.820 -31.619 -33.570 1.00 50.17 20 HIS B N 1
ATOM 2662 C CA . HIS B 1 38 ? -24.200 -32.194 -34.756 1.00 49.80 20 HIS B CA 1
ATOM 2663 C C . HIS B 1 38 ? -25.279 -32.383 -35.842 1.00 52.00 20 HIS B C 1
ATOM 2664 O O . HIS B 1 38 ? -26.338 -32.921 -35.539 1.00 52.30 20 HIS B O 1
ATOM 2671 N N . PRO B 1 39 ? -25.063 -31.949 -37.104 1.00 46.86 21 PRO B N 1
ATOM 2672 C CA . PRO B 1 39 ? -23.871 -31.250 -37.635 1.00 46.34 21 PRO B CA 1
ATOM 2673 C C . PRO B 1 39 ? -23.752 -29.782 -37.177 1.00 45.98 21 PRO B C 1
ATOM 2674 O O . PRO B 1 39 ? -24.672 -29.256 -36.545 1.00 44.60 21 PRO B O 1
ATOM 2678 N N . ILE B 1 40 ? -22.612 -29.128 -37.512 1.00 40.09 22 ILE B N 1
ATOM 2679 C CA . ILE B 1 40 ? -22.366 -27.706 -37.238 1.00 38.82 22 ILE B CA 1
ATOM 2680 C C . ILE B 1 40 ? -23.230 -26.878 -38.185 1.00 40.75 22 ILE B C 1
ATOM 2681 O O . ILE B 1 40 ? -23.204 -27.080 -39.385 1.00 41.13 22 ILE B O 1
ATOM 2686 N N . TYR B 1 41 ? -23.904 -25.890 -37.654 1.00 36.84 23 TYR B N 1
ATOM 2687 C CA . TYR B 1 41 ? -24.686 -24.969 -38.446 1.00 35.47 23 TYR B CA 1
ATOM 2688 C C . TYR B 1 41 ? -24.245 -23.535 -38.144 1.00 39.08 23 TYR B C 1
ATOM 2689 O O . TYR B 1 41 ? -23.909 -23.192 -37.000 1.00 38.39 23 TYR B O 1
ATOM 2698 N N . LEU B 1 42 ? -24.251 -22.699 -39.185 1.00 35.15 24 LEU B N 1
ATOM 2699 C CA . LEU B 1 42 ? -23.983 -21.281 -39.082 1.00 34.05 24 LEU B CA 1
ATOM 2700 C C . LEU B 1 42 ? -25.267 -20.536 -39.477 1.00 37.83 24 LEU B C 1
ATOM 2701 O O . LEU B 1 42 ? -25.657 -20.586 -40.622 1.00 36.47 24 LEU B O 1
ATOM 2706 N N . ALA B 1 43 ? -25.963 -19.944 -38.486 1.00 36.56 25 ALA B N 1
ATOM 2707 C CA . ALA B 1 43 ? -27.182 -19.160 -38.664 1.00 35.91 25 ALA B CA 1
ATOM 2708 C C . ALA B 1 43 ? -26.789 -17.707 -38.929 1.00 39.81 25 ALA B C 1
ATOM 2709 O O . ALA B 1 43 ? -25.873 -17.180 -38.309 1.00 38.71 25 ALA B O 1
ATOM 2711 N N . THR B 1 44 ? -27.439 -17.087 -39.905 1.00 37.81 26 THR B N 1
ATOM 2712 C CA . THR B 1 44 ? -27.185 -15.711 -40.333 1.00 36.67 26 THR B CA 1
ATOM 2713 C C . THR B 1 44 ? -28.510 -14.993 -40.482 1.00 39.30 26 THR B C 1
ATOM 2714 O O . THR B 1 44 ? -29.475 -15.609 -40.911 1.00 38.15 26 THR B O 1
ATOM 2718 N N . GLY B 1 45 ? -28.537 -13.706 -40.137 1.00 36.08 27 GLY B N 1
ATOM 2719 C CA . GLY B 1 45 ? -29.714 -12.854 -40.242 1.00 35.33 27 GLY B CA 1
ATOM 2720 C C . GLY B 1 45 ? -29.326 -11.448 -40.639 1.00 40.20 27 GLY B C 1
ATOM 2721 O O . GLY B 1 45 ? -28.339 -10.915 -40.138 1.00 41.41 27 GLY B O 1
ATOM 2722 N N . THR B 1 46 ? -30.113 -10.830 -41.508 1.00 35.44 28 THR B N 1
ATOM 2723 C CA . THR B 1 46 ? -29.883 -9.492 -42.035 1.00 35.46 28 THR B CA 1
ATOM 2724 C C . THR B 1 46 ? -29.678 -8.478 -40.921 1.00 41.09 28 THR B C 1
ATOM 2725 O O . THR B 1 46 ? -30.546 -8.280 -40.074 1.00 41.15 28 THR B O 1
ATOM 2729 N N . SER B 1 47 ? -28.478 -7.885 -40.916 1.00 39.17 29 SER B N 1
ATOM 2730 C CA . SER B 1 47 ? -28.006 -6.851 -40.002 1.00 39.47 29 SER B CA 1
ATOM 2731 C C . SER B 1 47 ? -28.849 -5.586 -40.133 1.00 42.99 29 SER B C 1
ATOM 2732 O O . SER B 1 47 ? -29.199 -5.215 -41.238 1.00 42.82 29 SER B O 1
ATOM 2735 N N . ALA B 1 48 ? -29.164 -4.931 -39.011 1.00 40.50 30 ALA B N 1
ATOM 2736 C CA . ALA B 1 48 ? -29.922 -3.676 -39.005 1.00 40.80 30 ALA B CA 1
ATOM 2737 C C . ALA B 1 48 ? -28.950 -2.488 -39.101 1.00 45.80 30 ALA B C 1
ATOM 2738 O O . ALA B 1 48 ? -29.379 -1.353 -39.282 1.00 48.25 30 ALA B O 1
ATOM 2740 N N . GLN B 1 49 ? -27.647 -2.778 -39.046 1.00 41.77 31 GLN B N 1
ATOM 2741 C CA . GLN B 1 49 ? -26.528 -1.841 -39.010 1.00 42.32 31 GLN B CA 1
ATOM 2742 C C . GLN B 1 49 ? -25.773 -1.728 -40.345 1.00 48.28 31 GLN B C 1
ATOM 2743 O O . GLN B 1 49 ? -24.674 -1.165 -40.367 1.00 48.12 31 GLN B O 1
ATOM 2749 N N . GLN B 1 50 ? -26.331 -2.260 -41.442 1.00 46.89 32 GLN B N 1
ATOM 2750 C CA . GLN B 1 50 ? -25.709 -2.137 -42.761 1.00 48.51 32 GLN B CA 1
ATOM 2751 C C . GLN B 1 50 ? -26.718 -2.227 -43.875 1.00 55.68 32 GLN B C 1
ATOM 2752 O O . GLN B 1 50 ? -27.570 -3.113 -43.900 1.00 57.10 32 GLN B O 1
ATOM 2758 N N . LEU B 1 51 ? -26.605 -1.290 -44.803 1.00 54.28 33 LEU B N 1
ATOM 2759 C CA . LEU B 1 51 ? -27.418 -1.207 -46.010 1.00 55.15 33 LEU B CA 1
ATOM 2760 C C . LEU B 1 51 ? -26.524 -1.404 -47.235 1.00 60.69 33 LEU B C 1
ATOM 2761 O O . LEU B 1 51 ? -25.323 -1.142 -47.164 1.00 61.02 33 LEU B O 1
ATOM 2766 N N . ASP B 1 52 ? -27.103 -1.820 -48.369 1.00 58.03 34 ASP B N 1
ATOM 2767 C CA . ASP B 1 52 ? -26.353 -1.890 -49.622 1.00 57.25 34 ASP B CA 1
ATOM 2768 C C . ASP B 1 52 ? -26.842 -0.740 -50.511 1.00 58.20 34 ASP B C 1
ATOM 2769 O O . ASP B 1 52 ? -27.787 -0.042 -50.126 1.00 56.04 34 ASP B O 1
ATOM 2774 N N . ALA B 1 53 ? -26.211 -0.539 -51.687 1.00 54.72 35 ALA B N 1
ATOM 2775 C CA . ALA B 1 53 ? -26.576 0.517 -52.627 1.00 54.27 35 ALA B CA 1
ATOM 2776 C C . ALA B 1 53 ? -28.014 0.386 -53.148 1.00 58.93 35 ALA B C 1
ATOM 2777 O O . ALA B 1 53 ? -28.542 1.341 -53.728 1.00 58.45 35 ALA B O 1
ATOM 2779 N N . THR B 1 54 ? -28.646 -0.788 -52.960 1.00 57.55 36 THR B N 1
ATOM 2780 C CA . THR B 1 54 ? -30.030 -1.030 -53.425 1.00 58.57 36 THR B CA 1
ATOM 2781 C C . THR B 1 54 ? -31.010 -0.370 -52.441 1.00 61.31 36 THR B C 1
ATOM 2782 O O . THR B 1 54 ? -32.075 0.090 -52.857 1.00 61.17 36 THR B O 1
ATOM 2786 N N . PHE B 1 55 ? -30.582 -0.283 -51.148 1.00 56.48 37 PHE B N 1
ATOM 2787 C CA . PHE B 1 55 ? -31.244 0.255 -49.951 1.00 55.61 37 PHE B CA 1
ATOM 2788 C C . PHE B 1 55 ? -32.391 -0.663 -49.464 1.00 62.74 37 PHE B C 1
ATOM 2789 O O . PHE B 1 55 ? -33.261 -0.232 -48.693 1.00 63.58 37 PHE B O 1
ATOM 2797 N N . SER B 1 56 ? -32.329 -1.947 -49.857 1.00 59.41 38 SER B N 1
ATOM 2798 C CA . SER B 1 56 ? -33.271 -3.008 -49.484 1.00 58.71 38 SER B CA 1
ATOM 2799 C C . SER B 1 56 ? -33.281 -3.196 -47.940 1.00 60.50 38 SER B C 1
ATOM 2800 O O . SER B 1 56 ? -32.210 -3.244 -47.331 1.00 58.49 38 SER B O 1
ATOM 2803 N N . THR B 1 57 ? -34.500 -3.236 -47.330 1.00 57.51 39 THR B N 1
ATOM 2804 C CA . THR B 1 57 ? -34.773 -3.427 -45.893 1.00 57.68 39 THR B CA 1
ATOM 2805 C C . THR B 1 57 ? -35.318 -4.850 -45.641 1.00 61.99 39 THR B C 1
ATOM 2806 O O . THR B 1 57 ? -35.624 -5.204 -44.494 1.00 61.12 39 THR B O 1
ATOM 2808 N N . ASN B 1 58 ? -35.437 -5.654 -46.739 1.00 58.74 40 ASN B N 1
ATOM 2809 C CA . ASN B 1 58 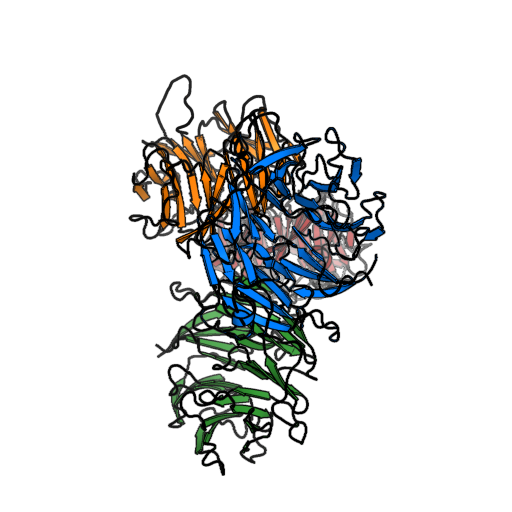? -35.868 -7.056 -46.760 1.00 58.52 40 ASN B CA 1
ATOM 2810 C C . ASN B 1 58 ? -34.926 -7.845 -45.852 1.00 62.06 40 ASN B C 1
ATOM 2811 O O . ASN B 1 58 ? -33.712 -7.600 -45.857 1.00 62.71 40 ASN B O 1
ATOM 2816 N N . ALA B 1 59 ? -35.492 -8.733 -45.028 1.00 56.04 41 ALA B N 1
ATOM 2817 C CA . ALA B 1 59 ? -34.729 -9.479 -44.043 1.00 54.42 41 ALA B CA 1
ATOM 2818 C C . ALA B 1 59 ? -35.030 -10.958 -44.062 1.00 55.97 41 ALA B C 1
ATOM 2819 O O . ALA B 1 59 ? -36.180 -11.368 -44.218 1.00 56.18 41 ALA B O 1
ATOM 2821 N N . SER B 1 60 ? -33.992 -11.759 -43.893 1.00 49.82 42 SER B N 1
ATOM 2822 C CA . SER B 1 60 ? -34.121 -13.203 -43.859 1.00 48.26 42 SER B CA 1
ATOM 2823 C C . SER B 1 60 ? -33.216 -13.809 -42.786 1.00 48.91 42 SER B C 1
ATOM 2824 O O . SER B 1 60 ? -32.370 -13.125 -42.212 1.00 47.80 42 SER B O 1
ATOM 2827 N N . LEU B 1 61 ? -33.420 -15.095 -42.524 1.00 43.80 43 LEU B N 1
ATOM 2828 C CA . LEU B 1 61 ? -32.660 -15.878 -41.571 1.00 42.29 43 LEU B CA 1
ATOM 2829 C C . LEU B 1 61 ? -32.259 -17.114 -42.329 1.00 43.97 43 LEU B C 1
ATOM 2830 O O . LEU B 1 61 ? -33.110 -17.918 -42.682 1.00 44.21 43 LEU B O 1
ATOM 2835 N N . GLU B 1 62 ? -30.987 -17.203 -42.687 1.00 39.96 44 GLU B N 1
ATOM 2836 C CA . GLU B 1 62 ? -30.459 -18.309 -43.451 1.00 40.19 44 GLU B CA 1
ATOM 2837 C C . GLU B 1 62 ? -29.548 -19.118 -42.584 1.00 44.12 44 GLU B C 1
ATOM 2838 O O . GLU B 1 62 ? -28.741 -18.543 -41.856 1.00 42.84 44 GLU B O 1
ATOM 2844 N N . ILE B 1 63 ? -29.704 -20.461 -42.623 1.00 40.75 45 ILE B N 1
ATOM 2845 C CA . ILE B 1 63 ? -28.904 -21.379 -41.807 1.00 39.89 45 ILE B CA 1
ATOM 2846 C C . ILE B 1 63 ? -28.094 -22.241 -42.760 1.00 43.37 45 ILE B C 1
ATOM 2847 O O . ILE B 1 63 ? -28.631 -22.745 -43.742 1.00 44.48 45 ILE B O 1
ATOM 2852 N N . PHE B 1 64 ? -26.783 -22.303 -42.534 1.00 39.35 46 PHE B N 1
ATOM 2853 C CA . PHE B 1 64 ? -25.860 -23.056 -43.380 1.00 39.03 46 PHE B CA 1
ATOM 2854 C C . PHE B 1 64 ? -25.248 -24.212 -42.649 1.00 44.85 46 PHE B C 1
ATOM 2855 O O . PHE B 1 64 ? -24.910 -24.104 -41.482 1.00 45.22 46 PHE B O 1
ATOM 2863 N N . GLU B 1 65 ? -25.057 -25.302 -43.335 1.00 43.23 47 GLU B N 1
ATOM 2864 C CA . GLU B 1 65 ? -24.393 -26.429 -42.721 1.00 43.69 47 GLU B CA 1
ATOM 2865 C C . GLU B 1 65 ? -22.913 -26.301 -43.072 1.00 49.50 47 GLU B C 1
ATOM 2866 O O . GLU B 1 65 ? -22.570 -26.064 -44.234 1.00 47.74 47 GLU B O 1
ATOM 2872 N N . LEU B 1 66 ? -22.049 -26.397 -42.053 1.00 48.57 48 LEU B N 1
ATOM 2873 C CA . LEU B 1 66 ? -20.602 -26.410 -42.220 1.00 49.48 48 LEU B CA 1
ATOM 2874 C C . LEU B 1 66 ? -20.248 -27.901 -42.416 1.00 58.61 48 LEU B C 1
ATOM 2875 O O . LEU B 1 66 ? -20.531 -28.753 -41.545 1.00 57.01 48 LEU B O 1
ATOM 2880 N N . ASP B 1 67 ? -19.722 -28.213 -43.604 1.00 59.22 49 ASP B N 1
ATOM 2881 C CA . ASP B 1 67 ? -19.290 -29.554 -43.937 1.00 61.50 49 ASP B CA 1
ATOM 2882 C C . ASP B 1 67 ? -17.781 -29.449 -44.123 1.00 68.80 49 ASP B C 1
ATOM 2883 O O . ASP B 1 67 ? -17.302 -28.999 -45.166 1.00 69.49 49 ASP B O 1
ATOM 2888 N N . LEU B 1 68 ? -17.030 -29.803 -43.080 1.00 65.90 50 LEU B N 1
ATOM 2889 C CA . LEU B 1 68 ? -15.581 -29.737 -43.149 1.00 65.44 50 LEU B CA 1
ATOM 2890 C C . LEU B 1 68 ? -14.991 -30.921 -43.937 1.00 69.40 50 LEU B C 1
ATOM 2891 O O . LEU B 1 68 ? -13.776 -30.953 -44.162 1.00 69.33 50 LEU B O 1
ATOM 2896 N N . SER B 1 69 ? -15.860 -31.869 -44.373 1.00 65.07 51 SER B N 1
ATOM 2897 C CA . SER B 1 69 ? -15.507 -33.040 -45.196 1.00 63.75 51 SER B CA 1
ATOM 2898 C C . SER B 1 69 ? -15.497 -32.680 -46.696 1.00 66.66 51 SER B C 1
ATOM 2899 O O . SER B 1 69 ? -14.806 -33.355 -47.456 1.00 67.60 51 SER B O 1
ATOM 2901 N N . ASP B 1 70 ? -16.254 -31.617 -47.116 1.00 61.96 52 ASP B N 1
ATOM 2902 C CA . ASP B 1 70 ? -16.328 -31.086 -48.495 1.00 60.51 52 ASP B CA 1
ATOM 2903 C C . ASP B 1 70 ? -15.182 -30.070 -48.657 1.00 62.15 52 ASP B C 1
ATOM 2904 O O . ASP B 1 70 ? -15.101 -29.133 -47.850 1.00 61.03 52 ASP B O 1
ATOM 2906 N N . PRO B 1 71 ? -14.248 -30.268 -49.630 1.00 56.81 53 PRO B N 1
ATOM 2907 C CA . PRO B 1 71 ? -13.072 -29.369 -49.722 1.00 55.73 53 PRO B CA 1
ATOM 2908 C C . PRO B 1 71 ? -13.321 -28.025 -50.402 1.00 57.81 53 PRO B C 1
ATOM 2909 O O . PRO B 1 71 ? -12.412 -27.192 -50.435 1.00 54.79 53 PRO B O 1
ATOM 2913 N N . SER B 1 72 ? -14.520 -27.816 -50.969 1.00 56.34 54 SER B N 1
ATOM 2914 C CA . SER B 1 72 ? -14.840 -26.563 -51.654 1.00 56.60 54 SER B CA 1
ATOM 2915 C C . SER B 1 72 ? -14.970 -25.412 -50.663 1.00 61.01 54 SER B C 1
ATOM 2916 O O . SER B 1 72 ? -15.116 -25.643 -49.464 1.00 59.92 54 SER B O 1
ATOM 2919 N N . LEU B 1 73 ? -14.965 -24.177 -51.179 1.00 58.56 55 LEU B N 1
ATOM 2920 C CA . LEU B 1 73 ? -15.174 -22.977 -50.381 1.00 58.77 55 LEU B CA 1
ATOM 2921 C C . LEU B 1 73 ? -16.677 -22.766 -50.125 1.00 62.11 55 LEU B C 1
ATOM 2922 O O . LEU B 1 73 ? -17.049 -21.931 -49.302 1.00 61.28 55 LEU B O 1
ATOM 2927 N N . ASP B 1 74 ? -17.535 -23.531 -50.823 1.00 59.06 56 ASP B N 1
ATOM 2928 C CA . ASP B 1 74 ? -18.985 -23.418 -50.709 1.00 58.86 56 ASP B CA 1
ATOM 2929 C C . ASP B 1 74 ? -19.518 -24.124 -49.458 1.00 61.00 56 ASP B C 1
ATOM 2930 O O . ASP B 1 74 ? -18.994 -25.152 -49.012 1.00 59.65 56 ASP B O 1
ATOM 2935 N N . MET B 1 75 ? -20.573 -23.531 -48.898 1.00 57.32 57 MET B N 1
ATOM 2936 C CA . MET B 1 75 ? -21.276 -23.966 -47.700 1.00 56.78 57 MET B CA 1
ATOM 2937 C C . MET B 1 75 ? -22.725 -24.247 -48.099 1.00 60.54 57 MET B C 1
ATOM 2938 O O . MET B 1 75 ? -23.337 -23.433 -48.806 1.00 60.04 57 MET B O 1
ATOM 2943 N N . LYS B 1 76 ? -23.260 -25.413 -47.692 1.00 57.27 58 LYS B N 1
ATOM 2944 C CA . LYS B 1 76 ? -24.632 -25.826 -48.032 1.00 56.87 58 LYS B CA 1
ATOM 2945 C C . LYS B 1 76 ? -25.704 -24.995 -47.280 1.00 60.13 58 LYS B C 1
ATOM 2946 O O . LYS B 1 76 ? -25.720 -24.981 -46.049 1.00 57.53 58 LYS B O 1
ATOM 2949 N N . SER B 1 77 ? -26.594 -24.312 -48.038 1.00 58.19 59 SER B N 1
ATOM 2950 C CA . SER B 1 77 ? -27.708 -23.543 -47.475 1.00 58.55 59 SER B CA 1
ATOM 2951 C C . SER B 1 77 ? -28.825 -24.545 -47.190 1.00 64.62 59 SER B C 1
ATOM 2952 O O . SER B 1 77 ? -29.266 -25.250 -48.105 1.00 63.76 59 SER B O 1
ATOM 2955 N N . CYS B 1 78 ? -29.241 -24.653 -45.915 1.00 61.51 60 CYS B N 1
ATOM 2956 C CA . CYS B 1 78 ? -30.262 -25.626 -45.541 1.00 60.85 60 CYS B CA 1
ATOM 2957 C C . CYS B 1 78 ? -31.665 -25.037 -45.585 1.00 63.52 60 CYS B C 1
ATOM 2958 O O . CYS B 1 78 ? -32.594 -25.696 -46.071 1.00 62.48 60 CYS B O 1
ATOM 2961 N N . ALA B 1 79 ? -31.832 -23.819 -45.046 1.00 58.99 61 ALA B N 1
ATOM 2962 C CA . ALA B 1 79 ? -33.136 -23.190 -44.999 1.00 58.05 61 ALA B CA 1
ATOM 2963 C C . ALA B 1 79 ? -33.025 -21.693 -44.924 1.00 62.32 61 ALA B C 1
ATOM 2964 O O . ALA B 1 79 ? -32.073 -21.166 -44.351 1.00 62.68 61 ALA B O 1
ATOM 2966 N N . THR B 1 80 ? -34.037 -21.015 -45.470 1.00 58.45 62 THR B N 1
ATOM 2967 C CA . THR B 1 80 ? -34.208 -19.569 -45.422 1.00 58.24 62 THR B CA 1
ATOM 2968 C C . THR B 1 80 ? -35.615 -19.307 -44.882 1.00 59.68 62 THR B C 1
ATOM 2969 O O . THR B 1 80 ? -36.529 -20.110 -45.086 1.00 59.76 62 THR B O 1
ATOM 2973 N N . PHE B 1 81 ? -35.767 -18.205 -44.167 1.00 52.84 63 PHE B N 1
ATOM 2974 C CA . PHE B 1 81 ? -37.027 -17.795 -43.591 1.00 51.38 63 PHE B CA 1
ATOM 2975 C C . PHE B 1 81 ? -37.138 -16.275 -43.756 1.00 54.89 63 PHE B C 1
ATOM 2976 O O . PHE B 1 81 ? -36.172 -15.559 -43.481 1.00 52.98 63 PHE B O 1
ATOM 2984 N N . SER B 1 82 ? -38.308 -15.790 -44.225 1.00 52.93 64 SER B N 1
ATOM 2985 C CA . SER B 1 82 ? -38.547 -14.362 -44.417 1.00 52.84 64 SER B CA 1
ATOM 2986 C C . SER B 1 82 ? -38.980 -13.722 -43.129 1.00 57.02 64 SER B C 1
ATOM 2987 O O . SER B 1 82 ? -40.031 -14.035 -42.575 1.00 57.43 64 SER B O 1
ATOM 2990 N N . SER B 1 83 ? -38.131 -12.842 -42.643 1.00 54.31 65 SER B N 1
ATOM 2991 C CA . SER B 1 83 ? -38.289 -12.109 -41.398 1.00 54.76 65 SER B CA 1
ATOM 2992 C C . SER B 1 83 ? -38.800 -10.683 -41.665 1.00 60.89 65 SER B C 1
ATOM 2993 O O . SER B 1 83 ? -38.462 -10.076 -42.688 1.00 60.39 65 SER B O 1
ATOM 2996 N N . SER B 1 84 ? -39.622 -10.163 -40.739 1.00 58.29 66 SER B N 1
ATOM 2997 C CA . SER B 1 84 ? -40.121 -8.794 -40.778 1.00 57.76 66 SER B CA 1
ATOM 2998 C C . SER B 1 84 ? -39.070 -7.883 -40.111 1.00 59.33 66 SER B C 1
ATOM 2999 O O . SER B 1 84 ? -38.946 -6.694 -40.449 1.00 60.44 66 SER B O 1
ATOM 3002 N N . HIS B 1 85 ? -38.278 -8.466 -39.205 1.00 51.45 67 HIS B N 1
ATOM 3003 C CA . HIS B 1 85 ? -37.250 -7.750 -38.463 1.00 49.63 67 HIS B CA 1
ATOM 3004 C C . HIS B 1 85 ? -35.861 -7.915 -39.040 1.00 49.37 67 HIS B C 1
ATOM 3005 O O . HIS B 1 85 ? -35.486 -8.996 -39.514 1.00 48.26 67 HIS B O 1
ATOM 3012 N N . ARG B 1 86 ? -35.087 -6.827 -38.953 1.00 42.04 68 ARG B N 1
ATOM 3013 C CA . ARG B 1 86 ? -33.659 -6.777 -39.206 1.00 40.58 68 ARG B CA 1
ATOM 3014 C C . ARG B 1 86 ? -33.083 -6.824 -37.776 1.00 42.42 68 ARG B C 1
ATOM 3015 O O . ARG B 1 86 ? -33.784 -6.433 -36.821 1.00 42.82 68 ARG B O 1
ATOM 3023 N N . TYR B 1 87 ? -31.854 -7.333 -37.607 1.00 36.93 69 TYR B N 1
ATOM 3024 C CA . TYR B 1 87 ? -31.282 -7.547 -36.272 1.00 35.36 69 TYR B CA 1
ATOM 3025 C C . TYR B 1 87 ? -30.018 -6.790 -35.960 1.00 38.24 69 TYR B C 1
ATOM 3026 O O . TYR B 1 87 ? -29.158 -6.667 -36.830 1.00 38.44 69 TYR B O 1
ATOM 3035 N N . HIS B 1 88 ? -29.854 -6.414 -34.661 1.00 32.59 70 HIS B N 1
ATOM 3036 C CA . HIS B 1 88 ? -28.669 -5.772 -34.092 1.00 32.10 70 HIS B CA 1
ATOM 3037 C C . HIS B 1 88 ? -27.825 -6.818 -33.395 1.00 38.84 70 HIS B C 1
ATOM 3038 O O . HIS B 1 88 ? -26.639 -6.594 -33.137 1.00 39.70 70 HIS B O 1
ATOM 3045 N N . LYS B 1 89 ? -28.437 -7.977 -33.096 1.00 35.75 71 LYS B N 1
ATOM 3046 C CA . LYS B 1 89 ? -27.790 -9.078 -32.388 1.00 34.81 71 LYS B CA 1
ATOM 3047 C C . LYS B 1 89 ? -28.458 -10.395 -32.726 1.00 37.84 71 LYS B C 1
ATOM 3048 O O . LYS B 1 89 ? -29.672 -10.451 -32.901 1.00 37.46 71 LYS B O 1
ATOM 3054 N N . LEU B 1 90 ? -27.652 -11.450 -32.819 1.00 33.36 72 LEU B N 1
ATOM 3055 C CA . LEU B 1 90 ? -28.143 -12.785 -33.076 1.00 33.43 72 LEU B CA 1
ATOM 3056 C C . LEU B 1 90 ? -27.254 -13.780 -32.353 1.00 34.68 72 LEU B C 1
ATOM 3057 O O . LEU B 1 90 ? -26.053 -13.809 -32.597 1.00 35.95 72 LEU B O 1
ATOM 3062 N N . ILE B 1 91 ? -27.835 -14.553 -31.434 1.00 27.57 73 ILE B N 1
ATOM 3063 C CA . ILE B 1 91 ? -27.120 -15.597 -30.701 1.00 26.82 73 ILE B CA 1
ATOM 3064 C C . ILE B 1 91 ? -27.921 -16.893 -30.794 1.00 32.05 73 ILE B C 1
ATOM 3065 O O . ILE B 1 91 ? -29.096 -16.856 -31.110 1.00 32.43 73 ILE B O 1
ATOM 3070 N N . TRP B 1 92 ? -27.306 -18.014 -30.444 1.00 31.28 74 TRP B N 1
ATOM 3071 C CA . TRP B 1 92 ? -27.909 -19.327 -30.477 1.00 31.32 74 TRP B CA 1
ATOM 3072 C C . TRP B 1 92 ? -27.651 -20.065 -29.161 1.00 38.83 74 TRP B C 1
ATOM 3073 O O . TRP B 1 92 ? -26.594 -20.681 -28.977 1.00 39.85 74 TRP B O 1
ATOM 3084 N N . GLY B 1 93 ? -28.663 -20.065 -28.301 1.00 36.48 75 GLY B N 1
ATOM 3085 C CA . GLY B 1 93 ? -28.601 -20.704 -27.001 1.00 36.73 75 GLY B CA 1
ATOM 3086 C C . GLY B 1 93 ? -28.700 -22.207 -27.090 1.00 44.35 75 GLY B C 1
ATOM 3087 O O . GLY B 1 93 ? -29.396 -22.723 -27.971 1.00 44.63 75 GLY B O 1
ATOM 3088 N N . PRO B 1 94 ? -28.017 -22.935 -26.168 1.00 41.59 76 PRO B N 1
ATOM 3089 C CA . PRO B 1 94 ? -28.047 -24.404 -26.211 1.00 41.75 76 PRO B CA 1
ATOM 3090 C C . PRO B 1 94 ? -29.353 -25.018 -25.721 1.00 46.80 76 PRO B C 1
ATOM 3091 O O . PRO B 1 94 ? -29.651 -26.166 -26.074 1.00 45.40 76 PRO B O 1
ATOM 3095 N N . TYR B 1 95 ? -30.142 -24.260 -24.937 1.00 44.97 77 TYR B N 1
ATOM 3096 C CA . TYR B 1 95 ? -31.395 -24.769 -24.382 1.00 45.15 77 TYR B CA 1
ATOM 3097 C C . TYR B 1 95 ? -32.643 -24.202 -25.047 1.00 50.19 77 TYR B C 1
ATOM 3098 O O . TYR B 1 95 ? -32.806 -22.987 -25.161 1.00 49.43 77 TYR B O 1
ATOM 3107 N N . LYS B 1 96 ? -33.575 -25.106 -25.341 1.00 48.28 78 LYS B N 1
ATOM 3108 C CA . LYS B 1 96 ? -34.903 -24.847 -25.878 1.00 49.04 78 LYS B CA 1
ATOM 3109 C C . LYS B 1 96 ? -35.930 -25.601 -25.021 1.00 57.26 78 LYS B C 1
ATOM 3110 O O . LYS B 1 96 ? -35.743 -26.786 -24.727 1.00 56.62 78 LYS B O 1
ATOM 3116 N N . MET B 1 97 ? -37.002 -24.907 -24.620 1.00 56.98 79 MET B N 1
ATOM 3117 C CA . MET B 1 97 ? -38.104 -25.497 -23.868 1.00 58.49 79 MET B CA 1
ATOM 3118 C C . MET B 1 97 ? -38.809 -26.532 -24.771 1.00 66.65 79 MET B C 1
ATOM 3119 O O . MET B 1 97 ? -39.182 -26.195 -25.899 1.00 66.92 79 MET B O 1
ATOM 3124 N N . ASP B 1 98 ? -38.947 -27.790 -24.276 1.00 65.63 80 ASP B N 1
ATOM 3125 C CA . ASP B 1 98 ? -39.575 -28.956 -24.928 1.00 66.65 80 ASP B CA 1
ATOM 3126 C C . ASP B 1 98 ? -38.811 -29.393 -26.220 1.00 73.08 80 ASP B C 1
ATOM 3127 O O . ASP B 1 98 ? -39.133 -28.951 -27.333 1.00 73.42 80 ASP B O 1
ATOM 3132 N N . SER B 1 99 ? -37.824 -30.313 -26.042 1.00 69.86 81 SER B N 1
ATOM 3133 C CA . SER B 1 99 ? -36.949 -30.914 -27.068 1.00 84.20 81 SER B CA 1
ATOM 3134 C C . SER B 1 99 ? -36.148 -29.886 -27.840 1.00 106.75 81 SER B C 1
ATOM 3135 O O . SER B 1 99 ? -35.426 -29.119 -27.215 1.00 70.07 81 SER B O 1
ATOM 3138 N N . GLY B 1 101 ? -37.202 -32.224 -31.837 1.00 65.95 83 GLY B N 1
ATOM 3139 C CA . GLY B 1 101 ? -36.261 -31.711 -32.822 1.00 65.54 83 GLY B CA 1
ATOM 3140 C C . GLY B 1 101 ? -34.902 -32.391 -32.824 1.00 69.85 83 GLY B C 1
ATOM 3141 O O . GLY B 1 101 ? -34.400 -32.818 -31.772 1.00 69.12 83 GLY B O 1
ATOM 3142 N N . ASP B 1 102 ? -34.288 -32.482 -34.028 1.00 65.99 84 ASP B N 1
ATOM 3143 C CA . ASP B 1 102 ? -32.966 -33.080 -34.248 1.00 64.93 84 ASP B CA 1
ATOM 3144 C C . ASP B 1 102 ? -31.836 -32.027 -34.095 1.00 65.25 84 ASP B C 1
ATOM 3145 O O . ASP B 1 102 ? -30.661 -32.386 -33.982 1.00 64.83 84 ASP B O 1
ATOM 3147 N N . VAL B 1 103 ? -32.214 -30.729 -34.064 1.00 58.69 85 VAL B N 1
ATOM 3148 C CA . VAL B 1 103 ? -31.327 -29.571 -33.912 1.00 55.98 85 VAL B CA 1
ATOM 3149 C C . VAL B 1 103 ? -31.600 -28.971 -32.528 1.00 57.94 85 VAL B C 1
ATOM 3150 O O . VAL B 1 103 ? -32.765 -28.827 -32.144 1.00 59.23 85 VAL B O 1
ATOM 3154 N N . SER B 1 104 ? -30.524 -28.654 -31.772 1.00 50.13 86 SER B N 1
ATOM 3155 C CA . SER B 1 104 ? -30.572 -28.155 -30.400 1.00 47.12 86 SER B CA 1
ATOM 3156 C C . SER B 1 104 ? -30.581 -26.611 -30.303 1.00 47.44 86 SER B C 1
ATOM 3157 O O . SER B 1 104 ? -30.021 -25.910 -31.149 1.00 45.29 86 SER B O 1
ATOM 3159 N N . GLY B 1 105 ? -31.219 -26.121 -29.242 1.00 42.83 87 GLY B N 1
ATOM 3160 C CA . GLY B 1 105 ? -31.274 -24.712 -28.874 1.00 41.17 87 GLY B CA 1
ATOM 3161 C C . GLY B 1 105 ? -32.326 -23.814 -29.482 1.00 43.91 87 GLY B C 1
ATOM 3162 O O . GLY B 1 105 ? -33.243 -24.259 -30.172 1.00 44.22 87 GLY B O 1
ATOM 3163 N N . VAL B 1 106 ? -32.181 -22.522 -29.202 1.00 40.00 88 VAL B N 1
ATOM 3164 C CA . VAL B 1 106 ? -33.055 -21.440 -29.651 1.00 38.88 88 VAL B CA 1
ATOM 3165 C C . VAL B 1 106 ? -32.179 -20.435 -30.327 1.00 36.33 88 VAL B C 1
ATOM 3166 O O . VAL B 1 106 ? -31.086 -20.147 -29.838 1.00 33.15 88 VAL B O 1
ATOM 3170 N N . LEU B 1 107 ? -32.716 -19.802 -31.364 1.00 32.09 89 LEU B N 1
ATOM 3171 C CA . LEU B 1 107 ? -32.070 -18.661 -31.969 1.00 32.11 89 LEU B CA 1
ATOM 3172 C C . LEU B 1 107 ? -32.663 -17.412 -31.325 1.00 36.49 89 LEU B C 1
ATOM 3173 O O . LEU B 1 107 ? -33.863 -17.152 -31.445 1.00 36.30 89 LEU B O 1
ATOM 3178 N N . ILE B 1 108 ? -31.845 -16.674 -30.601 1.00 33.56 90 ILE B N 1
ATOM 3179 C CA . ILE B 1 108 ? -32.341 -15.467 -29.921 1.00 33.51 90 ILE B CA 1
ATOM 3180 C C . ILE B 1 108 ? -31.888 -14.250 -30.736 1.00 37.87 90 ILE B C 1
ATOM 3181 O O . ILE B 1 108 ? -30.695 -14.081 -30.987 1.00 38.80 90 ILE B O 1
ATOM 3186 N N . ALA B 1 109 ? -32.843 -13.458 -31.206 1.00 33.21 91 ALA B N 1
ATOM 3187 C CA . ALA B 1 109 ? -32.534 -12.305 -32.023 1.00 33.90 91 ALA B CA 1
ATOM 3188 C C . ALA B 1 109 ? -32.964 -11.040 -31.348 1.00 39.24 91 ALA B C 1
ATOM 3189 O O . ALA B 1 109 ? -34.010 -11.009 -30.705 1.00 38.04 91 ALA B O 1
ATOM 3191 N N . GLY B 1 110 ? -32.124 -10.022 -31.480 1.00 37.99 92 GLY B N 1
ATOM 3192 C CA . GLY B 1 110 ? -32.349 -8.687 -30.956 1.00 38.68 92 GLY B CA 1
ATOM 3193 C C . GLY B 1 110 ? -32.560 -7.735 -32.110 1.00 44.53 92 GLY B C 1
ATOM 3194 O O . GLY B 1 110 ? -31.668 -7.552 -32.937 1.00 43.71 92 GLY B O 1
ATOM 3195 N N . GLY B 1 111 ? -33.752 -7.171 -32.187 1.00 42.93 93 GLY B N 1
ATOM 3196 C CA . GLY B 1 111 ? -34.103 -6.264 -33.262 1.00 44.05 93 GLY B CA 1
ATOM 3197 C C . GLY B 1 111 ? -34.172 -4.811 -32.855 1.00 49.32 93 GLY B C 1
ATOM 3198 O O . GLY B 1 111 ? -33.786 -4.431 -31.742 1.00 48.53 93 GLY B O 1
ATOM 3199 N N . GLU B 1 112 ? -34.672 -3.997 -33.782 1.00 46.33 94 GLU B N 1
ATOM 3200 C CA . GLU B 1 112 ? -34.888 -2.573 -33.584 1.00 47.21 94 GLU B CA 1
ATOM 3201 C C . GLU B 1 112 ? -36.176 -2.453 -32.767 1.00 51.85 94 GLU B C 1
ATOM 3202 O O . GLU B 1 112 ? -36.959 -3.416 -32.705 1.00 52.12 94 GLU B O 1
ATOM 3208 N N . ASN B 1 113 ? -36.394 -1.268 -32.165 1.00 46.21 95 ASN B N 1
ATOM 3209 C CA . ASN B 1 113 ? -37.583 -0.882 -31.407 1.00 45.65 95 ASN B CA 1
ATOM 3210 C C . ASN B 1 113 ? -38.006 -1.920 -30.363 1.00 48.28 95 ASN B C 1
ATOM 3211 O O . ASN B 1 113 ? -39.147 -2.375 -30.367 1.00 50.01 95 ASN B O 1
ATOM 3216 N N . GLY B 1 114 ? -37.075 -2.277 -29.495 1.00 42.32 96 GLY B N 1
ATOM 3217 C CA . GLY B 1 114 ? -37.269 -3.196 -28.382 1.00 42.25 96 GLY B CA 1
ATOM 3218 C C . GLY B 1 114 ? -37.506 -4.676 -28.602 1.00 44.75 96 GLY B C 1
ATOM 3219 O O . GLY B 1 114 ? -37.579 -5.442 -27.628 1.00 43.91 96 GLY B O 1
ATOM 3220 N N . ASN B 1 115 ? -37.569 -5.106 -29.856 1.00 40.98 97 ASN B N 1
ATOM 3221 C CA . ASN B 1 115 ? -37.895 -6.487 -30.194 1.00 40.16 97 ASN B CA 1
ATOM 3222 C C . ASN B 1 115 ? -36.851 -7.515 -29.835 1.00 44.74 97 ASN B C 1
ATOM 3223 O O . ASN B 1 115 ? -35.688 -7.394 -30.227 1.00 44.81 97 ASN B O 1
ATOM 3228 N N . ILE B 1 116 ? -37.300 -8.580 -29.145 1.00 41.56 98 ILE B N 1
ATOM 3229 C CA . ILE B 1 116 ? -36.527 -9.802 -28.897 1.00 40.92 98 ILE B CA 1
ATOM 3230 C C . ILE B 1 116 ? -37.353 -10.938 -29.524 1.00 42.64 98 ILE B C 1
ATOM 3231 O O . ILE B 1 116 ? -38.548 -11.051 -29.245 1.00 42.29 98 ILE B O 1
ATOM 3236 N N . ILE B 1 117 ? -36.745 -11.731 -30.415 1.00 37.92 99 ILE B N 1
ATOM 3237 C CA . ILE B 1 117 ? -37.459 -12.826 -31.073 1.00 36.61 99 ILE B CA 1
ATOM 3238 C C . ILE B 1 117 ? -36.753 -14.125 -30.802 1.00 41.87 99 ILE B C 1
ATOM 3239 O O . ILE B 1 117 ? -35.538 -14.206 -30.951 1.00 43.43 99 ILE B O 1
ATOM 3244 N N . LEU B 1 118 ? -37.518 -15.145 -30.437 1.00 37.75 100 LEU B N 1
ATOM 3245 C CA . LEU B 1 118 ? -37.009 -16.495 -30.241 1.00 37.00 100 LEU B CA 1
ATOM 3246 C C . LEU B 1 118 ? -37.435 -17.333 -31.450 1.00 39.31 100 LEU B C 1
ATOM 3247 O O . LEU B 1 118 ? -38.631 -17.436 -31.729 1.00 39.70 100 LEU B O 1
ATOM 3252 N N . TYR B 1 119 ? -36.464 -17.894 -32.172 1.00 35.40 101 TYR B N 1
ATOM 3253 C CA . TYR B 1 119 ? -36.663 -18.758 -33.344 1.00 35.85 101 TYR B CA 1
ATOM 3254 C C . TYR B 1 119 ? -36.257 -20.195 -33.032 1.00 42.28 101 TYR B C 1
ATOM 3255 O O . TYR B 1 119 ? -35.253 -20.426 -32.347 1.00 43.47 101 TYR B O 1
ATOM 3264 N N . ASP B 1 120 ? -37.027 -21.157 -33.534 1.00 38.75 102 ASP B N 1
ATOM 3265 C CA . ASP B 1 120 ? -36.745 -22.582 -33.364 1.00 39.22 102 ASP B CA 1
ATOM 3266 C C . ASP B 1 120 ? -35.871 -23.018 -34.567 1.00 44.79 102 ASP B C 1
ATOM 3267 O O . ASP B 1 120 ? -36.373 -23.084 -35.705 1.00 45.06 102 ASP B O 1
ATOM 3272 N N . PRO B 1 121 ? -34.550 -23.265 -34.337 1.00 40.76 103 PRO B N 1
ATOM 3273 C CA . PRO B 1 121 ? -33.675 -23.661 -35.456 1.00 40.33 103 PRO B CA 1
ATOM 3274 C C . PRO B 1 121 ? -34.092 -24.981 -36.117 1.00 46.61 103 PRO B C 1
ATOM 3275 O O . PRO B 1 121 ? -34.073 -25.036 -37.346 1.00 46.90 103 PRO B O 1
ATOM 3279 N N . SER B 1 122 ? -34.509 -26.015 -35.336 1.00 43.74 104 SER B N 1
ATOM 3280 C CA . SER B 1 122 ? -34.933 -27.296 -35.928 1.00 44.05 104 SER B CA 1
ATOM 3281 C C . SER B 1 122 ? -36.173 -27.130 -36.810 1.00 51.00 104 SER B C 1
ATOM 3282 O O . SER B 1 122 ? -36.328 -27.889 -37.772 1.00 51.38 104 SER B O 1
ATOM 3285 N N . LYS B 1 123 ? -37.028 -26.125 -36.521 1.00 48.23 105 LYS B N 1
ATOM 3286 C CA . LYS B 1 123 ? -38.222 -25.897 -37.344 1.00 47.62 105 LYS B CA 1
ATOM 3287 C C . LYS B 1 123 ? -37.830 -25.145 -38.610 1.00 51.23 105 LYS B C 1
ATOM 3288 O O . LYS B 1 123 ? -38.393 -25.444 -39.656 1.00 50.90 105 LYS B O 1
ATOM 3294 N N . ILE B 1 124 ? -36.801 -24.240 -38.543 1.00 46.96 106 ILE B N 1
ATOM 3295 C CA . ILE B 1 124 ? -36.264 -23.535 -39.721 1.00 45.95 106 ILE B CA 1
ATOM 3296 C C . ILE B 1 124 ? -35.704 -24.578 -40.686 1.00 52.90 106 ILE B C 1
ATOM 3297 O O . ILE B 1 124 ? -36.228 -24.691 -41.786 1.00 53.92 106 ILE B O 1
ATOM 3302 N N . ILE B 1 125 ? -34.719 -25.393 -40.240 1.00 51.67 107 ILE B N 1
ATOM 3303 C CA . ILE B 1 125 ? -34.054 -26.481 -40.993 1.00 52.56 107 ILE B CA 1
ATOM 3304 C C . ILE B 1 125 ? -35.087 -27.466 -41.589 1.00 58.82 107 ILE B C 1
ATOM 3305 O O . ILE B 1 125 ? -34.953 -27.827 -42.757 1.00 58.39 107 ILE B O 1
ATOM 3310 N N . ALA B 1 126 ? -36.137 -27.844 -40.808 1.00 57.96 108 ALA B N 1
ATOM 3311 C CA . ALA B 1 126 ? -37.240 -28.734 -41.228 1.00 58.56 108 ALA B CA 1
ATOM 3312 C C . ALA B 1 126 ? -37.998 -28.171 -42.421 1.00 66.02 108 ALA B C 1
ATOM 3313 O O . ALA B 1 126 ? -38.575 -28.933 -43.199 1.00 67.43 108 ALA B O 1
ATOM 3315 N N . GLY B 1 127 ? -37.995 -26.848 -42.547 1.00 63.35 109 GLY B N 1
ATOM 3316 C CA . GLY B 1 127 ? -38.645 -26.153 -43.643 1.00 63.84 109 GLY B CA 1
ATOM 3317 C C . GLY B 1 127 ? -40.127 -25.941 -43.445 1.00 70.25 109 GLY B C 1
ATOM 3318 O O . GLY B 1 127 ? -40.880 -26.006 -44.417 1.00 70.52 109 GLY B O 1
ATOM 3319 N N . ASP B 1 128 ? -40.569 -25.666 -42.203 1.00 68.52 110 ASP B N 1
ATOM 3320 C CA . ASP B 1 128 ? -41.983 -25.395 -42.013 1.00 69.67 110 ASP B CA 1
ATOM 3321 C C . ASP B 1 128 ? -42.187 -23.898 -41.760 1.00 73.10 110 ASP B C 1
ATOM 3322 O O . ASP B 1 128 ? -41.212 -23.137 -41.754 1.00 72.22 110 ASP B O 1
ATOM 3327 N N . LYS B 1 129 ? -43.466 -23.468 -41.683 1.00 70.18 111 LYS B N 1
ATOM 3328 C CA . LYS B 1 129 ? -43.884 -22.063 -41.607 1.00 69.74 111 LYS B CA 1
ATOM 3329 C C . LYS B 1 129 ? -43.897 -21.473 -40.189 1.00 71.03 111 LYS B C 1
ATOM 3330 O O . LYS B 1 129 ? -43.625 -20.279 -40.051 1.00 70.36 111 LYS B O 1
ATOM 3332 N N . GLU B 1 130 ? -44.225 -22.280 -39.157 1.00 66.43 112 GLU B N 1
ATOM 3333 C CA . GLU B 1 130 ? -44.302 -21.838 -37.752 1.00 65.16 112 GLU B CA 1
ATOM 3334 C C . GLU B 1 130 ? -42.955 -22.049 -37.014 1.00 65.68 112 GLU B C 1
ATOM 3335 O O . GLU B 1 130 ? -42.762 -23.083 -36.371 1.00 66.08 112 GLU B O 1
ATOM 3337 N N . VAL B 1 131 ? -42.041 -21.058 -37.082 1.00 58.18 113 VAL B N 1
ATOM 3338 C CA . VAL B 1 131 ? -40.689 -21.174 -36.492 1.00 55.63 113 VAL B CA 1
ATOM 3339 C C . VAL B 1 131 ? -40.467 -20.247 -35.271 1.00 53.59 113 VAL B C 1
ATOM 3340 O O . VAL B 1 131 ? -39.497 -20.434 -34.547 1.00 53.64 113 VAL B O 1
ATOM 3344 N N . VAL B 1 132 ? -41.330 -19.268 -35.049 1.00 46.18 114 VAL B N 1
ATOM 3345 C CA . VAL B 1 132 ? -41.185 -18.328 -33.935 1.00 44.02 114 VAL B CA 1
ATOM 3346 C C . VAL B 1 132 ? -41.744 -18.949 -32.640 1.00 47.87 114 VAL B C 1
ATOM 3347 O O . VAL B 1 132 ? -42.933 -19.250 -32.563 1.00 47.55 114 VAL B O 1
ATOM 3351 N N . ILE B 1 133 ? -40.880 -19.136 -31.626 1.00 43.97 115 ILE B N 1
ATOM 3352 C CA . ILE B 1 133 ? -41.278 -19.666 -30.314 1.00 43.23 115 ILE B CA 1
ATOM 3353 C C . ILE B 1 133 ? -41.995 -18.537 -29.527 1.00 47.01 115 ILE B C 1
ATOM 3354 O O . ILE B 1 133 ? -43.096 -18.745 -29.016 1.00 47.32 115 ILE B O 1
ATOM 3359 N N . ALA B 1 134 ? -41.364 -17.348 -29.446 1.00 41.78 116 ALA B N 1
ATOM 3360 C CA . ALA B 1 134 ? -41.903 -16.171 -28.775 1.00 41.27 116 ALA B CA 1
ATOM 3361 C C . ALA B 1 134 ? -41.293 -14.879 -29.327 1.00 48.09 116 ALA B C 1
ATOM 3362 O O . ALA B 1 134 ? -40.345 -14.901 -30.112 1.00 47.84 116 ALA B O 1
ATOM 3364 N N . GLN B 1 135 ? -41.871 -13.757 -28.917 1.00 46.46 117 GLN B N 1
ATOM 3365 C CA . GLN B 1 135 ? -41.541 -12.406 -29.340 1.00 46.57 117 GLN B CA 1
ATOM 3366 C C . GLN B 1 135 ? -42.086 -11.453 -28.286 1.00 49.22 117 GLN B C 1
ATOM 3367 O O . GLN B 1 135 ? -43.033 -11.797 -27.573 1.00 48.22 117 GLN B O 1
ATOM 3373 N N . ASN B 1 136 ? -41.486 -10.262 -28.196 1.00 45.52 118 ASN B N 1
ATOM 3374 C CA . ASN B 1 136 ? -41.903 -9.168 -27.333 1.00 45.21 118 ASN B CA 1
ATOM 3375 C C . ASN B 1 136 ? -41.146 -7.896 -27.703 1.00 50.63 118 ASN B C 1
ATOM 3376 O O . ASN B 1 136 ? -40.039 -7.974 -28.232 1.00 49.70 118 ASN B O 1
ATOM 3381 N N . ASP B 1 137 ? -41.753 -6.732 -27.417 1.00 50.19 119 ASP B N 1
ATOM 3382 C CA . ASP B 1 137 ? -41.179 -5.397 -27.632 1.00 50.87 119 ASP B CA 1
ATOM 3383 C C . ASP B 1 137 ? -41.052 -4.621 -26.285 1.00 52.84 119 ASP B C 1
ATOM 3384 O O . ASP B 1 137 ? -41.115 -3.394 -26.282 1.00 54.32 119 ASP B O 1
ATOM 3389 N N . LYS B 1 138 ? -40.822 -5.349 -25.160 1.00 46.57 120 LYS B N 1
ATOM 3390 C CA . LYS B 1 138 ? -40.656 -4.838 -23.784 1.00 45.30 120 LYS B CA 1
ATOM 3391 C C . LYS B 1 138 ? -39.510 -3.829 -23.651 1.00 46.51 120 LYS B C 1
ATOM 3392 O O . LYS B 1 138 ? -39.658 -2.851 -22.900 1.00 48.47 120 LYS B O 1
ATOM 3394 N N . HIS B 1 139 ? -38.393 -4.034 -24.401 1.00 38.40 121 HIS B N 1
ATOM 3395 C CA . HIS B 1 139 ? -37.225 -3.131 -24.425 1.00 36.84 121 HIS B CA 1
ATOM 3396 C C . HIS B 1 139 ? -37.503 -1.802 -25.163 1.00 44.28 121 HIS B C 1
ATOM 3397 O O . HIS B 1 139 ? -38.526 -1.679 -25.827 1.00 45.51 121 HIS B O 1
ATOM 3404 N N . THR B 1 140 ? -36.597 -0.811 -25.050 1.00 41.53 122 THR B N 1
ATOM 3405 C CA . THR B 1 140 ? -36.701 0.451 -25.800 1.00 41.90 122 THR B CA 1
ATOM 3406 C C . THR B 1 140 ? -35.443 0.550 -26.669 1.00 46.39 122 THR B C 1
ATOM 3407 O O . THR B 1 140 ? -34.337 0.273 -26.197 1.00 46.60 122 THR B O 1
ATOM 3411 N N . GLY B 1 141 ? -35.626 0.893 -27.935 1.00 43.18 123 GLY B N 1
ATOM 3412 C CA . GLY B 1 141 ? -34.518 1.026 -28.878 1.00 42.55 123 GLY B CA 1
ATOM 3413 C C . GLY B 1 141 ? -33.920 -0.285 -29.361 1.00 46.41 123 GLY B C 1
ATOM 3414 O O . GLY B 1 141 ? -34.517 -1.353 -29.185 1.00 45.24 123 GLY B O 1
ATOM 3415 N N . PRO B 1 142 ? -32.714 -0.239 -29.971 1.00 42.87 124 PRO B N 1
ATOM 3416 C CA . PRO B 1 142 ? -32.096 -1.483 -30.488 1.00 42.12 124 PRO B CA 1
ATOM 3417 C C . PRO B 1 142 ? -31.645 -2.456 -29.410 1.00 45.43 124 PRO B C 1
ATOM 3418 O O . PRO B 1 142 ? -30.973 -2.060 -28.459 1.00 45.91 124 PRO B O 1
ATOM 3422 N N . VAL B 1 143 ? -31.993 -3.739 -29.572 1.00 40.70 125 VAL B N 1
ATOM 3423 C CA . VAL B 1 143 ? -31.596 -4.799 -28.647 1.00 39.36 125 VAL B CA 1
ATOM 3424 C C . VAL B 1 143 ? -30.241 -5.302 -29.147 1.00 42.60 125 VAL B C 1
ATOM 3425 O O . VAL B 1 143 ? -30.143 -6.276 -29.894 1.00 41.68 125 VAL B O 1
ATOM 3429 N N . ARG B 1 144 ? -29.203 -4.547 -28.792 1.00 40.80 126 ARG B N 1
ATOM 3430 C CA . ARG B 1 144 ? -27.808 -4.744 -29.221 1.00 40.81 126 ARG B CA 1
ATOM 3431 C C . ARG B 1 144 ? -27.064 -5.799 -28.425 1.00 42.58 126 ARG B C 1
ATOM 3432 O O . ARG B 1 144 ? -26.032 -6.271 -28.900 1.00 42.94 126 ARG B O 1
ATOM 3440 N N . ALA B 1 145 ? -27.503 -6.078 -27.176 1.00 36.62 127 ALA B N 1
ATOM 3441 C CA . ALA B 1 145 ? -26.779 -6.970 -26.283 1.00 35.35 127 ALA B CA 1
ATOM 3442 C C . ALA B 1 145 ? -27.591 -8.158 -25.856 1.00 36.30 127 ALA B C 1
ATOM 3443 O O . ALA B 1 145 ? -28.664 -8.006 -25.304 1.00 35.01 127 ALA B O 1
ATOM 3445 N N . LEU B 1 146 ? -27.075 -9.353 -26.095 1.00 35.29 128 LEU B N 1
ATOM 3446 C CA . LEU B 1 146 ? -27.712 -10.603 -25.649 1.00 34.54 128 LEU B CA 1
ATOM 3447 C C . LEU B 1 146 ? -26.639 -11.541 -25.191 1.00 37.54 128 LEU B C 1
ATOM 3448 O O . LEU B 1 146 ? -25.571 -11.540 -25.785 1.00 37.89 128 LEU B O 1
ATOM 3453 N N . ASP B 1 147 ? -26.918 -12.357 -24.163 1.00 33.18 129 ASP B N 1
ATOM 3454 C CA . ASP B 1 147 ? -26.036 -13.438 -23.722 1.00 33.18 129 ASP B CA 1
ATOM 3455 C C . ASP B 1 147 ? -26.836 -14.520 -23.013 1.00 37.89 129 ASP B C 1
ATOM 3456 O O . ASP B 1 147 ? -27.817 -14.190 -22.356 1.00 38.98 129 ASP B O 1
ATOM 3461 N N . VAL B 1 148 ? -26.442 -15.801 -23.183 1.00 34.27 130 VAL B N 1
ATOM 3462 C CA . VAL B 1 148 ? -27.034 -16.981 -22.520 1.00 34.67 130 VAL B CA 1
ATOM 3463 C C . VAL B 1 148 ? -26.027 -17.494 -21.473 1.00 41.75 130 VAL B C 1
ATOM 3464 O O . VAL B 1 148 ? -24.820 -17.585 -21.746 1.00 42.10 130 VAL B O 1
ATOM 3468 N N . ASN B 1 149 ? -26.529 -17.795 -20.271 1.00 39.22 131 ASN B N 1
ATOM 3469 C CA . ASN B 1 149 ? -25.764 -18.302 -19.138 1.00 38.53 131 ASN B CA 1
ATOM 3470 C C . ASN B 1 149 ? -25.359 -19.755 -19.429 1.00 43.82 131 ASN B C 1
ATOM 3471 O O . ASN B 1 149 ? -26.218 -20.570 -19.753 1.00 43.09 131 ASN B O 1
ATOM 3476 N N . ILE B 1 150 ? -24.060 -20.083 -19.306 1.00 42.06 132 ILE B N 1
ATOM 3477 C CA . ILE B 1 150 ? -23.546 -21.435 -19.605 1.00 42.07 132 ILE B CA 1
ATOM 3478 C C . ILE B 1 150 ? -23.866 -22.452 -18.461 1.00 45.95 132 ILE B C 1
ATOM 3479 O O . ILE B 1 150 ? -23.765 -23.658 -18.701 1.00 46.39 132 ILE B O 1
ATOM 3484 N N . PHE B 1 151 ? -24.278 -21.987 -17.259 1.00 42.23 133 PHE B N 1
ATOM 3485 C CA . PHE B 1 151 ? -24.625 -22.895 -16.151 1.00 42.98 133 PHE B CA 1
ATOM 3486 C C . PHE B 1 151 ? -26.141 -23.124 -16.085 1.00 48.94 133 PHE B C 1
ATOM 3487 O O . PHE B 1 151 ? -26.590 -24.275 -15.948 1.00 50.60 133 PHE B O 1
ATOM 3495 N N . GLN B 1 152 ? -26.920 -22.034 -16.193 1.00 43.99 134 GLN B N 1
ATOM 3496 C CA . GLN B 1 152 ? -28.381 -22.054 -16.231 1.00 42.98 134 GLN B CA 1
ATOM 3497 C C . GLN B 1 152 ? -28.736 -21.610 -17.645 1.00 45.76 134 GLN B C 1
ATOM 3498 O O . GLN B 1 152 ? -28.981 -20.432 -17.899 1.00 44.77 134 GLN B O 1
ATOM 3504 N N . THR B 1 153 ? -28.698 -22.562 -18.581 1.00 42.63 135 THR B N 1
ATOM 3505 C CA . THR B 1 153 ? -28.881 -22.330 -20.014 1.00 42.08 135 THR B CA 1
ATOM 3506 C C . THR B 1 153 ? -30.302 -21.841 -20.373 1.00 45.03 135 THR B C 1
ATOM 3507 O O . THR B 1 153 ? -30.516 -21.332 -21.466 1.00 44.68 135 THR B O 1
ATOM 3511 N N . ASN B 1 154 ? -31.232 -21.896 -19.439 1.00 41.56 136 ASN B N 1
ATOM 3512 C CA . ASN B 1 154 ? -32.569 -21.350 -19.670 1.00 40.93 136 ASN B CA 1
ATOM 3513 C C . ASN B 1 154 ? -32.593 -19.809 -19.397 1.00 42.51 136 ASN B C 1
ATOM 3514 O O . ASN B 1 154 ? -33.640 -19.180 -19.588 1.00 40.69 136 ASN B O 1
ATOM 3519 N N . LEU B 1 155 ? -31.450 -19.219 -18.941 1.00 37.86 137 LEU B N 1
ATOM 3520 C CA . LEU B 1 155 ? -31.394 -17.796 -18.575 1.00 37.65 137 LEU B CA 1
ATOM 3521 C C . LEU B 1 155 ? -30.623 -16.960 -19.567 1.00 39.74 137 LEU B C 1
ATOM 3522 O O . LEU B 1 155 ? -29.479 -17.275 -19.901 1.00 37.42 137 LEU B O 1
ATOM 3527 N N . VAL B 1 156 ? -31.288 -15.876 -20.042 1.00 36.83 138 VAL B N 1
ATOM 3528 C CA . VAL B 1 156 ? -30.791 -14.956 -21.080 1.00 35.04 138 VAL B CA 1
ATOM 3529 C C . VAL B 1 156 ? -30.783 -13.530 -20.564 1.00 39.20 138 VAL B C 1
ATOM 3530 O O . VAL B 1 156 ? -31.775 -13.052 -20.002 1.00 39.95 138 VAL B O 1
ATOM 3534 N N . ALA B 1 157 ? -29.673 -12.837 -20.788 1.00 34.01 139 ALA B N 1
ATOM 3535 C CA . ALA B 1 157 ? -29.545 -11.429 -20.429 1.00 31.71 139 ALA B CA 1
ATOM 3536 C C . ALA B 1 157 ? -29.674 -10.652 -21.702 1.00 35.47 139 ALA B C 1
ATOM 3537 O O . ALA B 1 157 ? -29.141 -11.055 -22.732 1.00 34.43 139 ALA B O 1
ATOM 3539 N N . SER B 1 158 ? -30.384 -9.543 -21.646 1.00 34.67 140 SER B N 1
ATOM 3540 C CA . SER B 1 158 ? -30.554 -8.650 -22.790 1.00 34.87 140 SER B CA 1
ATOM 3541 C C . SER B 1 158 ? -30.411 -7.226 -22.318 1.00 37.22 140 SER B C 1
ATOM 3542 O O . SER B 1 158 ? -30.756 -6.930 -21.178 1.00 38.56 140 SER B O 1
ATOM 3545 N N . GLY B 1 159 ? -29.924 -6.369 -23.199 1.00 30.12 141 GLY B N 1
ATOM 3546 C CA . GLY B 1 159 ? -29.752 -4.954 -22.941 1.00 29.73 141 GLY B CA 1
ATOM 3547 C C . GLY B 1 159 ? -30.105 -4.146 -24.172 1.00 35.46 141 GLY B C 1
ATOM 3548 O O . GLY B 1 159 ? -29.989 -4.627 -25.305 1.00 32.45 141 GLY B O 1
ATOM 3549 N N . ALA B 1 160 ? -30.575 -2.920 -23.942 1.00 33.65 142 ALA B N 1
ATOM 3550 C CA . ALA B 1 160 ? -30.971 -1.997 -24.991 1.00 33.49 142 ALA B CA 1
ATOM 3551 C C . ALA B 1 160 ? -30.720 -0.565 -24.486 1.00 35.60 142 ALA B C 1
ATOM 3552 O O . ALA B 1 160 ? -29.757 -0.358 -23.757 1.00 33.74 142 ALA B O 1
ATOM 3554 N N . ASN B 1 161 ? -31.538 0.416 -24.890 1.00 34.46 143 ASN B N 1
ATOM 3555 C CA . ASN B 1 161 ? -31.377 1.817 -24.469 1.00 36.18 143 ASN B CA 1
ATOM 3556 C C . ASN B 1 161 ? -31.899 2.042 -23.054 1.00 42.56 143 ASN B C 1
ATOM 3557 O O . ASN B 1 161 ? -32.528 1.163 -22.476 1.00 41.44 143 ASN B O 1
ATOM 3562 N N . GLU B 1 162 ? -31.626 3.236 -22.504 1.00 43.90 144 GLU B N 1
ATOM 3563 C CA . GLU B 1 162 ? -32.108 3.771 -21.219 1.00 44.31 144 GLU B CA 1
ATOM 3564 C C . GLU B 1 162 ? -31.747 2.884 -20.002 1.00 49.35 144 GLU B C 1
ATOM 3565 O O . GLU B 1 162 ? -32.530 2.826 -19.050 1.00 51.85 144 GLU B O 1
ATOM 3567 N N . SER B 1 163 ? -30.559 2.238 -20.022 1.00 43.47 145 SER B N 1
ATOM 3568 C CA . SER B 1 163 ? -29.984 1.367 -18.976 1.00 41.91 145 SER B CA 1
ATOM 3569 C C . SER B 1 163 ? -30.808 0.076 -18.691 1.00 44.73 145 SER B C 1
ATOM 3570 O O . SER B 1 163 ? -30.614 -0.544 -17.639 1.00 43.21 145 SER B O 1
ATOM 3573 N N . GLU B 1 164 ? -31.670 -0.363 -19.631 1.00 41.83 146 GLU B N 1
ATOM 3574 C CA . GLU B 1 164 ? -32.507 -1.555 -19.409 1.00 40.88 146 GLU B CA 1
ATOM 3575 C C . GLU B 1 164 ? -31.766 -2.815 -19.605 1.00 43.55 146 GLU B C 1
ATOM 3576 O O . GLU B 1 164 ? -31.241 -3.058 -20.688 1.00 44.63 146 GLU B O 1
ATOM 3582 N N . ILE B 1 165 ? -31.791 -3.663 -18.584 1.00 39.47 147 ILE B N 1
ATOM 3583 C CA . ILE B 1 165 ? -31.221 -5.007 -18.640 1.00 39.02 147 ILE B CA 1
ATOM 3584 C C . ILE B 1 165 ? -32.332 -5.931 -18.224 1.00 41.37 147 ILE B C 1
ATOM 3585 O O . ILE B 1 165 ? -32.906 -5.740 -17.149 1.00 40.91 147 ILE B O 1
ATOM 3590 N N . TYR B 1 166 ? -32.658 -6.907 -19.057 1.00 38.71 148 TYR B N 1
ATOM 3591 C CA . TYR B 1 166 ? -33.691 -7.876 -18.679 1.00 39.35 148 TYR B CA 1
ATOM 3592 C C . TYR B 1 166 ? -33.121 -9.258 -18.620 1.00 41.18 148 TYR B C 1
ATOM 3593 O O . TYR B 1 166 ? -32.209 -9.584 -19.366 1.00 38.42 148 TYR B O 1
ATOM 3602 N N . ILE B 1 167 ? -33.620 -10.048 -17.664 1.00 38.79 149 ILE B N 1
ATOM 3603 C CA . ILE B 1 167 ? -33.220 -11.425 -17.451 1.00 37.53 149 ILE B CA 1
ATOM 3604 C C . ILE B 1 167 ? -34.433 -12.270 -17.775 1.00 41.23 149 ILE B C 1
ATOM 3605 O O . ILE B 1 167 ? -35.480 -12.118 -17.144 1.00 39.67 149 ILE B O 1
ATOM 3610 N N . TRP B 1 168 ? -34.310 -13.096 -18.824 1.00 39.34 150 TRP B N 1
ATOM 3611 C CA . TRP B 1 168 ? -35.377 -13.958 -19.327 1.00 38.77 150 TRP B CA 1
ATOM 3612 C C . TRP B 1 168 ? -35.107 -15.407 -19.024 1.00 46.32 150 TRP B C 1
ATOM 3613 O O . TRP B 1 168 ? -33.977 -15.888 -19.183 1.00 47.60 150 TRP B O 1
ATOM 3624 N N . ASP B 1 169 ? -36.158 -16.110 -18.623 1.00 42.88 151 ASP B N 1
ATOM 3625 C CA . ASP B 1 169 ? -36.131 -17.537 -18.383 1.00 42.74 151 ASP B CA 1
ATOM 3626 C C . ASP B 1 169 ? -36.923 -18.074 -19.554 1.00 47.12 151 ASP B C 1
ATOM 3627 O O . ASP B 1 169 ? -38.055 -17.646 -19.770 1.00 46.73 151 ASP B O 1
ATOM 3632 N N . LEU B 1 170 ? -36.328 -18.985 -20.328 1.00 44.11 152 LEU B N 1
ATOM 3633 C CA . LEU B 1 170 ? -36.978 -19.579 -21.496 1.00 44.27 152 LEU B CA 1
ATOM 3634 C C . LEU B 1 170 ? -38.136 -20.524 -21.072 1.00 50.60 152 LEU B C 1
ATOM 3635 O O . LEU B 1 170 ? -39.017 -20.814 -21.888 1.00 49.90 152 LEU B O 1
ATOM 3640 N N . ASN B 1 171 ? -38.173 -20.927 -19.778 1.00 49.26 153 ASN B N 1
ATOM 3641 C CA . ASN B 1 171 ? -39.229 -21.777 -19.224 1.00 50.21 153 ASN B CA 1
ATOM 3642 C C . ASN B 1 171 ? -40.434 -20.948 -18.751 1.00 57.49 153 ASN B C 1
ATOM 3643 O O . ASN B 1 171 ? -41.462 -21.532 -18.402 1.00 59.81 153 ASN B O 1
ATOM 3648 N N . ASN B 1 172 ? -40.310 -19.606 -18.733 1.00 53.69 154 ASN B N 1
ATOM 3649 C CA . ASN B 1 172 ? -41.359 -18.656 -18.347 1.00 54.48 154 ASN B CA 1
ATOM 3650 C C . ASN B 1 172 ? -40.982 -17.284 -18.958 1.00 58.52 154 ASN B C 1
ATOM 3651 O O . ASN B 1 172 ? -40.786 -16.302 -18.229 1.00 58.32 154 ASN B O 1
ATOM 3653 N N . PHE B 1 173 ? -40.878 -17.240 -20.313 1.00 53.73 155 PHE B N 1
ATOM 3654 C CA . PHE B 1 173 ? -40.421 -16.095 -21.123 1.00 53.09 155 PHE B CA 1
ATOM 3655 C C . PHE B 1 173 ? -41.320 -14.832 -21.084 1.00 57.41 155 PHE B C 1
ATOM 3656 O O . PHE B 1 173 ? -40.857 -13.767 -21.481 1.00 57.30 155 PHE B O 1
ATOM 3664 N N . ALA B 1 174 ? -42.570 -14.941 -20.625 1.00 54.21 156 ALA B N 1
ATOM 3665 C CA . ALA B 1 174 ? -43.525 -13.837 -20.613 1.00 53.76 156 ALA B CA 1
ATOM 3666 C C . ALA B 1 174 ? -43.061 -12.640 -19.758 1.00 57.58 156 ALA B C 1
ATOM 3667 O O . ALA B 1 174 ? -43.011 -11.522 -20.282 1.00 57.74 156 ALA B O 1
ATOM 3669 N N . THR B 1 175 ? -42.701 -12.856 -18.479 1.00 52.85 157 THR B N 1
ATOM 3670 C CA . THR B 1 175 ? -42.270 -11.733 -17.637 1.00 51.71 157 THR B CA 1
ATOM 3671 C C . THR B 1 175 ? -40.746 -11.760 -17.358 1.00 53.51 157 THR B C 1
ATOM 3672 O O . THR B 1 175 ? -40.231 -12.707 -16.753 1.00 52.93 157 THR B O 1
ATOM 3674 N N . PRO B 1 176 ? -40.018 -10.691 -17.743 1.00 48.28 158 PRO B N 1
ATOM 3675 C CA . PRO B 1 176 ? -38.593 -10.638 -17.421 1.00 47.41 158 PRO B CA 1
ATOM 3676 C C . PRO B 1 176 ? -38.343 -10.279 -15.955 1.00 49.15 158 PRO B C 1
ATOM 3677 O O . PRO B 1 176 ? -39.242 -9.818 -15.232 1.00 48.20 158 PRO B O 1
ATOM 3681 N N . MET B 1 177 ? -37.095 -10.485 -15.539 1.00 43.79 159 MET B N 1
ATOM 3682 C CA . MET B 1 177 ? -36.561 -10.136 -14.242 1.00 42.96 159 MET B CA 1
ATOM 3683 C C . MET B 1 177 ? -35.442 -9.093 -14.517 1.00 47.84 159 MET B C 1
ATOM 3684 O O . MET B 1 177 ? -35.116 -8.828 -15.681 1.00 48.55 159 MET B O 1
ATOM 3686 N N . THR B 1 178 ? -34.889 -8.474 -13.473 1.00 43.86 160 THR B N 1
ATOM 3687 C CA . THR B 1 178 ? -33.823 -7.480 -13.636 1.00 42.95 160 THR B CA 1
ATOM 3688 C C . THR B 1 178 ? -32.595 -7.836 -12.780 1.00 45.04 160 THR B C 1
ATOM 3689 O O . THR B 1 178 ? -32.732 -8.504 -11.751 1.00 41.82 160 THR B O 1
ATOM 3693 N N . PRO B 1 179 ? -31.380 -7.358 -13.155 1.00 42.87 161 PRO B N 1
ATOM 3694 C CA . PRO B 1 179 ? -30.196 -7.643 -12.319 1.00 43.35 161 PRO B CA 1
ATOM 3695 C C . PRO B 1 179 ? -30.182 -6.820 -11.033 1.00 50.63 161 PRO B C 1
ATOM 3696 O O . PRO B 1 179 ? -29.399 -7.100 -10.126 1.00 52.84 161 PRO B O 1
ATOM 3700 N N . GLY B 1 180 ? -31.009 -5.781 -11.016 1.00 47.09 162 GLY B N 1
ATOM 3701 C CA . GLY B 1 180 ? -31.166 -4.799 -9.950 1.00 47.34 162 GLY B CA 1
ATOM 3702 C C . GLY B 1 180 ? -31.693 -3.507 -10.546 1.00 50.20 162 GLY B C 1
ATOM 3703 O O . GLY B 1 180 ? -32.007 -3.459 -11.741 1.00 50.62 162 GLY B O 1
ATOM 3704 N N . ALA B 1 181 ? -31.816 -2.465 -9.724 1.00 45.71 163 ALA B N 1
ATOM 3705 C CA . ALA B 1 181 ? -32.276 -1.129 -10.135 1.00 45.28 163 ALA B CA 1
ATOM 3706 C C . ALA B 1 181 ? -31.365 -0.564 -11.258 1.00 49.12 163 ALA B C 1
ATOM 3707 O O . ALA B 1 181 ? -30.134 -0.723 -11.200 1.00 46.90 163 ALA B O 1
ATOM 3709 N N . LYS B 1 182 ? -31.998 0.022 -12.312 1.00 46.91 164 LYS B N 1
ATOM 3710 C CA . LYS B 1 182 ? -31.321 0.620 -13.476 1.00 46.39 164 LYS B CA 1
ATOM 3711 C C . LYS B 1 182 ? -30.384 1.713 -13.015 1.00 51.19 164 LYS B C 1
ATOM 3712 O O . LYS B 1 182 ? -30.754 2.503 -12.148 1.00 52.00 164 LYS B O 1
ATOM 3718 N N . THR B 1 183 ? -29.161 1.725 -13.547 1.00 49.89 165 THR B N 1
ATOM 3719 C CA . THR B 1 183 ? -28.146 2.701 -13.170 1.00 51.31 165 THR B CA 1
ATOM 3720 C C . THR B 1 183 ? -28.466 4.046 -13.824 1.00 57.90 165 THR B C 1
ATOM 3721 O O . THR B 1 183 ? -29.007 4.123 -14.929 1.00 56.83 165 THR B O 1
ATOM 3725 N N . GLN B 1 184 ? -28.201 5.106 -13.074 1.00 57.63 166 GLN B N 1
ATOM 3726 C CA . GLN B 1 184 ? -28.474 6.468 -13.491 1.00 58.49 166 GLN B CA 1
ATOM 3727 C C . GLN B 1 184 ? -27.159 7.252 -13.614 1.00 63.55 166 GLN B C 1
ATOM 3728 O O . GLN B 1 184 ? -26.242 7.012 -12.815 1.00 63.55 166 GLN B O 1
ATOM 3734 N N . PRO B 1 185 ? -27.041 8.216 -14.564 1.00 59.72 167 PRO B N 1
ATOM 3735 C CA . PRO B 1 185 ? -28.020 8.598 -15.604 1.00 58.88 167 PRO B CA 1
ATOM 3736 C C . PRO B 1 185 ? -28.230 7.498 -16.665 1.00 62.77 167 PRO B C 1
ATOM 3737 O O . PRO B 1 185 ? -27.358 6.635 -16.836 1.00 61.91 167 PRO B O 1
ATOM 3741 N N . PRO B 1 186 ? -29.387 7.494 -17.384 1.00 58.39 168 PRO B N 1
ATOM 3742 C CA . PRO B 1 186 ? -29.624 6.433 -18.372 1.00 57.71 168 PRO B CA 1
ATOM 3743 C C . PRO B 1 186 ? -28.686 6.482 -19.594 1.00 60.71 168 PRO B C 1
ATOM 3744 O O . PRO B 1 186 ? -28.575 7.501 -20.291 1.00 60.49 168 PRO B O 1
ATOM 3748 N N . GLU B 1 187 ? -27.998 5.353 -19.838 1.00 55.21 169 GLU B N 1
ATOM 3749 C CA . GLU B 1 187 ? -27.091 5.156 -20.979 1.00 53.44 169 GLU B CA 1
ATOM 3750 C C . GLU B 1 187 ? -27.378 3.817 -21.607 1.00 52.56 169 GLU B C 1
ATOM 3751 O O . GLU B 1 187 ? -27.900 2.941 -20.932 1.00 52.90 169 GLU B O 1
ATOM 3757 N N . ASP B 1 188 ? -27.092 3.658 -22.898 1.00 45.90 170 ASP B N 1
ATOM 3758 C CA . ASP B 1 188 ? -27.356 2.390 -23.584 1.00 44.51 170 ASP B CA 1
ATOM 3759 C C . ASP B 1 188 ? -26.532 1.217 -23.025 1.00 44.89 170 ASP B C 1
ATOM 3760 O O . ASP B 1 188 ? -25.459 1.420 -22.469 1.00 44.33 170 ASP B O 1
ATOM 3765 N N . ILE B 1 189 ? -27.024 -0.010 -23.200 1.00 39.85 171 ILE B N 1
ATOM 3766 C CA . ILE B 1 189 ? -26.264 -1.206 -22.842 1.00 38.52 171 ILE B CA 1
ATOM 3767 C C . ILE B 1 189 ? -25.571 -1.650 -24.159 1.00 44.67 171 ILE B C 1
ATOM 3768 O O . ILE B 1 189 ? -26.265 -2.043 -25.105 1.00 45.05 171 ILE B O 1
ATOM 3773 N N . SER B 1 190 ? -24.218 -1.520 -24.245 1.00 41.51 172 SER B N 1
ATOM 3774 C CA . SER B 1 190 ? -23.447 -1.912 -25.444 1.00 40.65 172 SER B CA 1
ATOM 3775 C C . SER B 1 190 ? -23.322 -3.405 -25.520 1.00 45.33 172 SER B C 1
ATOM 3776 O O . SER B 1 190 ? -23.577 -3.988 -26.567 1.00 45.00 172 SER B O 1
ATOM 3779 N N . CYS B 1 191 ? -22.859 -4.013 -24.416 1.00 43.55 173 CYS B N 1
ATOM 3780 C CA . CYS B 1 191 ? -22.606 -5.444 -24.258 1.00 43.86 173 CYS B CA 1
ATOM 3781 C C . CYS B 1 191 ? -23.064 -5.937 -22.897 1.00 40.83 173 CYS B C 1
ATOM 3782 O O . CYS B 1 191 ? -23.098 -5.195 -21.929 1.00 36.58 173 CYS B O 1
ATOM 3785 N N . ILE B 1 192 ? -23.314 -7.233 -22.840 1.00 37.65 174 ILE B N 1
ATOM 3786 C CA . ILE B 1 192 ? -23.766 -8.011 -21.711 1.00 35.85 174 ILE B CA 1
ATOM 3787 C C . ILE B 1 192 ? -23.044 -9.326 -21.872 1.00 36.79 174 ILE B C 1
ATOM 3788 O O . ILE B 1 192 ? -22.872 -9.781 -23.004 1.00 35.87 174 ILE B O 1
ATOM 3793 N N . ALA B 1 193 ? -22.491 -9.865 -20.767 1.00 31.72 175 ALA B N 1
ATOM 3794 C CA . ALA B 1 193 ? -21.754 -11.133 -20.755 1.00 29.79 175 ALA B CA 1
ATOM 3795 C C . ALA B 1 193 ? -21.906 -11.763 -19.368 1.00 33.86 175 ALA B C 1
ATOM 3796 O O . ALA B 1 193 ? -21.707 -11.090 -18.361 1.00 33.73 175 ALA B O 1
ATOM 3798 N N . TRP B 1 194 ? -22.343 -13.019 -19.318 1.00 30.71 176 TRP B N 1
ATOM 3799 C CA . TRP B 1 194 ? -22.465 -13.764 -18.075 1.00 31.50 176 TRP B CA 1
ATOM 3800 C C . TRP B 1 194 ? -21.072 -14.178 -17.694 1.00 37.61 176 TRP B C 1
ATOM 3801 O O . TRP B 1 194 ? -20.272 -14.442 -18.591 1.00 38.42 176 TRP B O 1
ATOM 3812 N N . ASN B 1 195 ? -20.758 -14.227 -16.379 1.00 34.81 177 ASN B N 1
ATOM 3813 C CA . ASN B 1 195 ? -19.448 -14.682 -15.922 1.00 35.13 177 ASN B CA 1
ATOM 3814 C C . ASN B 1 195 ? -19.307 -16.183 -16.305 1.00 39.64 177 ASN B C 1
ATOM 3815 O O . ASN B 1 195 ? -20.294 -16.912 -16.223 1.00 38.17 177 ASN B O 1
ATOM 3820 N N . ARG B 1 196 ? -18.099 -16.632 -16.708 1.00 39.37 178 ARG B N 1
ATOM 3821 C CA . ARG B 1 196 ? -17.825 -18.016 -17.166 1.00 40.06 178 ARG B CA 1
ATOM 3822 C C . ARG B 1 196 ? -17.483 -18.965 -16.042 1.00 47.05 178 ARG B C 1
ATOM 3823 O O . ARG B 1 196 ? -17.162 -20.133 -16.297 1.00 47.27 178 ARG B O 1
ATOM 3831 N N . GLN B 1 197 ? -17.544 -18.488 -14.793 1.00 44.95 179 GLN B N 1
ATOM 3832 C CA . GLN B 1 197 ? -17.172 -19.337 -13.684 1.00 44.85 179 GLN B CA 1
ATOM 3833 C C . GLN B 1 197 ? -18.228 -19.386 -12.557 1.00 50.24 179 GLN B C 1
ATOM 3834 O O . GLN B 1 197 ? -18.344 -20.416 -11.888 1.00 50.95 179 GLN B O 1
ATOM 3840 N N . VAL B 1 198 ? -18.985 -18.295 -12.343 1.00 45.91 180 VAL B N 1
ATOM 3841 C CA . VAL B 1 198 ? -19.979 -18.175 -11.259 1.00 43.79 180 VAL B CA 1
ATOM 3842 C C . VAL B 1 198 ? -21.306 -17.729 -11.918 1.00 46.66 180 VAL B C 1
ATOM 3843 O O . VAL B 1 198 ? -21.367 -16.658 -12.532 1.00 45.06 180 VAL B O 1
ATOM 3847 N N . GLN B 1 199 ? -22.345 -18.576 -11.799 1.00 43.57 181 GLN B N 1
ATOM 3848 C CA . GLN B 1 199 ? -23.621 -18.459 -12.500 1.00 44.02 181 GLN B CA 1
ATOM 3849 C C . GLN B 1 199 ? -24.455 -17.210 -12.194 1.00 48.17 181 GLN B C 1
ATOM 3850 O O . GLN B 1 199 ? -25.240 -16.812 -13.058 1.00 48.24 181 GLN B O 1
ATOM 3856 N N . HIS B 1 200 ? -24.326 -16.617 -11.016 1.00 44.54 182 HIS B N 1
ATOM 3857 C CA . HIS B 1 200 ? -25.134 -15.447 -10.663 1.00 44.24 182 HIS B CA 1
ATOM 3858 C C . HIS B 1 200 ? -24.418 -14.133 -10.936 1.00 44.75 182 HIS B C 1
ATOM 3859 O O . HIS B 1 200 ? -24.855 -13.095 -10.442 1.00 45.17 182 HIS B O 1
ATOM 3866 N N . ILE B 1 201 ? -23.338 -14.165 -11.722 1.00 39.43 183 ILE B N 1
ATOM 3867 C CA . ILE B 1 201 ? -22.540 -12.969 -11.991 1.00 39.01 183 ILE B CA 1
ATOM 3868 C C . ILE B 1 201 ? -22.667 -12.565 -13.460 1.00 41.81 183 ILE B C 1
ATOM 3869 O O . ILE B 1 201 ? -22.452 -13.370 -14.376 1.00 41.49 183 ILE B O 1
ATOM 3874 N N . LEU B 1 202 ? -22.999 -11.290 -13.657 1.00 36.25 184 LEU B N 1
ATOM 3875 C CA . LEU B 1 202 ? -23.218 -10.684 -14.960 1.00 34.78 184 LEU B CA 1
ATOM 3876 C C . LEU B 1 202 ? -22.420 -9.398 -15.071 1.00 38.94 184 LEU B C 1
ATOM 3877 O O . LEU B 1 202 ? -22.283 -8.667 -14.105 1.00 37.86 184 LEU B O 1
ATOM 3882 N N . ALA B 1 203 ? -21.941 -9.091 -16.266 1.00 37.31 185 ALA B N 1
ATOM 3883 C CA . ALA B 1 203 ? -21.276 -7.821 -16.540 1.00 36.00 185 ALA B CA 1
ATOM 3884 C C . ALA B 1 203 ? -21.941 -7.194 -17.758 1.00 36.87 185 ALA B C 1
ATOM 3885 O O . ALA B 1 203 ? -22.251 -7.896 -18.723 1.00 33.74 185 ALA B O 1
ATOM 3887 N N . SER B 1 204 ? -22.179 -5.876 -17.690 1.00 33.44 186 SER B N 1
ATOM 3888 C CA . SER B 1 204 ? -22.754 -5.083 -18.771 1.00 33.05 186 SER B CA 1
ATOM 3889 C C . SER B 1 204 ? -21.844 -3.891 -19.016 1.00 35.55 186 SER B C 1
ATOM 3890 O O . SER B 1 204 ? -21.146 -3.482 -18.115 1.00 30.69 186 SER B O 1
ATOM 3893 N N . ALA B 1 205 ? -21.797 -3.377 -20.246 1.00 36.28 187 ALA B N 1
ATOM 3894 C CA . ALA B 1 205 ? -20.924 -2.253 -20.558 1.00 36.16 187 ALA B CA 1
ATOM 3895 C C . ALA B 1 205 ? -21.694 -1.173 -21.230 1.00 40.31 187 ALA B C 1
ATOM 3896 O O . ALA B 1 205 ? -22.633 -1.449 -21.958 1.00 38.77 187 ALA B O 1
ATOM 3898 N N . SER B 1 206 ? -21.292 0.064 -21.011 1.00 40.39 188 SER B N 1
ATOM 3899 C CA . SER B 1 206 ? -21.953 1.207 -21.642 1.00 41.15 188 SER B CA 1
ATOM 3900 C C . SER B 1 206 ? -21.080 1.673 -22.847 1.00 46.50 188 SER B C 1
ATOM 3901 O O . SER B 1 206 ? -19.913 1.269 -22.902 1.00 46.17 188 SER B O 1
ATOM 3904 N N . PRO B 1 207 ? -21.598 2.489 -23.812 1.00 43.16 189 PRO B N 1
ATOM 3905 C CA . PRO B 1 207 ? -20.749 2.950 -24.940 1.00 42.11 189 PRO B CA 1
ATOM 3906 C C . PRO B 1 207 ? -19.415 3.593 -24.548 1.00 43.76 189 PRO B C 1
ATOM 3907 O O . PRO B 1 207 ? -18.470 3.458 -25.304 1.00 41.74 189 PRO B O 1
ATOM 3911 N N . SER B 1 208 ? -19.336 4.273 -23.386 1.00 40.99 190 SER B N 1
ATOM 3912 C CA . SER B 1 208 ? -18.122 4.937 -22.891 1.00 42.20 190 SER B CA 1
ATOM 3913 C C . SER B 1 208 ? -17.067 3.950 -22.311 1.00 47.47 190 SER B C 1
ATOM 3914 O O . SER B 1 208 ? -15.951 4.360 -22.006 1.00 48.84 190 SER B O 1
ATOM 3917 N N . GLY B 1 209 ? -17.423 2.682 -22.164 1.00 43.10 191 GLY B N 1
ATOM 3918 C CA . GLY B 1 209 ? -16.509 1.671 -21.655 1.00 42.50 191 GLY B CA 1
ATOM 3919 C C . GLY B 1 209 ? -16.573 1.397 -20.164 1.00 46.55 191 GLY B C 1
ATOM 3920 O O . GLY B 1 209 ? -15.696 0.702 -19.642 1.00 48.19 191 GLY B O 1
ATOM 3921 N N . ARG B 1 210 ? -17.587 1.930 -19.457 1.00 40.74 192 ARG B N 1
ATOM 3922 C CA . ARG B 1 210 ? -17.744 1.661 -18.037 1.00 39.84 192 ARG B CA 1
ATOM 3923 C C . ARG B 1 210 ? -18.479 0.312 -17.870 1.00 44.16 192 ARG B C 1
ATOM 3924 O O . ARG B 1 210 ? -19.607 0.162 -18.349 1.00 46.40 192 ARG B O 1
ATOM 3932 N N . ALA B 1 211 ? -17.820 -0.688 -17.267 1.00 36.52 193 ALA B N 1
ATOM 3933 C CA . ALA B 1 211 ? -18.462 -1.980 -17.035 1.00 35.27 193 ALA B CA 1
ATOM 3934 C C . ALA B 1 211 ? -19.029 -2.060 -15.607 1.00 39.25 193 ALA B C 1
ATOM 3935 O O . ALA B 1 211 ? -18.379 -1.641 -14.641 1.00 39.31 193 ALA B O 1
ATOM 3937 N N . THR B 1 212 ? -20.245 -2.591 -15.487 1.00 34.80 194 THR B N 1
ATOM 3938 C CA . THR B 1 212 ? -20.894 -2.790 -14.207 1.00 34.62 194 THR B CA 1
ATOM 3939 C C . THR B 1 212 ? -21.027 -4.294 -13.994 1.00 37.42 194 THR B C 1
ATOM 3940 O O . THR B 1 212 ? -21.457 -5.007 -14.896 1.00 36.13 194 THR B O 1
ATOM 3944 N N . VAL B 1 213 ? -20.633 -4.770 -12.810 1.00 34.28 195 VAL B N 1
ATOM 3945 C CA . VAL B 1 213 ? -20.717 -6.191 -12.434 1.00 33.71 195 VAL B CA 1
ATOM 3946 C C . VAL B 1 213 ? -21.903 -6.329 -11.505 1.00 36.78 195 VAL B C 1
ATOM 3947 O O . VAL B 1 213 ? -22.008 -5.579 -10.547 1.00 35.49 195 VAL B O 1
ATOM 3951 N N . TRP B 1 214 ? -22.808 -7.251 -11.808 1.00 35.46 196 TRP B N 1
ATOM 3952 C CA . TRP B 1 214 ? -24.034 -7.452 -11.046 1.00 36.34 196 TRP B CA 1
ATOM 3953 C C . TRP B 1 214 ? -24.058 -8.801 -10.359 1.00 45.88 196 TRP B C 1
ATOM 3954 O O . TRP B 1 214 ? -23.722 -9.831 -10.970 1.00 45.64 196 TRP B O 1
ATOM 3965 N N . ASP B 1 215 ? -24.559 -8.805 -9.131 1.00 44.44 197 ASP B N 1
ATOM 3966 C CA . ASP B 1 215 ? -24.812 -10.045 -8.434 1.00 45.91 197 ASP B CA 1
ATOM 3967 C C . ASP B 1 215 ? -26.338 -10.250 -8.583 1.00 52.77 197 ASP B C 1
ATOM 3968 O O . ASP B 1 215 ? -27.130 -9.466 -8.052 1.00 53.94 197 ASP B O 1
ATOM 3973 N N . LEU B 1 216 ? -26.735 -11.275 -9.331 1.00 48.85 198 LEU B N 1
ATOM 3974 C CA . LEU B 1 216 ? -28.141 -11.588 -9.573 1.00 49.30 198 LEU B CA 1
ATOM 3975 C C . LEU B 1 216 ? -28.822 -12.108 -8.321 1.00 57.13 198 LEU B C 1
ATOM 3976 O O . LEU B 1 216 ? -30.008 -11.834 -8.122 1.00 58.54 198 LEU B O 1
ATOM 3981 N N . ARG B 1 217 ? -28.071 -12.830 -7.456 1.00 54.84 199 ARG B N 1
ATOM 3982 C CA . ARG B 1 217 ? -28.626 -13.376 -6.229 1.00 55.53 199 ARG B CA 1
ATOM 3983 C C . ARG B 1 217 ? -28.768 -12.249 -5.181 1.00 62.05 199 ARG B C 1
ATOM 3984 O O . ARG B 1 217 ? -29.674 -12.319 -4.353 1.00 62.44 199 ARG B O 1
ATOM 3988 N N . LYS B 1 218 ? -27.942 -11.186 -5.268 1.00 60.02 200 LYS B N 1
ATOM 3989 C CA . LYS B 1 218 ? -28.034 -10.069 -4.329 1.00 61.05 200 LYS B CA 1
ATOM 3990 C C . LYS B 1 218 ? -28.953 -8.959 -4.861 1.00 67.17 200 LYS B C 1
ATOM 3991 O O . LYS B 1 218 ? -29.516 -8.226 -4.043 1.00 68.62 200 LYS B O 1
ATOM 3993 N N . ASN B 1 219 ? -29.115 -8.844 -6.206 1.00 62.11 201 ASN B N 1
ATOM 3994 C CA . ASN B 1 219 ? -29.946 -7.837 -6.898 1.00 61.59 201 ASN B CA 1
ATOM 3995 C C . ASN B 1 219 ? -29.373 -6.419 -6.700 1.00 63.87 201 ASN B C 1
ATOM 3996 O O . ASN B 1 219 ? -30.058 -5.513 -6.210 1.00 63.39 201 ASN B O 1
ATOM 4001 N N . GLU B 1 220 ? -28.103 -6.234 -7.112 1.00 59.17 202 GLU B N 1
ATOM 4002 C CA . GLU B 1 220 ? -27.364 -4.974 -6.996 1.00 57.18 202 GLU B CA 1
ATOM 4003 C C . GLU B 1 220 ? -26.075 -5.031 -7.814 1.00 56.08 202 GLU B C 1
ATOM 4004 O O . GLU B 1 220 ? -25.537 -6.129 -7.983 1.00 54.59 202 GLU B O 1
ATOM 4006 N N . PRO B 1 221 ? -25.524 -3.857 -8.249 1.00 49.38 203 PRO B N 1
ATOM 4007 C CA . PRO B 1 221 ? -24.203 -3.859 -8.895 1.00 47.21 203 PRO B CA 1
ATOM 4008 C C . PRO B 1 221 ? -23.143 -3.922 -7.801 1.00 49.05 203 PRO B C 1
ATOM 4009 O O . PRO B 1 221 ? -23.168 -3.115 -6.872 1.00 50.54 203 PRO B O 1
ATOM 4013 N N . ILE B 1 222 ? -22.219 -4.864 -7.879 1.00 44.08 204 ILE B N 1
ATOM 4014 C CA . ILE B 1 222 ? -21.257 -5.057 -6.785 1.00 43.13 204 ILE B CA 1
ATOM 4015 C C . ILE B 1 222 ? -19.866 -4.392 -7.016 1.00 45.83 204 ILE B C 1
ATOM 4016 O O . ILE B 1 222 ? -19.073 -4.331 -6.070 1.00 45.36 204 ILE B O 1
ATOM 4021 N N . ILE B 1 223 ? -19.598 -3.866 -8.229 1.00 42.67 205 ILE B N 1
ATOM 4022 C CA . ILE B 1 223 ? -18.372 -3.147 -8.620 1.00 41.44 205 ILE B CA 1
ATOM 4023 C C . ILE B 1 223 ? -18.568 -2.512 -9.997 1.00 43.74 205 ILE B C 1
ATOM 4024 O O . ILE B 1 223 ? -19.360 -3.004 -10.793 1.00 44.16 205 ILE B O 1
ATOM 4029 N N . LYS B 1 224 ? -17.874 -1.403 -10.252 1.00 39.99 206 LYS B N 1
ATOM 4030 C CA . LYS B 1 224 ? -17.890 -0.705 -11.534 1.00 40.04 206 LYS B CA 1
ATOM 4031 C C . LYS B 1 224 ? -16.430 -0.387 -11.894 1.00 43.68 206 LYS B C 1
ATOM 4032 O O . LYS B 1 224 ? -15.659 0.004 -11.012 1.00 40.46 206 LYS B O 1
ATOM 4036 N N . VAL B 1 225 ? -16.045 -0.613 -13.172 1.00 40.83 207 VAL B N 1
ATOM 4037 C CA . VAL B 1 225 ? -14.687 -0.347 -13.688 1.00 39.59 207 VAL B CA 1
ATOM 4038 C C . VAL B 1 225 ? -14.741 0.538 -14.950 1.00 43.43 207 VAL B C 1
ATOM 4039 O O . VAL B 1 225 ? -15.656 0.389 -15.763 1.00 41.43 207 VAL B O 1
ATOM 4043 N N . SER B 1 226 ? -13.729 1.437 -15.103 1.00 42.09 208 SER B N 1
ATOM 4044 C CA . SER B 1 226 ? -13.506 2.348 -16.240 1.00 42.43 208 SER B CA 1
ATOM 4045 C C . SER B 1 226 ? -12.103 2.961 -16.256 1.00 47.68 208 SER B C 1
ATOM 4046 O O . SER B 1 226 ? -11.553 3.290 -15.202 1.00 46.36 208 SER B O 1
ATOM 4049 N N . ASP B 1 227 ? -11.537 3.102 -17.470 1.00 46.17 209 ASP B N 1
ATOM 4050 C CA . ASP B 1 227 ? -10.272 3.769 -17.750 1.00 47.23 209 ASP B CA 1
ATOM 4051 C C . ASP B 1 227 ? -10.323 4.489 -19.094 1.00 53.95 209 ASP B C 1
ATOM 4052 O O . ASP B 1 227 ? -10.752 3.919 -20.091 1.00 53.42 209 ASP B O 1
ATOM 4057 N N . HIS B 1 228 ? -9.893 5.763 -19.101 1.00 54.76 210 HIS B N 1
ATOM 4058 C CA . HIS B 1 228 ? -9.872 6.662 -20.265 1.00 55.40 210 HIS B CA 1
ATOM 4059 C C . HIS B 1 228 ? -11.267 6.707 -20.928 1.00 58.69 210 HIS B C 1
ATOM 4060 O O . HIS B 1 228 ? -11.373 6.682 -22.153 1.00 56.50 210 HIS B O 1
ATOM 4067 N N . SER B 1 229 ? -12.333 6.795 -20.088 1.00 57.69 211 SER B N 1
ATOM 4068 C CA . SER B 1 229 ? -13.757 6.837 -20.478 1.00 58.81 211 SER B CA 1
ATOM 4069 C C . SER B 1 229 ? -14.082 8.007 -21.422 1.00 64.79 211 SER B C 1
ATOM 4070 O O . SER B 1 229 ? -15.121 7.999 -22.091 1.00 66.45 211 SER B O 1
ATOM 4073 N N . ASN B 1 230 ? -13.184 9.009 -21.448 1.00 60.01 212 ASN B N 1
ATOM 4074 C CA . ASN B 1 230 ? -13.222 10.218 -22.257 1.00 58.96 212 ASN B CA 1
ATOM 4075 C C . ASN B 1 230 ? -12.959 9.906 -23.737 1.00 61.54 212 ASN B C 1
ATOM 4076 O O . ASN B 1 230 ? -13.545 10.565 -24.588 1.00 62.41 212 ASN B O 1
ATOM 4078 N N . ARG B 1 231 ? -12.085 8.911 -24.039 1.00 55.98 213 ARG B N 1
ATOM 4079 C CA . ARG B 1 231 ? -11.679 8.515 -25.397 1.00 55.11 213 ARG B CA 1
ATOM 4080 C C . ARG B 1 231 ? -12.140 7.079 -25.799 1.00 59.96 213 ARG B C 1
ATOM 4081 O O . ARG B 1 231 ? -11.815 6.626 -26.896 1.00 60.48 213 ARG B O 1
ATOM 4089 N N . MET B 1 232 ? -12.887 6.378 -24.932 1.00 56.02 214 MET B N 1
ATOM 4090 C CA . MET B 1 232 ? -13.342 5.005 -25.167 1.00 55.83 214 MET B CA 1
ATOM 4091 C C . MET B 1 232 ? -14.731 4.901 -25.840 1.00 54.51 214 MET B C 1
ATOM 4092 O O . MET B 1 232 ? -15.642 5.659 -25.528 1.00 54.59 214 MET B O 1
ATOM 4097 N N . HIS B 1 233 ? -14.874 3.932 -26.751 1.00 47.60 215 HIS B N 1
ATOM 4098 C CA . HIS B 1 233 ? -16.126 3.609 -27.434 1.00 46.05 215 HIS B CA 1
ATOM 4099 C C . HIS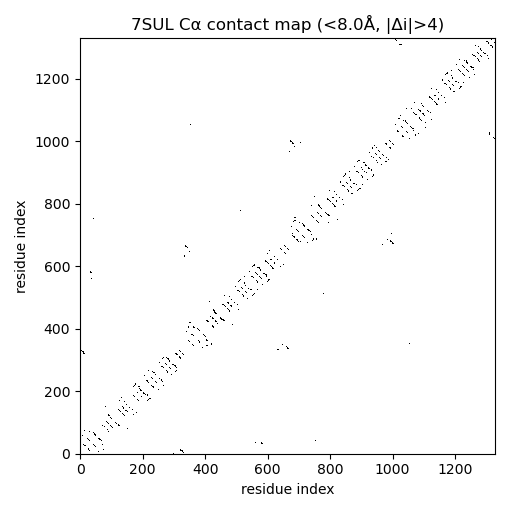 B 1 233 ? -16.211 2.077 -27.448 1.00 43.57 215 HIS B C 1
ATOM 4100 O O . HIS B 1 233 ? -15.551 1.428 -28.239 1.00 42.06 215 HIS B O 1
ATOM 4107 N N . CYS B 1 234 ? -16.938 1.509 -26.494 1.00 38.65 216 CYS B N 1
ATOM 4108 C CA . CYS B 1 234 ? -17.008 0.072 -26.269 1.00 38.37 216 CYS B CA 1
ATOM 4109 C C . CYS B 1 234 ? -17.635 -0.701 -27.450 1.00 41.84 216 CYS B C 1
ATOM 4110 O O . CYS B 1 234 ? -18.753 -0.427 -27.891 1.00 41.18 216 CYS B O 1
ATOM 4113 N N . SER B 1 235 ? -16.863 -1.681 -27.939 1.00 37.65 217 SER B N 1
ATOM 4114 C CA . SER B 1 235 ? -17.172 -2.569 -29.054 1.00 36.27 217 SER B CA 1
ATOM 4115 C C . SER B 1 235 ? -17.017 -4.037 -28.623 1.00 40.27 217 SER B C 1
ATOM 4116 O O . SER B 1 235 ? -17.043 -4.935 -29.462 1.00 40.16 217 SER B O 1
ATOM 4119 N N . GLY B 1 236 ? -16.859 -4.262 -27.322 1.00 34.91 218 GLY B N 1
ATOM 4120 C CA . GLY B 1 236 ? -16.678 -5.612 -26.823 1.00 34.21 218 GLY B CA 1
ATOM 4121 C C . GLY B 1 236 ? -16.442 -5.755 -25.340 1.00 37.83 218 GLY B C 1
ATOM 4122 O O . GLY B 1 236 ? -15.842 -4.899 -24.694 1.00 36.80 218 GLY B O 1
ATOM 4123 N N . LEU B 1 237 ? -16.876 -6.891 -24.822 1.00 34.51 219 LEU B N 1
ATOM 4124 C CA . LEU B 1 237 ? -16.781 -7.287 -23.436 1.00 33.93 219 LEU B CA 1
ATOM 4125 C C . LEU B 1 237 ? -16.815 -8.837 -23.414 1.00 36.00 219 LEU B C 1
ATOM 4126 O O . LEU B 1 237 ? -17.693 -9.448 -24.015 1.00 34.55 219 LEU B O 1
ATOM 4131 N N . ALA B 1 238 ? -15.844 -9.454 -22.736 1.00 31.76 220 ALA B N 1
ATOM 4132 C CA . ALA B 1 238 ? -15.725 -10.891 -22.600 1.00 30.50 220 ALA B CA 1
ATOM 4133 C C . ALA B 1 238 ? -15.071 -11.174 -21.294 1.00 35.49 220 ALA B C 1
ATOM 4134 O O . ALA B 1 238 ? -14.104 -10.518 -20.941 1.00 35.41 220 ALA B O 1
ATOM 4136 N N . TRP B 1 239 ? -15.583 -12.177 -20.587 1.00 32.92 221 TRP B N 1
ATOM 4137 C CA . TRP B 1 239 ? -15.028 -12.679 -19.358 1.00 31.99 221 TRP B CA 1
ATOM 4138 C C . TRP B 1 239 ? -13.984 -13.703 -19.736 1.00 39.86 221 TRP B C 1
ATOM 4139 O O . TRP B 1 239 ? -14.134 -14.382 -20.742 1.00 40.47 221 TRP B O 1
ATOM 4150 N N . HIS B 1 240 ? -12.942 -13.849 -18.916 1.00 38.59 222 HIS B N 1
ATOM 4151 C CA . HIS B 1 240 ? -11.933 -14.856 -19.137 1.00 39.30 222 HIS B CA 1
ATOM 4152 C C . HIS B 1 240 ? -12.578 -16.254 -18.910 1.00 45.99 222 HIS B C 1
ATOM 4153 O O . HIS B 1 240 ? -13.274 -16.453 -17.904 1.00 43.81 222 HIS B O 1
ATOM 4160 N N . PRO B 1 241 ? -12.351 -17.208 -19.856 1.00 44.85 223 PRO B N 1
ATOM 4161 C CA . PRO B 1 241 ? -12.950 -18.555 -19.735 1.00 44.91 223 PRO B CA 1
ATOM 4162 C C . PRO B 1 241 ? -12.659 -19.295 -18.425 1.00 51.55 223 PRO B C 1
ATOM 4163 O O . PRO B 1 241 ? -13.587 -19.939 -17.954 1.00 52.06 223 PRO B O 1
ATOM 4167 N N . ASP B 1 242 ? -11.423 -19.209 -17.832 1.00 49.66 224 ASP B N 1
ATOM 4168 C CA . ASP B 1 242 ? -11.048 -19.912 -16.576 1.00 49.55 224 ASP B CA 1
ATOM 4169 C C . ASP B 1 242 ? -10.764 -19.009 -15.354 1.00 53.94 224 ASP B C 1
ATOM 4170 O O . ASP B 1 242 ? -10.616 -19.543 -14.249 1.00 54.65 224 ASP B O 1
ATOM 4175 N N . VAL B 1 243 ? -10.620 -17.681 -15.535 1.00 48.63 225 VAL B N 1
ATOM 4176 C CA . VAL B 1 243 ? -10.336 -16.790 -14.410 1.00 46.87 225 VAL B CA 1
ATOM 4177 C C . VAL B 1 243 ? -11.568 -15.954 -14.154 1.00 47.17 225 VAL B C 1
ATOM 4178 O O . VAL B 1 243 ? -11.887 -15.061 -14.944 1.00 46.48 225 VAL B O 1
ATOM 4182 N N . ALA B 1 244 ? -12.251 -16.252 -13.037 1.00 41.26 226 ALA B N 1
ATOM 4183 C CA . ALA B 1 244 ? -13.503 -15.624 -12.627 1.00 40.79 226 ALA B CA 1
ATOM 4184 C C . ALA B 1 244 ? -13.449 -14.089 -12.569 1.00 43.78 226 ALA B C 1
ATOM 4185 O O . ALA B 1 244 ? -14.428 -13.438 -12.939 1.00 42.57 226 ALA B O 1
ATOM 4187 N N . THR B 1 245 ? -12.326 -13.512 -12.124 1.00 40.85 227 THR B N 1
ATOM 4188 C CA . THR B 1 245 ? -12.255 -12.055 -11.926 1.00 40.66 227 THR B CA 1
ATOM 4189 C C . THR B 1 245 ? -11.672 -11.263 -13.109 1.00 41.02 227 THR B C 1
ATOM 4190 O O . THR B 1 245 ? -11.542 -10.046 -12.999 1.00 39.25 227 THR B O 1
ATOM 4194 N N . GLN B 1 246 ? -11.317 -11.934 -14.208 1.00 36.86 228 GLN B N 1
ATOM 4195 C CA . GLN B 1 246 ? -10.742 -11.256 -15.372 1.00 36.89 228 GLN B CA 1
ATOM 4196 C C . GLN B 1 246 ? -11.711 -11.094 -16.537 1.00 38.99 228 GLN B C 1
ATOM 4197 O O . GLN B 1 246 ? -12.442 -12.011 -16.880 1.00 38.01 228 GLN B O 1
ATOM 4203 N N . MET B 1 247 ? -11.675 -9.923 -17.158 1.00 35.89 229 MET B N 1
ATOM 4204 C CA . MET B 1 247 ? -12.485 -9.559 -18.321 1.00 35.74 229 MET B CA 1
ATOM 4205 C C . MET B 1 247 ? -11.732 -8.581 -19.216 1.00 36.75 229 MET B C 1
ATOM 4206 O O . MET B 1 247 ? -10.817 -7.883 -18.776 1.00 36.66 229 MET B O 1
ATOM 4211 N N . VAL B 1 248 ? -12.159 -8.498 -20.460 1.00 31.16 230 VAL B N 1
ATOM 4212 C CA . VAL B 1 248 ? -11.605 -7.572 -21.448 1.00 29.00 230 VAL B CA 1
ATOM 4213 C C . VAL B 1 248 ? -12.691 -6.655 -21.936 1.00 32.74 230 VAL B C 1
ATOM 4214 O O . VAL B 1 248 ? -13.844 -7.073 -22.003 1.00 30.77 230 VAL B O 1
ATOM 4218 N N . LEU B 1 249 ? -12.315 -5.416 -22.296 1.00 31.78 231 LEU B N 1
ATOM 4219 C CA . LEU B 1 249 ? -13.172 -4.399 -22.879 1.00 32.60 231 LEU B CA 1
ATOM 4220 C C . LEU B 1 249 ? -12.490 -3.815 -24.113 1.00 35.80 231 LEU B C 1
ATOM 4221 O O . LEU B 1 249 ? -11.343 -3.355 -24.029 1.00 36.22 231 LEU B O 1
ATOM 4226 N N . ALA B 1 250 ? -13.164 -3.834 -25.263 1.00 30.81 232 ALA B N 1
ATOM 4227 C CA . ALA B 1 250 ? -12.520 -3.306 -26.452 1.00 30.97 232 ALA B CA 1
ATOM 4228 C C . ALA B 1 250 ? -13.044 -1.938 -26.812 1.00 38.60 232 ALA B C 1
ATOM 4229 O O . ALA B 1 250 ? -14.175 -1.601 -26.477 1.00 38.86 232 ALA B O 1
ATOM 4231 N N . SER B 1 251 ? -12.196 -1.132 -27.480 1.00 36.34 233 SER B N 1
ATOM 4232 C CA . SER B 1 251 ? -12.516 0.220 -27.906 1.00 35.43 233 SER B CA 1
ATOM 4233 C C . SER B 1 251 ? -12.396 0.370 -29.422 1.00 41.25 233 SER B C 1
ATOM 4234 O O . SER B 1 251 ? -11.380 0.003 -30.016 1.00 39.54 233 SER B O 1
ATOM 4237 N N . GLU B 1 252 ? -13.455 0.948 -30.020 1.00 40.66 234 GLU B N 1
ATOM 4238 C CA . GLU B 1 252 ? -13.705 1.249 -31.427 1.00 41.17 234 GLU B CA 1
ATOM 4239 C C . GLU B 1 252 ? -13.166 2.631 -31.773 1.00 46.59 234 GLU B C 1
ATOM 4240 O O . GLU B 1 252 ? -13.043 2.967 -32.945 1.00 47.13 234 GLU B O 1
ATOM 4246 N N . ASP B 1 253 ? -12.888 3.446 -30.763 1.00 43.59 235 ASP B N 1
ATOM 4247 C CA . ASP B 1 253 ? -12.391 4.798 -30.958 1.00 43.77 235 ASP B CA 1
ATOM 4248 C C . ASP B 1 253 ? -10.910 4.805 -31.361 1.00 49.33 235 ASP B C 1
ATOM 4249 O O . ASP B 1 253 ? -10.103 4.131 -30.740 1.00 49.56 235 ASP B O 1
ATOM 4254 N N . ASP B 1 254 ? -10.559 5.568 -32.405 1.00 47.60 236 ASP B N 1
ATOM 4255 C CA . ASP B 1 254 ? -9.193 5.672 -32.937 1.00 47.47 236 ASP B CA 1
ATOM 4256 C C . ASP B 1 254 ? -8.259 6.504 -32.015 1.00 50.27 236 ASP B C 1
ATOM 4257 O O . ASP B 1 254 ? -7.037 6.444 -32.169 1.00 50.54 236 ASP B O 1
ATOM 4262 N N . ARG B 1 255 ? -8.818 7.268 -31.065 1.00 45.87 237 ARG B N 1
ATOM 4263 C CA . ARG B 1 255 ? -8.000 8.032 -30.107 1.00 45.79 237 ARG B CA 1
ATOM 4264 C C . ARG B 1 255 ? -7.435 7.083 -29.033 1.00 49.15 237 ARG B C 1
ATOM 4265 O O . ARG B 1 255 ? -6.459 7.425 -28.363 1.00 48.93 237 ARG B O 1
ATOM 4273 N N . LEU B 1 256 ? -8.086 5.910 -28.860 1.00 44.54 238 LEU B N 1
ATOM 4274 C CA . LEU B 1 256 ? -7.764 4.880 -27.878 1.00 44.96 238 LEU B CA 1
ATOM 4275 C C . LEU B 1 256 ? -8.157 3.496 -28.462 1.00 48.45 238 LEU B C 1
ATOM 4276 O O . LEU B 1 256 ? -9.173 2.927 -28.072 1.00 46.93 238 LEU B O 1
ATOM 4281 N N . PRO B 1 257 ? -7.405 2.986 -29.469 1.00 46.23 239 PRO B N 1
ATOM 4282 C CA . PRO B 1 257 ? -7.780 1.717 -30.114 1.00 45.83 239 PRO B CA 1
ATOM 4283 C C . PRO B 1 257 ? -7.196 0.522 -29.349 1.00 50.59 239 PRO B C 1
ATOM 4284 O O . PRO B 1 257 ? -6.255 -0.151 -29.812 1.00 52.29 239 PRO B O 1
ATOM 4288 N N . VAL B 1 258 ? -7.730 0.274 -28.151 1.00 44.30 240 VAL B N 1
ATOM 4289 C CA . VAL B 1 258 ? -7.168 -0.752 -27.281 1.00 42.49 240 VAL B CA 1
ATOM 4290 C C . VAL B 1 258 ? -8.161 -1.794 -26.760 1.00 43.72 240 VAL B C 1
ATOM 4291 O O . VAL B 1 258 ? -9.383 -1.650 -26.866 1.00 42.91 240 VAL B O 1
ATOM 4295 N N . ILE B 1 259 ? -7.585 -2.838 -26.144 1.00 38.46 241 ILE B N 1
ATOM 4296 C CA . ILE B 1 259 ? -8.279 -3.856 -25.385 1.00 36.14 241 ILE B CA 1
ATOM 4297 C C . ILE B 1 259 ? -7.747 -3.731 -23.970 1.00 39.19 241 ILE B C 1
ATOM 4298 O O . ILE B 1 259 ? -6.551 -3.903 -23.745 1.00 38.32 241 ILE B O 1
ATOM 4303 N N . GLN B 1 260 ? -8.626 -3.356 -23.039 1.00 37.57 242 GLN B N 1
ATOM 4304 C CA . GLN B 1 260 ? -8.306 -3.245 -21.618 1.00 37.95 242 GLN B CA 1
ATOM 4305 C C . GLN B 1 260 ? -8.533 -4.601 -20.962 1.00 40.77 242 GLN B C 1
ATOM 4306 O O . GLN B 1 260 ? -9.627 -5.163 -21.074 1.00 37.40 242 GLN B O 1
ATOM 4312 N N . MET B 1 261 ? -7.486 -5.132 -20.311 1.00 40.11 243 MET B N 1
ATOM 4313 C CA . MET B 1 261 ? -7.536 -6.382 -19.559 1.00 41.90 243 MET B CA 1
ATOM 4314 C C . MET B 1 261 ? -7.691 -6.001 -18.090 1.00 43.70 243 MET B C 1
ATOM 4315 O O . MET B 1 261 ? -6.827 -5.331 -17.509 1.00 44.17 243 MET B O 1
ATOM 4320 N N . TRP B 1 262 ? -8.819 -6.388 -17.509 1.00 38.72 244 TRP B N 1
ATOM 4321 C CA . TRP B 1 262 ? -9.135 -6.079 -16.117 1.00 37.98 244 TRP B CA 1
ATOM 4322 C C . TRP B 1 262 ? -9.134 -7.288 -15.229 1.00 42.31 244 TRP B C 1
ATOM 4323 O O . TRP B 1 262 ? -9.703 -8.318 -15.580 1.00 41.17 244 TRP B O 1
ATOM 4334 N N . ASP B 1 263 ? -8.486 -7.169 -14.063 1.00 40.32 245 ASP B N 1
ATOM 4335 C CA . ASP B 1 263 ? -8.566 -8.187 -13.020 1.00 39.68 245 ASP B CA 1
ATOM 4336 C C . ASP B 1 263 ? -9.272 -7.483 -11.852 1.00 42.42 245 ASP B C 1
ATOM 4337 O O . ASP B 1 263 ? -8.783 -6.479 -11.343 1.00 39.78 245 ASP B O 1
ATOM 4342 N N . LEU B 1 264 ? -10.459 -7.982 -11.482 1.00 41.07 246 LEU B N 1
ATOM 4343 C CA . LEU B 1 264 ? -11.303 -7.397 -10.439 1.00 40.55 246 LEU B CA 1
ATOM 4344 C C . LEU B 1 264 ? -10.663 -7.480 -9.051 1.00 44.30 246 LEU B C 1
ATOM 4345 O O . LEU B 1 264 ? -11.149 -6.807 -8.143 1.00 44.36 246 LEU B O 1
ATOM 4350 N N . ARG B 1 265 ? -9.551 -8.229 -8.891 1.00 41.34 247 ARG B N 1
ATOM 4351 C CA . ARG B 1 265 ? -8.825 -8.296 -7.606 1.00 41.89 247 ARG B CA 1
ATOM 4352 C C . ARG B 1 265 ? -8.011 -7.024 -7.372 1.00 50.87 247 ARG B C 1
ATOM 4353 O O . ARG B 1 265 ? -7.614 -6.740 -6.253 1.00 51.82 247 ARG B O 1
ATOM 4361 N N . PHE B 1 266 ? -7.772 -6.262 -8.435 1.00 52.10 248 PHE B N 1
ATOM 4362 C CA . PHE B 1 266 ? -7.075 -4.979 -8.452 1.00 53.94 248 PHE B CA 1
ATOM 4363 C C . PHE B 1 266 ? -7.849 -4.128 -9.473 1.00 55.42 248 PHE B C 1
ATOM 4364 O O . PHE B 1 266 ? -7.326 -3.759 -10.526 1.00 55.67 248 PHE B O 1
ATOM 4372 N N . ALA B 1 267 ? -9.124 -3.864 -9.168 1.00 50.05 249 ALA B N 1
ATOM 4373 C CA . ALA B 1 267 ? -10.080 -3.203 -10.060 1.00 49.04 249 ALA B CA 1
ATOM 4374 C C . ALA B 1 267 ? -9.958 -1.671 -10.138 1.00 51.77 249 ALA B C 1
ATOM 4375 O O . ALA B 1 267 ? -10.824 -1.046 -10.760 1.00 51.80 249 ALA B O 1
ATOM 4377 N N . SER B 1 268 ? -8.886 -1.071 -9.585 1.00 47.62 250 SER B N 1
ATOM 4378 C CA . SER B 1 268 ? -8.692 0.389 -9.602 1.00 48.20 250 SER B CA 1
ATOM 4379 C C . SER B 1 268 ? -8.262 0.920 -10.990 1.00 53.58 250 SER B C 1
ATOM 4380 O O . SER B 1 268 ? -8.525 2.083 -11.300 1.00 54.14 250 SER B O 1
ATOM 4383 N N . SER B 1 269 ? -7.585 0.068 -11.800 1.00 49.48 251 SER B N 1
ATOM 4384 C CA . SER B 1 269 ? -7.088 0.351 -13.152 1.00 48.53 251 SER B CA 1
ATOM 4385 C C . SER B 1 269 ? -6.806 -0.985 -13.931 1.00 49.19 251 SER B C 1
ATOM 4386 O O . SER B 1 269 ? -6.795 -2.053 -13.304 1.00 46.63 251 SER B O 1
ATOM 4389 N N . PRO B 1 270 ? -6.660 -0.972 -15.294 1.00 44.15 252 PRO B N 1
ATOM 4390 C CA . PRO B 1 270 ? -6.425 -2.231 -16.008 1.00 42.62 252 PRO B CA 1
ATOM 4391 C C . PRO B 1 270 ? -5.071 -2.860 -15.695 1.00 46.59 252 PRO B C 1
ATOM 4392 O O . PRO B 1 270 ? -4.040 -2.181 -15.607 1.00 44.77 252 PRO B O 1
ATOM 4396 N N . LEU B 1 271 ? -5.081 -4.184 -15.580 1.00 43.96 253 LEU B N 1
ATOM 4397 C CA . LEU B 1 271 ? -3.896 -4.998 -15.316 1.00 43.69 253 LEU B CA 1
ATOM 4398 C C . LEU B 1 271 ? -2.918 -4.926 -16.493 1.00 44.43 253 LEU B C 1
ATOM 4399 O O . LEU B 1 271 ? -1.693 -4.935 -16.289 1.00 43.84 253 LEU B O 1
ATOM 4404 N N . ARG B 1 272 ? -3.480 -4.806 -17.718 1.00 38.65 254 ARG B N 1
ATOM 4405 C CA . ARG B 1 272 ? -2.787 -4.817 -19.007 1.00 37.51 254 ARG B CA 1
ATOM 4406 C C . ARG B 1 272 ? -3.651 -4.093 -20.061 1.00 41.12 254 ARG B C 1
ATOM 4407 O O . ARG B 1 272 ? -4.876 -4.202 -20.050 1.00 39.38 254 ARG B O 1
ATOM 4415 N N . VAL B 1 273 ? -3.012 -3.391 -20.992 1.00 39.08 255 VAL B N 1
ATOM 4416 C CA . VAL B 1 273 ? -3.710 -2.763 -22.101 1.00 39.04 255 VAL B CA 1
ATOM 4417 C C . VAL B 1 273 ? -3.006 -3.178 -23.426 1.00 44.68 255 VAL B C 1
ATOM 4418 O O . VAL B 1 273 ? -1.821 -2.914 -23.612 1.00 44.51 255 VAL B O 1
ATOM 4422 N N . LEU B 1 274 ? -3.737 -3.891 -24.303 1.00 42.06 256 LEU B N 1
ATOM 4423 C CA . LEU B 1 274 ? -3.254 -4.381 -25.600 1.00 41.98 256 LEU B CA 1
ATOM 4424 C C . LEU B 1 274 ? -3.522 -3.326 -26.690 1.00 44.72 256 LEU B C 1
ATOM 4425 O O . LEU B 1 274 ? -4.677 -2.980 -26.923 1.00 41.90 256 LEU B O 1
ATOM 4430 N N . GLU B 1 275 ? -2.456 -2.779 -27.303 1.00 44.27 257 GLU B N 1
ATOM 4431 C CA . GLU B 1 275 ? -2.533 -1.758 -28.360 1.00 45.64 257 GLU B CA 1
ATOM 4432 C C . GLU B 1 275 ? -1.775 -2.274 -29.613 1.00 53.19 257 GLU B C 1
ATOM 4433 O O . GLU B 1 275 ? -0.684 -1.792 -29.962 1.00 54.33 257 GLU B O 1
ATOM 4435 N N . ASN B 1 276 ? -2.380 -3.278 -30.269 1.00 49.22 258 ASN B N 1
ATOM 4436 C CA . ASN B 1 276 ? -1.835 -4.001 -31.420 1.00 49.06 258 ASN B CA 1
ATOM 4437 C C . ASN B 1 276 ? -2.472 -3.563 -32.771 1.00 53.96 258 ASN B C 1
ATOM 4438 O O . ASN B 1 276 ? -1.930 -3.886 -33.828 1.00 53.54 258 ASN B O 1
ATOM 4443 N N . HIS B 1 277 ? -3.580 -2.796 -32.734 1.00 50.83 259 HIS B N 1
ATOM 4444 C CA . HIS B 1 277 ? -4.233 -2.267 -33.927 1.00 49.83 259 HIS B CA 1
ATOM 4445 C C . HIS B 1 277 ? -3.874 -0.793 -34.124 1.00 54.56 259 HIS B C 1
ATOM 4446 O O . HIS B 1 277 ? -3.685 -0.077 -33.148 1.00 54.90 259 HIS B O 1
ATOM 4453 N N . ALA B 1 278 ? -3.811 -0.337 -35.376 1.00 51.39 260 ALA B N 1
ATOM 4454 C CA . ALA B 1 278 ? -3.508 1.064 -35.709 1.00 51.52 260 ALA B CA 1
ATOM 4455 C C . ALA B 1 278 ? -4.740 1.960 -35.476 1.00 56.53 260 ALA B C 1
ATOM 4456 O O . ALA B 1 278 ? -4.596 3.120 -35.093 1.00 56.25 260 ALA B O 1
ATOM 4458 N N . ARG B 1 279 ? -5.949 1.408 -35.716 1.00 52.62 261 ARG B N 1
ATOM 4459 C CA . ARG B 1 279 ? -7.236 2.087 -35.537 1.00 50.68 261 ARG B CA 1
ATOM 4460 C C . ARG B 1 279 ? -8.133 1.234 -34.644 1.00 51.24 261 ARG B C 1
ATOM 4461 O O . ARG B 1 279 ? -7.767 0.109 -34.313 1.00 50.62 261 ARG B O 1
ATOM 4469 N N . GLY B 1 280 ? -9.263 1.798 -34.218 1.00 46.16 262 GLY B N 1
ATOM 4470 C CA . GLY B 1 280 ? -10.231 1.183 -33.309 1.00 43.87 262 GLY B CA 1
ATOM 4471 C C . GLY B 1 280 ? -10.635 -0.238 -33.634 1.00 43.74 262 GLY B C 1
ATOM 4472 O O . GLY B 1 280 ? -10.712 -0.606 -34.808 1.00 44.81 262 GLY B O 1
ATOM 4473 N N . ILE B 1 281 ? -10.896 -1.035 -32.585 1.00 36.37 263 ILE B N 1
ATOM 4474 C CA . ILE B 1 281 ? -11.309 -2.438 -32.647 1.00 35.15 263 ILE B CA 1
ATOM 4475 C C . ILE B 1 281 ? -12.826 -2.538 -32.857 1.00 36.91 263 ILE B C 1
ATOM 4476 O O . ILE B 1 281 ? -13.593 -1.889 -32.162 1.00 34.55 263 ILE B O 1
ATOM 4481 N N . LEU B 1 282 ? -13.250 -3.379 -33.801 1.00 34.63 264 LEU B N 1
ATOM 4482 C CA . LEU B 1 282 ? -14.657 -3.526 -34.145 1.00 34.58 264 LEU B CA 1
ATOM 4483 C C . LEU B 1 282 ? -15.273 -4.678 -33.419 1.00 38.15 264 LEU B C 1
ATOM 4484 O O . LEU B 1 282 ? -16.460 -4.623 -33.091 1.00 38.89 264 LEU B O 1
ATOM 4489 N N . ALA B 1 283 ? -14.488 -5.746 -33.194 1.00 34.09 265 ALA B N 1
ATOM 4490 C CA . ALA B 1 283 ? -14.993 -6.967 -32.577 1.00 32.65 265 ALA B CA 1
ATOM 4491 C C . ALA B 1 283 ? -13.890 -7.814 -31.951 1.00 37.36 265 ALA B C 1
ATOM 4492 O O . ALA B 1 283 ? -12.784 -7.880 -32.494 1.00 38.49 265 ALA B O 1
ATOM 4494 N N . ILE B 1 284 ? -14.215 -8.490 -30.816 1.00 31.61 266 ILE B N 1
ATOM 4495 C CA . ILE B 1 284 ? -13.325 -9.419 -30.135 1.00 30.35 266 ILE B CA 1
ATOM 4496 C C . ILE B 1 284 ? -14.038 -10.778 -29.969 1.00 33.10 266 ILE B C 1
ATOM 4497 O O . ILE B 1 284 ? -15.261 -10.860 -30.086 1.00 31.12 266 ILE B O 1
ATOM 4502 N N . ALA B 1 285 ? -13.259 -11.849 -29.735 1.00 30.25 267 ALA B N 1
ATOM 4503 C CA . ALA B 1 285 ? -13.773 -13.190 -29.526 1.00 29.63 267 ALA B CA 1
ATOM 4504 C C . ALA B 1 285 ? -12.718 -13.929 -28.768 1.00 35.46 267 ALA B C 1
ATOM 4505 O O . ALA B 1 285 ? -11.603 -14.130 -29.265 1.00 34.77 267 ALA B O 1
ATOM 4507 N N . TRP B 1 286 ? -13.068 -14.293 -27.531 1.00 33.73 268 TRP B N 1
ATOM 4508 C CA . TRP B 1 286 ? -12.203 -14.990 -26.620 1.00 34.06 268 TRP B CA 1
ATOM 4509 C C . TRP B 1 286 ? -12.541 -16.454 -26.655 1.00 38.29 268 TRP B C 1
ATOM 4510 O O . TRP B 1 286 ? -13.667 -16.815 -26.339 1.00 38.48 268 TRP B O 1
ATOM 4521 N N . SER B 1 287 ? -11.582 -17.293 -27.043 1.00 36.75 269 SER B N 1
ATOM 4522 C CA . SER B 1 287 ? -11.772 -18.749 -27.113 1.00 39.41 269 SER B CA 1
ATOM 4523 C C . SER B 1 287 ? -12.020 -19.354 -25.731 1.00 47.03 269 SER B C 1
ATOM 4524 O O . SER B 1 287 ? -11.229 -19.115 -24.827 1.00 46.21 269 SER B O 1
ATOM 4527 N N . MET B 1 288 ? -13.105 -20.140 -25.571 1.00 48.97 270 MET B N 1
ATOM 4528 C CA . MET B 1 288 ? -13.434 -20.863 -24.324 1.00 50.89 270 MET B CA 1
ATOM 4529 C C . MET B 1 288 ? -12.492 -22.048 -24.209 1.00 55.62 270 MET B C 1
ATOM 4530 O O . MET B 1 288 ? -12.166 -22.465 -23.100 1.00 57.21 270 MET B O 1
ATOM 4535 N N . ALA B 1 289 ? -12.106 -22.637 -25.355 1.00 51.81 271 ALA B N 1
ATOM 4536 C CA . ALA B 1 289 ? -11.217 -23.794 -25.389 1.00 51.74 271 ALA B CA 1
ATOM 4537 C C . ALA B 1 289 ? -9.773 -23.417 -25.041 1.00 57.48 271 ALA B C 1
ATOM 4538 O O . ALA B 1 289 ? -9.155 -24.120 -24.249 1.00 58.62 271 ALA B O 1
ATOM 4540 N N . ASP B 1 290 ? -9.248 -22.309 -25.613 1.00 53.23 272 ASP B N 1
ATOM 4541 C CA . ASP B 1 290 ? -7.885 -21.830 -25.368 1.00 51.96 272 ASP B CA 1
ATOM 4542 C C . ASP B 1 290 ? -7.898 -20.319 -24.993 1.00 51.19 272 ASP B C 1
ATOM 4543 O O . ASP B 1 290 ? -7.698 -19.464 -25.869 1.00 46.01 272 ASP B O 1
ATOM 4548 N N . PRO B 1 291 ? -8.136 -19.993 -23.683 1.00 49.55 273 PRO B N 1
ATOM 4549 C CA . PRO B 1 291 ? -8.139 -18.577 -23.234 1.00 49.83 273 PRO B CA 1
ATOM 4550 C C . PRO B 1 291 ? -6.868 -17.783 -23.582 1.00 51.98 273 PRO B C 1
ATOM 4551 O O . PRO B 1 291 ? -6.848 -16.568 -23.444 1.00 50.84 273 PRO B O 1
ATOM 4555 N N . GLU B 1 292 ? -5.821 -18.468 -24.060 1.00 47.52 274 GLU B N 1
ATOM 4556 C CA . GLU B 1 292 ? -4.602 -17.823 -24.518 1.00 46.59 274 GLU B CA 1
ATOM 4557 C C . GLU B 1 292 ? -4.765 -17.330 -25.968 1.00 48.58 274 GLU B C 1
ATOM 4558 O O . GLU B 1 292 ? -3.786 -16.889 -26.566 1.00 48.64 274 GLU B O 1
ATOM 4564 N N . LEU B 1 293 ? -6.015 -17.371 -26.515 1.00 43.57 275 LEU B N 1
ATOM 4565 C CA . LEU B 1 293 ? -6.380 -16.919 -27.866 1.00 42.32 275 LEU B CA 1
ATOM 4566 C C . LEU B 1 293 ? -7.558 -15.963 -27.839 1.00 42.43 275 LEU B C 1
ATOM 4567 O O . LEU B 1 293 ? -8.710 -16.371 -27.665 1.00 41.92 275 LEU B O 1
ATOM 4572 N N . LEU B 1 294 ? -7.270 -14.703 -28.075 1.00 37.20 276 LEU B N 1
ATOM 4573 C CA . LEU B 1 294 ? -8.266 -13.663 -28.171 1.00 36.50 276 LEU B CA 1
ATOM 4574 C C . LEU B 1 294 ? -8.151 -13.069 -29.581 1.00 39.28 276 LEU B C 1
ATOM 4575 O O . LEU B 1 294 ? -7.089 -12.557 -29.956 1.00 38.20 276 LEU B O 1
ATOM 4580 N N . LEU B 1 295 ? -9.222 -13.197 -30.385 1.00 35.34 277 LEU B N 1
ATOM 4581 C CA . LEU B 1 295 ? -9.230 -12.619 -31.731 1.00 34.62 277 LEU B CA 1
ATOM 4582 C C . LEU B 1 295 ? -9.726 -11.202 -31.631 1.00 38.73 277 LEU B C 1
ATOM 4583 O O . LEU B 1 295 ? -10.591 -10.935 -30.807 1.00 40.48 277 LEU B O 1
ATOM 4588 N N . SER B 1 296 ? -9.253 -10.314 -32.500 1.00 35.52 278 SER B N 1
ATOM 4589 C CA . SER B 1 296 ? -9.756 -8.937 -32.592 1.00 35.93 278 SER B CA 1
ATOM 4590 C C . SER B 1 296 ? -9.711 -8.444 -34.043 1.00 41.73 278 SER B C 1
ATOM 4591 O O . SER B 1 296 ? -8.781 -8.757 -34.773 1.00 40.98 278 SER B O 1
ATOM 4594 N N . CYS B 1 297 ? -10.756 -7.723 -34.463 1.00 40.11 279 CYS B N 1
ATOM 4595 C CA . CYS B 1 297 ? -10.898 -7.127 -35.793 1.00 39.63 279 CYS B CA 1
ATOM 4596 C C . CYS B 1 297 ? -10.645 -5.657 -35.648 1.00 41.95 279 CYS B C 1
ATOM 4597 O O . CYS B 1 297 ? -11.248 -5.033 -34.780 1.00 41.42 279 CYS B O 1
ATOM 4600 N N . GLY B 1 298 ? -9.807 -5.095 -36.504 1.00 38.95 280 GLY B N 1
ATOM 4601 C CA . GLY B 1 298 ? -9.509 -3.665 -36.447 1.00 38.97 280 GLY B CA 1
ATOM 4602 C C . GLY B 1 298 ? -9.980 -2.865 -37.641 1.00 44.94 280 GLY B C 1
ATOM 4603 O O . GLY B 1 298 ? -10.322 -3.427 -38.691 1.00 43.77 280 GLY B O 1
ATOM 4604 N N . LYS B 1 299 ? -9.967 -1.522 -37.484 1.00 42.78 281 LYS B N 1
ATOM 4605 C CA . LYS B 1 299 ? -10.326 -0.586 -38.544 1.00 43.02 281 LYS B CA 1
ATOM 4606 C C . LYS B 1 299 ? -9.104 -0.347 -39.423 1.00 49.33 281 LYS B C 1
ATOM 4607 O O . LYS B 1 299 ? -9.155 0.441 -40.368 1.00 48.64 281 LYS B O 1
ATOM 4613 N N . ASP B 1 300 ? -8.008 -1.071 -39.114 1.00 46.65 282 ASP B N 1
ATOM 4614 C CA . ASP B 1 300 ? -6.752 -1.079 -39.858 1.00 46.60 282 ASP B CA 1
ATOM 4615 C C . ASP B 1 300 ? -6.754 -2.262 -40.847 1.00 52.72 282 ASP B C 1
ATOM 4616 O O . ASP B 1 300 ? -5.699 -2.635 -41.346 1.00 53.06 282 ASP B O 1
ATOM 4621 N N . ALA B 1 301 ? -7.957 -2.858 -41.099 1.00 51.15 283 ALA B N 1
ATOM 4622 C CA . ALA B 1 301 ? -8.253 -4.003 -41.984 1.00 50.92 283 ALA B CA 1
ATOM 4623 C C . ALA B 1 301 ? -7.375 -5.248 -41.641 1.00 53.81 283 ALA B C 1
ATOM 4624 O O . ALA B 1 301 ? -6.807 -5.910 -42.525 1.00 54.20 283 ALA B O 1
ATOM 4626 N N . LYS B 1 302 ? -7.279 -5.542 -40.331 1.00 48.09 284 LYS B N 1
ATOM 4627 C CA . LYS B 1 302 ? -6.476 -6.639 -39.770 1.00 46.50 284 LYS B CA 1
ATOM 4628 C C . LYS B 1 302 ? -7.248 -7.477 -38.730 1.00 48.48 284 LYS B C 1
ATOM 4629 O O . LYS B 1 302 ? -7.881 -6.907 -37.850 1.00 48.16 284 LYS B O 1
ATOM 4634 N N . ILE B 1 303 ? -7.166 -8.819 -38.827 1.00 44.17 285 ILE B N 1
ATOM 4635 C CA . ILE B 1 303 ? -7.705 -9.782 -37.857 1.00 43.49 285 ILE B CA 1
ATOM 4636 C C . ILE B 1 303 ? -6.477 -10.363 -37.148 1.00 47.42 285 ILE B C 1
ATOM 4637 O O . ILE B 1 303 ? -5.681 -11.077 -37.766 1.00 48.00 285 ILE B O 1
ATOM 4642 N N . LEU B 1 304 ? -6.322 -10.024 -35.871 1.00 43.67 286 LEU B N 1
ATOM 4643 C CA . LEU B 1 304 ? -5.207 -10.435 -35.023 1.00 43.56 286 LEU B CA 1
ATOM 4644 C C . LEU B 1 304 ? -5.610 -11.446 -33.953 1.00 46.31 286 LEU B C 1
ATOM 4645 O O . LEU B 1 304 ? -6.758 -11.491 -33.526 1.00 44.01 286 LEU B O 1
ATOM 4650 N N . CYS B 1 305 ? -4.660 -12.274 -33.540 1.00 44.95 287 CYS B N 1
ATOM 4651 C CA . CYS B 1 305 ? -4.873 -13.210 -32.449 1.00 45.44 287 CYS B CA 1
ATOM 4652 C C . CYS B 1 305 ? -3.811 -12.865 -31.445 1.00 48.50 287 CYS B C 1
ATOM 4653 O O . CYS B 1 305 ? -2.639 -12.841 -31.805 1.00 48.58 287 CYS B O 1
ATOM 4656 N N . SER B 1 306 ? -4.225 -12.465 -30.234 1.00 44.19 288 SER B N 1
ATOM 4657 C CA . SER B 1 306 ? -3.342 -12.042 -29.155 1.00 43.26 288 SER B CA 1
ATOM 4658 C C . SER B 1 306 ? -3.548 -12.874 -27.945 1.00 47.77 288 SER B C 1
ATOM 4659 O O . SER B 1 306 ? -4.679 -13.257 -27.646 1.00 46.39 288 SER B O 1
ATOM 4662 N N . ASN B 1 307 ? -2.460 -13.107 -27.194 1.00 46.44 289 ASN B N 1
ATOM 4663 C CA . ASN B 1 307 ? -2.553 -13.764 -25.897 1.00 46.13 289 ASN B CA 1
ATOM 4664 C C . ASN B 1 307 ? -2.901 -12.618 -24.927 1.00 51.16 289 ASN B C 1
ATOM 4665 O O . ASN B 1 307 ? -2.102 -11.690 -24.763 1.00 51.21 289 ASN B O 1
ATOM 4670 N N . PRO B 1 308 ? -4.116 -12.618 -24.334 1.00 47.07 290 PRO B N 1
ATOM 4671 C CA . PRO B 1 308 ? -4.476 -11.525 -23.413 1.00 46.46 290 PRO B CA 1
ATOM 4672 C C . PRO B 1 308 ? -3.676 -11.536 -22.084 1.00 51.83 290 PRO B C 1
ATOM 4673 O O . PRO B 1 308 ? -3.660 -10.526 -21.368 1.00 51.80 290 PRO B O 1
ATOM 4677 N N . ASN B 1 309 ? -3.018 -12.668 -21.757 1.00 48.59 291 ASN B N 1
ATOM 4678 C CA . ASN B 1 309 ? -2.232 -12.846 -20.527 1.00 48.69 291 ASN B CA 1
ATOM 4679 C C . ASN B 1 309 ? -0.791 -12.273 -20.659 1.00 52.09 291 ASN B C 1
ATOM 4680 O O . ASN B 1 309 ? -0.097 -12.168 -19.662 1.00 52.19 291 ASN B O 1
ATOM 4685 N N . THR B 1 310 ? -0.340 -11.938 -21.877 1.00 48.43 292 THR B N 1
ATOM 4686 C CA . THR B 1 310 ? 1.005 -11.400 -22.128 1.00 48.63 292 THR B CA 1
ATOM 4687 C C . THR B 1 310 ? 0.941 -10.116 -22.967 1.00 54.66 292 THR B C 1
ATOM 4688 O O . THR B 1 310 ? 1.792 -9.244 -22.813 1.00 55.51 292 THR B O 1
ATOM 4692 N N . GLY B 1 311 ? -0.062 -10.018 -23.839 1.00 51.90 293 GLY B N 1
ATOM 4693 C CA . GLY B 1 311 ? -0.282 -8.866 -24.708 1.00 52.35 293 GLY B CA 1
ATOM 4694 C C . GLY B 1 311 ? 0.254 -8.995 -26.121 1.00 57.62 293 GLY B C 1
ATOM 4695 O O . GLY B 1 311 ? -0.161 -8.246 -27.011 1.00 57.20 293 GLY B O 1
ATOM 4696 N N . GLU B 1 312 ? 1.162 -9.956 -26.353 1.00 55.36 294 GLU B N 1
ATOM 4697 C CA . GLU B 1 312 ? 1.764 -10.118 -27.671 1.00 55.31 294 GLU B CA 1
ATOM 4698 C C . GLU B 1 312 ? 0.758 -10.715 -28.703 1.00 55.55 294 GLU B C 1
ATOM 4699 O O . GLU B 1 312 ? -0.247 -11.350 -28.367 1.00 53.38 294 GLU B O 1
ATOM 4705 N N . VAL B 1 313 ? 1.036 -10.397 -29.958 1.00 50.18 295 VAL B N 1
ATOM 4706 C CA . VAL B 1 313 ? 0.323 -10.829 -31.133 1.00 49.35 295 VAL B CA 1
ATOM 4707 C C . VAL B 1 313 ? 0.890 -12.210 -31.434 1.00 54.66 295 VAL B C 1
ATOM 4708 O O . VAL B 1 313 ? 2.100 -12.359 -31.610 1.00 55.80 295 VAL B O 1
ATOM 4712 N N . LEU B 1 314 ? 0.029 -13.208 -31.474 1.00 51.08 296 LEU B N 1
ATOM 4713 C CA . LEU B 1 314 ? 0.413 -14.564 -31.787 1.00 51.60 296 LEU B CA 1
ATOM 4714 C C . LEU B 1 314 ? 0.571 -14.715 -33.289 1.00 57.64 296 LEU B C 1
ATOM 4715 O O . LEU B 1 314 ? 1.580 -15.266 -33.749 1.00 58.18 296 LEU B O 1
ATOM 4720 N N . TYR B 1 315 ? -0.419 -14.200 -34.057 1.00 54.02 297 TYR B N 1
ATOM 4721 C CA . TYR B 1 315 ? -0.467 -14.236 -35.523 1.00 52.94 297 TYR B CA 1
ATOM 4722 C C . TYR B 1 315 ? -1.634 -13.377 -36.064 1.00 56.17 297 TYR B C 1
ATOM 4723 O O . TYR B 1 315 ? -2.570 -13.050 -35.328 1.00 55.14 297 TYR B O 1
ATOM 4732 N N . GLU B 1 316 ? -1.555 -13.023 -37.356 1.00 52.32 298 GLU B N 1
ATOM 4733 C CA . GLU B 1 316 ? -2.566 -12.286 -38.097 1.00 51.44 298 GLU B CA 1
ATOM 4734 C C . GLU B 1 316 ? -3.210 -13.256 -39.087 1.00 57.42 298 GLU B C 1
ATOM 4735 O O . GLU B 1 316 ? -2.503 -13.989 -39.790 1.00 55.73 298 GLU B O 1
ATOM 4741 N N . LEU B 1 317 ? -4.548 -13.247 -39.151 1.00 56.66 299 LEU B N 1
ATOM 4742 C CA . LEU B 1 317 ? -5.297 -14.073 -40.091 1.00 57.73 299 LEU B CA 1
ATOM 4743 C C . LEU B 1 317 ? -5.291 -13.368 -41.448 1.00 63.44 299 LEU B C 1
ATOM 4744 O O . LEU B 1 317 ? -5.492 -12.156 -41.482 1.00 62.75 299 LEU B O 1
ATOM 4749 N N . PRO B 1 318 ? -5.020 -14.073 -42.572 1.00 62.16 300 PRO B N 1
ATOM 4750 C CA . PRO B 1 318 ? -4.940 -13.368 -43.866 1.00 62.39 300 PRO B CA 1
ATOM 4751 C C . PRO B 1 318 ? -6.298 -12.837 -44.376 1.00 66.30 300 PRO B C 1
ATOM 4752 O O . PRO B 1 318 ? -7.247 -13.602 -44.602 1.00 65.41 300 PRO B O 1
ATOM 4756 N N . THR B 1 319 ? -6.380 -11.488 -44.521 1.00 62.00 301 THR B N 1
ATOM 4757 C CA . THR B 1 319 ? -7.550 -10.752 -45.027 1.00 60.49 301 THR B CA 1
ATOM 4758 C C . THR B 1 319 ? -7.098 -9.679 -46.035 1.00 62.69 301 THR B C 1
ATOM 4759 O O . THR B 1 319 ? -5.918 -9.296 -46.064 1.00 61.25 301 THR B O 1
ATOM 4763 N N . ASN B 1 320 ? -8.060 -9.167 -46.833 1.00 58.32 302 ASN B N 1
ATOM 4764 C CA . ASN B 1 320 ? -7.823 -8.057 -47.754 1.00 57.48 302 ASN B CA 1
ATOM 4765 C C . ASN B 1 320 ? -8.020 -6.702 -46.993 1.00 61.32 302 ASN B C 1
ATOM 4766 O O . ASN B 1 320 ? -7.929 -6.653 -45.749 1.00 61.28 302 ASN B O 1
ATOM 4771 N N . THR B 1 321 ? -8.285 -5.624 -47.747 1.00 56.49 303 THR B N 1
ATOM 4772 C CA . THR B 1 321 ? -8.483 -4.242 -47.289 1.00 55.63 303 THR B CA 1
ATOM 4773 C C . THR B 1 321 ? -9.845 -3.981 -46.609 1.00 58.66 303 THR B C 1
ATOM 4774 O O . THR B 1 321 ? -10.054 -2.891 -46.061 1.00 59.71 303 THR B O 1
ATOM 4778 N N . GLN B 1 322 ? -10.770 -4.951 -46.664 1.00 52.25 304 GLN B N 1
ATOM 4779 C CA . GLN B 1 322 ? -12.094 -4.792 -46.075 1.00 50.73 304 GLN B CA 1
ATOM 4780 C C . GLN B 1 322 ? -12.072 -5.098 -44.595 1.00 52.82 304 GLN B C 1
ATOM 4781 O O . GLN B 1 322 ? -11.358 -6.008 -44.164 1.00 53.74 304 GLN B O 1
ATOM 4787 N N . TRP B 1 323 ? -12.854 -4.332 -43.810 1.00 46.26 305 TRP B N 1
ATOM 4788 C CA . TRP B 1 323 ? -12.948 -4.500 -42.361 1.00 44.73 305 TRP B CA 1
ATOM 4789 C C . TRP B 1 323 ? -13.762 -5.757 -42.045 1.00 45.66 305 TRP B C 1
ATOM 4790 O O . TRP B 1 323 ? -14.550 -6.169 -42.886 1.00 43.43 305 TRP B O 1
ATOM 4801 N N . CYS B 1 324 ? -13.544 -6.384 -40.864 1.00 42.83 306 CYS B N 1
ATOM 4802 C CA . CYS B 1 324 ? -14.280 -7.569 -40.401 1.00 43.82 306 CYS B CA 1
ATOM 4803 C C . CYS B 1 324 ? -14.878 -7.215 -39.049 1.00 47.10 306 CYS B C 1
ATOM 4804 O O . CYS B 1 324 ? -14.263 -6.433 -38.336 1.00 45.85 306 CYS B O 1
ATOM 4807 N N . PHE B 1 325 ? -16.105 -7.659 -38.719 1.00 43.92 307 PHE B N 1
ATOM 4808 C CA . PHE B 1 325 ? -16.700 -7.084 -37.513 1.00 43.78 307 PHE B CA 1
ATOM 4809 C C . PHE B 1 325 ? -17.611 -7.978 -36.638 1.00 51.50 307 PHE B C 1
ATOM 4810 O O . PHE B 1 325 ? -18.237 -7.458 -35.678 1.00 53.15 307 PHE B O 1
ATOM 4818 N N . ASP B 1 326 ? -17.699 -9.263 -36.927 1.00 46.73 308 ASP B N 1
ATOM 4819 C CA . ASP B 1 326 ? -18.515 -10.095 -36.058 1.00 46.72 308 ASP B CA 1
ATOM 4820 C C . ASP B 1 326 ? -17.765 -11.383 -35.958 1.00 49.10 308 ASP B C 1
ATOM 4821 O O . ASP B 1 326 ? -18.168 -12.402 -36.520 1.00 50.51 308 ASP B O 1
ATOM 4826 N N . ILE B 1 327 ? -16.610 -11.317 -35.305 1.00 41.71 309 ILE B N 1
ATOM 4827 C CA . ILE B 1 327 ? -15.754 -12.472 -35.186 1.00 40.07 309 ILE B CA 1
ATOM 4828 C C . ILE B 1 327 ? -16.329 -13.416 -34.100 1.00 39.98 309 ILE B C 1
ATOM 4829 O O . ILE B 1 327 ? -16.788 -12.968 -33.051 1.00 38.63 309 ILE B O 1
ATOM 4834 N N . GLN B 1 328 ? -16.411 -14.712 -34.440 1.00 35.45 310 GLN B N 1
ATOM 4835 C CA . GLN B 1 328 ? -16.979 -15.737 -33.579 1.00 34.56 310 GLN B CA 1
ATOM 4836 C C . GLN B 1 328 ? -16.274 -17.050 -33.761 1.00 38.18 310 GLN B C 1
ATOM 4837 O O . GLN B 1 328 ? -16.127 -17.512 -34.884 1.00 39.05 310 GLN B O 1
ATOM 4843 N N . TRP B 1 329 ? -15.779 -17.620 -32.671 1.00 35.41 311 TRP B N 1
ATOM 4844 C CA . TRP B 1 329 ? -15.146 -18.935 -32.656 1.00 36.09 311 TRP B CA 1
ATOM 4845 C C . TRP B 1 329 ? -16.291 -19.967 -32.760 1.00 39.36 311 TRP B C 1
ATOM 4846 O O . TRP B 1 329 ? -17.389 -19.703 -32.285 1.00 40.62 311 TRP B O 1
ATOM 4857 N N . CYS B 1 330 ? -16.033 -21.125 -33.351 1.00 35.26 312 CYS B N 1
ATOM 4858 C CA . CYS B 1 330 ? -17.001 -22.217 -33.479 1.00 35.64 312 CYS B CA 1
ATOM 4859 C C . CYS B 1 330 ? -17.076 -23.020 -32.148 1.00 40.76 312 CYS B C 1
ATOM 4860 O O . CYS B 1 330 ? -16.042 -23.527 -31.712 1.00 40.99 312 CYS B O 1
ATOM 4863 N N . PRO B 1 331 ? -18.250 -23.122 -31.465 1.00 37.59 313 PRO B N 1
ATOM 4864 C CA . PRO B 1 331 ? -18.294 -23.848 -30.175 1.00 37.60 313 PRO B CA 1
ATOM 4865 C C . PRO B 1 331 ? -17.865 -25.313 -30.243 1.00 42.05 313 PRO B C 1
ATOM 4866 O O . PRO B 1 331 ? -17.134 -25.740 -29.364 1.00 41.94 313 PRO B O 1
ATOM 4870 N N . ARG B 1 332 ? -18.267 -26.068 -31.270 1.00 40.40 314 ARG B N 1
ATOM 4871 C CA . ARG B 1 332 ? -17.905 -27.489 -31.367 1.00 40.84 314 ARG B CA 1
ATOM 4872 C C . ARG B 1 332 ? -16.442 -27.735 -31.826 1.00 48.41 314 ARG B C 1
ATOM 4873 O O . ARG B 1 332 ? -15.783 -28.605 -31.251 1.00 49.58 314 ARG B O 1
ATOM 4881 N N . ASN B 1 333 ? -15.966 -27.046 -32.884 1.00 45.56 315 ASN B N 1
ATOM 4882 C CA . ASN B 1 333 ? -14.603 -27.220 -33.394 1.00 45.52 315 ASN B CA 1
ATOM 4883 C C . ASN B 1 333 ? -13.837 -26.010 -32.897 1.00 52.66 315 ASN B C 1
ATOM 4884 O O . ASN B 1 333 ? -14.048 -24.904 -33.384 1.00 51.77 315 ASN B O 1
ATOM 4889 N N . PRO B 1 334 ? -12.990 -26.188 -31.872 1.00 53.05 316 PRO B N 1
ATOM 4890 C CA . PRO B 1 334 ? -12.334 -25.017 -31.252 1.00 53.76 316 PRO B CA 1
ATOM 4891 C C . PRO B 1 334 ? -11.276 -24.318 -32.125 1.00 56.89 316 PRO B C 1
ATOM 4892 O O . PRO B 1 334 ? -10.825 -23.223 -31.766 1.00 57.62 316 PRO B O 1
ATOM 4896 N N . ALA B 1 335 ? -10.912 -24.917 -33.268 1.00 51.06 317 ALA B N 1
ATOM 4897 C CA . ALA B 1 335 ? -9.922 -24.370 -34.204 1.00 49.55 317 ALA B CA 1
ATOM 4898 C C . ALA B 1 335 ? -10.571 -23.556 -35.314 1.00 50.02 317 ALA B C 1
ATOM 4899 O O . ALA B 1 335 ? -9.861 -22.942 -36.108 1.00 50.94 317 ALA B O 1
ATOM 4901 N N . VAL B 1 336 ? -11.910 -23.538 -35.373 1.00 42.38 318 VAL B N 1
ATOM 4902 C CA . VAL B 1 336 ? -12.637 -22.873 -36.453 1.00 39.82 318 VAL B CA 1
ATOM 4903 C C . VAL B 1 336 ? -13.273 -21.564 -35.934 1.00 42.57 318 VAL B C 1
ATOM 4904 O O . VAL B 1 336 ? -13.711 -21.498 -34.788 1.00 42.05 318 VAL B O 1
ATOM 4908 N N . LEU B 1 337 ? -13.283 -20.518 -36.789 1.00 38.01 319 LEU B N 1
ATOM 4909 C CA . LEU B 1 337 ? -13.845 -19.194 -36.499 1.00 36.94 319 LEU B CA 1
ATOM 4910 C C . LEU B 1 337 ? -14.505 -18.591 -37.740 1.00 39.72 319 LEU B C 1
ATOM 4911 O O . LEU B 1 337 ? -14.180 -18.977 -38.857 1.00 37.32 319 LEU B O 1
ATOM 4916 N N . SER B 1 338 ? -15.405 -17.628 -37.544 1.00 37.44 320 SER B N 1
ATOM 4917 C CA . SER B 1 338 ? -16.041 -16.948 -38.656 1.00 37.59 320 SER B CA 1
ATOM 4918 C C . SER B 1 338 ? -16.049 -15.463 -38.446 1.00 41.33 320 SER B C 1
ATOM 4919 O O . SER B 1 338 ? -16.203 -14.992 -37.321 1.00 38.03 320 SER B O 1
ATOM 4922 N N . ALA B 1 339 ? -15.864 -14.719 -39.546 1.00 41.57 321 ALA B N 1
ATOM 4923 C CA . ALA B 1 339 ? -15.875 -13.259 -39.534 1.00 42.35 321 ALA B CA 1
ATOM 4924 C C . ALA B 1 339 ? -16.676 -12.725 -40.701 1.00 46.77 321 ALA B C 1
ATOM 4925 O O . ALA B 1 339 ? -16.529 -13.208 -41.824 1.00 46.59 321 ALA B O 1
ATOM 4927 N N . ALA B 1 340 ? -17.569 -11.769 -40.409 1.00 44.42 322 ALA B N 1
ATOM 4928 C CA . ALA B 1 340 ? -18.390 -11.029 -41.371 1.00 44.13 322 ALA B CA 1
ATOM 4929 C C . ALA B 1 340 ? -17.581 -9.817 -41.817 1.00 48.55 322 ALA B C 1
ATOM 4930 O O . ALA B 1 340 ? -16.884 -9.212 -41.007 1.00 46.36 322 ALA B O 1
ATOM 4932 N N . SER B 1 341 ? -17.659 -9.460 -43.095 1.00 49.89 323 SER B N 1
ATOM 4933 C CA . SER B 1 341 ? -16.876 -8.339 -43.630 1.00 51.47 323 SER B CA 1
ATOM 4934 C C . SER B 1 341 ? -17.725 -7.197 -44.210 1.00 57.93 323 SER B C 1
ATOM 4935 O O . SER B 1 341 ? -18.925 -7.363 -44.451 1.00 58.38 323 SER B O 1
ATOM 4938 N N . PHE B 1 342 ? -17.069 -6.041 -44.431 1.00 55.67 324 PHE B N 1
ATOM 4939 C CA . PHE B 1 342 ? -17.620 -4.812 -45.003 1.00 56.75 324 PHE B CA 1
ATOM 4940 C C . PHE B 1 342 ? -18.266 -5.076 -46.376 1.00 61.31 324 PHE B C 1
ATOM 4941 O O . PHE B 1 342 ? -19.416 -4.685 -46.597 1.00 60.43 324 PHE B O 1
ATOM 4949 N N . ASP B 1 343 ? -17.552 -5.798 -47.266 1.00 59.50 325 ASP B N 1
ATOM 4950 C CA . ASP B 1 343 ? -18.011 -6.095 -48.632 1.00 59.53 325 ASP B CA 1
ATOM 4951 C C . ASP B 1 343 ? -19.165 -7.155 -48.681 1.00 62.72 325 ASP B C 1
ATOM 4952 O O . ASP B 1 343 ? -19.566 -7.568 -49.772 1.00 63.35 325 ASP B O 1
ATOM 4957 N N . GLY B 1 344 ? -19.731 -7.510 -47.525 1.00 57.61 326 GLY B N 1
ATOM 4958 C CA . GLY B 1 344 ? -20.868 -8.421 -47.434 1.00 55.86 326 GLY B CA 1
ATOM 4959 C C . GLY B 1 344 ? -20.543 -9.876 -47.672 1.00 57.91 326 GLY B C 1
ATOM 4960 O O . GLY B 1 344 ? -21.220 -10.537 -48.459 1.00 59.38 326 GLY B O 1
ATOM 4961 N N . ARG B 1 345 ? -19.530 -10.392 -46.970 1.00 51.93 327 ARG B N 1
ATOM 4962 C CA . ARG B 1 345 ? -19.118 -11.793 -47.034 1.00 50.44 327 ARG B CA 1
ATOM 4963 C C . ARG B 1 345 ? -18.959 -12.350 -45.635 1.00 52.56 327 ARG B C 1
ATOM 4964 O O . ARG B 1 345 ? -18.697 -11.600 -44.705 1.00 52.27 327 ARG B O 1
ATOM 4970 N N . ILE B 1 346 ? -19.162 -13.664 -45.484 1.00 47.60 328 ILE B N 1
ATOM 4971 C CA . ILE B 1 346 ? -18.965 -14.396 -44.244 1.00 45.82 328 ILE B CA 1
ATOM 4972 C C . ILE B 1 346 ? -17.909 -15.460 -44.519 1.00 49.41 328 ILE B C 1
ATOM 4973 O O . ILE B 1 346 ? -18.127 -16.397 -45.300 1.00 48.05 328 ILE B O 1
ATOM 4978 N N . SER B 1 347 ? -16.739 -15.265 -43.903 1.00 45.98 329 SER B N 1
ATOM 4979 C CA . SER B 1 347 ? -15.592 -16.142 -44.044 1.00 44.60 329 SER B CA 1
ATOM 4980 C C . SER B 1 347 ? -15.385 -17.014 -42.817 1.00 45.39 329 SER B C 1
ATOM 4981 O O . SER B 1 347 ? -15.579 -16.569 -41.690 1.00 44.17 329 SER B O 1
ATOM 4984 N N . VAL B 1 348 ? -15.076 -18.291 -43.070 1.00 40.47 330 VAL B N 1
ATOM 4985 C CA . VAL B 1 348 ? -14.796 -19.322 -42.075 1.00 38.99 330 VAL B CA 1
ATOM 4986 C C . VAL B 1 348 ? -13.323 -19.677 -42.260 1.00 43.93 330 VAL B C 1
ATOM 4987 O O . VAL B 1 348 ? -12.904 -20.000 -43.370 1.00 43.78 330 VAL B O 1
ATOM 4991 N N . TYR B 1 349 ? -12.550 -19.605 -41.177 1.00 42.21 331 TYR B N 1
ATOM 4992 C CA . TYR B 1 349 ? -11.126 -19.917 -41.156 1.00 43.09 331 TYR B CA 1
ATOM 4993 C C . TYR B 1 349 ? -10.810 -20.980 -40.111 1.00 48.93 331 TYR B C 1
ATOM 4994 O O . TYR B 1 349 ? -11.582 -21.201 -39.180 1.00 46.71 331 TYR B O 1
ATOM 5003 N N . SER B 1 350 ? -9.626 -21.583 -40.241 1.00 48.96 332 SER B N 1
ATOM 5004 C CA . SER B 1 350 ? -9.066 -22.492 -39.256 1.00 50.29 332 SER B CA 1
ATOM 5005 C C . SER B 1 350 ? -7.728 -21.893 -38.825 1.00 55.22 332 SER B C 1
ATOM 5006 O O . SER B 1 350 ? -7.082 -21.231 -39.639 1.00 54.18 332 SER B O 1
ATOM 5009 N N . ILE B 1 351 ? -7.329 -22.092 -37.548 1.00 52.90 333 ILE B N 1
ATOM 5010 C CA . ILE B 1 351 ? -6.061 -21.563 -37.021 1.00 52.79 333 ILE B CA 1
ATOM 5011 C C . ILE B 1 351 ? -4.899 -22.564 -37.238 1.00 59.10 333 ILE B C 1
ATOM 5012 O O . ILE B 1 351 ? -3.755 -22.129 -37.430 1.00 58.65 333 ILE B O 1
ATOM 5017 N N . MET B 1 352 ? -5.201 -23.888 -37.227 1.00 56.85 334 MET B N 1
ATOM 5018 C CA . MET B 1 352 ? -4.221 -24.967 -37.410 1.00 66.96 334 MET B CA 1
ATOM 5019 C C . MET B 1 352 ? -3.992 -25.222 -38.885 1.00 95.04 334 MET B C 1
ATOM 5020 O O . MET B 1 352 ? -4.954 -25.312 -39.638 1.00 60.08 334 MET B O 1
ATOM 5022 N N . GLN C 1 17 ? -42.787 -44.403 4.614 1.00 78.62 -1 GLN C N 1
ATOM 5023 C CA . GLN C 1 17 ? -42.823 -44.460 3.157 1.00 78.40 -1 GLN C CA 1
ATOM 5024 C C . GLN C 1 17 ? -41.941 -43.450 2.437 1.00 82.79 -1 GLN C C 1
ATOM 5025 O O . GLN C 1 17 ? -42.439 -42.668 1.614 1.00 83.37 -1 GLN C O 1
ATOM 5026 N N . GLY C 1 18 ? -40.633 -43.485 2.720 1.00 77.71 0 GLY C N 1
ATOM 5027 C CA . GLY C 1 18 ? -39.637 -42.620 2.087 1.00 77.27 0 GLY C CA 1
ATOM 5028 C C . GLY C 1 18 ? -38.969 -43.250 0.876 1.00 81.75 0 GLY C C 1
ATOM 5029 O O . GLY C 1 18 ? -38.979 -44.475 0.749 1.00 81.86 0 GLY C O 1
ATOM 5030 N N . MET C 1 19 ? -38.368 -42.432 -0.025 1.00 78.56 1 MET C N 1
ATOM 5031 C CA . MET C 1 19 ? -37.735 -42.940 -1.254 1.00 78.07 1 MET C CA 1
ATOM 5032 C C . MET C 1 19 ? -36.334 -42.333 -1.539 1.00 76.54 1 MET C C 1
ATOM 5033 O O . MET C 1 19 ? -35.945 -41.345 -0.913 1.00 76.92 1 MET C O 1
ATOM 5038 N N . LYS C 1 20 ? -35.602 -42.929 -2.512 1.00 67.76 2 LYS C N 1
ATOM 5039 C CA . LYS C 1 20 ? -34.269 -42.507 -2.945 1.00 65.76 2 LYS C CA 1
ATOM 5040 C C . LYS C 1 20 ? -34.370 -41.340 -3.906 1.00 68.42 2 LYS C C 1
ATOM 5041 O O . LYS C 1 20 ? -35.215 -41.359 -4.795 1.00 70.06 2 LYS C O 1
ATOM 5047 N N . LEU C 1 21 ? -33.530 -40.314 -3.736 1.00 62.77 3 LEU C N 1
ATOM 5048 C CA . LEU C 1 21 ? -33.584 -39.142 -4.615 1.00 61.38 3 LEU C CA 1
ATOM 5049 C C . LEU C 1 21 ? -32.302 -38.967 -5.418 1.00 63.79 3 LEU C C 1
ATOM 5050 O O . LEU C 1 21 ? -32.357 -38.602 -6.593 1.00 66.19 3 LEU C O 1
ATOM 5055 N N . LYS C 1 22 ? -31.147 -39.176 -4.795 1.00 56.66 4 LYS C N 1
ATOM 5056 C CA . LYS C 1 22 ? -29.879 -39.000 -5.500 1.00 55.12 4 LYS C CA 1
ATOM 5057 C C . LYS C 1 22 ? -28.925 -40.135 -5.176 1.00 57.24 4 LYS C C 1
ATOM 5058 O O . LYS C 1 22 ? -29.194 -40.904 -4.255 1.00 57.89 4 LYS C O 1
ATOM 5064 N N . GLU C 1 23 ? -27.835 -40.261 -5.952 1.00 52.56 5 GLU C N 1
ATOM 5065 C CA . GLU C 1 23 ? -26.770 -41.247 -5.744 1.00 52.86 5 GLU C CA 1
ATOM 5066 C C . GLU C 1 23 ? -25.491 -40.774 -6.413 1.00 59.07 5 GLU C C 1
ATOM 5067 O O . GLU C 1 23 ? -25.524 -40.397 -7.576 1.00 60.02 5 GLU C O 1
ATOM 5069 N N . VAL C 1 24 ? -24.378 -40.763 -5.675 1.00 57.01 6 VAL C N 1
ATOM 5070 C CA . VAL C 1 24 ? -23.065 -40.350 -6.187 1.00 57.38 6 VAL C CA 1
ATOM 5071 C C . VAL C 1 24 ? -22.097 -41.539 -6.066 1.00 61.28 6 VAL C C 1
ATOM 5072 O O . VAL C 1 24 ? -22.200 -42.303 -5.111 1.00 60.78 6 VAL C O 1
ATOM 5074 N N . ASP C 1 25 ? -21.188 -41.717 -7.037 1.00 58.13 7 ASP C N 1
ATOM 5075 C CA . ASP C 1 25 ? -20.230 -42.830 -7.015 1.00 58.08 7 ASP C CA 1
ATOM 5076 C C . ASP C 1 25 ? -18.913 -42.382 -6.326 1.00 62.36 7 ASP C C 1
ATOM 5077 O O . ASP C 1 25 ? -17.924 -42.047 -6.993 1.00 63.09 7 ASP C O 1
ATOM 5079 N N . ARG C 1 26 ? -18.925 -42.371 -4.975 1.00 56.34 8 ARG C N 1
ATOM 5080 C CA . ARG C 1 26 ? -17.781 -42.008 -4.136 1.00 54.62 8 ARG C CA 1
ATOM 5081 C C . ARG C 1 26 ? -17.724 -42.910 -2.894 1.00 57.34 8 ARG C C 1
ATOM 5082 O O . ARG C 1 26 ? -18.757 -43.191 -2.269 1.00 56.50 8 ARG C O 1
ATOM 5090 N N . THR C 1 27 ? -16.504 -43.349 -2.537 1.00 52.79 9 THR C N 1
ATOM 5091 C CA . THR C 1 27 ? -16.207 -44.098 -1.316 1.00 51.61 9 THR C CA 1
ATOM 5092 C C . THR C 1 27 ? -15.634 -43.008 -0.416 1.00 52.55 9 THR C C 1
ATOM 5093 O O . THR C 1 27 ? -14.443 -42.690 -0.507 1.00 51.32 9 THR C O 1
ATOM 5097 N N . ALA C 1 28 ? -16.492 -42.359 0.373 1.00 48.18 10 ALA C N 1
ATOM 5098 C CA . ALA C 1 28 ? -16.023 -41.182 1.071 1.00 47.50 10 ALA C CA 1
ATOM 5099 C C . ALA C 1 28 ? -16.732 -40.866 2.379 1.00 49.07 10 ALA C C 1
ATOM 5100 O O . ALA C 1 28 ? -17.834 -41.348 2.646 1.00 48.87 10 ALA C O 1
ATOM 5102 N N . MET C 1 29 ? -16.086 -39.980 3.166 1.00 44.29 11 MET C N 1
ATOM 5103 C CA . MET C 1 29 ? -16.608 -39.358 4.383 1.00 43.82 11 MET C CA 1
ATOM 5104 C C . MET C 1 29 ? -17.461 -38.191 3.855 1.00 45.68 11 MET C C 1
ATOM 5105 O O . MET C 1 29 ? -17.097 -37.594 2.842 1.00 45.27 11 MET C O 1
ATOM 5110 N N . GLN C 1 30 ? -18.615 -37.923 4.470 1.00 39.64 12 GLN C N 1
ATOM 5111 C CA . GLN C 1 30 ? -19.535 -36.916 3.956 1.00 39.06 12 GLN C CA 1
ATOM 5112 C C . GLN C 1 30 ? -19.992 -35.922 5.010 1.00 40.88 12 GLN C C 1
ATOM 5113 O O . GLN C 1 30 ? -20.046 -36.253 6.197 1.00 38.73 12 GLN C O 1
ATOM 5119 N N . ALA C 1 31 ? -20.374 -34.715 4.549 1.00 36.33 13 ALA C N 1
ATOM 5120 C CA . ALA C 1 31 ? -20.896 -33.658 5.409 1.00 36.54 13 ALA C CA 1
ATOM 5121 C C . ALA C 1 31 ? -21.779 -32.697 4.627 1.00 40.99 13 ALA C C 1
ATOM 5122 O O . ALA C 1 31 ? -21.363 -32.139 3.612 1.00 39.50 13 ALA C O 1
ATOM 5124 N N . TRP C 1 32 ? -22.984 -32.494 5.135 1.00 37.98 14 TRP C N 1
ATOM 5125 C CA . TRP C 1 32 ? -23.945 -31.548 4.618 1.00 37.79 14 TRP C CA 1
ATOM 5126 C C . TRP C 1 32 ? -23.498 -30.165 5.080 1.00 42.39 14 TRP C C 1
ATOM 5127 O O . TRP C 1 32 ? -22.923 -30.037 6.152 1.00 41.48 14 TRP C O 1
ATOM 5138 N N . SER C 1 33 ? -23.811 -29.125 4.282 1.00 39.92 15 SER C N 1
ATOM 5139 C CA . SER C 1 33 ? -23.579 -27.730 4.604 1.00 39.56 15 SER C CA 1
ATOM 5140 C C . SER C 1 33 ? -24.501 -27.345 5.789 1.00 46.81 15 SER C C 1
ATOM 5141 O O . SER C 1 33 ? -25.493 -28.052 6.026 1.00 45.82 15 SER C O 1
ATOM 5144 N N . PRO C 1 34 ? -24.219 -26.256 6.563 1.00 46.32 16 PRO C N 1
ATOM 5145 C CA . PRO C 1 34 ? -25.111 -25.913 7.699 1.00 46.31 16 PRO C CA 1
ATOM 5146 C C . PRO C 1 34 ? -26.533 -25.562 7.241 1.00 50.80 16 PRO C C 1
ATOM 5147 O O . PRO C 1 34 ? -26.750 -25.321 6.064 1.00 48.55 16 PRO C O 1
ATOM 5151 N N . ALA C 1 35 ? -27.507 -25.611 8.157 1.00 51.41 17 ALA C N 1
ATOM 5152 C CA . ALA C 1 35 ? -28.927 -25.357 7.856 1.00 52.75 17 ALA C CA 1
ATOM 5153 C C . ALA C 1 35 ? -29.199 -23.952 7.311 1.00 59.25 17 ALA C C 1
ATOM 5154 O O . ALA C 1 35 ? -30.178 -23.773 6.585 1.00 60.54 17 ALA C O 1
ATOM 5156 N N . GLN C 1 36 ? -28.362 -22.959 7.673 1.00 55.80 18 GLN C N 1
ATOM 5157 C CA . GLN C 1 36 ? -28.529 -21.564 7.236 1.00 55.71 18 GLN C CA 1
ATOM 5158 C C . GLN C 1 36 ? -28.079 -21.346 5.797 1.00 60.20 18 GLN C C 1
ATOM 5159 O O . GLN C 1 36 ? -28.518 -20.388 5.150 1.00 60.37 18 GLN C O 1
ATOM 5161 N N . ASN C 1 37 ? -27.195 -22.226 5.299 1.00 56.68 19 ASN C N 1
ATOM 5162 C CA . ASN C 1 37 ? -26.621 -22.128 3.967 1.00 55.97 19 ASN C CA 1
ATOM 5163 C C . ASN C 1 37 ? -27.592 -22.528 2.891 1.00 61.01 19 ASN C C 1
ATOM 5164 O O . ASN C 1 37 ? -28.164 -23.614 2.934 1.00 60.15 19 ASN C O 1
ATOM 5169 N N . HIS C 1 38 ? -27.710 -21.663 1.886 1.00 59.74 20 HIS C N 1
ATOM 5170 C CA . HIS C 1 38 ? -28.498 -21.866 0.684 1.00 60.73 20 HIS C CA 1
ATOM 5171 C C . HIS C 1 38 ? -27.593 -21.658 -0.546 1.00 63.61 20 HIS C C 1
ATOM 5172 O O . HIS C 1 38 ? -26.934 -20.616 -0.635 1.00 64.50 20 HIS C O 1
ATOM 5179 N N . PRO C 1 39 ? -27.525 -22.616 -1.501 1.00 57.77 21 PRO C N 1
ATOM 5180 C CA . PRO C 1 39 ? -28.261 -23.902 -1.559 1.00 56.33 21 PRO C CA 1
ATOM 5181 C C . PRO C 1 39 ? -27.725 -24.987 -0.613 1.00 54.18 21 PRO C C 1
ATOM 5182 O O . PRO C 1 39 ? -26.816 -24.744 0.187 1.00 52.90 21 PRO C O 1
ATOM 5186 N N . ILE C 1 40 ? -28.320 -26.195 -0.693 1.00 46.79 22 ILE C N 1
ATOM 5187 C CA . ILE C 1 40 ? -27.853 -27.322 0.097 1.00 43.66 22 ILE C CA 1
ATOM 5188 C C . ILE C 1 40 ? -26.729 -28.005 -0.667 1.00 44.06 22 ILE C C 1
ATOM 5189 O O . ILE C 1 40 ? -26.902 -28.369 -1.824 1.00 43.06 22 ILE C O 1
ATOM 5194 N N . TYR C 1 41 ? -25.585 -28.184 0.002 1.00 40.52 23 TYR C N 1
ATOM 5195 C CA . TYR C 1 41 ? -24.386 -28.858 -0.492 1.00 39.47 23 TYR C CA 1
ATOM 5196 C C . TYR C 1 41 ? -24.078 -30.091 0.295 1.00 43.19 23 TYR C C 1
ATOM 5197 O O . TYR C 1 41 ? -24.324 -30.149 1.508 1.00 43.67 23 TYR C O 1
ATOM 5206 N N . LEU C 1 42 ? -23.487 -31.063 -0.382 1.00 39.84 24 LEU C N 1
ATOM 5207 C CA . LEU C 1 42 ? -23.023 -32.295 0.241 1.00 40.29 24 LEU C CA 1
ATOM 5208 C C . LEU C 1 42 ? -21.529 -32.424 -0.062 1.00 45.24 24 LEU C C 1
ATOM 5209 O O . LEU C 1 42 ? -21.150 -32.694 -1.204 1.00 45.53 24 LEU C O 1
ATOM 5214 N N . ALA C 1 43 ? -20.689 -32.180 0.950 1.00 42.08 25 ALA C N 1
ATOM 5215 C CA . ALA C 1 43 ? -19.235 -32.307 0.839 1.00 42.05 25 ALA C CA 1
ATOM 5216 C C . ALA C 1 43 ? -18.785 -33.750 1.084 1.00 46.12 25 ALA C C 1
ATOM 5217 O O . ALA C 1 43 ? -19.230 -34.381 2.041 1.00 46.79 25 ALA C O 1
ATOM 5219 N N . THR C 1 44 ? -17.931 -34.277 0.208 1.00 42.35 26 THR C N 1
ATOM 5220 C CA . THR C 1 44 ? -17.372 -35.640 0.318 1.00 42.29 26 THR C CA 1
ATOM 5221 C C . THR C 1 44 ? -15.832 -35.594 0.223 1.00 48.00 26 THR C C 1
ATOM 5222 O O . THR C 1 44 ? -15.263 -34.767 -0.504 1.00 49.93 26 THR C O 1
ATOM 5226 N N . GLY C 1 45 ? -15.183 -36.477 0.967 1.00 44.16 27 GLY C N 1
ATOM 5227 C CA . GLY C 1 45 ? -13.733 -36.595 1.011 1.00 43.68 27 GLY C CA 1
ATOM 5228 C C . GLY C 1 45 ? -13.346 -38.048 1.052 1.00 48.59 27 GLY C C 1
ATOM 5229 O O . GLY C 1 45 ? -13.895 -38.804 1.855 1.00 49.92 27 GLY C O 1
ATOM 5230 N N . THR C 1 46 ? -12.401 -38.448 0.194 1.00 44.66 28 THR C N 1
ATOM 5231 C CA . THR C 1 46 ? -11.931 -39.826 0.078 1.00 43.36 28 THR C CA 1
ATOM 5232 C C . THR C 1 46 ? -11.664 -40.418 1.440 1.00 48.80 28 THR C C 1
ATOM 5233 O O . THR C 1 46 ? -10.884 -39.879 2.218 1.00 48.60 28 THR C O 1
ATOM 5237 N N . SER C 1 47 ? -12.366 -41.501 1.731 1.00 47.35 29 SER C N 1
ATOM 5238 C CA . SER C 1 47 ? -12.283 -42.257 2.962 1.00 47.61 29 SER C CA 1
ATOM 5239 C C . SER C 1 47 ? -10.914 -42.927 3.115 1.00 52.99 29 SER C C 1
ATOM 5240 O O . SER C 1 47 ? -10.419 -43.531 2.166 1.00 50.62 29 SER C O 1
ATOM 5243 N N . ALA C 1 48 ? -10.307 -42.791 4.317 1.00 53.09 30 ALA C N 1
ATOM 5244 C CA . ALA C 1 48 ? -9.037 -43.422 4.717 1.00 54.32 30 ALA C CA 1
ATOM 5245 C C . ALA C 1 48 ? -9.304 -44.808 5.360 1.00 59.06 30 ALA C C 1
ATOM 5246 O O . ALA C 1 48 ? -8.385 -45.622 5.463 1.00 59.25 30 ALA C O 1
ATOM 5248 N N . GLN C 1 49 ? -10.552 -45.048 5.812 1.00 56.68 31 GLN C N 1
ATOM 5249 C CA . GLN C 1 49 ? -11.020 -46.279 6.482 1.00 57.81 31 GLN C CA 1
ATOM 5250 C C . GLN C 1 49 ? -11.311 -47.432 5.514 1.00 63.97 31 GLN C C 1
ATOM 5251 O O . GLN C 1 49 ? -11.246 -48.597 5.901 1.00 62.70 31 GLN C O 1
ATOM 5257 N N . GLN C 1 50 ? -11.716 -47.084 4.284 1.00 64.73 32 GLN C N 1
ATOM 5258 C CA . GLN C 1 50 ? -12.110 -47.972 3.186 1.00 65.55 32 GLN C CA 1
ATOM 5259 C C . GLN C 1 50 ? -11.063 -48.023 2.080 1.00 71.80 32 GLN C C 1
ATOM 5260 O O . GLN C 1 50 ? -10.228 -47.129 1.923 1.00 71.40 32 GLN C O 1
ATOM 5266 N N . LEU C 1 51 ? -11.171 -49.061 1.275 1.00 69.71 33 LEU C N 1
ATOM 5267 C CA . LEU C 1 51 ? -10.347 -49.288 0.116 1.00 69.57 33 LEU C CA 1
ATOM 5268 C C . LEU C 1 51 ? -11.336 -49.486 -1.013 1.00 74.20 33 LEU C C 1
ATOM 5269 O O . LEU C 1 51 ? -12.363 -50.134 -0.810 1.00 73.32 33 LEU C O 1
ATOM 5274 N N . ASP C 1 52 ? -11.093 -48.818 -2.151 1.00 71.80 34 ASP C N 1
ATOM 5275 C CA . ASP C 1 52 ? -11.942 -48.858 -3.348 1.00 71.21 34 ASP C CA 1
ATOM 5276 C C . ASP C 1 52 ? -11.814 -50.221 -4.018 1.00 72.59 34 ASP C C 1
ATOM 5277 O O . ASP C 1 52 ? -10.729 -50.804 -4.009 1.00 71.17 34 ASP C O 1
ATOM 5282 N N . ALA C 1 53 ? -12.905 -50.692 -4.657 1.00 68.10 35 ALA C N 1
ATOM 5283 C CA . ALA C 1 53 ? -12.962 -51.947 -5.409 1.00 66.95 35 ALA C CA 1
ATOM 5284 C C . ALA C 1 53 ? -11.856 -52.054 -6.490 1.00 71.69 35 ALA C C 1
ATOM 5285 O O . ALA C 1 53 ? -11.577 -53.155 -6.970 1.00 72.97 35 ALA C O 1
ATOM 5287 N N . THR C 1 54 ? -11.214 -50.930 -6.848 1.00 67.00 36 THR C N 1
ATOM 5288 C CA . THR C 1 54 ? -10.148 -50.881 -7.850 1.00 66.63 36 THR C CA 1
ATOM 5289 C C . THR C 1 54 ? -8.793 -50.446 -7.226 1.00 70.70 36 THR C C 1
ATOM 5290 O O . THR C 1 54 ? -7.847 -50.135 -7.959 1.00 71.85 36 THR C O 1
ATOM 5292 N N . PHE C 1 55 ? -8.701 -50.442 -5.881 1.00 67.32 37 PHE C N 1
ATOM 5293 C CA . PHE C 1 55 ? -7.542 -50.016 -5.077 1.00 67.29 37 PHE C CA 1
ATOM 5294 C C . PHE C 1 55 ? -7.081 -48.590 -5.503 1.00 72.81 37 PHE C C 1
ATOM 5295 O O . PHE C 1 55 ? -5.880 -48.296 -5.528 1.00 72.22 37 PHE C O 1
ATOM 5303 N N . SER C 1 56 ? -8.069 -47.712 -5.831 1.00 70.30 38 SER C N 1
ATOM 5304 C CA . SER C 1 56 ? -7.877 -46.335 -6.303 1.00 70.10 38 SER C CA 1
ATOM 5305 C C . SER C 1 56 ? -6.906 -45.551 -5.414 1.00 73.78 38 SER C C 1
ATOM 5306 O O . SER C 1 56 ? -7.019 -45.541 -4.178 1.00 72.50 38 SER C O 1
ATOM 5308 N N . THR C 1 57 ? -5.905 -44.955 -6.081 1.00 71.24 39 THR C N 1
ATOM 5309 C CA . THR C 1 57 ? -4.829 -44.166 -5.491 1.00 71.35 39 THR C CA 1
ATOM 5310 C C . THR C 1 57 ? -5.286 -42.733 -5.137 1.00 74.68 39 THR C C 1
ATOM 5311 O O . THR C 1 57 ? -4.882 -42.213 -4.100 1.00 74.50 39 THR C O 1
ATOM 5313 N N . ASN C 1 58 ? -6.122 -42.111 -5.995 1.00 70.53 40 ASN C N 1
ATOM 5314 C CA . ASN C 1 58 ? -6.594 -40.732 -5.855 1.00 69.82 40 ASN C CA 1
ATOM 5315 C C . ASN C 1 58 ? -7.320 -40.459 -4.540 1.00 70.59 40 ASN C C 1
ATOM 5316 O O . ASN C 1 58 ? -8.035 -41.318 -4.005 1.00 69.95 40 ASN C O 1
ATOM 5318 N N . ALA C 1 59 ? -7.085 -39.246 -4.025 1.00 64.79 41 ALA C N 1
ATOM 5319 C CA . ALA C 1 59 ? -7.680 -38.650 -2.832 1.00 63.61 41 ALA C CA 1
ATOM 5320 C C . ALA C 1 59 ? -8.162 -37.252 -3.250 1.00 66.63 41 ALA C C 1
ATOM 5321 O O . ALA C 1 59 ? -7.390 -36.471 -3.828 1.00 65.59 41 ALA C O 1
ATOM 5323 N N . SER C 1 60 ? -9.453 -36.961 -3.015 1.00 62.61 42 SER C N 1
ATOM 5324 C CA . SER C 1 60 ? -10.028 -35.679 -3.397 1.00 61.52 42 SER C CA 1
ATOM 5325 C C . SER C 1 60 ? -11.137 -35.199 -2.470 1.00 63.20 42 SER C C 1
ATOM 5326 O O . SER C 1 60 ? -11.780 -35.987 -1.771 1.00 61.98 42 SER C O 1
ATOM 5329 N N . LEU C 1 61 ? -11.389 -33.885 -2.528 1.00 59.50 43 LEU C N 1
ATOM 5330 C CA . LEU C 1 61 ? -12.490 -33.227 -1.848 1.00 58.60 43 LEU C CA 1
ATOM 5331 C C . LEU C 1 61 ? -13.504 -32.822 -2.921 1.00 60.95 43 LEU C C 1
ATOM 5332 O O . LEU C 1 61 ? -13.161 -32.082 -3.835 1.00 60.91 43 LEU C O 1
ATOM 5337 N N . GLU C 1 62 ? -14.715 -33.388 -2.875 1.00 56.12 44 GLU C N 1
ATOM 5338 C CA . GLU C 1 62 ? -15.727 -33.089 -3.885 1.00 54.83 44 GLU C CA 1
ATOM 5339 C C . GLU C 1 62 ? -17.013 -32.616 -3.238 1.00 56.24 44 GLU C C 1
ATOM 5340 O O . GLU C 1 62 ? -17.506 -33.277 -2.339 1.00 57.87 44 GLU C O 1
ATOM 5346 N N . ILE C 1 63 ? -17.532 -31.468 -3.669 1.00 49.74 45 ILE C N 1
ATOM 5347 C CA . ILE C 1 63 ? -18.762 -30.865 -3.158 1.00 48.79 45 ILE C CA 1
ATOM 5348 C C . ILE C 1 63 ? -19.850 -30.939 -4.231 1.00 52.61 45 ILE C C 1
ATOM 5349 O O . ILE C 1 63 ? -19.674 -30.416 -5.326 1.00 53.27 45 ILE C O 1
ATOM 5354 N N . PHE C 1 64 ? -20.962 -31.588 -3.911 1.00 48.12 46 PHE C N 1
ATOM 5355 C CA . PHE C 1 64 ? -22.117 -31.723 -4.793 1.00 47.93 46 PHE C CA 1
ATOM 5356 C C . PHE C 1 64 ? -23.200 -30.785 -4.313 1.00 54.19 46 PHE C C 1
ATOM 5357 O O . PHE C 1 64 ? -23.171 -30.369 -3.170 1.00 54.97 46 PHE C O 1
ATOM 5365 N N . GLU C 1 65 ? -24.141 -30.434 -5.171 1.00 53.02 47 GLU C N 1
ATOM 5366 C CA . GLU C 1 65 ? -25.257 -29.601 -4.765 1.00 53.70 47 GLU C CA 1
ATOM 5367 C C . GLU C 1 65 ? -26.538 -30.430 -4.812 1.00 57.64 47 GLU C C 1
ATOM 5368 O O . GLU C 1 65 ? -26.733 -31.225 -5.746 1.00 57.48 47 GLU C O 1
ATOM 5374 N N . LEU C 1 66 ? -27.407 -30.240 -3.796 1.00 52.52 48 LEU C N 1
ATOM 5375 C CA . LEU C 1 66 ? -28.697 -30.895 -3.718 1.00 51.90 48 LEU C CA 1
ATOM 5376 C C . LEU C 1 66 ? -29.800 -30.042 -4.393 1.00 61.53 48 LEU C C 1
ATOM 5377 O O . LEU C 1 66 ? -30.094 -28.926 -3.950 1.00 61.89 48 LEU C O 1
ATOM 5382 N N . ASP C 1 67 ? -30.399 -30.588 -5.455 1.00 62.17 49 ASP C N 1
ATOM 5383 C CA . ASP C 1 67 ? -31.472 -29.953 -6.213 1.00 64.79 49 ASP C CA 1
ATOM 5384 C C . ASP C 1 67 ? -32.611 -30.941 -6.402 1.00 72.07 49 ASP C C 1
ATOM 5385 O O . ASP C 1 67 ? -32.524 -31.837 -7.248 1.00 71.14 49 ASP C O 1
ATOM 5390 N N . LEU C 1 68 ? -33.679 -30.759 -5.608 1.00 71.39 50 LEU C N 1
ATOM 5391 C CA . LEU C 1 68 ? -34.864 -31.613 -5.597 1.00 72.93 50 LEU C CA 1
ATOM 5392 C C . LEU C 1 68 ? -35.842 -31.263 -6.719 1.00 82.55 50 LEU C C 1
ATOM 5393 O O . LEU C 1 68 ? -36.773 -32.037 -6.972 1.00 83.88 50 LEU C O 1
ATOM 5398 N N . SER C 1 69 ? -35.616 -30.129 -7.417 1.00 81.42 51 SER C N 1
ATOM 5399 C CA . SER C 1 69 ? -36.443 -29.683 -8.545 1.00 81.95 51 SER C CA 1
ATOM 5400 C C . SER C 1 69 ? -36.227 -30.591 -9.766 1.00 89.03 51 SER C C 1
ATOM 5401 O O . SER C 1 69 ? -37.136 -30.739 -10.585 1.00 88.87 51 SER C O 1
ATOM 5403 N N . ASP C 1 70 ? -35.020 -31.205 -9.870 1.00 87.55 52 ASP C N 1
ATOM 5404 C CA . ASP C 1 70 ? -34.621 -32.122 -10.946 1.00 87.65 52 ASP C CA 1
ATOM 5405 C C . ASP C 1 70 ? -34.965 -33.580 -10.552 1.00 89.92 52 ASP C C 1
ATOM 5406 O O . ASP C 1 70 ? -34.590 -34.013 -9.455 1.00 88.98 52 ASP C O 1
ATOM 5411 N N . PRO C 1 71 ? -35.692 -34.337 -11.420 1.00 84.91 53 PRO C N 1
ATOM 5412 C CA . PRO C 1 71 ? -36.075 -35.716 -11.058 1.00 83.93 53 PRO C CA 1
ATOM 5413 C C . PRO C 1 71 ? -34.942 -36.744 -11.160 1.00 85.25 53 PRO C C 1
ATOM 5414 O O . PRO C 1 71 ? -35.127 -37.887 -10.733 1.00 84.66 53 PRO C O 1
ATOM 5418 N N . SER C 1 72 ? -33.793 -36.353 -11.755 1.00 79.24 54 SER C N 1
ATOM 5419 C CA . SER C 1 72 ? -32.621 -37.210 -11.953 1.00 77.31 54 SER C CA 1
ATOM 5420 C C . SER C 1 72 ? -32.024 -37.707 -10.631 1.00 78.08 54 SER C C 1
ATOM 5421 O O . SER C 1 72 ? -32.114 -37.019 -9.610 1.00 77.11 54 SER C O 1
ATOM 5424 N N . LEU C 1 73 ? -31.403 -38.899 -10.665 1.00 72.60 55 LEU C N 1
ATOM 5425 C CA . LEU C 1 73 ? -30.720 -39.508 -9.514 1.00 71.44 55 LEU C CA 1
ATOM 5426 C C . LEU C 1 73 ? -29.261 -39.004 -9.455 1.00 72.57 55 LEU C C 1
ATOM 5427 O O . LEU C 1 73 ? -28.477 -39.436 -8.613 1.00 70.99 55 LEU C O 1
ATOM 5432 N N . ASP C 1 74 ? -28.914 -38.080 -10.363 1.00 68.21 56 ASP C N 1
ATOM 5433 C CA . ASP C 1 74 ? -27.583 -37.509 -10.494 1.00 67.35 56 ASP C CA 1
ATOM 5434 C C . ASP C 1 74 ? -27.490 -36.150 -9.834 1.00 69.69 56 ASP C C 1
ATOM 5435 O O . ASP C 1 74 ? -28.363 -35.297 -10.021 1.00 69.04 56 ASP C O 1
ATOM 5437 N N . MET C 1 75 ? -26.433 -35.961 -9.034 1.00 65.53 57 MET C N 1
ATOM 5438 C CA . MET C 1 75 ? -26.159 -34.705 -8.348 1.00 63.93 57 MET C CA 1
ATOM 5439 C C . MET C 1 75 ? -25.166 -33.888 -9.157 1.00 65.81 57 MET C C 1
ATOM 5440 O O . MET C 1 75 ? -24.245 -34.450 -9.755 1.00 64.15 57 MET C O 1
ATOM 5445 N N . LYS C 1 76 ? -25.334 -32.560 -9.146 1.00 62.95 58 LYS C N 1
ATOM 5446 C CA . LYS C 1 76 ? -24.419 -31.655 -9.827 1.00 63.13 58 LYS C CA 1
ATOM 5447 C C . LYS C 1 76 ? -23.173 -31.494 -8.952 1.00 66.86 58 LYS C C 1
ATOM 5448 O O . LYS C 1 76 ? -23.285 -31.125 -7.783 1.00 64.68 58 LYS C O 1
ATOM 5450 N N . SER C 1 77 ? -21.999 -31.816 -9.523 1.00 64.65 59 SER C N 1
ATOM 5451 C CA . SER C 1 77 ? -20.688 -31.687 -8.903 1.00 64.86 59 SER C CA 1
ATOM 5452 C C . SER C 1 77 ? -20.283 -30.234 -9.034 1.00 71.79 59 SER C C 1
ATOM 5453 O O . SER C 1 77 ? -20.122 -29.734 -10.152 1.00 73.53 59 SER C O 1
ATOM 5456 N N . CYS C 1 78 ? -20.194 -29.532 -7.903 1.00 68.68 60 CYS C N 1
ATOM 5457 C CA . CYS C 1 78 ? -19.867 -28.112 -7.888 1.00 69.14 60 CYS C CA 1
ATOM 5458 C C . CYS C 1 78 ? -18.369 -27.868 -7.996 1.00 71.11 60 CYS C C 1
ATOM 5459 O O . CYS C 1 78 ? -17.955 -27.035 -8.799 1.00 70.68 60 CYS C O 1
ATOM 5462 N N . ALA C 1 79 ? -17.570 -28.560 -7.162 1.00 66.07 61 ALA C N 1
ATOM 5463 C CA . ALA C 1 79 ? -16.124 -28.394 -7.069 1.00 64.78 61 ALA C CA 1
ATOM 5464 C C . ALA C 1 79 ? -15.419 -29.677 -6.687 1.00 68.08 61 ALA C C 1
ATOM 5465 O O . ALA C 1 79 ? -15.975 -30.504 -5.962 1.00 67.14 61 ALA C O 1
ATOM 5467 N N . THR C 1 80 ? -14.178 -29.824 -7.172 1.00 65.11 62 THR C N 1
ATOM 5468 C CA . THR C 1 80 ? -13.282 -30.948 -6.905 1.00 64.90 62 THR C CA 1
ATOM 5469 C C . THR C 1 80 ? -11.914 -30.371 -6.580 1.00 67.77 62 THR C C 1
ATOM 5470 O O . THR C 1 80 ? -11.432 -29.484 -7.284 1.00 69.03 62 THR C O 1
ATOM 5474 N N . PHE C 1 81 ? -11.299 -30.859 -5.515 1.00 62.20 63 PHE C N 1
ATOM 5475 C CA . PHE C 1 81 ? -9.981 -30.420 -5.095 1.00 60.75 63 PHE C CA 1
ATOM 5476 C C . PHE C 1 81 ? -9.145 -31.663 -4.886 1.00 63.87 63 PHE C C 1
ATOM 5477 O O . PHE C 1 81 ? -9.480 -32.479 -4.023 1.00 61.74 63 PHE C O 1
ATOM 5485 N N . SER C 1 82 ? -8.070 -31.827 -5.688 1.00 61.33 64 SER C N 1
ATOM 5486 C CA . SER C 1 82 ? -7.176 -32.971 -5.519 1.00 60.76 64 SER C CA 1
ATOM 5487 C C . SER C 1 82 ? -6.382 -32.779 -4.232 1.00 63.70 64 SER C C 1
ATOM 5488 O O . SER C 1 82 ? -5.585 -31.841 -4.104 1.00 63.13 64 SER C O 1
ATOM 5491 N N . SER C 1 83 ? -6.652 -33.661 -3.273 1.00 59.42 65 SER C N 1
ATOM 5492 C CA . SER C 1 83 ? -6.082 -33.663 -1.932 1.00 59.23 65 SER C CA 1
ATOM 5493 C C . SER C 1 83 ? -4.850 -34.581 -1.795 1.00 65.37 65 SER C C 1
ATOM 5494 O O . SER C 1 83 ? -4.695 -35.538 -2.562 1.00 64.50 65 SER C O 1
ATOM 5497 N N . SER C 1 84 ? -3.993 -34.289 -0.792 1.00 63.92 66 SER C N 1
ATOM 5498 C CA . SER C 1 84 ? -2.817 -35.101 -0.426 1.00 65.02 66 SER C CA 1
ATOM 5499 C C . SER C 1 84 ? -3.156 -35.923 0.850 1.00 70.84 66 SER C C 1
ATOM 5500 O O . SER C 1 84 ? -2.312 -36.635 1.413 1.00 71.25 66 SER C O 1
ATOM 5503 N N . HIS C 1 85 ? -4.429 -35.837 1.272 1.00 66.33 67 HIS C N 1
ATOM 5504 C CA . HIS C 1 85 ? -4.930 -36.502 2.456 1.00 64.96 67 HIS C CA 1
ATOM 5505 C C . HIS C 1 85 ? -6.187 -37.286 2.192 1.00 62.59 67 HIS C C 1
ATOM 5506 O O . HIS C 1 85 ? -7.064 -36.863 1.443 1.00 61.45 67 HIS C O 1
ATOM 5513 N N . ARG C 1 86 ? -6.273 -38.430 2.851 1.00 56.08 68 ARG C N 1
ATOM 5514 C CA . ARG C 1 86 ? -7.439 -39.284 2.922 1.00 53.70 68 ARG C CA 1
ATOM 5515 C C . ARG C 1 86 ? -8.013 -38.982 4.332 1.00 53.57 68 ARG C C 1
ATOM 5516 O O . ARG C 1 86 ? -7.276 -38.510 5.218 1.00 50.64 68 ARG C O 1
ATOM 5524 N N . TYR C 1 87 ? -9.328 -39.168 4.512 1.00 48.66 69 TYR C N 1
ATOM 5525 C CA . TYR C 1 87 ? -9.989 -38.741 5.728 1.00 47.28 69 TYR C CA 1
ATOM 5526 C C . TYR C 1 87 ? -10.689 -39.840 6.504 1.00 49.57 69 TYR C C 1
ATOM 5527 O O . TYR C 1 87 ? -11.340 -40.711 5.921 1.00 50.19 69 TYR C O 1
ATOM 5536 N N . HIS C 1 88 ? -10.588 -39.755 7.849 1.00 42.81 70 HIS C N 1
ATOM 5537 C CA . HIS C 1 88 ? -11.276 -40.653 8.760 1.00 41.52 70 HIS C CA 1
ATOM 5538 C C . HIS C 1 88 ? -12.568 -39.972 9.215 1.00 42.25 70 HIS C C 1
ATOM 5539 O O . HIS C 1 88 ? -13.488 -40.637 9.673 1.00 40.81 70 HIS C O 1
ATOM 5546 N N . LYS C 1 89 ? -12.648 -38.642 9.066 1.00 37.54 71 LYS C N 1
ATOM 5547 C CA . LYS C 1 89 ? -13.825 -37.882 9.490 1.00 36.11 71 LYS C CA 1
ATOM 5548 C C . LYS C 1 89 ? -13.941 -36.563 8.735 1.00 38.16 71 LYS C C 1
ATOM 5549 O O . LYS C 1 89 ? -12.944 -35.930 8.450 1.00 37.20 71 LYS C O 1
ATOM 5555 N N . LEU C 1 90 ? -15.165 -36.125 8.479 1.00 34.83 72 LEU C N 1
ATOM 5556 C CA . LEU C 1 90 ? -15.419 -34.856 7.837 1.00 34.15 72 LEU C CA 1
ATOM 5557 C C . LEU C 1 90 ? -16.658 -34.223 8.429 1.00 37.77 72 LEU C C 1
ATOM 5558 O O . LEU C 1 90 ? -17.715 -34.856 8.473 1.00 37.87 72 LEU C O 1
ATOM 5563 N N . ILE C 1 91 ? -16.517 -32.980 8.930 1.00 32.63 73 ILE C N 1
ATOM 5564 C CA . ILE C 1 91 ? -17.631 -32.234 9.497 1.00 31.49 73 ILE C CA 1
ATOM 5565 C C . ILE C 1 91 ? -17.646 -30.838 8.882 1.00 37.90 73 ILE C C 1
ATOM 5566 O O . ILE C 1 91 ? -16.598 -30.279 8.540 1.00 37.02 73 ILE C O 1
ATOM 5571 N N . TRP C 1 92 ? -18.848 -30.295 8.726 1.00 34.47 74 TRP C N 1
ATOM 5572 C CA . TRP C 1 92 ? -19.058 -28.977 8.205 1.00 33.89 74 TRP C CA 1
ATOM 5573 C C . TRP C 1 92 ? -19.675 -28.135 9.303 1.00 39.32 74 TRP C C 1
ATOM 5574 O O . TRP C 1 92 ? -20.852 -28.313 9.645 1.00 37.51 74 TRP C O 1
ATOM 5585 N N . GLY C 1 93 ? -18.862 -27.213 9.825 1.00 37.57 75 GLY C N 1
ATOM 5586 C CA . GLY C 1 93 ? -19.238 -26.295 10.891 1.00 38.51 75 GLY C CA 1
ATOM 5587 C C . GLY C 1 93 ? -19.882 -25.015 10.390 1.00 46.72 75 GLY C C 1
ATOM 5588 O O . GLY C 1 93 ? -19.505 -24.517 9.333 1.00 45.52 75 GLY C O 1
ATOM 5589 N N . PRO C 1 94 ? -20.848 -24.442 11.152 1.00 46.85 76 PRO C N 1
ATOM 5590 C CA . PRO C 1 94 ? -21.528 -23.210 10.695 1.00 46.90 76 PRO C CA 1
ATOM 5591 C C . PRO C 1 94 ? -20.699 -21.928 10.744 1.00 53.72 76 PRO C C 1
ATOM 5592 O O . PRO C 1 94 ? -21.098 -20.933 10.125 1.00 53.67 76 PRO C O 1
ATOM 5596 N N . TYR C 1 95 ? -19.578 -21.933 11.492 1.00 51.38 77 TYR C N 1
ATOM 5597 C CA . TYR C 1 95 ? -18.742 -20.751 11.685 1.00 51.03 77 TYR C CA 1
ATOM 5598 C C . TYR C 1 95 ? -17.364 -20.868 11.032 1.00 57.42 77 TYR C C 1
ATOM 5599 O O . TYR C 1 95 ? -16.722 -21.916 11.108 1.00 57.21 77 TYR C O 1
ATOM 5608 N N . LYS C 1 96 ? -16.895 -19.730 10.482 1.00 55.85 78 LYS C N 1
ATOM 5609 C CA . LYS C 1 96 ? -15.617 -19.499 9.824 1.00 56.63 78 LYS C CA 1
ATOM 5610 C C . LYS C 1 96 ? -15.140 -18.115 10.308 1.00 66.09 78 LYS C C 1
ATOM 5611 O O . LYS C 1 96 ? -15.932 -17.161 10.341 1.00 67.48 78 LYS C O 1
ATOM 5615 N N . MET C 1 97 ? -13.851 -18.003 10.662 1.00 64.90 79 MET C N 1
ATOM 5616 C CA . MET C 1 97 ? -13.217 -16.775 11.163 1.00 65.77 79 MET C CA 1
ATOM 5617 C C . MET C 1 97 ? -13.366 -15.563 10.206 1.00 70.26 79 MET C C 1
ATOM 5618 O O . MET C 1 97 ? -13.861 -14.517 10.646 1.00 71.31 79 MET C O 1
ATOM 5623 N N . ASP C 1 98 ? -12.932 -15.684 8.926 1.00 65.48 80 ASP C N 1
ATOM 5624 C CA . ASP C 1 98 ? -13.070 -14.594 7.943 1.00 64.28 80 ASP C CA 1
ATOM 5625 C C . ASP C 1 98 ? -14.492 -14.569 7.352 1.00 69.40 80 ASP C C 1
ATOM 5626 O O . ASP C 1 98 ? -15.034 -15.607 6.947 1.00 69.04 80 ASP C O 1
ATOM 5631 N N . SER C 1 99 ? -15.081 -13.364 7.332 1.00 67.31 81 SER C N 1
ATOM 5632 C CA . SER C 1 99 ? -16.415 -13.025 6.833 1.00 67.69 81 SER C CA 1
ATOM 5633 C C . SER C 1 99 ? -16.608 -13.350 5.339 1.00 72.57 81 SER C C 1
ATOM 5634 O O . SER C 1 99 ? -17.636 -13.927 4.988 1.00 71.66 81 SER C O 1
ATOM 5636 N N . LYS C 1 100 ? -15.634 -12.952 4.470 1.00 70.12 82 LYS C N 1
ATOM 5637 C CA . LYS C 1 100 ? -15.654 -13.114 3.004 1.00 69.97 82 LYS C CA 1
ATOM 5638 C C . LYS C 1 100 ? -16.163 -14.502 2.563 1.00 73.48 82 LYS C C 1
ATOM 5639 O O . LYS C 1 100 ? -15.694 -15.534 3.057 1.00 71.81 82 LYS C O 1
ATOM 5641 N N . GLY C 1 101 ? -17.135 -14.481 1.654 1.00 70.22 83 GLY C N 1
ATOM 5642 C CA . GLY C 1 101 ? -17.746 -15.670 1.077 1.00 69.73 83 GLY C CA 1
ATOM 5643 C C . GLY C 1 101 ? -19.225 -15.808 1.357 1.00 73.11 83 GLY C C 1
ATOM 5644 O O . GLY C 1 101 ? -19.701 -15.395 2.415 1.00 72.89 83 GLY C O 1
ATOM 5645 N N . ASP C 1 102 ? -19.964 -16.371 0.387 1.00 69.27 84 ASP C N 1
ATOM 5646 C CA . ASP C 1 102 ? -21.402 -16.636 0.482 1.00 68.61 84 ASP C CA 1
ATOM 5647 C C . ASP C 1 102 ? -21.605 -18.026 1.146 1.00 69.01 84 ASP C C 1
ATOM 5648 O O . ASP C 1 102 ? -22.491 -18.194 1.991 1.00 68.69 84 ASP C O 1
ATOM 5650 N N . VAL C 1 103 ? -20.728 -18.995 0.810 1.00 61.23 85 VAL C N 1
ATOM 5651 C CA . VAL C 1 103 ? -20.752 -20.314 1.426 1.00 58.28 85 VAL C CA 1
ATOM 5652 C C . VAL C 1 103 ? -20.243 -20.173 2.856 1.00 60.57 85 VAL C C 1
ATOM 5653 O O . VAL C 1 103 ? -19.073 -19.856 3.102 1.00 59.40 85 VAL C O 1
ATOM 5657 N N . SER C 1 104 ? -21.163 -20.392 3.792 1.00 56.00 86 SER C N 1
ATOM 5658 C CA . SER C 1 104 ? -20.932 -20.306 5.214 1.00 54.23 86 SER C CA 1
ATOM 5659 C C . SER C 1 104 ? -20.231 -21.565 5.760 1.00 54.47 86 SER C C 1
ATOM 5660 O O . SER C 1 104 ? -20.405 -22.668 5.240 1.00 52.18 86 SER C O 1
ATOM 5663 N N . GLY C 1 105 ? -19.428 -21.343 6.796 1.00 50.33 87 GLY C N 1
ATOM 5664 C CA . GLY C 1 105 ? -18.728 -22.359 7.560 1.00 49.47 87 GLY C CA 1
ATOM 5665 C C . GLY C 1 105 ? -17.396 -22.844 7.057 1.00 52.09 87 GLY C C 1
ATOM 5666 O O . GLY C 1 105 ? -16.865 -22.337 6.062 1.00 53.75 87 GLY C O 1
ATOM 5667 N N . VAL C 1 106 ? -16.865 -23.842 7.782 1.00 46.04 88 VAL C N 1
ATOM 5668 C CA . VAL C 1 106 ? -15.589 -24.518 7.581 1.00 45.40 88 VAL C CA 1
ATOM 5669 C C . VAL C 1 106 ? -15.814 -26.026 7.511 1.00 46.19 88 VAL C C 1
ATOM 5670 O O . VAL C 1 106 ? -16.599 -26.596 8.279 1.00 44.84 88 VAL C O 1
ATOM 5674 N N . LEU C 1 107 ? -15.042 -26.672 6.649 1.00 41.28 89 LEU C N 1
ATOM 5675 C CA . LEU C 1 107 ? -14.985 -28.112 6.581 1.00 40.90 89 LEU C CA 1
ATOM 5676 C C . LEU C 1 107 ? -13.809 -28.506 7.432 1.00 44.45 89 LEU C C 1
ATOM 5677 O O . LEU C 1 107 ? -12.694 -28.048 7.202 1.00 44.76 89 LEU C O 1
ATOM 5682 N N . ILE C 1 108 ? -14.073 -29.259 8.481 1.00 41.88 90 ILE C N 1
ATOM 5683 C CA . ILE C 1 108 ? -13.050 -29.745 9.397 1.00 40.89 90 ILE C CA 1
ATOM 5684 C C . ILE C 1 108 ? -12.877 -31.233 9.076 1.00 44.33 90 ILE C C 1
ATOM 5685 O O . ILE C 1 108 ? -13.840 -32.000 9.102 1.00 43.61 90 ILE C O 1
ATOM 5690 N N . ALA C 1 109 ? -11.666 -31.612 8.695 1.00 41.42 91 ALA C N 1
ATOM 5691 C CA . ALA C 1 109 ? -11.386 -32.981 8.302 1.00 41.83 91 ALA C CA 1
ATOM 5692 C C . ALA C 1 109 ? -10.311 -33.602 9.145 1.00 46.93 91 ALA C C 1
ATOM 5693 O O . ALA C 1 109 ? -9.236 -33.023 9.327 1.00 47.13 91 ALA C O 1
ATOM 5695 N N . GLY C 1 110 ? -10.620 -34.778 9.658 1.00 43.45 92 GLY C N 1
ATOM 5696 C CA . GLY C 1 110 ? -9.693 -35.584 10.430 1.00 43.50 92 GLY C CA 1
ATOM 5697 C C . GLY C 1 110 ? -9.011 -36.558 9.496 1.00 49.21 92 GLY C C 1
ATOM 5698 O O . GLY C 1 110 ? -9.680 -37.240 8.712 1.00 50.39 92 GLY C O 1
ATOM 5699 N N . GLY C 1 111 ? -7.691 -36.593 9.557 1.00 45.76 93 GLY C N 1
ATOM 5700 C CA . GLY C 1 111 ? -6.880 -37.471 8.735 1.00 46.37 93 GLY C CA 1
ATOM 5701 C C . GLY C 1 111 ? -6.029 -38.460 9.508 1.00 53.05 93 GLY C C 1
ATOM 5702 O O . GLY C 1 111 ? -6.247 -38.716 10.695 1.00 51.88 93 GLY C O 1
ATOM 5703 N N . GLU C 1 112 ? -5.049 -39.017 8.809 1.00 52.01 94 GLU C N 1
ATOM 5704 C CA . GLU C 1 112 ? -4.103 -40.001 9.308 1.00 53.21 94 GLU C CA 1
ATOM 5705 C C . GLU C 1 112 ? -2.887 -39.288 9.915 1.00 57.63 94 GLU C C 1
ATOM 5706 O O . GLU C 1 112 ? -2.675 -38.101 9.646 1.00 57.48 94 GLU C O 1
ATOM 5712 N N . ASN C 1 113 ? -2.111 -40.002 10.753 1.00 54.98 95 ASN C N 1
ATOM 5713 C CA . ASN C 1 113 ? -0.884 -39.515 11.413 1.00 56.21 95 ASN C CA 1
ATOM 5714 C C . ASN C 1 113 ? -1.113 -38.236 12.286 1.00 61.60 95 ASN C C 1
ATOM 5715 O O . ASN C 1 113 ? -0.156 -37.515 12.590 1.00 62.09 95 ASN C O 1
ATOM 5720 N N . GLY C 1 114 ? -2.360 -38.026 12.722 1.00 57.78 96 GLY C N 1
ATOM 5721 C CA . GLY C 1 114 ? -2.753 -36.942 13.616 1.00 56.93 96 GLY C CA 1
ATOM 5722 C C . GLY C 1 114 ? -3.154 -35.649 12.949 1.00 59.83 96 GLY C C 1
ATOM 5723 O O . GLY C 1 114 ? -3.424 -34.659 13.634 1.00 60.18 96 GLY C O 1
ATOM 5724 N N . ASN C 1 115 ? -3.207 -35.653 11.613 1.00 54.53 97 ASN C N 1
ATOM 5725 C CA . ASN C 1 115 ? -3.569 -34.483 10.824 1.00 52.83 97 ASN C CA 1
ATOM 5726 C C . ASN C 1 115 ? -5.032 -34.065 10.979 1.00 53.57 97 ASN C C 1
ATOM 5727 O O . ASN C 1 115 ? -5.943 -34.885 10.898 1.00 51.76 97 ASN C O 1
ATOM 5732 N N . ILE C 1 116 ? -5.224 -32.771 11.234 1.00 49.30 98 ILE C N 1
ATOM 5733 C CA . ILE C 1 116 ? -6.493 -32.058 11.259 1.00 48.62 98 ILE C CA 1
ATOM 5734 C C . ILE C 1 116 ? -6.279 -30.944 10.240 1.00 51.84 98 ILE C C 1
ATOM 5735 O O . ILE C 1 116 ? -5.217 -30.323 10.239 1.00 52.65 98 ILE C O 1
ATOM 5740 N N . ILE C 1 117 ? -7.227 -30.784 9.304 1.00 47.31 99 ILE C N 1
ATOM 5741 C CA . ILE C 1 117 ? -7.193 -29.779 8.240 1.00 46.58 99 ILE C CA 1
ATOM 5742 C C . ILE C 1 117 ? -8.526 -29.003 8.269 1.00 50.69 99 ILE C C 1
ATOM 5743 O O . ILE C 1 117 ? -9.587 -29.604 8.482 1.00 49.56 99 ILE C O 1
A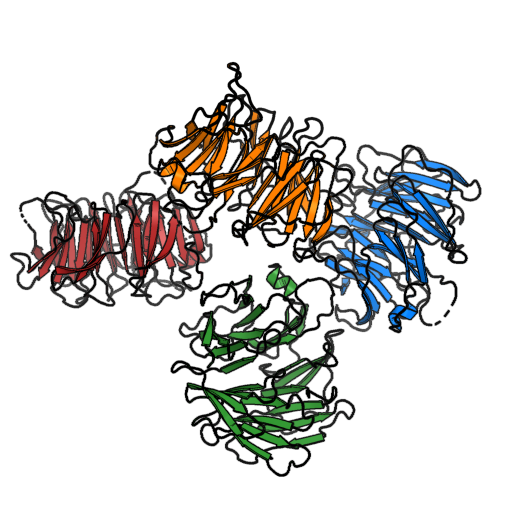TOM 5748 N N . LEU C 1 118 ? -8.458 -27.670 8.043 1.00 47.83 100 LEU C N 1
ATOM 5749 C CA . LEU C 1 118 ? -9.611 -26.780 7.903 1.00 46.64 100 LEU C CA 1
ATOM 5750 C C . LEU C 1 118 ? -9.636 -26.314 6.455 1.00 51.93 100 LEU C C 1
ATOM 5751 O O . LEU C 1 118 ? -8.650 -25.764 5.967 1.00 51.28 100 LEU C O 1
ATOM 5756 N N . TYR C 1 119 ? -10.748 -26.549 5.761 1.00 49.54 101 TYR C N 1
ATOM 5757 C CA . TYR C 1 119 ? -10.897 -26.118 4.379 1.00 49.07 101 TYR C CA 1
ATOM 5758 C C . TYR C 1 119 ? -11.939 -25.039 4.323 1.00 56.16 101 TYR C C 1
ATOM 5759 O O . TYR C 1 119 ? -12.853 -25.013 5.154 1.00 55.85 101 TYR C O 1
ATOM 5768 N N . ASP C 1 120 ? -11.786 -24.132 3.352 1.00 54.28 102 ASP C N 1
ATOM 5769 C CA . ASP C 1 120 ? -12.697 -23.019 3.140 1.00 54.20 102 ASP C CA 1
ATOM 5770 C C . ASP C 1 120 ? -13.647 -23.434 2.005 1.00 57.71 102 ASP C C 1
ATOM 5771 O O . ASP C 1 120 ? -13.254 -23.372 0.841 1.00 57.88 102 ASP C O 1
ATOM 5776 N N . PRO C 1 121 ? -14.875 -23.918 2.324 1.00 54.58 103 PRO C N 1
ATOM 5777 C CA . PRO C 1 121 ? -15.788 -24.374 1.261 1.00 55.06 103 PRO C CA 1
ATOM 5778 C C . PRO C 1 121 ? -16.153 -23.291 0.252 1.00 60.50 103 PRO C C 1
ATOM 5779 O O . PRO C 1 121 ? -16.543 -23.622 -0.861 1.00 61.49 103 PRO C O 1
ATOM 5783 N N . SER C 1 122 ? -16.009 -22.018 0.631 1.00 57.81 104 SER C N 1
ATOM 5784 C CA . SER C 1 122 ? -16.267 -20.865 -0.233 1.00 58.42 104 SER C CA 1
ATOM 5785 C C . SER C 1 122 ? -15.154 -20.757 -1.290 1.00 65.33 104 SER C C 1
ATOM 5786 O O . SER C 1 122 ? -15.432 -20.389 -2.436 1.00 65.31 104 SER C O 1
ATOM 5789 N N . LYS C 1 123 ? -13.901 -21.101 -0.901 1.00 62.70 105 LYS C N 1
ATOM 5790 C CA . LYS C 1 123 ? -12.721 -21.101 -1.776 1.00 62.37 105 LYS C CA 1
ATOM 5791 C C . LYS C 1 123 ? -12.755 -22.317 -2.715 1.00 65.77 105 LYS C C 1
ATOM 5792 O O . LYS C 1 123 ? -12.333 -22.213 -3.871 1.00 65.04 105 LYS C O 1
ATOM 5797 N N . ILE C 1 124 ? -13.267 -23.463 -2.218 1.00 60.87 106 ILE C N 1
ATOM 5798 C CA . ILE C 1 124 ? -13.354 -24.698 -3.002 1.00 59.98 106 ILE C CA 1
ATOM 5799 C C . ILE C 1 124 ? -14.392 -24.526 -4.120 1.00 65.20 106 ILE C C 1
ATOM 5800 O O . ILE C 1 124 ? -14.078 -24.812 -5.265 1.00 65.46 106 ILE C O 1
ATOM 5805 N N . ILE C 1 125 ? -15.604 -24.048 -3.793 1.00 62.93 107 ILE C N 1
ATOM 5806 C CA . ILE C 1 125 ? -16.695 -23.848 -4.752 1.00 63.14 107 ILE C CA 1
ATOM 5807 C C . ILE C 1 125 ? -16.246 -22.845 -5.831 1.00 67.42 107 ILE C C 1
ATOM 5808 O O . ILE C 1 125 ? -16.493 -23.095 -7.003 1.00 67.16 107 ILE C O 1
ATOM 5813 N N . ALA C 1 126 ? -15.497 -21.793 -5.449 1.00 65.22 108 ALA C N 1
ATOM 5814 C CA . ALA C 1 126 ? -14.945 -20.799 -6.377 1.00 65.69 108 ALA C CA 1
ATOM 5815 C C . ALA C 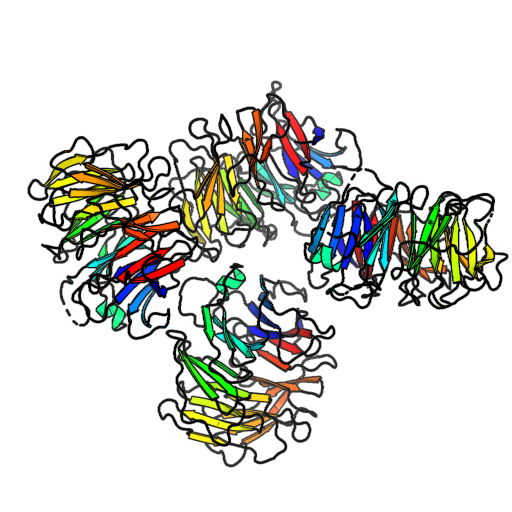1 126 ? -13.839 -21.408 -7.257 1.00 72.49 108 ALA C C 1
ATOM 5816 O O . ALA C 1 126 ? -13.511 -20.848 -8.305 1.00 73.84 108 ALA C O 1
ATOM 5818 N N . GLY C 1 127 ? -13.285 -22.538 -6.819 1.00 69.91 109 GLY C N 1
ATOM 5819 C CA . GLY C 1 127 ? -12.240 -23.274 -7.524 1.00 69.81 109 GLY C CA 1
ATOM 5820 C C . GLY C 1 127 ? -10.834 -22.737 -7.354 1.00 72.94 109 GLY C C 1
ATOM 5821 O O . GLY C 1 127 ? -9.996 -22.939 -8.238 1.00 72.99 109 GLY C O 1
ATOM 5822 N N . ASP C 1 128 ? -10.562 -22.072 -6.210 1.00 68.68 110 ASP C N 1
ATOM 5823 C CA . ASP C 1 128 ? -9.280 -21.454 -5.837 1.00 68.92 110 ASP C CA 1
ATOM 5824 C C . ASP C 1 128 ? -8.151 -22.497 -5.618 1.00 72.35 110 ASP C C 1
ATOM 5825 O O . ASP C 1 128 ? -8.421 -23.634 -5.201 1.00 70.39 110 ASP C O 1
ATOM 5830 N N . LYS C 1 129 ? -6.889 -22.099 -5.914 1.00 69.62 111 LYS C N 1
ATOM 5831 C CA . LYS C 1 129 ? -5.696 -22.952 -5.785 1.00 69.31 111 LYS C CA 1
ATOM 5832 C C . LYS C 1 129 ? -5.493 -23.415 -4.331 1.00 72.23 111 LYS C C 1
ATOM 5833 O O . LYS C 1 129 ? -5.553 -24.614 -4.070 1.00 70.83 111 LYS C O 1
ATOM 5835 N N . GLU C 1 130 ? -5.281 -22.468 -3.392 1.00 69.17 112 GLU C N 1
ATOM 5836 C CA . GLU C 1 130 ? -5.099 -22.766 -1.967 1.00 68.34 112 GLU C CA 1
ATOM 5837 C C . GLU C 1 130 ? -6.460 -22.690 -1.245 1.00 68.97 112 GLU C C 1
ATOM 5838 O O . GLU C 1 130 ? -7.086 -21.627 -1.229 1.00 68.85 112 GLU C O 1
ATOM 5840 N N . VAL C 1 131 ? -6.938 -23.827 -0.700 1.00 62.47 113 VAL C N 1
ATOM 5841 C CA . VAL C 1 131 ? -8.252 -23.901 -0.045 1.00 61.41 113 VAL C CA 1
ATOM 5842 C C . VAL C 1 131 ? -8.143 -24.150 1.483 1.00 64.16 113 VAL C C 1
ATOM 5843 O O . VAL C 1 131 ? -9.150 -24.060 2.188 1.00 64.04 113 VAL C O 1
ATOM 5847 N N . VAL C 1 132 ? -6.938 -24.486 1.972 1.00 59.67 114 VAL C N 1
ATOM 5848 C CA . VAL C 1 132 ? -6.648 -24.780 3.381 1.00 58.38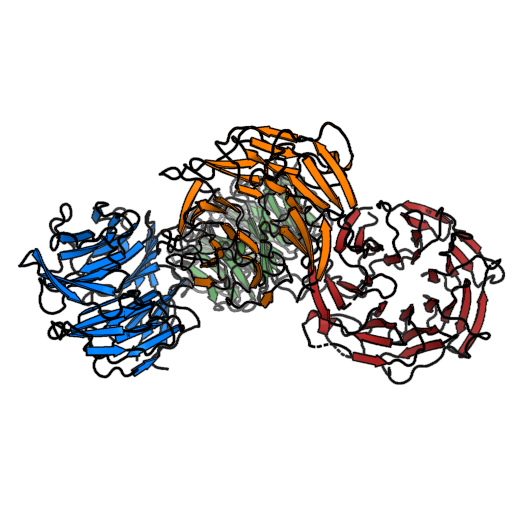 114 VAL C CA 1
ATOM 5849 C C . VAL C 1 132 ? -6.570 -23.473 4.172 1.00 62.67 114 VAL C C 1
ATOM 5850 O O . VAL C 1 132 ? -5.865 -22.559 3.748 1.00 64.22 114 VAL C O 1
ATOM 5854 N N . ILE C 1 133 ? -7.285 -23.396 5.320 1.00 57.69 115 ILE C N 1
ATOM 5855 C CA . ILE C 1 133 ? -7.282 -22.261 6.243 1.00 56.74 115 ILE C CA 1
ATOM 5856 C C . ILE C 1 133 ? -6.096 -22.471 7.192 1.00 62.26 115 ILE C C 1
ATOM 5857 O O . ILE C 1 133 ? -5.245 -21.598 7.320 1.00 61.16 115 ILE C O 1
ATOM 5862 N N . ALA C 1 134 ? -6.055 -23.640 7.855 1.00 60.42 116 ALA C N 1
ATOM 5863 C CA . ALA C 1 134 ? -5.022 -24.039 8.818 1.00 60.69 116 ALA C CA 1
ATOM 5864 C C . ALA C 1 134 ? -4.937 -25.563 8.850 1.00 64.24 116 ALA C C 1
ATOM 5865 O O . ALA C 1 134 ? -5.852 -26.225 8.355 1.00 63.69 116 ALA C O 1
ATOM 5867 N N . GLN C 1 135 ? -3.843 -26.122 9.412 1.00 60.85 117 GLN C N 1
ATOM 5868 C CA . GLN C 1 135 ? -3.628 -27.577 9.480 1.00 61.02 117 GLN C CA 1
ATOM 5869 C C . GLN C 1 135 ? -2.564 -27.911 10.514 1.00 64.34 117 GLN C C 1
ATOM 5870 O O . GLN C 1 135 ? -1.512 -27.272 10.531 1.00 63.90 117 GLN C O 1
ATOM 5876 N N . ASN C 1 136 ? -2.819 -28.926 11.354 1.00 60.42 118 ASN C N 1
ATOM 5877 C CA . ASN C 1 136 ? -1.828 -29.339 12.352 1.00 60.40 118 ASN C CA 1
ATOM 5878 C C . ASN C 1 136 ? -1.772 -30.874 12.486 1.00 61.12 118 ASN C C 1
ATOM 5879 O O . ASN C 1 136 ? -2.640 -31.545 11.934 1.00 58.93 118 ASN C O 1
ATOM 5884 N N . ASP C 1 137 ? -0.740 -31.416 13.203 1.00 56.93 119 ASP C N 1
ATOM 5885 C CA . ASP C 1 137 ? -0.585 -32.853 13.459 1.00 55.63 119 ASP C CA 1
ATOM 5886 C C . ASP C 1 137 ? -0.185 -33.129 14.928 1.00 57.77 119 ASP C C 1
ATOM 5887 O O . ASP C 1 137 ? 0.627 -34.024 15.197 1.00 56.59 119 ASP C O 1
ATOM 5892 N N . LYS C 1 138 ? -0.832 -32.409 15.881 1.00 54.57 120 LYS C N 1
ATOM 5893 C CA . LYS C 1 138 ? -0.616 -32.575 17.327 1.00 53.79 120 LYS C CA 1
ATOM 5894 C C . LYS C 1 138 ? -1.025 -34.001 17.810 1.00 56.87 120 LYS C C 1
ATOM 5895 O O . LYS C 1 138 ? -0.272 -34.619 18.579 1.00 57.71 120 LYS C O 1
ATOM 5899 N N . HIS C 1 139 ? -2.165 -34.542 17.293 1.00 50.66 121 HIS C N 1
ATOM 5900 C CA . HIS C 1 139 ? -2.690 -35.887 17.601 1.00 48.61 121 HIS C CA 1
ATOM 5901 C C . HIS C 1 139 ? -1.709 -37.016 17.160 1.00 55.85 121 HIS C C 1
ATOM 5902 O O . HIS C 1 139 ? -0.835 -36.775 16.321 1.00 56.05 121 HIS C O 1
ATOM 5909 N N . THR C 1 140 ? -1.815 -38.226 17.758 1.00 55.02 122 THR C N 1
ATOM 5910 C CA . THR C 1 140 ? -0.839 -39.289 17.473 1.00 56.33 122 THR C CA 1
ATOM 5911 C C . THR C 1 140 ? -1.407 -40.567 16.798 1.00 61.19 122 THR C C 1
ATOM 5912 O O . THR C 1 140 ? -0.921 -41.676 17.082 1.00 63.75 122 THR C O 1
ATOM 5916 N N . GLY C 1 141 ? -2.304 -40.395 15.835 1.00 53.18 123 GLY C N 1
ATOM 5917 C CA . GLY C 1 141 ? -2.890 -41.494 15.078 1.00 50.67 123 GLY C CA 1
ATOM 5918 C C . GLY C 1 141 ? -4.037 -40.998 14.225 1.00 52.19 123 GLY C C 1
ATOM 5919 O O . GLY C 1 141 ? -4.102 -39.802 13.941 1.00 50.99 123 GLY C O 1
ATOM 5920 N N . PRO C 1 142 ? -5.013 -41.860 13.851 1.00 47.00 124 PRO C N 1
ATOM 5921 C CA . PRO C 1 142 ? -6.127 -41.377 13.016 1.00 45.75 124 PRO C CA 1
ATOM 5922 C C . PRO C 1 142 ? -7.100 -40.478 13.793 1.00 47.36 124 PRO C C 1
ATOM 5923 O O . PRO C 1 142 ? -7.530 -40.858 14.883 1.00 47.19 124 PRO C O 1
ATOM 5927 N N . VAL C 1 143 ? -7.423 -39.274 13.240 1.00 41.55 125 VAL C N 1
ATOM 5928 C CA . VAL C 1 143 ? -8.370 -38.325 13.846 1.00 40.48 125 VAL C CA 1
ATOM 5929 C C . VAL C 1 143 ? -9.756 -38.714 13.378 1.00 43.51 125 VAL C C 1
ATOM 5930 O O . VAL C 1 143 ? -10.267 -38.178 12.394 1.00 43.39 125 VAL C O 1
ATOM 5934 N N . ARG C 1 144 ? -10.356 -39.685 14.065 1.00 40.26 126 ARG C N 1
ATOM 5935 C CA . ARG C 1 144 ? -11.647 -40.214 13.656 1.00 39.39 126 ARG C CA 1
ATOM 5936 C C . ARG C 1 144 ? -12.811 -39.580 14.408 1.00 41.20 126 ARG C C 1
ATOM 5937 O O . ARG C 1 144 ? -13.941 -39.766 13.983 1.00 41.43 126 ARG C O 1
ATOM 5945 N N . ALA C 1 145 ? -12.546 -38.766 15.446 1.00 37.03 127 ALA C N 1
ATOM 5946 C CA . ALA C 1 145 ? -13.569 -38.105 16.270 1.00 35.28 127 ALA C CA 1
ATOM 5947 C C . ALA C 1 145 ? -13.490 -36.592 16.151 1.00 37.88 127 ALA C C 1
ATOM 5948 O O . ALA C 1 145 ? -12.459 -36.002 16.442 1.00 37.63 127 ALA C O 1
ATOM 5950 N N . LEU C 1 146 ? -14.585 -35.962 15.718 1.00 34.42 128 LEU C N 1
ATOM 5951 C CA . LEU C 1 146 ? -14.692 -34.522 15.532 1.00 33.02 128 LEU C CA 1
ATOM 5952 C C . LEU C 1 146 ? -16.083 -34.034 15.836 1.00 38.38 128 LEU C C 1
ATOM 5953 O O . LEU C 1 146 ? -17.040 -34.707 15.444 1.00 40.60 128 LEU C O 1
ATOM 5958 N N . ASP C 1 147 ? -16.221 -32.832 16.467 1.00 33.25 129 ASP C N 1
ATOM 5959 C CA . ASP C 1 147 ? -17.540 -32.238 16.703 1.00 32.00 129 ASP C CA 1
ATOM 5960 C C . ASP C 1 147 ? -17.453 -30.737 17.003 1.00 35.78 129 ASP C C 1
ATOM 5961 O O . ASP C 1 147 ? -16.547 -30.290 17.701 1.00 35.06 129 ASP C O 1
ATOM 5966 N N . VAL C 1 148 ? -18.411 -29.965 16.451 1.00 31.89 130 VAL C N 1
ATOM 5967 C CA . VAL C 1 148 ? -18.517 -28.520 16.620 1.00 32.27 130 VAL C CA 1
ATOM 5968 C C . VAL C 1 148 ? -19.638 -28.271 17.612 1.00 38.23 130 VAL C C 1
ATOM 5969 O O . VAL C 1 148 ? -20.723 -28.827 17.454 1.00 37.83 130 VAL C O 1
ATOM 5973 N N . ASN C 1 149 ? -19.386 -27.396 18.602 1.00 35.93 131 ASN C N 1
ATOM 5974 C CA . ASN C 1 149 ? -20.353 -26.985 19.612 1.00 36.27 131 ASN C CA 1
ATOM 5975 C C . ASN C 1 149 ? -21.435 -26.153 18.907 1.00 42.23 131 ASN C C 1
ATOM 5976 O O . ASN C 1 149 ? -21.102 -25.317 18.058 1.00 40.99 131 ASN C O 1
ATOM 5981 N N . ILE C 1 150 ? -22.723 -26.377 19.237 1.00 40.81 132 ILE C N 1
ATOM 5982 C CA . ILE C 1 150 ? -23.811 -25.594 18.607 1.00 41.13 132 ILE C CA 1
ATOM 5983 C C . ILE C 1 150 ? -24.085 -24.264 19.376 1.00 48.32 132 ILE C C 1
ATOM 5984 O O . ILE C 1 150 ? -24.901 -23.465 18.913 1.00 50.17 132 ILE C O 1
ATOM 5989 N N . PHE C 1 151 ? -23.427 -24.025 20.525 1.00 44.27 133 PHE C N 1
ATOM 5990 C CA . PHE C 1 151 ? -23.655 -22.775 21.269 1.00 44.19 133 PHE C CA 1
ATOM 5991 C C . PHE C 1 151 ? -22.469 -21.833 21.133 1.00 52.16 133 PHE C C 1
ATOM 5992 O O . PHE C 1 151 ? -22.649 -20.618 21.137 1.00 54.37 133 PHE C O 1
ATOM 6000 N N . GLN C 1 152 ? -21.267 -22.387 20.991 1.00 48.83 134 GLN C N 1
ATOM 6001 C CA . GLN C 1 152 ? -20.032 -21.639 20.761 1.00 48.05 134 GLN C CA 1
ATOM 6002 C C . GLN C 1 152 ? -19.552 -22.305 19.502 1.00 50.62 134 GLN C C 1
ATOM 6003 O O . GLN C 1 152 ? -18.870 -23.329 19.570 1.00 49.82 134 GLN C O 1
ATOM 6009 N N . THR C 1 153 ? -20.029 -21.811 18.344 1.00 46.80 135 THR C N 1
ATOM 6010 C CA . THR C 1 153 ? -19.798 -22.465 17.047 1.00 46.71 135 THR C CA 1
ATOM 6011 C C . THR C 1 153 ? -18.332 -22.329 16.606 1.00 52.12 135 THR C C 1
ATOM 6012 O O . THR C 1 153 ? -17.931 -22.923 15.616 1.00 53.34 135 THR C O 1
ATOM 6016 N N . ASN C 1 154 ? -17.529 -21.624 17.383 1.00 48.63 136 ASN C N 1
ATOM 6017 C CA . ASN C 1 154 ? -16.105 -21.447 17.125 1.00 48.23 136 ASN C CA 1
ATOM 6018 C C . ASN C 1 154 ? -15.284 -22.547 17.822 1.00 50.86 136 ASN C C 1
ATOM 6019 O O . ASN C 1 154 ? -14.058 -22.533 17.728 1.00 51.32 136 ASN C O 1
ATOM 6024 N N . LEU C 1 155 ? -15.957 -23.471 18.535 1.00 44.75 137 LEU C N 1
ATOM 6025 C CA . LEU C 1 155 ? -15.320 -24.539 19.299 1.00 43.46 137 LEU C CA 1
ATOM 6026 C C . LEU C 1 155 ? -15.515 -25.924 18.676 1.00 41.39 137 LEU C C 1
ATOM 6027 O O . LEU C 1 155 ? -16.637 -26.361 18.410 1.00 38.68 137 LEU C O 1
ATOM 6032 N N . VAL C 1 156 ? -14.390 -26.612 18.482 1.00 37.67 138 VAL C N 1
ATOM 6033 C CA . VAL C 1 156 ? -14.279 -27.954 17.896 1.00 37.60 138 VAL C CA 1
ATOM 6034 C C . VAL C 1 156 ? -13.591 -28.853 18.888 1.00 41.44 138 VAL C C 1
ATOM 6035 O O . VAL C 1 156 ? -12.610 -28.458 19.499 1.00 41.72 138 VAL C O 1
ATOM 6039 N N . ALA C 1 157 ? -14.106 -30.043 19.063 1.00 38.12 139 ALA C N 1
ATOM 6040 C CA . ALA C 1 157 ? -13.485 -31.037 19.911 1.00 37.61 139 ALA C CA 1
ATOM 6041 C C . ALA C 1 157 ? -13.023 -32.134 18.990 1.00 41.24 139 ALA C C 1
ATOM 6042 O O . ALA C 1 157 ? -13.741 -32.505 18.056 1.00 39.51 139 ALA C O 1
ATOM 6044 N N . SER C 1 158 ? -11.808 -32.617 19.215 1.00 39.47 140 SER C N 1
ATOM 6045 C CA . SER C 1 158 ? -11.250 -33.697 18.419 1.00 39.70 140 SER C CA 1
ATOM 6046 C C . SER C 1 158 ? -10.697 -34.766 19.338 1.00 44.04 140 SER C C 1
ATOM 6047 O O . SER C 1 158 ? -10.402 -34.483 20.495 1.00 43.51 140 SER C O 1
ATOM 6050 N N . GLY C 1 159 ? -10.575 -35.976 18.811 1.00 41.44 141 GLY C N 1
ATOM 6051 C CA . GLY C 1 159 ? -10.046 -37.127 19.517 1.00 41.40 141 GLY C CA 1
ATOM 6052 C C . GLY C 1 159 ? -9.284 -38.037 18.583 1.00 48.33 141 GLY C C 1
ATOM 6053 O O . GLY C 1 159 ? -9.629 -38.149 17.405 1.00 48.91 141 GLY C O 1
ATOM 6054 N N . ALA C 1 160 ? -8.228 -38.681 19.100 1.00 46.22 142 ALA C N 1
ATOM 6055 C CA . ALA C 1 160 ? -7.400 -39.635 18.358 1.00 45.99 142 ALA C CA 1
ATOM 6056 C C . ALA C 1 160 ? -6.865 -40.725 19.302 1.00 50.44 142 ALA C C 1
ATOM 6057 O O . ALA C 1 160 ? -7.617 -41.205 20.135 1.00 50.78 142 ALA C O 1
ATOM 6059 N N . ASN C 1 161 ? -5.593 -41.112 19.177 1.00 47.84 143 ASN C N 1
ATOM 6060 C CA . ASN C 1 161 ? -4.968 -42.167 19.956 1.00 47.59 143 ASN C CA 1
ATOM 6061 C C . ASN C 1 161 ? -4.680 -41.760 21.366 1.00 54.12 143 ASN C C 1
ATOM 6062 O O . ASN C 1 161 ? -4.681 -40.570 21.671 1.00 53.83 143 ASN C O 1
ATOM 6067 N N . GLU C 1 162 ? -4.413 -42.780 22.224 1.00 52.07 144 GLU C N 1
ATOM 6068 C CA . GLU C 1 162 ? -4.036 -42.738 23.645 1.00 52.89 144 GLU C CA 1
ATOM 6069 C C . GLU C 1 162 ? -4.697 -41.565 24.437 1.00 56.41 144 GLU C C 1
ATOM 6070 O O . GLU C 1 162 ? -3.999 -40.676 24.958 1.00 56.58 144 GLU C O 1
ATOM 6076 N N . SER C 1 163 ? -6.060 -41.619 24.530 1.00 50.59 145 SER C N 1
ATOM 6077 C CA . SER C 1 163 ? -6.987 -40.723 25.253 1.00 50.10 145 SER C CA 1
ATOM 6078 C C . SER C 1 163 ? -6.829 -39.228 24.912 1.00 52.47 145 SER C C 1
ATOM 6079 O O . SER C 1 163 ? -7.254 -38.381 25.705 1.00 52.78 145 SER C O 1
ATOM 6082 N N . GLU C 1 164 ? -6.258 -38.899 23.740 1.00 47.57 146 GLU C N 1
ATOM 6083 C CA . GLU C 1 164 ? -6.051 -37.504 23.368 1.00 46.62 146 GLU C CA 1
ATOM 6084 C C . GLU C 1 164 ? -7.350 -36.824 23.022 1.00 51.21 146 GLU C C 1
ATOM 6085 O O . GLU C 1 164 ? -8.060 -37.287 22.138 1.00 53.18 146 GLU C O 1
ATOM 6091 N N . ILE C 1 165 ? -7.691 -35.759 23.749 1.00 46.24 147 ILE C N 1
ATOM 6092 C CA . ILE C 1 165 ? -8.870 -34.944 23.470 1.00 45.14 147 ILE C CA 1
ATOM 6093 C C . ILE C 1 165 ? -8.417 -33.487 23.452 1.00 51.13 147 ILE C C 1
ATOM 6094 O O . ILE C 1 165 ? -7.898 -32.984 24.457 1.00 51.85 147 ILE C O 1
ATOM 6099 N N . TYR C 1 166 ? -8.565 -32.830 22.304 1.00 47.45 148 TYR C N 1
ATOM 6100 C CA . TYR C 1 166 ? -8.217 -31.419 22.151 1.00 47.01 148 TYR C CA 1
ATOM 6101 C C . TYR C 1 166 ? -9.460 -30.575 21.865 1.00 46.65 148 TYR C C 1
ATOM 6102 O O . TYR C 1 166 ? -10.407 -31.042 21.251 1.00 44.99 148 TYR C O 1
ATOM 6111 N N . ILE C 1 167 ? -9.471 -29.358 22.365 1.00 43.17 149 ILE C N 1
ATOM 6112 C CA . ILE C 1 167 ? -10.561 -28.410 22.157 1.00 43.05 149 ILE C CA 1
ATOM 6113 C C . ILE C 1 167 ? -9.940 -27.215 21.427 1.00 49.87 149 ILE C C 1
ATOM 6114 O O . ILE C 1 167 ? -9.012 -26.578 21.934 1.00 49.45 149 ILE C O 1
ATOM 6119 N N . TRP C 1 168 ? -10.381 -27.004 20.190 1.00 47.67 150 TRP C N 1
ATOM 6120 C CA . TRP C 1 168 ? -9.883 -25.956 19.316 1.00 48.54 150 TRP C CA 1
ATOM 6121 C C . TRP C 1 168 ? -10.839 -24.799 19.260 1.00 53.85 150 TRP C C 1
ATOM 6122 O O . TRP C 1 168 ? -12.052 -24.990 19.246 1.00 52.76 150 TRP C O 1
ATOM 6133 N N . ASP C 1 169 ? -10.277 -23.589 19.178 1.00 52.12 151 ASP C N 1
ATOM 6134 C CA . ASP C 1 169 ? -11.018 -22.357 19.015 1.00 52.01 151 ASP C CA 1
ATOM 6135 C C . ASP C 1 169 ? -10.637 -21.862 17.618 1.00 57.83 151 ASP C C 1
ATOM 6136 O O . ASP C 1 169 ? -9.498 -21.442 17.407 1.00 57.98 151 ASP C O 1
ATOM 6141 N N . LEU C 1 170 ? -11.587 -21.926 16.662 1.00 54.24 152 LEU C N 1
ATOM 6142 C CA . LEU C 1 170 ? -11.397 -21.522 15.270 1.00 54.79 152 LEU C CA 1
ATOM 6143 C C . LEU C 1 170 ? -10.987 -20.051 15.123 1.00 61.90 152 LEU C C 1
ATOM 6144 O O . LEU C 1 170 ? -10.448 -19.672 14.080 1.00 62.53 152 LEU C O 1
ATOM 6149 N N . ASN C 1 171 ? -11.198 -19.240 16.172 1.00 60.25 153 ASN C N 1
ATOM 6150 C CA . ASN C 1 171 ? -10.802 -17.838 16.188 1.00 61.41 153 ASN C CA 1
ATOM 6151 C C . ASN C 1 171 ? -9.291 -17.700 16.351 1.00 68.81 153 ASN C C 1
ATOM 6152 O O . ASN C 1 171 ? -8.723 -16.715 15.884 1.00 69.32 153 ASN C O 1
ATOM 6157 N N . ASN C 1 172 ? -8.647 -18.687 17.011 1.00 66.16 154 ASN C N 1
ATOM 6158 C CA . ASN C 1 172 ? -7.207 -18.748 17.245 1.00 66.06 154 ASN C CA 1
ATOM 6159 C C . ASN C 1 172 ? -6.825 -20.217 17.429 1.00 69.18 154 ASN C C 1
ATOM 6160 O O . ASN C 1 172 ? -6.473 -20.671 18.520 1.00 68.70 154 ASN C O 1
ATOM 6165 N N . PHE C 1 173 ? -6.929 -20.954 16.312 1.00 65.25 155 PHE C N 1
ATOM 6166 C CA . PHE C 1 173 ? -6.727 -22.392 16.127 1.00 65.04 155 PHE C CA 1
ATOM 6167 C C . PHE C 1 173 ? -5.277 -22.884 16.410 1.00 71.23 155 PHE C C 1
ATOM 6168 O O . PHE C 1 173 ? -5.038 -24.091 16.382 1.00 71.70 155 PHE C O 1
ATOM 6176 N N . ALA C 1 174 ? -4.348 -21.976 16.734 1.00 69.33 156 ALA C N 1
ATOM 6177 C CA . ALA C 1 174 ? -2.928 -22.258 16.993 1.00 69.62 156 ALA C CA 1
ATOM 6178 C C . ALA C 1 174 ? -2.687 -23.191 18.200 1.00 74.19 156 ALA C C 1
ATOM 6179 O O . ALA C 1 174 ? -1.899 -24.136 18.078 1.00 74.45 156 ALA C O 1
ATOM 6181 N N . THR C 1 175 ? -3.347 -22.937 19.346 1.00 69.78 157 THR C N 1
ATOM 6182 C CA . THR C 1 175 ? -3.125 -23.751 20.542 1.00 68.87 157 THR C CA 1
ATOM 6183 C C . THR C 1 175 ? -4.424 -24.420 21.072 1.00 71.61 157 THR C C 1
ATOM 6184 O O . THR C 1 175 ? -5.381 -23.722 21.423 1.00 72.15 157 THR C O 1
ATOM 6186 N N . PRO C 1 176 ? -4.458 -25.763 21.213 1.00 65.94 158 PRO C N 1
ATOM 6187 C CA . PRO C 1 176 ? -5.658 -26.395 21.773 1.00 65.36 158 PRO C CA 1
ATOM 6188 C C . PRO C 1 176 ? -5.630 -26.507 23.299 1.00 67.94 158 PRO C C 1
ATOM 6189 O O . PRO C 1 176 ? -4.561 -26.513 23.919 1.00 67.03 158 PRO C O 1
ATOM 6193 N N . MET C 1 177 ? -6.823 -26.637 23.897 1.00 63.74 159 MET C N 1
ATOM 6194 C CA . MET C 1 177 ? -7.008 -26.841 25.329 1.00 62.60 159 MET C CA 1
ATOM 6195 C C . MET C 1 177 ? -7.453 -28.304 25.523 1.00 63.67 159 MET C C 1
ATOM 6196 O O . MET C 1 177 ? -7.807 -28.960 24.545 1.00 62.75 159 MET C O 1
ATOM 6198 N N . THR C 1 178 ? -7.392 -28.829 26.753 1.00 58.86 160 THR C N 1
ATOM 6199 C CA . THR C 1 178 ? -7.795 -30.213 27.019 1.00 58.35 160 THR C CA 1
ATOM 6200 C C . THR C 1 178 ? -8.986 -30.226 27.993 1.00 61.81 160 THR C C 1
ATOM 6201 O O . THR C 1 178 ? -9.085 -29.306 28.811 1.00 61.28 160 THR C O 1
ATOM 6205 N N . PRO C 1 179 ? -9.922 -31.214 27.916 1.00 58.52 161 PRO C N 1
ATOM 6206 C CA . PRO C 1 179 ? -11.087 -31.204 28.833 1.00 58.72 161 PRO C CA 1
ATOM 6207 C C . PRO C 1 179 ? -10.729 -31.565 30.276 1.00 65.27 161 PRO C C 1
ATOM 6208 O O . PRO C 1 179 ? -11.575 -31.463 31.165 1.00 65.86 161 PRO C O 1
ATOM 6212 N N . GLY C 1 180 ? -9.475 -31.982 30.459 1.00 61.96 162 GLY C N 1
ATOM 6213 C CA . GLY C 1 180 ? -8.844 -32.417 31.696 1.00 61.64 162 GLY C CA 1
ATOM 6214 C C . GLY C 1 180 ? -7.766 -33.445 31.394 1.00 65.35 162 GLY C C 1
ATOM 6215 O O . GLY C 1 180 ? -7.488 -33.723 30.219 1.00 64.27 162 GLY C O 1
ATOM 6216 N N . ALA C 1 181 ? -7.142 -34.017 32.451 1.00 62.04 163 ALA C N 1
ATOM 6217 C CA . ALA C 1 181 ? -6.095 -35.038 32.337 1.00 61.75 163 ALA C CA 1
ATOM 6218 C C . ALA C 1 181 ? -6.601 -36.278 31.585 1.00 67.14 163 ALA C C 1
ATOM 6219 O O . ALA C 1 181 ? -7.749 -36.694 31.790 1.00 67.70 163 ALA C O 1
ATOM 6221 N N . LYS C 1 182 ? -5.764 -36.828 30.678 1.00 63.57 164 LYS C N 1
ATOM 6222 C CA . LYS C 1 182 ? -6.100 -37.992 29.838 1.00 63.08 164 LYS C CA 1
ATOM 6223 C C . LYS C 1 182 ? -6.513 -39.178 30.704 1.00 68.07 164 LYS C C 1
ATOM 6224 O O . LYS C 1 182 ? -5.773 -39.559 31.612 1.00 66.36 164 LYS C O 1
ATOM 6228 N N . THR C 1 183 ? -7.710 -39.727 30.447 1.00 67.36 165 THR C N 1
ATOM 6229 C CA . THR C 1 183 ? -8.260 -40.851 31.212 1.00 68.67 165 THR C CA 1
ATOM 6230 C C . THR C 1 183 ? -7.420 -42.122 30.985 1.00 77.07 165 THR C C 1
ATOM 6231 O O . THR C 1 183 ? -7.144 -42.489 29.842 1.00 76.24 165 THR C O 1
ATOM 6235 N N . GLN C 1 184 ? -6.982 -42.757 32.099 1.00 77.37 166 GLN C N 1
ATOM 6236 C CA . GLN C 1 184 ? -6.165 -43.975 32.107 1.00 78.29 166 GLN C CA 1
ATOM 6237 C C . GLN C 1 184 ? -7.050 -45.226 32.238 1.00 86.00 166 GLN C C 1
ATOM 6238 O O . GLN C 1 184 ? -7.997 -45.180 33.032 1.00 86.50 166 GLN C O 1
ATOM 6244 N N . PRO C 1 185 ? -6.836 -46.332 31.462 1.00 83.61 167 PRO C N 1
ATOM 6245 C CA . PRO C 1 185 ? -5.764 -46.602 30.471 1.00 82.57 167 PRO C CA 1
ATOM 6246 C C . PRO C 1 185 ? -5.842 -45.743 29.205 1.00 82.07 167 PRO C C 1
ATOM 6247 O O . PRO C 1 185 ? -6.944 -45.336 28.829 1.00 81.69 167 PRO C O 1
ATOM 6251 N N . PRO C 1 186 ? -4.694 -45.472 28.530 1.00 75.18 168 PRO C N 1
ATOM 6252 C CA . PRO C 1 186 ? -4.740 -44.625 27.329 1.00 73.71 168 PRO C CA 1
ATOM 6253 C C . PRO C 1 186 ? -5.289 -45.370 26.108 1.00 74.13 168 PRO C C 1
ATOM 6254 O O . PRO C 1 186 ? -4.546 -46.003 25.358 1.00 74.15 168 PRO C O 1
ATOM 6258 N N . GLU C 1 187 ? -6.614 -45.271 25.917 1.00 67.71 169 GLU C N 1
ATOM 6259 C CA . GLU C 1 187 ? -7.371 -45.889 24.824 1.00 65.76 169 GLU C CA 1
ATOM 6260 C C . GLU C 1 187 ? -7.714 -44.882 23.715 1.00 64.69 169 GLU C C 1
ATOM 6261 O O . GLU C 1 187 ? -7.883 -43.698 23.997 1.00 63.43 169 GLU C O 1
ATOM 6267 N N . ASP C 1 188 ? -7.879 -45.367 22.467 1.00 58.90 170 ASP C N 1
ATOM 6268 C CA . ASP C 1 188 ? -8.242 -44.536 21.307 1.00 57.30 170 ASP C CA 1
ATOM 6269 C C . ASP C 1 188 ? -9.644 -43.924 21.448 1.00 57.00 170 ASP C C 1
ATOM 6270 O O . ASP C 1 188 ? -10.562 -44.594 21.916 1.00 57.16 170 ASP C O 1
ATOM 6275 N N . ILE C 1 189 ? -9.805 -42.657 21.033 1.00 48.84 171 ILE C N 1
ATOM 6276 C CA . ILE C 1 189 ? -11.085 -41.967 21.082 1.00 46.35 171 ILE C CA 1
ATOM 6277 C C . ILE C 1 189 ? -11.779 -42.245 19.775 1.00 48.08 171 ILE C C 1
ATOM 6278 O O . ILE C 1 189 ? -11.335 -41.785 18.719 1.00 47.62 171 ILE C O 1
ATOM 6283 N N . SER C 1 190 ? -12.849 -43.030 19.837 1.00 44.31 172 SER C N 1
ATOM 6284 C CA . SER C 1 190 ? -13.576 -43.394 18.633 1.00 44.07 172 SER C CA 1
ATOM 6285 C C . SER C 1 190 ? -14.623 -42.320 18.271 1.00 47.80 172 SER C C 1
ATOM 6286 O O . SER C 1 190 ? -14.811 -42.038 17.084 1.00 45.15 172 SER C O 1
ATOM 6289 N N . CYS C 1 191 ? -15.308 -41.739 19.280 1.00 46.41 173 CYS C N 1
ATOM 6290 C CA . CYS C 1 191 ? -16.296 -40.677 19.028 1.00 47.84 173 CYS C CA 1
ATOM 6291 C C . CYS C 1 191 ? -16.138 -39.560 20.030 1.00 47.35 173 CYS C C 1
ATOM 6292 O O . CYS C 1 191 ? -15.622 -39.773 21.108 1.00 48.21 173 CYS C O 1
ATOM 6295 N N . ILE C 1 192 ? -16.588 -38.370 19.670 1.00 40.96 174 ILE C N 1
ATOM 6296 C CA . ILE C 1 192 ? -16.617 -37.166 20.501 1.00 39.20 174 ILE C CA 1
ATOM 6297 C C . ILE C 1 192 ? -17.951 -36.492 20.129 1.00 40.11 174 ILE C C 1
ATOM 6298 O O . ILE C 1 192 ? -18.316 -36.500 18.954 1.00 39.76 174 ILE C O 1
ATOM 6303 N N . ALA C 1 193 ? -18.712 -35.991 21.117 1.00 34.27 175 ALA C N 1
ATOM 6304 C CA . ALA C 1 193 ? -20.003 -35.345 20.866 1.00 32.00 175 ALA C CA 1
ATOM 6305 C C . ALA C 1 193 ? -20.304 -34.292 21.922 1.00 36.18 175 ALA C C 1
ATOM 6306 O O . ALA C 1 193 ? -20.309 -34.615 23.102 1.00 37.48 175 ALA C O 1
ATOM 6308 N N . TRP C 1 194 ? -20.523 -33.026 21.502 1.00 31.94 176 TRP C N 1
ATOM 6309 C CA . TRP C 1 194 ? -20.870 -31.935 22.408 1.00 31.94 176 TRP C CA 1
ATOM 6310 C C . TRP C 1 194 ? -22.335 -32.098 22.810 1.00 37.63 176 TRP C C 1
ATOM 6311 O O . TRP C 1 194 ? -23.159 -32.362 21.942 1.00 38.23 176 TRP C O 1
ATOM 6322 N N . ASN C 1 195 ? -22.670 -31.895 24.111 1.00 34.41 177 ASN C N 1
ATOM 6323 C CA . ASN C 1 195 ? -24.040 -31.944 24.627 1.00 33.59 177 ASN C CA 1
ATOM 6324 C C . ASN C 1 195 ? -24.920 -31.002 23.811 1.00 41.98 177 ASN C C 1
ATOM 6325 O O . ASN C 1 195 ? -24.475 -29.911 23.434 1.00 45.13 177 ASN C O 1
ATOM 6330 N N A ARG C 1 196 ? -26.156 -31.421 23.524 0.50 37.71 178 ARG C N 1
ATOM 6331 N N B ARG C 1 196 ? -26.157 -31.421 23.526 0.50 39.27 178 ARG C N 1
ATOM 6332 C CA A ARG C 1 196 ? -27.073 -30.656 22.681 0.50 37.18 178 ARG C CA 1
ATOM 6333 C CA B ARG C 1 196 ? -27.098 -30.662 22.702 0.50 39.51 178 ARG C CA 1
ATOM 6334 C C A ARG C 1 196 ? -28.019 -29.733 23.493 0.50 44.47 178 ARG C C 1
ATOM 6335 C C B ARG C 1 196 ? -27.973 -29.670 23.490 0.50 45.50 178 ARG C C 1
ATOM 6336 O O A ARG C 1 196 ? -28.933 -29.143 22.916 0.50 44.61 178 ARG C O 1
ATOM 6337 O O B ARG C 1 196 ? -28.813 -28.993 22.893 0.50 45.60 178 ARG C O 1
ATOM 6352 N N . GLN C 1 197 ? -27.760 -29.557 24.807 1.00 43.28 179 GLN C N 1
ATOM 6353 C CA . GLN C 1 197 ? -28.547 -28.678 25.668 1.00 43.94 179 GLN C CA 1
ATOM 6354 C C . GLN C 1 197 ? -27.675 -27.700 26.472 1.00 50.71 179 GLN C C 1
ATOM 6355 O O . GLN C 1 197 ? -28.020 -26.526 26.591 1.00 50.33 179 GLN C O 1
ATOM 6361 N N . VAL C 1 198 ? -26.557 -28.205 27.030 1.00 49.18 180 VAL C N 1
ATOM 6362 C CA . VAL C 1 198 ? -25.588 -27.528 27.908 1.00 48.67 180 VAL C CA 1
ATOM 6363 C C . VAL C 1 198 ? -24.296 -27.340 27.080 1.00 52.14 180 VAL C C 1
ATOM 6364 O O . VAL C 1 198 ? -23.764 -28.330 26.579 1.00 52.46 180 VAL C O 1
ATOM 6368 N N . GLN C 1 199 ? -23.806 -26.089 26.920 1.00 46.86 181 GLN C N 1
ATOM 6369 C CA . GLN C 1 199 ? -22.636 -25.775 26.096 1.00 46.23 181 GLN C CA 1
ATOM 6370 C C . GLN C 1 199 ? -21.291 -26.318 26.636 1.00 50.70 181 GLN C C 1
ATOM 6371 O O . GLN C 1 199 ? -20.373 -26.524 25.836 1.00 49.06 181 GLN C O 1
ATOM 6377 N N . HIS C 1 200 ? -21.156 -26.518 27.958 1.00 49.65 182 HIS C N 1
ATOM 6378 C CA . HIS C 1 200 ? -19.888 -26.952 28.547 1.00 50.49 182 HIS C CA 1
ATOM 6379 C C . HIS C 1 200 ? -19.794 -28.470 28.765 1.00 49.62 182 HIS C C 1
ATOM 6380 O O . HIS C 1 200 ? -18.791 -28.936 29.312 1.00 49.09 182 HIS C O 1
ATOM 6387 N N . ILE C 1 201 ? -20.794 -29.239 28.311 1.00 43.58 183 ILE C N 1
ATOM 6388 C CA . ILE C 1 201 ? -20.766 -30.702 28.435 1.00 42.45 183 ILE C CA 1
ATOM 6389 C C . ILE C 1 201 ? -20.369 -31.302 27.084 1.00 44.70 183 ILE C C 1
ATOM 6390 O O . ILE C 1 201 ? -20.891 -30.908 26.043 1.00 43.72 183 ILE C O 1
ATOM 6395 N N . LEU C 1 202 ? -19.433 -32.252 27.135 1.00 41.20 184 LEU C N 1
ATOM 6396 C CA . LEU C 1 202 ? -18.872 -33.001 26.023 1.00 41.03 184 LEU C CA 1
ATOM 6397 C C . LEU C 1 202 ? -18.773 -34.463 26.457 1.00 42.99 184 LEU C C 1
ATOM 6398 O O . LEU C 1 202 ? -18.472 -34.729 27.617 1.00 44.97 184 LEU C O 1
ATOM 6403 N N . ALA C 1 203 ? -19.006 -35.397 25.548 1.00 36.38 185 ALA C N 1
ATOM 6404 C CA . ALA C 1 203 ? -18.849 -36.821 25.831 1.00 35.82 185 ALA C CA 1
ATOM 6405 C C . ALA C 1 203 ? -17.958 -37.428 24.787 1.00 37.17 185 ALA C C 1
ATOM 6406 O O . ALA C 1 203 ? -18.052 -37.085 23.607 1.00 35.78 185 ALA C O 1
ATOM 6408 N N . SER C 1 204 ? -17.084 -38.316 25.230 1.00 31.84 186 SER C N 1
ATOM 6409 C CA . SER C 1 204 ? -16.155 -39.039 24.383 1.00 31.42 186 SER C CA 1
ATOM 6410 C C . SER C 1 204 ? -16.363 -40.521 24.631 1.00 35.79 186 SER C C 1
ATOM 6411 O O . SER C 1 204 ? -16.746 -40.914 25.736 1.00 34.63 186 SER C O 1
ATOM 6414 N N . ALA C 1 205 ? -16.096 -41.351 23.638 1.00 33.97 187 ALA C N 1
ATOM 6415 C CA . ALA C 1 205 ? -16.195 -42.797 23.844 1.00 34.69 187 ALA C CA 1
ATOM 6416 C C . ALA C 1 205 ? -14.985 -43.504 23.236 1.00 41.16 187 ALA C C 1
ATOM 6417 O O . ALA C 1 205 ? -14.391 -43.025 22.265 1.00 38.95 187 ALA C O 1
ATOM 6419 N N . SER C 1 206 ? -14.594 -44.619 23.851 1.00 42.88 188 SER C N 1
ATOM 6420 C CA . SER C 1 206 ? -13.483 -45.452 23.397 1.00 44.24 188 SER C CA 1
ATOM 6421 C C . SER C 1 206 ? -14.060 -46.627 22.567 1.00 48.16 188 SER C C 1
ATOM 6422 O O . SER C 1 206 ? -15.258 -46.842 22.670 1.00 47.27 188 SER C O 1
ATOM 6425 N N . PRO C 1 207 ? -13.301 -47.412 21.755 1.00 46.80 189 PRO C N 1
ATOM 6426 C CA . PRO C 1 207 ? -13.940 -48.514 21.001 1.00 46.54 189 PRO C CA 1
ATOM 6427 C C . PRO C 1 207 ? -14.500 -49.627 21.898 1.00 49.72 189 PRO C C 1
ATOM 6428 O O . PRO C 1 207 ? -15.381 -50.357 21.474 1.00 48.55 189 PRO C O 1
ATOM 6432 N N . SER C 1 208 ? -14.040 -49.702 23.154 1.00 46.97 190 SER C N 1
ATOM 6433 C CA . SER C 1 208 ? -14.502 -50.651 24.167 1.00 47.06 190 SER C CA 1
ATOM 6434 C C . SER C 1 208 ? -15.909 -50.298 24.719 1.00 48.21 190 SER C C 1
ATOM 6435 O O . SER C 1 208 ? -16.511 -51.089 25.451 1.00 46.99 190 SER C O 1
ATOM 6438 N N . GLY C 1 209 ? -16.397 -49.112 24.387 1.00 44.29 191 GLY C N 1
ATOM 6439 C CA . GLY C 1 209 ? -17.708 -48.653 24.823 1.00 44.17 191 GLY C CA 1
ATOM 6440 C C . GLY C 1 209 ? -17.744 -47.938 26.155 1.00 49.18 191 GLY C C 1
ATOM 6441 O O . GLY C 1 209 ? -18.827 -47.715 26.702 1.00 49.78 191 GLY C O 1
ATOM 6442 N N . ARG C 1 210 ? -16.559 -47.598 26.695 1.00 44.68 192 ARG C N 1
ATOM 6443 C CA . ARG C 1 210 ? -16.411 -46.784 27.893 1.00 43.69 192 ARG C CA 1
ATOM 6444 C C . ARG C 1 210 ? -16.633 -45.344 27.413 1.00 44.24 192 ARG C C 1
ATOM 6445 O O . ARG C 1 210 ? -15.948 -44.904 26.497 1.00 44.37 192 ARG C O 1
ATOM 6453 N N . ALA C 1 211 ? -17.651 -44.664 27.941 1.00 37.28 193 ALA C N 1
ATOM 6454 C CA . ALA C 1 211 ? -17.933 -43.292 27.580 1.00 35.44 193 ALA C CA 1
ATOM 6455 C C . ALA C 1 211 ? -17.619 -42.442 28.769 1.00 38.77 193 ALA C C 1
ATOM 6456 O O . ALA C 1 211 ? -18.008 -42.795 29.887 1.00 37.41 193 ALA C O 1
ATOM 6458 N N . THR C 1 212 ? -16.901 -41.321 28.536 1.00 35.91 194 THR C N 1
ATOM 6459 C CA . THR C 1 212 ? -16.518 -40.360 29.569 1.00 36.06 194 THR C CA 1
ATOM 6460 C C . THR C 1 212 ? -17.244 -39.052 29.287 1.00 41.31 194 THR C C 1
ATOM 6461 O O . THR C 1 212 ? -17.246 -38.583 28.142 1.00 42.95 194 THR C O 1
ATOM 6465 N N . VAL C 1 213 ? -17.902 -38.489 30.311 1.00 37.10 195 VAL C N 1
ATOM 6466 C CA . VAL C 1 213 ? -18.643 -37.223 30.191 1.00 36.71 195 VAL C CA 1
ATOM 6467 C C . VAL C 1 213 ? -17.840 -36.147 30.908 1.00 41.96 195 VAL C C 1
ATOM 6468 O O . VAL C 1 213 ? -17.460 -36.349 32.053 1.00 40.20 195 VAL C O 1
ATOM 6472 N N . TRP C 1 214 ? -17.498 -35.065 30.197 1.00 40.93 196 TRP C N 1
ATOM 6473 C CA . TRP C 1 214 ? -16.679 -33.977 30.728 1.00 42.16 196 TRP C CA 1
ATOM 6474 C C . TRP C 1 214 ? -17.456 -32.693 30.864 1.00 50.23 196 TRP C C 1
ATOM 6475 O O . TRP C 1 214 ? -18.362 -32.432 30.079 1.00 50.28 196 TRP C O 1
ATOM 6486 N N . ASP C 1 215 ? -17.081 -31.880 31.854 1.00 50.42 197 ASP C N 1
ATOM 6487 C CA . ASP C 1 215 ? -17.617 -30.547 32.085 1.00 51.32 197 ASP C CA 1
ATOM 6488 C C . ASP C 1 215 ? -16.393 -29.650 31.996 1.00 58.44 197 ASP C C 1
ATOM 6489 O O . ASP C 1 215 ? -15.450 -29.761 32.790 1.00 57.55 197 ASP C O 1
ATOM 6494 N N . LEU C 1 216 ? -16.397 -28.795 30.987 1.00 58.29 198 LEU C N 1
ATOM 6495 C CA . LEU C 1 216 ? -15.289 -27.907 30.664 1.00 59.64 198 LEU C CA 1
ATOM 6496 C C . LEU C 1 216 ? -15.054 -26.804 31.713 1.00 66.00 198 LEU C C 1
ATOM 6497 O O . LEU C 1 216 ? -13.926 -26.311 31.802 1.00 67.32 198 LEU C O 1
ATOM 6502 N N . ARG C 1 217 ? -16.067 -26.470 32.541 1.00 62.20 199 ARG C N 1
ATOM 6503 C CA . ARG C 1 217 ? -15.908 -25.473 33.608 1.00 62.14 199 ARG C CA 1
ATOM 6504 C C . ARG C 1 217 ? -15.130 -26.070 34.799 1.00 70.34 199 ARG C C 1
ATOM 6505 O O . ARG C 1 217 ? -14.569 -25.318 35.606 1.00 71.61 199 ARG C O 1
ATOM 6513 N N . LYS C 1 218 ? -15.129 -27.413 34.921 1.00 68.85 200 LYS C N 1
ATOM 6514 C CA . LYS C 1 218 ? -14.510 -28.176 36.010 1.00 69.90 200 LYS C CA 1
ATOM 6515 C C . LYS C 1 218 ? -13.152 -28.808 35.635 1.00 77.46 200 LYS C C 1
ATOM 6516 O O . LYS C 1 218 ? -12.355 -29.070 36.534 1.00 78.19 200 LYS C O 1
ATOM 6520 N N . ASN C 1 219 ? -12.896 -29.054 34.334 1.00 75.92 201 ASN C N 1
ATOM 6521 C CA . ASN C 1 219 ? -11.657 -29.645 33.794 1.00 76.70 201 ASN C CA 1
ATOM 6522 C C . ASN C 1 219 ? -11.322 -31.007 34.481 1.00 80.64 201 ASN C C 1
ATOM 6523 O O . ASN C 1 219 ? -10.193 -31.259 34.925 1.00 80.59 201 ASN C O 1
ATOM 6528 N N . GLU C 1 220 ? -12.342 -31.886 34.511 1.00 75.98 202 GLU C N 1
ATOM 6529 C CA . GLU C 1 220 ? -12.347 -33.241 35.084 1.00 74.62 202 GLU C CA 1
ATOM 6530 C C . GLU C 1 220 ? -13.600 -33.989 34.583 1.00 74.25 202 GLU C C 1
ATOM 6531 O O . GLU C 1 220 ? -14.589 -33.321 34.249 1.00 73.79 202 GLU C O 1
ATOM 6537 N N . PRO C 1 221 ? -13.615 -35.348 34.521 1.00 66.75 203 PRO C N 1
ATOM 6538 C CA . PRO C 1 221 ? -14.839 -36.042 34.076 1.00 64.25 203 PRO C CA 1
ATOM 6539 C C . PRO C 1 221 ? -15.912 -36.086 35.169 1.00 62.01 203 PRO C C 1
ATOM 6540 O O . PRO C 1 221 ? -15.615 -36.358 36.335 1.00 60.60 203 PRO C O 1
ATOM 6544 N N . ILE C 1 222 ? -17.164 -35.821 34.786 1.00 54.83 204 ILE C N 1
ATOM 6545 C CA . ILE C 1 222 ? -18.277 -35.822 35.730 1.00 52.59 204 ILE C CA 1
ATOM 6546 C C . ILE C 1 222 ? -18.910 -37.226 35.834 1.00 51.40 204 ILE C C 1
ATOM 6547 O O . ILE C 1 222 ? -19.590 -37.489 36.822 1.00 51.21 204 ILE C O 1
ATOM 6552 N N . ILE C 1 223 ? -18.657 -38.129 34.866 1.00 44.63 205 ILE C N 1
ATOM 6553 C CA . ILE C 1 223 ? -19.160 -39.514 34.896 1.00 43.70 205 ILE C CA 1
ATOM 6554 C C . ILE C 1 223 ? -18.481 -40.345 33.791 1.00 46.42 205 ILE C C 1
ATOM 6555 O O . ILE C 1 223 ? -18.126 -39.820 32.748 1.00 46.40 205 ILE C O 1
ATOM 6560 N N . LYS C 1 224 ? -18.298 -41.634 34.055 1.00 42.52 206 LYS C N 1
ATOM 6561 C CA . LYS C 1 224 ? -17.703 -42.632 33.181 1.00 42.38 206 LYS C CA 1
ATOM 6562 C C . LYS C 1 224 ? -18.713 -43.790 33.182 1.00 49.19 206 LYS C C 1
ATOM 6563 O O . LYS C 1 224 ? -18.971 -44.375 34.236 1.00 51.34 206 LYS C O 1
ATOM 6569 N N . VAL C 1 225 ? -19.323 -44.078 32.037 1.00 45.48 207 VAL C N 1
ATOM 6570 C CA . VAL C 1 225 ? -20.317 -45.153 31.936 1.00 45.88 207 VAL C CA 1
ATOM 6571 C C . VAL C 1 225 ? -19.797 -46.256 31.019 1.00 50.60 207 VAL C C 1
ATOM 6572 O O . VAL C 1 225 ? -18.981 -46.010 30.128 1.00 50.42 207 VAL C O 1
ATOM 6576 N N . SER C 1 226 ? -20.256 -47.474 31.268 1.00 48.24 208 SER C N 1
ATOM 6577 C CA . SER C 1 226 ? -19.896 -48.676 30.532 1.00 48.73 208 SER C CA 1
ATOM 6578 C C . SER C 1 226 ? -20.974 -49.727 30.791 1.00 56.25 208 SER C C 1
ATOM 6579 O O . SER C 1 226 ? -21.535 -49.766 31.889 1.00 56.41 208 SER C O 1
ATOM 6582 N N . ASP C 1 227 ? -21.244 -50.589 29.804 1.00 54.56 209 ASP C N 1
ATOM 6583 C CA . ASP C 1 227 ? -22.205 -51.681 29.960 1.00 56.02 209 ASP C CA 1
ATOM 6584 C C . ASP C 1 227 ? -21.592 -52.828 30.762 1.00 62.88 209 ASP C C 1
ATOM 6585 O O . ASP C 1 227 ? -22.335 -53.664 31.306 1.00 63.04 209 ASP C O 1
ATOM 6590 N N . HIS C 1 228 ? -20.220 -52.879 30.793 1.00 59.62 210 HIS C N 1
ATOM 6591 C CA . HIS C 1 228 ? -19.408 -53.900 31.471 1.00 59.38 210 HIS C CA 1
ATOM 6592 C C . HIS C 1 228 ? -19.700 -55.291 30.858 1.00 59.99 210 HIS C C 1
ATOM 6593 O O . HIS C 1 228 ? -19.673 -56.301 31.567 1.00 58.57 210 HIS C O 1
ATOM 6600 N N . SER C 1 229 ? -19.978 -55.320 29.515 1.00 54.52 211 SER C N 1
ATOM 6601 C CA . SER C 1 229 ? -20.349 -56.519 28.753 1.00 53.00 211 SER C CA 1
ATOM 6602 C C . SER C 1 229 ? -19.151 -57.352 28.239 1.00 56.79 211 SER C C 1
ATOM 6603 O O . SER C 1 229 ? -19.272 -58.592 28.153 1.00 54.27 211 SER C O 1
ATOM 6606 N N . ASN C 1 230 ? -18.038 -56.657 27.827 1.00 53.78 212 ASN C N 1
ATOM 6607 C CA . ASN C 1 230 ? -16.819 -57.218 27.206 1.00 53.58 212 ASN C CA 1
ATOM 6608 C C . ASN C 1 230 ? -17.172 -57.800 25.794 1.00 58.90 212 ASN C C 1
ATOM 6609 O O . ASN C 1 230 ? -16.395 -58.563 25.209 1.00 59.98 212 ASN C O 1
ATOM 6611 N N . ARG C 1 231 ? -18.335 -57.384 25.246 1.00 54.60 213 ARG C N 1
ATOM 6612 C CA . ARG C 1 231 ? -18.875 -57.778 23.947 1.00 54.54 213 ARG C CA 1
ATOM 6613 C C . ARG C 1 231 ? -19.423 -56.521 23.208 1.00 58.79 213 ARG C C 1
ATOM 6614 O O . ARG C 1 231 ? -20.346 -56.609 22.392 1.00 58.30 213 ARG C O 1
ATOM 6616 N N . MET C 1 232 ? -18.817 -55.349 23.503 1.00 54.16 214 MET C N 1
ATOM 6617 C CA . MET C 1 232 ? -19.188 -54.051 22.953 1.00 52.74 214 MET C CA 1
ATOM 6618 C C . MET C 1 232 ? -18.074 -53.480 22.071 1.00 55.73 214 MET C C 1
ATOM 6619 O O . MET C 1 232 ? -16.914 -53.488 22.478 1.00 55.67 214 MET C O 1
ATOM 6624 N N . HIS C 1 233 ? -18.426 -53.017 20.858 1.00 51.67 215 HIS C N 1
ATOM 6625 C CA . HIS C 1 233 ? -17.476 -52.351 19.972 1.00 51.66 215 HIS C CA 1
ATOM 6626 C C . HIS C 1 233 ? -18.119 -51.034 19.468 1.00 51.70 215 HIS C C 1
ATOM 6627 O O . HIS C 1 233 ? -18.968 -51.050 18.582 1.00 50.94 215 HIS C O 1
ATOM 6634 N N . CYS C 1 234 ? -17.755 -49.907 20.089 1.00 46.13 216 CYS C N 1
ATOM 6635 C CA . CYS C 1 234 ? -18.407 -48.626 19.845 1.00 46.47 216 CYS C CA 1
ATOM 6636 C C . CYS C 1 234 ? -18.230 -48.102 18.424 1.00 48.86 216 CYS C C 1
ATOM 6637 O O . CYS C 1 234 ? -17.108 -47.852 17.956 1.00 47.85 216 CYS C O 1
ATOM 6640 N N . SER C 1 235 ? -19.386 -47.885 17.771 1.00 43.76 217 SER C N 1
ATOM 6641 C CA . SER C 1 235 ? -19.478 -47.378 16.411 1.00 43.08 217 SER C CA 1
ATOM 6642 C C . SER C 1 235 ? -20.091 -45.973 16.354 1.00 46.83 217 SER C C 1
ATOM 6643 O O . SER C 1 235 ? -19.958 -45.280 15.353 1.00 48.47 217 SER C O 1
ATOM 6646 N N . GLY C 1 236 ? -20.755 -45.568 17.416 1.00 41.13 218 GLY C N 1
ATOM 6647 C CA . GLY C 1 236 ? -21.419 -44.280 17.445 1.00 39.35 218 GLY C CA 1
ATOM 6648 C C . GLY C 1 236 ? -21.779 -43.812 18.832 1.00 39.49 218 GLY C C 1
ATOM 6649 O O . GLY C 1 236 ? -22.026 -44.612 19.739 1.00 35.80 218 GLY C O 1
ATOM 6650 N N . LEU C 1 237 ? -21.883 -42.491 18.948 1.00 36.29 219 LEU C N 1
ATOM 6651 C CA . LEU C 1 237 ? -22.218 -41.749 20.136 1.00 36.52 219 LEU C CA 1
ATOM 6652 C C . LEU C 1 237 ? -23.072 -40.547 19.733 1.00 37.94 219 LEU C C 1
ATOM 6653 O O . LEU C 1 237 ? -22.683 -39.760 18.855 1.00 36.67 219 LEU C O 1
ATOM 6658 N N . ALA C 1 238 ? -24.239 -40.394 20.383 1.00 32.54 220 ALA C N 1
ATOM 6659 C CA . ALA C 1 238 ? -25.120 -39.248 20.123 1.00 30.31 220 ALA C CA 1
ATOM 6660 C C . ALA C 1 238 ? -25.874 -38.854 21.384 1.00 34.27 220 ALA C C 1
ATOM 6661 O O . ALA C 1 238 ? -26.382 -39.723 22.110 1.00 33.10 220 ALA C O 1
ATOM 6663 N N . TRP C 1 239 ? -25.984 -37.544 21.600 1.00 30.33 221 TRP C N 1
ATOM 6664 C CA . TRP C 1 239 ? -26.740 -36.949 22.690 1.00 31.07 221 TRP C CA 1
ATOM 6665 C C . TRP C 1 239 ? -28.152 -36.733 22.223 1.00 36.51 221 TRP C C 1
ATOM 6666 O O . TRP C 1 239 ? -28.354 -36.366 21.063 1.00 35.86 221 TRP C O 1
ATOM 6677 N N . HIS C 1 240 ? -29.136 -36.932 23.127 1.00 35.11 222 HIS C N 1
ATOM 6678 C CA . HIS C 1 240 ? -30.547 -36.677 22.850 1.00 34.75 222 HIS C CA 1
ATOM 6679 C C . HIS C 1 240 ? -30.635 -35.178 22.562 1.00 41.94 222 HIS C C 1
ATOM 6680 O O . HIS C 1 240 ? -30.038 -34.397 23.310 1.00 41.82 222 HIS C O 1
ATOM 6687 N N . PRO C 1 241 ? -31.336 -34.750 21.485 1.00 40.46 223 PRO C N 1
ATOM 6688 C CA . PRO C 1 241 ? -31.368 -33.316 21.164 1.00 40.66 223 PRO C CA 1
ATOM 6689 C C . PRO C 1 241 ? -32.123 -32.453 22.183 1.00 46.20 223 PRO C C 1
ATOM 6690 O O . PRO C 1 241 ? -31.769 -31.275 22.328 1.00 45.20 223 PRO C O 1
ATOM 6694 N N . ASP C 1 242 ? -33.129 -33.024 22.896 1.00 43.43 224 ASP C N 1
ATOM 6695 C CA . ASP C 1 242 ? -33.946 -32.289 23.882 1.00 43.35 224 ASP C CA 1
ATOM 6696 C C . ASP C 1 242 ? -33.630 -32.576 25.348 1.00 48.42 224 ASP C C 1
ATOM 6697 O O . ASP C 1 242 ? -33.957 -31.748 26.194 1.00 51.22 224 ASP C O 1
ATOM 6702 N N . VAL C 1 243 ? -33.075 -33.747 25.667 1.00 44.16 225 VAL C N 1
ATOM 6703 C CA . VAL C 1 243 ? -32.758 -34.145 27.052 1.00 42.48 225 VAL C CA 1
ATOM 6704 C C . VAL C 1 243 ? -31.247 -34.067 27.261 1.00 45.29 225 VAL C C 1
ATOM 6705 O O . VAL C 1 243 ? -30.486 -34.749 26.570 1.00 45.57 225 VAL C O 1
ATOM 6709 N N . ALA C 1 244 ? -30.827 -33.221 28.210 1.00 41.05 226 ALA C N 1
ATOM 6710 C CA . ALA C 1 244 ? -29.421 -32.948 28.523 1.00 39.88 226 ALA C CA 1
ATOM 6711 C C . ALA C 1 244 ? -28.649 -34.191 28.928 1.00 43.48 226 ALA C C 1
ATOM 6712 O O . ALA C 1 244 ? -27.556 -34.402 28.432 1.00 43.56 226 ALA C O 1
ATOM 6714 N N . THR C 1 245 ? -29.233 -35.026 29.791 1.00 39.99 227 THR C N 1
ATOM 6715 C CA . THR C 1 245 ? -28.573 -36.182 30.384 1.00 38.82 227 THR C CA 1
ATOM 6716 C C . THR C 1 245 ? -28.830 -37.492 29.625 1.00 40.98 227 THR C C 1
ATOM 6717 O O . THR C 1 245 ? -28.419 -38.545 30.106 1.00 39.50 227 THR C O 1
ATOM 6721 N N . GLN C 1 246 ? -29.418 -37.429 28.417 1.00 37.61 228 GLN C N 1
ATOM 6722 C CA . GLN C 1 246 ? -29.665 -38.633 27.639 1.00 36.56 228 GLN C CA 1
ATOM 6723 C C . GLN C 1 246 ? -28.776 -38.701 26.409 1.00 40.57 228 GLN C C 1
ATOM 6724 O O . GLN C 1 246 ? -28.494 -37.695 25.740 1.00 39.05 228 GLN C O 1
ATOM 6730 N N . MET C 1 247 ? -28.309 -39.930 26.150 1.00 37.10 229 MET C N 1
ATOM 6731 C CA . MET C 1 247 ? -27.395 -40.248 25.083 1.00 37.06 229 MET C CA 1
ATOM 6732 C C . MET C 1 247 ? -27.395 -41.742 24.753 1.00 36.84 229 MET C C 1
ATOM 6733 O O . MET C 1 247 ? -27.632 -42.590 25.603 1.00 33.11 229 MET C O 1
ATOM 6738 N N . VAL C 1 248 ? -27.100 -42.046 23.502 1.00 35.69 230 VAL C N 1
ATOM 6739 C CA . VAL C 1 248 ? -27.033 -43.423 23.020 1.00 35.64 230 VAL C CA 1
ATOM 6740 C C . VAL C 1 248 ? -25.591 -43.839 22.695 1.00 39.48 230 VAL C C 1
ATOM 6741 O O . VAL C 1 248 ? -24.755 -42.992 22.386 1.00 39.03 230 VAL C O 1
ATOM 6745 N N . LEU C 1 249 ? -25.331 -45.145 22.727 1.00 35.64 231 LEU C N 1
ATOM 6746 C CA . LEU C 1 249 ? -24.063 -45.720 22.308 1.00 35.59 231 LEU C CA 1
ATOM 6747 C C . LEU C 1 249 ? -24.376 -46.875 21.383 1.00 37.60 231 LEU C C 1
ATOM 6748 O O . LEU C 1 249 ? -25.179 -47.743 21.746 1.00 36.72 231 LEU C O 1
ATOM 6753 N N . ALA C 1 250 ? -23.781 -46.887 20.177 1.00 34.00 232 ALA C N 1
ATOM 6754 C CA . ALA C 1 250 ? -24.016 -47.998 19.248 1.00 33.54 232 ALA C CA 1
ATOM 6755 C C . ALA C 1 250 ? -22.861 -49.000 19.283 1.00 36.79 232 ALA C C 1
ATOM 6756 O O . ALA C 1 250 ? -21.711 -48.624 19.497 1.00 34.97 232 ALA C O 1
ATOM 6758 N N . SER C 1 251 ? -23.181 -50.275 19.067 1.00 35.53 233 SER C N 1
ATOM 6759 C CA . SER C 1 251 ? -22.224 -51.382 19.046 1.00 35.70 233 SER C CA 1
ATOM 6760 C C . SER C 1 251 ? -22.195 -52.112 17.690 1.00 40.81 233 SER C C 1
ATOM 6761 O O . SER C 1 251 ? -23.237 -52.558 17.203 1.00 38.14 233 SER C O 1
ATOM 6764 N N . GLU C 1 252 ? -20.972 -52.301 17.161 1.00 40.89 234 GLU C N 1
ATOM 6765 C CA . GLU C 1 252 ? -20.620 -52.974 15.913 1.00 43.20 234 GLU C CA 1
ATOM 6766 C C . GLU C 1 252 ? -20.355 -54.461 16.136 1.00 51.19 234 GLU C C 1
ATOM 6767 O O . GLU C 1 252 ? -20.294 -55.217 15.165 1.00 52.39 234 GLU C O 1
ATOM 6773 N N . ASP C 1 253 ? -20.230 -54.889 17.396 1.00 49.20 235 ASP C N 1
ATOM 6774 C CA . ASP C 1 253 ? -19.997 -56.289 17.736 1.00 49.72 235 ASP C CA 1
ATOM 6775 C C . ASP C 1 253 ? -21.247 -57.121 17.430 1.00 55.42 235 ASP C C 1
ATOM 6776 O O . ASP C 1 253 ? -22.328 -56.803 17.912 1.00 55.19 235 ASP C O 1
ATOM 6781 N N . ASP C 1 254 ? -21.095 -58.177 16.625 1.00 54.73 236 ASP C N 1
ATOM 6782 C CA . ASP C 1 254 ? -22.193 -59.054 16.210 1.00 55.82 236 ASP C CA 1
ATOM 6783 C C . ASP C 1 254 ? -22.746 -59.931 17.345 1.00 62.09 236 ASP C C 1
ATOM 6784 O O . ASP C 1 254 ? -23.842 -60.485 17.190 1.00 61.71 236 ASP C O 1
ATOM 6789 N N . ARG C 1 255 ? -22.016 -60.036 18.485 1.00 60.58 237 ARG C N 1
ATOM 6790 C CA . ARG C 1 255 ? -22.449 -60.802 19.662 1.00 60.90 237 ARG C CA 1
ATOM 6791 C C . ARG C 1 255 ? -23.508 -60.017 20.448 1.00 67.01 237 ARG C C 1
ATOM 6792 O O . ARG C 1 255 ? -24.420 -60.628 21.011 1.00 68.01 237 ARG C O 1
ATOM 6800 N N . LEU C 1 256 ? -23.347 -58.669 20.523 1.00 62.30 238 LEU C N 1
ATOM 6801 C CA . LEU C 1 256 ? -24.216 -57.721 21.232 1.00 61.30 238 LEU C CA 1
ATOM 6802 C C . LEU C 1 256 ? -24.482 -56.556 20.254 1.00 62.03 238 LEU C C 1
ATOM 6803 O O . LEU C 1 256 ? -23.849 -55.503 20.345 1.00 60.25 238 LEU C O 1
ATOM 6808 N N . PRO C 1 257 ? -25.363 -56.778 19.251 1.00 58.29 239 PRO C N 1
ATOM 6809 C CA . PRO C 1 257 ? -25.591 -55.751 18.226 1.00 56.89 239 PRO C CA 1
ATOM 6810 C C . PRO C 1 257 ? -26.729 -54.806 18.610 1.00 58.93 239 PRO C C 1
ATOM 6811 O O . PRO C 1 257 ? -27.829 -54.864 18.031 1.00 60.59 239 PRO C O 1
ATOM 6815 N N . VAL C 1 258 ? -26.446 -53.924 19.598 1.00 50.05 240 VAL C N 1
ATOM 6816 C CA . VAL C 1 258 ? -27.412 -53.009 20.214 1.00 46.72 240 VAL C CA 1
ATOM 6817 C C . VAL C 1 258 ? -26.990 -51.525 20.179 1.00 42.35 240 VAL C C 1
ATOM 6818 O O . VAL C 1 258 ? -25.847 -51.191 19.880 1.00 37.66 240 VAL C O 1
ATOM 6822 N N . ILE C 1 259 ? -27.971 -50.660 20.498 1.00 38.67 241 ILE C N 1
ATOM 6823 C CA . ILE C 1 259 ? -27.913 -49.225 20.770 1.00 37.87 241 ILE C CA 1
ATOM 6824 C C . ILE C 1 259 ? -28.368 -49.095 22.240 1.00 39.50 241 ILE C C 1
ATOM 6825 O O . ILE C 1 259 ? -29.488 -49.460 22.575 1.00 36.83 241 ILE C O 1
ATOM 6830 N N . GLN C 1 260 ? -27.470 -48.650 23.129 1.00 39.54 242 GLN C N 1
ATOM 6831 C CA . GLN C 1 260 ? -27.754 -48.470 24.572 1.00 39.21 242 GLN C CA 1
ATOM 6832 C C . GLN C 1 260 ? -28.213 -47.047 24.832 1.00 44.65 242 GLN C C 1
ATOM 6833 O O . GLN C 1 260 ? -27.591 -46.097 24.359 1.00 42.79 242 GLN C O 1
ATOM 6839 N N . MET C 1 261 ? -29.298 -46.904 25.578 1.00 44.25 243 MET C N 1
ATOM 6840 C CA . MET C 1 261 ? -29.848 -45.598 25.912 1.00 45.43 243 MET C CA 1
ATOM 6841 C C . MET C 1 261 ? -29.512 -45.310 27.371 1.00 45.78 243 MET C C 1
ATOM 6842 O O . MET C 1 261 ? -29.938 -46.049 28.268 1.00 43.58 243 MET C O 1
ATOM 6847 N N . TRP C 1 262 ? -28.697 -44.266 27.586 1.00 39.18 244 TRP C N 1
ATOM 6848 C CA . TRP C 1 262 ? -28.290 -43.858 28.907 1.00 37.93 244 TRP C CA 1
ATOM 6849 C C . TRP C 1 262 ? -28.927 -42.565 29.336 1.00 42.62 244 TRP C C 1
ATOM 6850 O O . TRP C 1 262 ? -28.932 -41.588 28.599 1.00 41.33 244 TRP C O 1
ATOM 6861 N N . ASP C 1 263 ? -29.400 -42.552 30.581 1.00 42.05 245 ASP C N 1
ATOM 6862 C CA . ASP C 1 263 ? -29.860 -41.379 31.298 1.00 41.99 245 ASP C CA 1
ATOM 6863 C C . ASP C 1 263 ? -28.811 -41.289 32.387 1.00 45.34 245 ASP C C 1
ATOM 6864 O O . ASP C 1 263 ? -28.695 -42.191 33.217 1.00 43.53 245 ASP C O 1
ATOM 6869 N N . LEU C 1 264 ? -27.989 -40.244 32.332 1.00 42.19 246 LEU C N 1
ATOM 6870 C CA . LEU C 1 264 ? -26.834 -40.119 33.201 1.00 42.06 246 LEU C CA 1
ATOM 6871 C C . LEU C 1 264 ? -27.217 -39.801 34.632 1.00 47.02 246 LEU C C 1
ATOM 6872 O O . LEU C 1 264 ? -26.356 -39.890 35.499 1.00 47.10 246 LEU C O 1
ATOM 6877 N N . ARG C 1 265 ? -28.511 -39.564 34.896 1.00 44.04 247 ARG C N 1
ATOM 6878 C CA . ARG C 1 265 ? -29.061 -39.319 36.229 1.00 43.23 247 ARG C CA 1
ATOM 6879 C C . ARG C 1 265 ? -29.301 -40.657 36.931 1.00 50.02 247 ARG C C 1
ATOM 6880 O O . ARG C 1 265 ? -29.342 -40.696 38.155 1.00 51.70 247 ARG C O 1
ATOM 6888 N N . PHE C 1 266 ? -29.504 -41.739 36.149 1.00 47.07 248 PHE C N 1
ATOM 6889 C CA . PHE C 1 266 ? -29.790 -43.120 36.572 1.00 47.02 248 PHE C CA 1
ATOM 6890 C C . PHE C 1 266 ? -28.829 -44.007 35.803 1.00 50.01 248 PHE C C 1
ATOM 6891 O O . PHE C 1 266 ? -29.263 -44.793 34.971 1.00 50.02 248 PHE C O 1
ATOM 6899 N N . ALA C 1 267 ? -27.524 -43.869 36.076 1.00 47.00 249 ALA C N 1
ATOM 6900 C CA . ALA C 1 267 ? -26.428 -44.464 35.315 1.00 46.98 249 ALA C CA 1
ATOM 6901 C C . ALA C 1 267 ? -25.885 -45.843 35.812 1.00 50.21 249 ALA C C 1
ATOM 6902 O O . ALA C 1 267 ? -24.821 -46.253 35.335 1.00 50.16 249 ALA C O 1
ATOM 6904 N N . SER C 1 268 ? -26.611 -46.579 36.679 1.00 46.35 250 SER C N 1
ATOM 6905 C CA . SER C 1 268 ? -26.170 -47.919 37.133 1.00 45.99 250 SER C CA 1
ATOM 6906 C C . SER C 1 268 ? -26.188 -48.960 35.982 1.00 49.28 250 SER C C 1
ATOM 6907 O O . SER C 1 268 ? -25.430 -49.930 35.988 1.00 48.60 250 SER C O 1
ATOM 6910 N N . SER C 1 269 ? -27.067 -48.741 35.004 1.00 44.53 251 SER C N 1
ATOM 6911 C CA . SER C 1 269 ? -27.240 -49.590 33.841 1.00 43.72 251 SER C CA 1
ATOM 6912 C C . SER C 1 269 ? -27.921 -48.738 32.770 1.00 43.95 251 SER C C 1
ATOM 6913 O O . SER C 1 269 ? -28.444 -47.677 33.113 1.00 41.92 251 SER C O 1
ATOM 6916 N N . PRO C 1 270 ? -27.942 -49.141 31.481 1.00 41.27 252 PRO C N 1
ATOM 6917 C CA . PRO C 1 270 ? -28.643 -48.312 30.491 1.00 41.40 252 PRO C CA 1
ATOM 6918 C C . PRO C 1 270 ? -30.145 -48.395 30.716 1.00 49.26 252 PRO C C 1
ATOM 6919 O O . PRO C 1 270 ? -30.668 -49.464 31.055 1.00 50.31 252 PRO C O 1
ATOM 6923 N N . LEU C 1 271 ? -30.833 -47.262 30.548 1.00 48.18 253 LEU C N 1
ATOM 6924 C CA . LEU C 1 271 ? -32.288 -47.119 30.673 1.00 48.59 253 LEU C CA 1
ATOM 6925 C C . LEU C 1 271 ? -33.041 -48.103 29.740 1.00 53.00 253 LEU C C 1
ATOM 6926 O O . LEU C 1 271 ? -33.989 -48.780 30.172 1.00 52.21 253 LEU C O 1
ATOM 6931 N N . ARG C 1 272 ? -32.590 -48.212 28.473 1.00 50.03 254 ARG C N 1
ATOM 6932 C CA . ARG C 1 272 ? -33.149 -49.196 27.536 1.00 50.10 254 ARG C CA 1
ATOM 6933 C C . ARG C 1 272 ? -32.098 -49.571 26.493 1.00 52.72 254 ARG C C 1
ATOM 6934 O O . ARG C 1 272 ? -31.059 -48.920 26.356 1.00 51.68 254 ARG C O 1
ATOM 6942 N N . VAL C 1 273 ? -32.360 -50.682 25.817 1.00 48.10 255 VAL C N 1
ATOM 6943 C CA . VAL C 1 273 ? -31.479 -51.240 24.810 1.00 46.80 255 VAL C CA 1
ATOM 6944 C C . VAL C 1 273 ? -32.327 -51.475 23.558 1.00 49.86 255 VAL C C 1
ATOM 6945 O O . VAL C 1 273 ? -33.355 -52.156 23.618 1.00 49.03 255 VAL C O 1
ATOM 6949 N N . LEU C 1 274 ? -31.931 -50.853 22.442 1.00 46.40 256 LEU C N 1
ATOM 6950 C CA . LEU C 1 274 ? -32.600 -51.018 21.151 1.00 45.99 256 LEU C CA 1
ATOM 6951 C C . LEU C 1 274 ? -31.896 -52.198 20.453 1.00 50.25 256 LEU C C 1
ATOM 6952 O O . LEU C 1 274 ? -30.716 -52.089 20.116 1.00 47.99 256 LEU C O 1
ATOM 6957 N N . GLU C 1 275 ? -32.587 -53.353 20.332 1.00 50.69 257 GLU C N 1
ATOM 6958 C CA . GLU C 1 275 ? -32.059 -54.589 19.702 1.00 51.94 257 GLU C CA 1
ATOM 6959 C C . GLU C 1 275 ? -32.792 -54.874 18.367 1.00 56.95 257 GLU C C 1
ATOM 6960 O O . GLU C 1 275 ? -33.370 -55.940 18.183 1.00 57.17 257 GLU C O 1
ATOM 6963 N N . ASN C 1 276 ? -32.750 -53.929 17.434 1.00 54.40 258 ASN C N 1
ATOM 6964 C CA . ASN C 1 276 ? -33.465 -54.064 16.164 1.00 54.10 258 ASN C CA 1
ATOM 6965 C C . ASN C 1 276 ? -32.602 -54.643 15.015 1.00 57.57 258 ASN C C 1
ATOM 6966 O O . ASN C 1 276 ? -33.166 -55.124 14.038 1.00 56.91 258 ASN C O 1
ATOM 6971 N N . HIS C 1 277 ? -31.264 -54.628 15.133 1.00 53.80 259 HIS C N 1
ATOM 6972 C CA . HIS C 1 277 ? -30.385 -55.187 14.105 1.00 52.44 259 HIS C CA 1
ATOM 6973 C C . HIS C 1 277 ? -29.891 -56.571 14.516 1.00 57.17 259 HIS C C 1
ATOM 6974 O O . HIS C 1 277 ? -29.412 -56.736 15.640 1.00 57.11 259 HIS C O 1
ATOM 6981 N N . ALA C 1 278 ? -29.973 -57.557 13.601 1.00 53.44 260 ALA C N 1
ATOM 6982 C CA . ALA C 1 278 ? -29.519 -58.947 13.864 1.00 52.31 260 ALA C CA 1
ATOM 6983 C C . ALA C 1 278 ? -27.972 -59.032 13.952 1.00 55.80 260 ALA C C 1
ATOM 6984 O O . ALA C 1 278 ? -27.431 -59.969 14.544 1.00 55.80 260 ALA C O 1
ATOM 6986 N N . ARG C 1 279 ? -27.278 -58.059 13.333 1.00 51.39 261 ARG C N 1
ATOM 6987 C CA . ARG C 1 279 ? -25.825 -57.941 13.304 1.00 50.48 261 ARG C CA 1
ATOM 6988 C C . ARG C 1 279 ? -25.407 -56.508 13.723 1.00 53.82 261 ARG C C 1
ATOM 6989 O O . ARG C 1 279 ? -26.263 -55.635 13.868 1.00 55.09 261 ARG C O 1
ATOM 6997 N N . GLY C 1 280 ? -24.127 -56.313 14.018 1.00 48.10 262 GLY C N 1
ATOM 6998 C CA . GLY C 1 280 ? -23.564 -55.059 14.521 1.00 46.23 262 GLY C CA 1
ATOM 6999 C C . GLY C 1 280 ? -23.968 -53.764 13.839 1.00 46.76 262 GLY C C 1
ATOM 7000 O O . GLY C 1 280 ? -23.957 -53.680 12.609 1.00 45.35 262 GLY C O 1
ATOM 7001 N N . ILE C 1 281 ? -24.336 -52.742 14.650 1.00 42.07 263 ILE C N 1
ATOM 7002 C CA . ILE C 1 281 ? -24.671 -51.390 14.187 1.00 41.03 263 ILE C CA 1
ATOM 7003 C C . ILE C 1 281 ? -23.368 -50.676 13.767 1.00 44.19 263 ILE C C 1
ATOM 7004 O O . ILE C 1 281 ? -22.411 -50.582 14.545 1.00 42.87 263 ILE C O 1
ATOM 7009 N N . LEU C 1 282 ? -23.326 -50.208 12.515 1.00 41.38 264 LEU C N 1
ATOM 7010 C CA . LEU C 1 282 ? -22.163 -49.517 11.969 1.00 40.55 264 LEU C CA 1
ATOM 7011 C C . LEU C 1 282 ? -22.221 -48.002 12.168 1.00 40.29 264 LEU C C 1
ATOM 7012 O O . LEU C 1 282 ? -21.190 -47.387 12.424 1.00 40.46 264 LEU C O 1
ATOM 7017 N N . ALA C 1 283 ? -23.409 -47.401 12.070 1.00 34.20 265 ALA C N 1
ATOM 7018 C CA . ALA C 1 283 ? -23.572 -45.942 12.166 1.00 32.72 265 ALA C CA 1
ATOM 7019 C C . ALA C 1 283 ? -24.941 -45.556 12.674 1.00 37.42 265 ALA C C 1
ATOM 7020 O O . ALA C 1 283 ? -25.890 -46.338 12.574 1.00 36.72 265 ALA C O 1
ATOM 7022 N N . ILE C 1 284 ? -25.040 -44.336 13.218 1.00 34.51 266 ILE C N 1
ATOM 7023 C CA . ILE C 1 284 ? -26.281 -43.770 13.770 1.00 33.43 266 ILE C CA 1
ATOM 7024 C C . ILE C 1 284 ? -26.368 -42.266 13.463 1.00 35.12 266 ILE C C 1
ATOM 7025 O O . ILE C 1 284 ? -25.350 -41.590 13.364 1.00 33.62 266 ILE C O 1
ATOM 7030 N N . ALA C 1 285 ? -27.587 -41.766 13.291 1.00 31.68 267 ALA C N 1
ATOM 7031 C CA . ALA C 1 285 ? -27.868 -40.344 13.143 1.00 31.81 267 ALA C CA 1
ATOM 7032 C C . ALA C 1 285 ? -29.214 -40.053 13.849 1.00 38.24 267 ALA C C 1
ATOM 7033 O O . ALA C 1 285 ? -30.223 -40.686 13.548 1.00 36.37 267 ALA C O 1
ATOM 7035 N N . TRP C 1 286 ? -29.188 -39.160 14.848 1.00 37.90 268 TRP C N 1
ATOM 7036 C CA . TRP C 1 286 ? -30.353 -38.772 15.651 1.00 38.74 268 TRP C CA 1
ATOM 7037 C C . TRP C 1 286 ? -30.809 -37.400 15.157 1.00 43.33 268 TRP C C 1
ATOM 7038 O O . TRP C 1 286 ? -30.072 -36.431 15.298 1.00 42.22 268 TRP C O 1
ATOM 7049 N N . SER C 1 287 ? -32.000 -37.332 14.537 1.00 42.82 269 SER C N 1
ATOM 7050 C CA . SER C 1 287 ? -32.562 -36.089 14.006 1.00 43.89 269 SER C CA 1
ATOM 7051 C C . SER C 1 287 ? -32.810 -35.071 15.121 1.00 51.12 269 SER C C 1
ATOM 7052 O O . SER C 1 287 ? -33.408 -35.384 16.154 1.00 51.21 269 SER C O 1
ATOM 7055 N N . MET C 1 288 ? -32.336 -33.861 14.891 1.00 50.12 270 MET C N 1
ATOM 7056 C CA . MET C 1 288 ? -32.441 -32.744 15.811 1.00 51.55 270 MET C CA 1
ATOM 7057 C C . MET C 1 288 ? -33.729 -31.993 15.617 1.00 54.21 270 MET C C 1
ATOM 7058 O O . MET C 1 288 ? -34.175 -31.286 16.522 1.00 51.99 270 MET C O 1
ATOM 7063 N N . ALA C 1 289 ? -34.323 -32.141 14.420 1.00 52.77 271 ALA C N 1
ATOM 7064 C CA . ALA C 1 289 ? -35.591 -31.526 14.043 1.00 52.43 271 ALA C CA 1
ATOM 7065 C C . ALA C 1 289 ? -36.718 -32.358 14.625 1.00 57.37 271 ALA C C 1
ATOM 7066 O O . ALA C 1 289 ? -37.675 -31.803 15.171 1.00 57.73 271 ALA C O 1
ATOM 7068 N N . ASP C 1 290 ? -36.564 -33.698 14.567 1.00 55.03 272 ASP C N 1
ATOM 7069 C CA . ASP C 1 290 ? -37.488 -34.683 15.137 1.00 54.83 272 ASP C CA 1
ATOM 7070 C C . ASP C 1 290 ? -36.700 -35.638 16.078 1.00 58.22 272 ASP C C 1
ATOM 7071 O O . ASP C 1 290 ? -36.165 -36.653 15.626 1.00 57.39 272 ASP C O 1
ATOM 7076 N N . PRO C 1 291 ? -36.583 -35.308 17.388 1.00 54.75 273 PRO C N 1
ATOM 7077 C CA . PRO C 1 291 ? -35.820 -36.179 18.300 1.00 54.52 273 PRO C CA 1
ATOM 7078 C C . PRO C 1 291 ? -36.459 -37.556 18.508 1.00 56.09 273 PRO C C 1
ATOM 7079 O O . PRO C 1 291 ? -35.834 -38.430 19.117 1.00 54.94 273 PRO C O 1
ATOM 7083 N N . GLU C 1 292 ? -37.666 -37.768 17.953 1.00 51.43 274 GLU C N 1
ATOM 7084 C CA . GLU C 1 292 ? -38.344 -39.062 18.000 1.00 50.75 274 GLU C CA 1
ATOM 7085 C C . GLU C 1 292 ? -37.830 -39.989 16.857 1.00 52.82 274 GLU C C 1
ATOM 7086 O O . GLU C 1 292 ? -38.289 -41.127 16.759 1.00 53.92 274 GLU C O 1
ATOM 7088 N N . LEU C 1 293 ? -36.851 -39.515 16.029 1.00 45.37 275 LEU C N 1
ATOM 7089 C CA . LEU C 1 293 ? -36.265 -40.272 14.913 1.00 43.20 275 LEU C CA 1
ATOM 7090 C C . LEU C 1 293 ? -34.755 -40.556 15.090 1.00 46.45 275 LEU C C 1
ATOM 7091 O O . LEU C 1 293 ? -33.955 -39.622 15.166 1.00 45.51 275 LEU C O 1
ATOM 7096 N N . LEU C 1 294 ? -34.379 -41.855 15.066 1.00 42.10 276 LEU C N 1
ATOM 7097 C CA . LEU C 1 294 ? -32.999 -42.330 15.167 1.00 40.95 276 LEU C CA 1
ATOM 7098 C C . LEU C 1 294 ? -32.656 -43.318 14.020 1.00 44.09 276 LEU C C 1
ATOM 7099 O O . LEU C 1 294 ? -33.225 -44.411 13.954 1.00 44.65 276 LEU C O 1
ATOM 7104 N N . LEU C 1 295 ? -31.753 -42.912 13.112 1.00 38.65 277 LEU C N 1
ATOM 7105 C CA . LEU C 1 295 ? -31.319 -43.758 12.002 1.00 38.80 277 LEU C CA 1
ATOM 7106 C C . LEU C 1 295 ? -30.235 -44.684 12.485 1.00 40.56 277 LEU C C 1
ATOM 7107 O O . LEU C 1 295 ? -29.397 -44.260 13.275 1.00 39.59 277 LEU C O 1
ATOM 7112 N N . SER C 1 296 ? -30.214 -45.927 11.980 1.00 37.05 278 SER C N 1
ATOM 7113 C CA . SER C 1 296 ? -29.191 -46.902 12.335 1.00 38.73 278 SER C CA 1
ATOM 7114 C C . SER C 1 296 ? -28.921 -47.853 11.178 1.00 48.14 278 SER C C 1
ATOM 7115 O O . SER C 1 296 ? -29.858 -48.449 10.647 1.00 50.19 278 SER C O 1
ATOM 7118 N N . CYS C 1 297 ? -27.642 -48.012 10.795 1.00 46.88 279 CYS C N 1
ATOM 7119 C CA . CYS C 1 297 ? -27.208 -48.940 9.730 1.00 47.17 279 CYS C CA 1
ATOM 7120 C C . CYS C 1 297 ? -26.536 -50.111 10.383 1.00 51.41 279 CYS C C 1
ATOM 7121 O O . CYS C 1 297 ? -25.762 -49.912 11.320 1.00 51.97 279 CYS C O 1
ATOM 7124 N N . GLY C 1 298 ? -26.776 -51.302 9.869 1.00 47.11 280 GLY C N 1
ATOM 7125 C CA . GLY C 1 298 ? -26.167 -52.503 10.416 1.00 47.04 280 GLY C CA 1
ATOM 7126 C C . GLY C 1 298 ? -25.481 -53.406 9.413 1.00 51.76 280 GLY C C 1
ATOM 7127 O O . GLY C 1 298 ? -25.626 -53.242 8.195 1.00 48.54 280 GLY C O 1
ATOM 7128 N N . LYS C 1 299 ? -24.789 -54.441 9.946 1.00 50.62 281 LYS C N 1
ATOM 7129 C CA . LYS C 1 299 ? -24.126 -55.468 9.147 1.00 50.06 281 LYS C CA 1
ATOM 7130 C C . LYS C 1 299 ? -25.167 -56.464 8.547 1.00 55.39 281 LYS C C 1
ATOM 7131 O O . LYS C 1 299 ? -24.799 -57.340 7.742 1.00 56.42 281 LYS C O 1
ATOM 7137 N N . ASP C 1 300 ? -26.470 -56.295 8.896 1.00 51.64 282 ASP C N 1
ATOM 7138 C CA . ASP C 1 300 ? -27.578 -57.087 8.330 1.00 52.44 282 ASP C CA 1
ATOM 7139 C C . ASP C 1 300 ? -28.154 -56.390 7.055 1.00 58.99 282 ASP C C 1
ATOM 7140 O O . ASP C 1 300 ? -29.200 -56.808 6.547 1.00 61.03 282 ASP C O 1
ATOM 7145 N N . ALA C 1 301 ? -27.433 -55.347 6.544 1.00 54.84 283 ALA C N 1
ATOM 7146 C CA . ALA C 1 301 ? -27.693 -54.498 5.370 1.00 54.94 283 ALA C CA 1
ATOM 7147 C C . ALA C 1 301 ? -29.094 -53.848 5.421 1.00 59.36 283 ALA C C 1
ATOM 7148 O O . ALA C 1 301 ? -29.840 -53.855 4.436 1.00 61.59 283 ALA C O 1
ATOM 7150 N N . LYS C 1 302 ? -29.437 -53.313 6.597 1.00 53.48 284 LYS C N 1
ATOM 7151 C CA . LYS C 1 302 ? -30.685 -52.622 6.902 1.00 52.21 284 LYS C CA 1
ATOM 7152 C C . LYS C 1 302 ? -30.355 -51.236 7.401 1.00 53.25 284 LYS C C 1
ATOM 7153 O O . LYS C 1 302 ? -29.372 -51.060 8.116 1.00 52.48 284 LYS C O 1
ATOM 7158 N N . ILE C 1 303 ? -31.155 -50.246 7.003 1.00 49.25 285 ILE C N 1
ATOM 7159 C CA . ILE C 1 303 ? -31.067 -48.876 7.504 1.00 48.55 285 ILE C CA 1
ATOM 7160 C C . ILE C 1 303 ? -32.418 -48.738 8.170 1.00 52.60 285 ILE C C 1
ATOM 7161 O O . ILE C 1 303 ? -33.458 -48.824 7.490 1.00 51.89 285 ILE C O 1
ATOM 7166 N N . LEU C 1 304 ? -32.411 -48.621 9.494 1.00 48.13 286 LEU C N 1
ATOM 7167 C CA . LEU C 1 304 ? -33.653 -48.540 10.237 1.00 47.73 286 LEU C CA 1
ATOM 7168 C C . LEU C 1 304 ? -33.886 -47.170 10.826 1.00 50.42 286 LEU C C 1
ATOM 7169 O O . LEU C 1 304 ? -32.949 -46.403 11.035 1.00 49.06 286 LEU C O 1
ATOM 7174 N N . CYS C 1 305 ? -35.152 -46.853 11.051 1.00 47.84 287 CYS C N 1
ATOM 7175 C CA . CYS C 1 305 ? -35.545 -45.645 11.732 1.00 48.44 287 CYS C CA 1
ATOM 7176 C C . CYS C 1 305 ? -36.333 -46.082 12.949 1.00 54.22 287 CYS C C 1
ATOM 7177 O O . CYS C 1 305 ? -37.294 -46.842 12.802 1.00 55.16 287 CYS C O 1
ATOM 7180 N N . SER C 1 306 ? -35.853 -45.709 14.160 1.00 50.06 288 SER C N 1
ATOM 7181 C CA . SER C 1 306 ? -36.468 -46.112 15.426 1.00 49.62 288 SER C CA 1
ATOM 7182 C C . SER C 1 306 ? -36.741 -44.943 16.335 1.00 53.12 288 SER C C 1
ATOM 7183 O O . SER C 1 306 ? -36.054 -43.933 16.249 1.00 52.92 288 SER C O 1
ATOM 7186 N N . ASN C 1 307 ? -37.728 -45.086 17.225 1.00 50.12 289 ASN C N 1
ATOM 7187 C CA . ASN C 1 307 ? -38.019 -44.079 18.237 1.00 49.82 289 ASN C CA 1
ATOM 7188 C C . ASN C 1 307 ? -37.111 -44.465 19.406 1.00 53.24 289 ASN C C 1
ATOM 7189 O O . ASN C 1 307 ? -37.302 -45.550 19.962 1.00 53.12 289 ASN C O 1
ATOM 7194 N N . PRO C 1 308 ? -36.076 -43.654 19.754 1.00 48.90 290 PRO C N 1
ATOM 7195 C CA . PRO C 1 308 ? -35.171 -44.061 20.848 1.00 48.46 290 PRO C CA 1
ATOM 7196 C C . PRO C 1 308 ? -35.858 -44.060 22.225 1.00 52.11 290 PRO C C 1
ATOM 7197 O O . PRO C 1 308 ? -35.503 -44.875 23.078 1.00 49.73 290 PRO C O 1
ATOM 7201 N N . ASN C 1 309 ? -36.883 -43.198 22.404 1.00 50.15 291 ASN C N 1
ATOM 7202 C CA . ASN C 1 309 ? -37.653 -43.064 23.639 1.00 50.89 291 ASN C CA 1
ATOM 7203 C C . ASN C 1 309 ? -38.590 -44.270 23.901 1.00 58.39 291 ASN C C 1
ATOM 7204 O O . ASN C 1 309 ? -38.979 -44.486 25.055 1.00 58.59 291 ASN C O 1
ATOM 7209 N N . THR C 1 310 ? -38.938 -45.064 22.857 1.00 56.79 292 THR C N 1
ATOM 7210 C CA . THR C 1 310 ? -39.804 -46.249 23.017 1.00 56.74 292 THR C CA 1
ATOM 7211 C C . THR C 1 310 ? -39.133 -47.558 22.535 1.00 61.53 292 THR C C 1
ATOM 7212 O O . THR C 1 310 ? -39.671 -48.628 22.787 1.00 62.38 292 THR C O 1
ATOM 7216 N N . GLY C 1 311 ? -38.025 -47.454 21.803 1.00 58.76 293 GLY C N 1
ATOM 7217 C CA . GLY C 1 311 ? -37.279 -48.576 21.232 1.00 58.82 293 GLY C CA 1
ATOM 7218 C C . GLY C 1 311 ? -37.964 -49.244 20.055 1.00 64.32 293 GLY C C 1
ATOM 7219 O O . GLY C 1 311 ? -37.543 -50.314 19.604 1.00 64.36 293 GLY C O 1
ATOM 7220 N N . GLU C 1 312 ? -39.012 -48.600 19.538 1.00 61.11 294 GLU C N 1
ATOM 7221 C CA . GLU C 1 312 ? -39.864 -49.096 18.480 1.00 61.46 294 GLU C CA 1
ATOM 7222 C C . GLU C 1 312 ? -39.356 -48.723 17.082 1.00 66.28 294 GLU C C 1
ATOM 7223 O O . GLU C 1 312 ? -39.035 -47.558 16.833 1.00 65.10 294 GLU C O 1
ATOM 7229 N N . VAL C 1 313 ? -39.335 -49.726 16.156 1.00 63.60 295 VAL C N 1
ATOM 7230 C CA . VAL C 1 313 ? -38.934 -49.533 14.758 1.00 63.23 295 VAL C CA 1
ATOM 7231 C C . VAL C 1 313 ? -40.107 -48.908 14.054 1.00 67.46 295 VAL C C 1
ATOM 7232 O O . VAL C 1 313 ? -41.217 -49.439 14.095 1.00 68.48 295 VAL C O 1
ATOM 7236 N N . LEU C 1 314 ? -39.856 -47.785 13.410 1.00 62.39 296 LEU C N 1
ATOM 7237 C CA . LEU C 1 314 ? -40.871 -47.051 12.695 1.00 61.65 296 LEU C CA 1
ATOM 7238 C C . LEU C 1 314 ? -40.840 -47.439 11.226 1.00 66.74 296 LEU C C 1
ATOM 7239 O O . LEU C 1 314 ? -41.900 -47.625 10.623 1.00 65.74 296 LEU C O 1
ATOM 7244 N N . TYR C 1 315 ? -39.625 -47.588 10.656 1.00 63.78 297 TYR C N 1
ATOM 7245 C CA . TYR C 1 315 ? -39.445 -47.841 9.236 1.00 64.02 297 TYR C CA 1
ATOM 7246 C C . TYR C 1 315 ? -38.076 -48.443 8.900 1.00 67.17 297 TYR C C 1
ATOM 7247 O O . TYR C 1 315 ? -37.097 -48.163 9.578 1.00 66.88 297 TYR C O 1
ATOM 7256 N N . GLU C 1 316 ? -38.009 -49.229 7.825 1.00 64.48 298 GLU C N 1
ATOM 7257 C CA . GLU C 1 316 ? -36.771 -49.744 7.256 1.00 65.27 298 GLU C CA 1
ATOM 7258 C C . GLU C 1 316 ? -36.635 -49.136 5.844 1.00 71.86 298 GLU C C 1
ATOM 7259 O O . GLU C 1 316 ? -37.514 -49.351 5.002 1.00 70.66 298 GLU C O 1
ATOM 7265 N N . LEU C 1 317 ? -35.549 -48.381 5.591 1.00 71.55 299 LEU C N 1
ATOM 7266 C CA . LEU C 1 317 ? -35.288 -47.787 4.272 1.00 72.49 299 LEU C CA 1
ATOM 7267 C C . LEU C 1 317 ? -34.863 -48.868 3.265 1.00 78.72 299 LEU C C 1
ATOM 7268 O O . LEU C 1 317 ? -33.995 -49.687 3.597 1.00 79.11 299 LEU C O 1
ATOM 7273 N N . PRO C 1 318 ? -35.481 -48.907 2.056 1.00 76.14 300 PRO C N 1
ATOM 7274 C CA . PRO C 1 318 ? -35.105 -49.938 1.067 1.00 76.52 300 PRO C CA 1
ATOM 7275 C C . PRO C 1 318 ? -33.661 -49.788 0.569 1.00 81.72 300 PRO C C 1
ATOM 7276 O O . PRO C 1 318 ? -33.304 -48.771 -0.037 1.00 81.39 300 PRO C O 1
ATOM 7280 N N . THR C 1 319 ? -32.826 -50.804 0.864 1.00 79.45 301 THR C N 1
ATOM 7281 C CA . THR C 1 319 ? -31.401 -50.833 0.508 1.00 80.09 301 THR C CA 1
ATOM 7282 C C . THR C 1 319 ? -30.974 -52.162 -0.134 1.00 85.43 301 THR C C 1
ATOM 7283 O O . THR C 1 319 ? -31.716 -53.146 -0.117 1.00 85.42 301 THR C O 1
ATOM 7287 N N . ASN C 1 320 ? -29.747 -52.171 -0.680 1.00 82.20 302 ASN C N 1
ATOM 7288 C CA . ASN C 1 320 ? -29.110 -53.321 -1.308 1.00 81.63 302 ASN C CA 1
ATOM 7289 C C . ASN C 1 320 ? -28.524 -54.225 -0.213 1.00 82.47 302 ASN C C 1
ATOM 7290 O O . ASN C 1 320 ? -28.740 -53.999 0.983 1.00 81.66 302 ASN C O 1
ATOM 7295 N N . THR C 1 321 ? -27.741 -55.225 -0.638 1.00 78.05 303 THR C N 1
ATOM 7296 C CA . THR C 1 321 ? -27.021 -56.172 0.213 1.00 77.75 303 THR C CA 1
ATOM 7297 C C . THR C 1 321 ? -25.742 -55.514 0.769 1.00 78.78 303 THR C C 1
ATOM 7298 O O . THR C 1 321 ? -24.910 -56.190 1.388 1.00 79.32 303 THR C O 1
ATOM 7302 N N . GLN C 1 322 ? -25.601 -54.185 0.544 1.00 71.26 304 GLN C N 1
ATOM 7303 C CA . GLN C 1 322 ? -24.439 -53.393 0.921 1.00 68.32 304 GLN C CA 1
ATOM 7304 C C . GLN C 1 322 ? -24.642 -52.648 2.250 1.00 66.14 304 GLN C C 1
ATOM 7305 O O . GLN C 1 322 ? -25.751 -52.219 2.587 1.00 64.07 304 GLN C O 1
ATOM 7311 N N . TRP C 1 323 ? -23.538 -52.555 3.015 1.00 59.70 305 TRP C N 1
ATOM 7312 C CA . TRP C 1 323 ? -23.447 -51.946 4.340 1.00 57.42 305 TRP C CA 1
ATOM 7313 C C . TRP C 1 323 ? -23.062 -50.493 4.242 1.00 58.32 305 TRP C C 1
ATOM 7314 O O . TRP C 1 323 ? -22.203 -50.153 3.433 1.00 57.54 305 TRP C O 1
ATOM 7325 N N . CYS C 1 324 ? -23.591 -49.666 5.155 1.00 53.38 306 CYS C N 1
ATOM 7326 C CA . CYS C 1 324 ? -23.271 -48.254 5.264 1.00 53.28 306 CYS C CA 1
ATOM 7327 C C . CYS C 1 324 ? -22.479 -47.972 6.535 1.00 54.49 306 CYS C C 1
ATOM 7328 O O . CYS C 1 324 ? -22.872 -48.404 7.628 1.00 56.36 306 CYS C O 1
ATOM 7331 N N . PHE C 1 325 ? -21.350 -47.271 6.386 1.00 45.98 307 PHE C N 1
ATOM 7332 C CA . PHE C 1 325 ? -20.481 -46.875 7.485 1.00 44.30 307 PHE C CA 1
ATOM 7333 C C . PHE C 1 325 ? -20.845 -45.475 8.008 1.00 49.72 307 PHE C C 1
ATOM 7334 O O . PHE C 1 325 ? -20.425 -45.123 9.115 1.00 50.15 307 PHE C O 1
ATOM 7342 N N . ASP C 1 326 ? -21.546 -44.639 7.186 1.00 44.52 308 ASP C N 1
ATOM 7343 C CA . ASP C 1 326 ? -21.945 -43.287 7.611 1.00 42.55 308 ASP C CA 1
ATOM 7344 C C . ASP C 1 326 ? -23.331 -42.950 7.130 1.00 44.31 308 ASP C C 1
ATOM 7345 O O . ASP C 1 326 ? -23.657 -43.193 5.969 1.00 42.77 308 ASP C O 1
ATOM 7350 N N . ILE C 1 327 ? -24.137 -42.372 8.040 1.00 39.53 309 ILE C N 1
ATOM 7351 C CA . ILE C 1 327 ? -25.498 -41.901 7.791 1.00 38.61 309 ILE C CA 1
ATOM 7352 C C . ILE C 1 327 ? -25.680 -40.501 8.416 1.00 41.83 309 ILE C C 1
ATOM 7353 O O . ILE C 1 327 ? -25.282 -40.281 9.543 1.00 39.83 309 ILE C O 1
ATOM 7358 N N . GLN C 1 328 ? -26.267 -39.570 7.674 1.00 39.43 310 GLN C N 1
ATOM 7359 C CA . GLN C 1 328 ? -26.478 -38.223 8.156 1.00 39.07 310 GLN C CA 1
ATOM 7360 C C . GLN C 1 328 ? -27.787 -37.633 7.705 1.00 41.61 310 GLN C C 1
ATOM 7361 O O . GLN C 1 328 ? -28.204 -37.824 6.563 1.00 40.35 310 GLN C O 1
ATOM 7367 N N . TRP C 1 329 ? -28.405 -36.866 8.597 1.00 38.72 311 TRP C N 1
ATOM 7368 C CA . TRP C 1 329 ? -29.628 -36.114 8.359 1.00 38.63 311 TRP C CA 1
ATOM 7369 C C . TRP C 1 329 ? -29.243 -34.780 7.753 1.00 43.50 311 TRP C C 1
ATOM 7370 O O . TRP C 1 329 ? -28.259 -34.173 8.177 1.00 43.71 311 TRP C O 1
ATOM 7381 N N . CYS C 1 330 ? -30.026 -34.306 6.775 1.00 41.98 312 CYS C N 1
ATOM 7382 C CA . CYS C 1 330 ? -29.830 -33.005 6.143 1.00 41.80 312 CYS C CA 1
ATOM 7383 C C . CYS C 1 330 ? -30.324 -31.885 7.105 1.00 46.81 312 CYS C C 1
ATOM 7384 O O . CYS C 1 330 ? -31.506 -31.880 7.480 1.00 46.35 312 CYS C O 1
ATOM 7387 N N . PRO C 1 331 ? -29.413 -30.987 7.569 1.00 43.16 313 PRO C N 1
ATOM 7388 C CA . PRO C 1 331 ? -29.810 -29.965 8.545 1.00 42.83 313 PRO C CA 1
ATOM 7389 C C . PRO C 1 331 ? -30.841 -28.992 8.022 1.00 47.96 313 PRO C C 1
ATOM 7390 O O . PRO C 1 331 ? -31.729 -28.644 8.792 1.00 48.31 313 PRO C O 1
ATOM 7394 N N . ARG C 1 332 ? -30.732 -28.554 6.740 1.00 45.00 314 ARG C N 1
ATOM 7395 C CA . ARG C 1 332 ? -31.652 -27.576 6.160 1.00 45.51 314 ARG C CA 1
ATOM 7396 C C . ARG C 1 332 ? -32.970 -28.215 5.753 1.00 52.70 314 ARG C C 1
ATOM 7397 O O . ARG C 1 332 ? -34.012 -27.569 5.876 1.00 54.67 314 ARG C O 1
ATOM 7405 N N . ASN C 1 333 ? -32.933 -29.448 5.253 1.00 49.03 315 ASN C N 1
ATOM 7406 C CA . ASN C 1 333 ? -34.142 -30.167 4.879 1.00 48.68 315 ASN C CA 1
ATOM 7407 C C . ASN C 1 333 ? -34.284 -31.414 5.785 1.00 53.93 315 ASN C C 1
ATOM 7408 O O . ASN C 1 333 ? -33.787 -32.483 5.420 1.00 54.50 315 ASN C O 1
ATOM 7413 N N . PRO C 1 334 ? -34.973 -31.286 6.954 1.00 50.50 316 PRO C N 1
ATOM 7414 C CA . PRO C 1 334 ? -35.074 -32.416 7.917 1.00 50.52 316 PRO C CA 1
ATOM 7415 C C . PRO C 1 334 ? -35.506 -33.773 7.362 1.00 55.51 316 PRO C C 1
ATOM 7416 O O . PRO C 1 334 ? -35.043 -34.781 7.877 1.00 57.38 316 PRO C O 1
ATOM 7420 N N . ALA C 1 335 ? -36.364 -33.814 6.332 1.00 51.30 317 ALA C N 1
ATOM 7421 C CA . ALA C 1 335 ? -36.854 -35.047 5.708 1.00 49.85 317 ALA C CA 1
ATOM 7422 C C . ALA C 1 335 ? -35.762 -35.812 4.945 1.00 52.23 317 ALA C C 1
ATOM 7423 O O . ALA C 1 335 ? -35.906 -37.009 4.720 1.00 53.01 317 ALA C O 1
ATOM 7425 N N . VAL C 1 336 ? -34.686 -35.122 4.527 1.00 46.89 318 VAL C N 1
ATOM 7426 C CA . VAL C 1 336 ? -33.616 -35.704 3.707 1.00 44.72 318 VAL C CA 1
ATOM 7427 C C . VAL C 1 336 ? -32.450 -36.267 4.585 1.00 45.12 318 VAL C C 1
ATOM 7428 O O . VAL C 1 336 ? -32.140 -35.743 5.641 1.00 41.36 318 VAL C O 1
ATOM 7432 N N . LEU C 1 337 ? -31.840 -37.362 4.120 1.00 43.25 319 LEU C N 1
ATOM 7433 C CA . LEU C 1 337 ? -30.719 -38.045 4.768 1.00 43.19 319 LEU C CA 1
ATOM 7434 C C . LEU C 1 337 ? -29.792 -38.621 3.696 1.00 47.94 319 LEU C C 1
ATOM 7435 O O . LEU C 1 337 ? -30.211 -38.814 2.561 1.00 47.77 319 LEU C O 1
ATOM 7440 N N . SER C 1 338 ? -28.540 -38.882 4.051 1.00 44.89 320 SER C N 1
ATOM 7441 C CA . SER C 1 338 ? -27.575 -39.470 3.132 1.00 44.64 320 SER C CA 1
ATOM 7442 C C . SER C 1 338 ? -26.797 -40.557 3.824 1.00 47.23 320 SER C C 1
ATOM 7443 O O . SER C 1 338 ? -26.462 -40.426 5.008 1.00 46.17 320 SER C O 1
ATOM 7446 N N . ALA C 1 339 ? -26.536 -41.648 3.086 1.00 43.46 321 ALA C N 1
ATOM 7447 C CA . ALA C 1 339 ? -25.839 -42.823 3.584 1.00 42.66 321 ALA C CA 1
ATOM 7448 C C . ALA C 1 339 ? -24.690 -43.213 2.661 1.00 48.10 321 ALA C C 1
ATOM 7449 O O . ALA C 1 339 ? -24.896 -43.373 1.462 1.00 46.99 321 ALA C O 1
ATOM 7451 N N . ALA C 1 340 ? -23.476 -43.332 3.223 1.00 45.88 322 ALA C N 1
ATOM 7452 C CA . ALA C 1 340 ? -22.278 -43.708 2.489 1.00 45.74 322 ALA C CA 1
ATOM 7453 C C . ALA C 1 340 ? -22.001 -45.170 2.758 1.00 52.41 322 ALA C C 1
ATOM 7454 O O . ALA C 1 340 ? -21.826 -45.558 3.905 1.00 53.52 322 ALA C O 1
ATOM 7456 N N . SER C 1 341 ? -21.985 -45.982 1.706 1.00 50.53 323 SER C N 1
ATOM 7457 C CA . SER C 1 341 ? -21.771 -47.420 1.802 1.00 51.54 323 SER C CA 1
ATOM 7458 C C . SER C 1 341 ? -20.389 -47.849 1.320 1.00 57.20 323 SER C C 1
ATOM 7459 O O . SER C 1 341 ? -19.764 -47.155 0.520 1.00 55.15 323 SER C O 1
ATOM 7462 N N . PHE C 1 342 ? -19.939 -49.034 1.803 1.00 56.36 324 PHE C N 1
ATOM 7463 C CA . PHE C 1 342 ? -18.662 -49.671 1.482 1.00 55.70 324 PHE C CA 1
ATOM 7464 C C . PHE C 1 342 ? -18.543 -49.997 -0.002 1.00 60.25 324 PHE C C 1
ATOM 7465 O O . PHE C 1 342 ? -17.425 -50.084 -0.496 1.00 60.42 324 PHE C O 1
ATOM 7473 N N . ASP C 1 343 ? -19.677 -50.125 -0.726 1.00 57.92 325 ASP C N 1
ATOM 7474 C CA . ASP C 1 343 ? -19.677 -50.414 -2.172 1.00 58.37 325 ASP C CA 1
ATOM 7475 C C . ASP C 1 343 ? -19.453 -49.133 -3.053 1.00 61.67 325 ASP C C 1
ATOM 7476 O O . ASP C 1 343 ? -19.762 -49.139 -4.247 1.00 61.47 325 ASP C O 1
ATOM 7481 N N . GLY C 1 344 ? -18.891 -48.082 -2.457 1.00 58.50 326 GLY C N 1
ATOM 7482 C CA . GLY C 1 344 ? -18.537 -46.838 -3.141 1.00 57.97 326 GLY C CA 1
ATOM 7483 C C . GLY C 1 344 ? -19.664 -45.989 -3.674 1.00 59.74 326 GLY C C 1
ATOM 7484 O O . GLY C 1 344 ? -19.538 -45.423 -4.760 1.00 61.27 326 GLY C O 1
ATOM 7485 N N . ARG C 1 345 ? -20.774 -45.907 -2.940 1.00 54.04 327 ARG C N 1
ATOM 7486 C CA . ARG C 1 345 ? -21.891 -45.060 -3.323 1.00 53.35 327 ARG C CA 1
ATOM 7487 C C . ARG C 1 345 ? -22.469 -44.355 -2.111 1.00 57.40 327 ARG C C 1
ATOM 7488 O O . ARG C 1 345 ? -22.682 -44.976 -1.062 1.00 57.31 327 ARG C O 1
ATOM 7490 N N . ILE C 1 346 ? -22.695 -43.045 -2.259 1.00 53.55 328 ILE C N 1
ATOM 7491 C CA . ILE C 1 346 ? -23.344 -42.184 -1.271 1.00 53.14 328 ILE C CA 1
ATOM 7492 C C . ILE C 1 346 ? -24.754 -41.946 -1.831 1.00 56.15 328 ILE C C 1
ATOM 7493 O O . ILE C 1 346 ? -24.893 -41.399 -2.925 1.00 56.93 328 ILE C O 1
ATOM 7498 N N . SER C 1 347 ? -25.782 -42.456 -1.135 1.00 51.26 329 SER C N 1
ATOM 7499 C CA . SER C 1 347 ? -27.184 -42.347 -1.546 1.00 50.44 329 SER C CA 1
ATOM 7500 C C . SER C 1 347 ? -27.939 -41.306 -0.722 1.00 53.40 329 SER C C 1
ATOM 7501 O O . SER C 1 347 ? -27.793 -41.255 0.499 1.00 54.17 329 SER C O 1
ATOM 7504 N N . VAL C 1 348 ? -28.743 -40.486 -1.384 1.00 47.41 330 VAL C N 1
ATOM 7505 C CA . VAL C 1 348 ? -29.548 -39.455 -0.726 1.00 46.15 330 VAL C CA 1
ATOM 7506 C C . VAL C 1 348 ? -31.000 -39.930 -0.750 1.00 50.43 330 VAL C C 1
ATOM 7507 O O . VAL C 1 348 ? -31.523 -40.234 -1.825 1.00 49.54 330 VAL C O 1
ATOM 7511 N N . TYR C 1 349 ? -31.636 -40.018 0.423 1.00 48.66 331 TYR C N 1
ATOM 7512 C CA . TYR C 1 349 ? -33.029 -40.466 0.537 1.00 51.01 331 TYR C CA 1
ATOM 7513 C C . TYR C 1 349 ? -33.913 -39.405 1.218 1.00 57.40 331 TYR C C 1
ATOM 7514 O O . TYR C 1 349 ? -33.398 -38.464 1.804 1.00 56.89 331 TYR C O 1
ATOM 7523 N N . SER C 1 350 ? -35.244 -39.614 1.191 1.00 57.70 332 SER C N 1
ATOM 7524 C CA . SER C 1 350 ? -36.271 -38.789 1.841 1.00 59.04 332 SER C CA 1
ATOM 7525 C C . SER C 1 350 ? -37.116 -39.680 2.794 1.00 68.68 332 SER C C 1
ATOM 7526 O O . SER C 1 350 ? -37.026 -40.903 2.687 1.00 68.55 332 SER C O 1
ATOM 7529 N N . ILE C 1 351 ? -37.921 -39.078 3.717 1.00 68.63 333 ILE C N 1
ATOM 7530 C CA . ILE C 1 351 ? -38.814 -39.815 4.634 1.00 69.66 333 ILE C CA 1
ATOM 7531 C C . ILE C 1 351 ? -40.279 -39.267 4.579 1.00 76.14 333 ILE C C 1
ATOM 7532 O O . ILE C 1 351 ? -41.200 -39.949 5.052 1.00 76.20 333 ILE C O 1
ATOM 7536 N N . MET C 1 352 ? -40.490 -38.055 3.989 1.00 73.11 334 MET C N 1
ATOM 7537 C CA . MET C 1 352 ? -41.804 -37.405 3.872 1.00 98.77 334 MET C CA 1
ATOM 7538 C C . MET C 1 352 ? -41.796 -36.343 2.790 1.00 117.74 334 MET C C 1
ATOM 7539 O O . MET C 1 352 ? -41.384 -36.618 1.670 1.00 86.36 334 MET C O 1
ATOM 7541 N N . GLY D 1 18 ? -30.180 -49.465 -25.193 1.00 71.58 0 GLY D N 1
ATOM 7542 C CA . GLY D 1 18 ? -29.459 -48.640 -26.154 1.00 71.98 0 GLY D CA 1
ATOM 7543 C C . GLY D 1 18 ? -29.458 -47.165 -25.798 1.00 77.87 0 GLY D C 1
ATOM 7544 O O . GLY D 1 18 ? -30.480 -46.494 -25.962 1.00 77.78 0 GLY D O 1
ATOM 7545 N N . MET D 1 19 ? -28.311 -46.637 -25.316 1.00 74.94 1 MET D N 1
ATOM 7546 C CA . MET D 1 19 ? -28.184 -45.232 -24.910 1.00 74.43 1 MET D CA 1
ATOM 7547 C C . MET D 1 19 ? -26.800 -44.665 -25.191 1.00 74.17 1 MET D C 1
ATOM 7548 O O . MET D 1 19 ? -25.800 -45.274 -24.813 1.00 74.04 1 MET D O 1
ATOM 7553 N N . LYS D 1 20 ? -26.747 -43.471 -25.807 1.00 67.26 2 LYS D N 1
ATOM 7554 C CA . LYS D 1 20 ? -25.493 -42.786 -26.086 1.00 65.67 2 LYS D CA 1
ATOM 7555 C C . LYS D 1 20 ? -24.983 -42.182 -24.783 1.00 67.82 2 LYS D C 1
ATOM 7556 O O . LYS D 1 20 ? -25.753 -41.594 -24.019 1.00 68.39 2 LYS D O 1
ATOM 7562 N N . LEU D 1 21 ? -23.690 -42.339 -24.522 1.00 61.29 3 LEU D N 1
ATOM 7563 C CA . LEU D 1 21 ? -23.082 -41.858 -23.288 1.00 58.85 3 LEU D CA 1
ATOM 7564 C C . LEU D 1 21 ? -22.075 -40.752 -23.542 1.00 61.44 3 LEU D C 1
ATOM 7565 O O . LEU D 1 21 ? -22.112 -39.725 -22.866 1.00 62.63 3 LEU D O 1
ATOM 7570 N N . LYS D 1 22 ? -21.144 -40.982 -24.476 1.00 55.79 4 LYS D N 1
ATOM 7571 C CA . LYS D 1 22 ? -20.090 -40.038 -24.819 1.00 54.84 4 LYS D CA 1
ATOM 7572 C C . LYS D 1 22 ? -19.995 -39.863 -26.329 1.00 59.18 4 LYS D C 1
ATOM 7573 O O . LYS D 1 22 ? -20.483 -40.693 -27.103 1.00 57.46 4 LYS D O 1
ATOM 7579 N N . GLU D 1 23 ? -19.398 -38.739 -26.735 1.00 57.12 5 GLU D N 1
ATOM 7580 C CA . GLU D 1 23 ? -19.201 -38.337 -28.118 1.00 56.57 5 GLU D CA 1
ATOM 7581 C C . GLU D 1 23 ? -17.947 -37.486 -28.178 1.00 61.56 5 GLU D C 1
ATOM 7582 O O . GLU D 1 23 ? -17.735 -36.608 -27.337 1.00 61.85 5 GLU D O 1
ATOM 7588 N N . VAL D 1 24 ? -17.100 -37.788 -29.153 1.00 58.67 6 VAL D N 1
ATOM 7589 C CA . VAL D 1 24 ? -15.826 -37.130 -29.384 1.00 58.16 6 VAL D CA 1
ATOM 7590 C C . VAL D 1 24 ? -15.735 -36.789 -30.898 1.00 61.07 6 VAL D C 1
ATOM 7591 O O . VAL D 1 24 ? -16.023 -37.625 -31.755 1.00 59.95 6 VAL D O 1
ATOM 7595 N N . ASP D 1 25 ? -15.434 -35.532 -31.197 1.00 57.17 7 ASP D N 1
ATOM 7596 C CA . ASP D 1 25 ? -15.354 -35.023 -32.560 1.00 57.09 7 ASP D CA 1
ATOM 7597 C C . ASP D 1 25 ? -13.981 -35.341 -33.150 1.00 58.91 7 ASP D C 1
ATOM 7598 O O . ASP D 1 25 ? -13.069 -34.514 -33.104 1.00 58.86 7 ASP D O 1
ATOM 7603 N N . ARG D 1 26 ? -13.825 -36.576 -33.634 1.00 52.61 8 ARG D N 1
ATOM 7604 C CA . ARG D 1 26 ? -12.585 -37.092 -34.213 1.00 51.56 8 ARG D CA 1
ATOM 7605 C C . ARG D 1 26 ? -12.896 -38.076 -35.335 1.00 54.84 8 ARG D C 1
ATOM 7606 O O . ARG D 1 26 ? -13.805 -38.903 -35.202 1.00 54.92 8 ARG D O 1
ATOM 7614 N N . THR D 1 27 ? -12.118 -38.017 -36.422 1.00 50.22 9 THR D N 1
ATOM 7615 C CA . THR D 1 27 ? -12.200 -38.984 -37.518 1.00 49.86 9 THR D CA 1
ATOM 7616 C C . THR D 1 27 ? -10.912 -39.809 -37.350 1.00 51.61 9 THR D C 1
ATOM 7617 O O . THR D 1 27 ? -9.852 -39.485 -37.895 1.00 51.63 9 THR D O 1
ATOM 7621 N N . ALA D 1 28 ? -10.985 -40.813 -36.483 1.00 46.58 10 ALA D N 1
ATOM 7622 C CA . ALA D 1 28 ? -9.785 -41.529 -36.099 1.00 45.31 10 ALA D CA 1
ATOM 7623 C C . ALA D 1 28 ? -9.972 -43.037 -35.874 1.00 47.10 10 ALA D C 1
ATOM 7624 O O . ALA D 1 28 ? -11.095 -43.523 -35.726 1.00 44.80 10 ALA D O 1
ATOM 7626 N N . MET D 1 29 ? -8.830 -43.763 -35.823 1.00 43.55 11 MET D N 1
ATOM 7627 C CA . MET D 1 29 ? -8.749 -45.168 -35.449 1.00 43.38 11 MET D CA 1
ATOM 7628 C C . MET D 1 29 ? -8.847 -45.108 -33.938 1.00 45.23 11 MET D C 1
ATOM 7629 O O . MET D 1 29 ? -8.464 -44.087 -33.348 1.00 43.03 11 MET D O 1
ATOM 7634 N N . GLN D 1 30 ? -9.418 -46.142 -33.316 1.00 40.37 12 GLN D N 1
ATOM 7635 C CA . GLN D 1 30 ? -9.619 -46.130 -31.871 1.00 39.04 12 GLN D CA 1
ATOM 7636 C C . GLN D 1 30 ? -9.290 -47.455 -31.207 1.00 43.52 12 GLN D C 1
ATOM 7637 O O . GLN D 1 30 ? -9.399 -48.519 -31.825 1.00 43.72 12 GLN D O 1
ATOM 7643 N N . ALA D 1 31 ? -8.935 -47.391 -29.913 1.00 39.51 13 ALA D N 1
ATOM 7644 C CA . ALA D 1 31 ? -8.650 -48.572 -29.100 1.00 37.68 13 ALA D CA 1
ATOM 7645 C C . ALA D 1 31 ? -8.872 -48.231 -27.622 1.00 42.65 13 ALA D C 1
ATOM 7646 O O . ALA D 1 31 ? -8.357 -47.208 -27.115 1.00 41.85 13 ALA D O 1
ATOM 7648 N N . TRP D 1 32 ? -9.681 -49.072 -26.961 1.00 38.43 14 TRP D N 1
ATOM 7649 C CA . TRP D 1 32 ? -10.032 -48.997 -25.547 1.00 39.33 14 TRP D CA 1
ATOM 7650 C C . TRP D 1 32 ? -8.841 -49.478 -24.728 1.00 44.54 14 TRP D C 1
ATOM 7651 O O . TRP D 1 32 ? -8.061 -50.293 -25.225 1.00 44.65 14 TRP D O 1
ATOM 7662 N N . SER D 1 33 ? -8.731 -49.033 -23.448 1.00 40.50 15 SER D N 1
ATOM 7663 C CA . SER D 1 33 ? -7.649 -49.467 -22.570 1.00 39.27 15 SER D CA 1
ATOM 7664 C C . SER D 1 33 ? -7.887 -50.937 -22.227 1.00 44.19 15 SER D C 1
ATOM 7665 O O . SER D 1 33 ? -9.036 -51.390 -22.319 1.00 43.53 15 SER D O 1
ATOM 7668 N N . PRO D 1 34 ? -6.846 -51.707 -21.827 1.00 41.08 16 PRO D N 1
ATOM 7669 C CA . PRO D 1 34 ? -7.070 -53.120 -21.489 1.00 41.16 16 PRO D CA 1
ATOM 7670 C C . PRO D 1 34 ? -8.000 -53.295 -20.285 1.00 44.76 16 PRO D C 1
ATOM 7671 O O . PRO D 1 34 ? -8.161 -52.378 -19.474 1.00 43.36 16 PRO D O 1
ATOM 7675 N N . ALA D 1 35 ? -8.630 -54.486 -20.195 1.00 43.36 17 ALA D N 1
ATOM 7676 C CA . ALA D 1 35 ? -9.634 -54.889 -19.198 1.00 42.52 17 ALA D CA 1
ATOM 7677 C C . ALA D 1 35 ? -9.240 -54.597 -17.753 1.00 49.71 17 ALA D C 1
ATOM 7678 O O . ALA D 1 35 ? -10.066 -54.029 -17.039 1.00 51.35 17 ALA D O 1
ATOM 7680 N N . GLN D 1 36 ? -7.998 -54.939 -17.317 1.00 47.45 18 GLN D N 1
ATOM 7681 C CA . GLN D 1 36 ? -7.531 -54.725 -15.932 1.00 47.61 18 GLN D CA 1
ATOM 7682 C C . GLN D 1 36 ? -7.259 -53.259 -15.564 1.00 52.37 18 GLN D C 1
ATOM 7683 O O . GLN D 1 36 ? -7.136 -52.966 -14.371 1.00 52.84 18 GLN D O 1
ATOM 7689 N N . ASN D 1 37 ? -7.086 -52.371 -16.552 1.00 49.30 19 ASN D N 1
ATOM 7690 C CA . ASN D 1 37 ? -6.753 -50.964 -16.313 1.00 48.85 19 ASN D CA 1
ATOM 7691 C C . ASN D 1 37 ? -7.911 -50.129 -15.736 1.00 54.52 19 ASN D C 1
ATOM 7692 O O . ASN D 1 37 ? -9.035 -50.162 -16.232 1.00 54.02 19 ASN D O 1
ATOM 7697 N N . HIS D 1 38 ? -7.598 -49.314 -14.748 1.00 54.23 20 HIS D N 1
ATOM 7698 C CA . HIS D 1 38 ? -8.552 -48.359 -14.187 1.00 56.31 20 HIS D CA 1
ATOM 7699 C C . HIS D 1 38 ? -7.891 -46.978 -14.080 1.00 59.08 20 HIS D C 1
ATOM 7700 O O . HIS D 1 38 ? -6.755 -46.919 -13.631 1.00 58.25 20 HIS D O 1
ATOM 7707 N N . PRO D 1 39 ? -8.494 -45.864 -14.564 1.00 56.83 21 PRO D N 1
ATOM 7708 C CA . PRO D 1 39 ? -9.829 -45.734 -15.191 1.00 55.53 21 PRO D CA 1
ATOM 7709 C C . PRO D 1 39 ? -9.875 -46.278 -16.616 1.00 55.95 21 PRO D C 1
ATOM 7710 O O . PRO D 1 39 ? -8.870 -46.778 -17.122 1.00 55.77 21 PRO D O 1
ATOM 7714 N N . ILE D 1 40 ? -11.062 -46.239 -17.239 1.00 50.10 22 ILE D N 1
ATOM 7715 C CA . ILE D 1 40 ? -11.246 -46.665 -18.623 1.00 48.29 22 ILE D CA 1
ATOM 7716 C C . ILE D 1 40 ? -10.772 -45.535 -19.565 1.00 49.93 22 ILE D C 1
ATOM 7717 O O . ILE D 1 40 ? -11.205 -44.390 -19.445 1.00 48.03 22 ILE D O 1
ATOM 7722 N N . TYR D 1 41 ? -9.882 -45.859 -20.492 1.00 46.27 23 TYR D N 1
ATOM 7723 C CA . TYR D 1 41 ? -9.430 -44.878 -21.480 1.00 44.96 23 TYR D CA 1
ATOM 7724 C C . TYR D 1 41 ? -9.814 -45.284 -22.895 1.00 45.01 23 TYR D C 1
ATOM 7725 O O . TYR D 1 41 ? -9.896 -46.469 -23.200 1.00 43.79 23 TYR D O 1
ATOM 7734 N N . LEU D 1 42 ? -9.985 -44.296 -23.766 1.00 40.60 24 LEU D N 1
ATOM 7735 C CA . LEU D 1 42 ? -10.191 -44.516 -25.195 1.00 39.54 24 LEU D CA 1
ATOM 7736 C C . LEU D 1 42 ? -9.100 -43.743 -25.918 1.00 44.04 24 LEU D C 1
ATOM 7737 O O . LEU D 1 42 ? -9.021 -42.505 -25.822 1.00 43.90 24 LEU D O 1
ATOM 7742 N N . ALA D 1 43 ? -8.215 -44.487 -26.588 1.00 40.44 25 ALA D N 1
ATOM 7743 C CA . ALA D 1 43 ? -7.144 -43.906 -27.390 1.00 39.43 25 ALA D CA 1
ATOM 7744 C C . ALA D 1 43 ? -7.659 -43.738 -28.822 1.00 45.00 25 ALA D C 1
ATOM 7745 O O . ALA D 1 43 ? -8.372 -44.602 -29.331 1.00 45.76 25 ALA D O 1
ATOM 7747 N N . THR D 1 44 ? -7.333 -42.619 -29.449 1.00 42.21 26 THR D N 1
ATOM 7748 C CA . THR D 1 44 ? -7.704 -42.329 -30.834 1.00 43.04 26 THR D CA 1
ATOM 7749 C C . THR D 1 44 ? -6.468 -41.857 -31.602 1.00 48.00 26 THR D C 1
ATOM 7750 O O . THR D 1 44 ? -5.575 -41.251 -31.003 1.00 45.74 26 THR D O 1
ATOM 7754 N N . GLY D 1 45 ? -6.452 -42.116 -32.917 1.00 46.18 27 GLY D N 1
ATOM 7755 C CA . GLY D 1 45 ? -5.365 -41.737 -33.813 1.00 45.63 27 GLY D CA 1
ATOM 7756 C C . GLY D 1 45 ? -5.843 -41.435 -35.211 1.00 51.11 27 GLY D C 1
ATOM 7757 O O . GLY D 1 45 ? -6.480 -42.285 -35.840 1.00 50.89 27 GLY D O 1
ATOM 7758 N N . THR D 1 46 ? -5.543 -40.207 -35.698 1.00 48.31 28 THR D N 1
ATOM 7759 C CA . THR D 1 46 ? -5.875 -39.676 -37.029 1.00 46.89 28 THR D CA 1
ATOM 7760 C C . THR D 1 46 ? -5.897 -40.781 -38.077 1.00 47.81 28 THR D C 1
ATOM 7761 O O . THR D 1 46 ? -4.894 -41.456 -38.257 1.00 45.90 28 THR D O 1
ATOM 7765 N N . SER D 1 47 ? -7.043 -40.967 -38.745 1.00 45.05 29 SER D N 1
ATOM 7766 C CA . SER D 1 47 ? -7.227 -41.994 -39.768 1.00 45.68 29 SER D CA 1
ATOM 7767 C C . SER D 1 47 ? -6.479 -41.650 -41.098 1.00 50.41 29 SER D C 1
ATOM 7768 O O . SER D 1 47 ? -6.349 -40.480 -41.472 1.00 48.49 29 SER D O 1
ATOM 7771 N N . ALA D 1 48 ? -5.994 -42.693 -41.795 1.00 48.58 30 ALA D N 1
ATOM 7772 C CA . ALA D 1 48 ? -5.335 -42.558 -43.097 1.00 48.64 30 ALA D CA 1
ATOM 7773 C C . ALA D 1 48 ? -6.346 -42.949 -44.225 1.00 55.98 30 ALA D C 1
ATOM 7774 O O . ALA D 1 48 ? -6.089 -42.708 -45.402 1.00 55.75 30 ALA D O 1
ATOM 7776 N N . GLN D 1 49 ? -7.512 -43.522 -43.833 1.00 55.35 31 GLN D N 1
ATOM 7777 C CA . GLN D 1 49 ? -8.612 -43.984 -44.701 1.00 55.80 31 GLN D CA 1
ATOM 7778 C C . GLN D 1 49 ? -9.693 -42.918 -44.831 1.00 61.73 31 GLN D C 1
ATOM 7779 O O . GLN D 1 49 ? -10.836 -43.245 -45.165 1.00 60.82 31 GLN D O 1
ATOM 7785 N N . GLN D 1 50 ? -9.342 -41.651 -44.533 1.00 61.23 32 GLN D N 1
ATOM 7786 C CA . GLN D 1 50 ? -10.250 -40.504 -44.552 1.00 62.53 32 GLN D CA 1
ATOM 7787 C C . GLN D 1 50 ? -9.507 -39.232 -44.986 1.00 70.06 32 GLN D C 1
ATOM 7788 O O . GLN D 1 50 ? -8.280 -39.253 -45.072 1.00 70.87 32 GLN D O 1
ATOM 7790 N N . LEU D 1 51 ? -10.252 -38.128 -45.254 1.00 67.17 33 LEU D N 1
ATOM 7791 C CA . LEU D 1 51 ? -9.726 -36.821 -45.663 1.00 63.72 33 LEU D CA 1
ATOM 7792 C C . LEU D 1 51 ? -9.732 -35.845 -44.479 1.00 114.65 33 LEU D C 1
ATOM 7793 O O . LEU D 1 51 ? -9.913 -34.636 -44.656 1.00 92.84 33 LEU D O 1
ATOM 7798 N N . ALA D 1 59 ? -1.584 -33.987 -37.742 1.00 77.31 41 ALA D N 1
ATOM 7799 C CA . ALA D 1 59 ? -1.975 -35.335 -37.319 1.00 76.73 41 ALA D CA 1
ATOM 7800 C C . ALA D 1 59 ? -1.627 -35.552 -35.839 1.00 79.19 41 ALA D C 1
ATOM 7801 O O . ALA D 1 59 ? -0.694 -34.900 -35.358 1.00 79.64 41 ALA D O 1
ATOM 7803 N N . SER D 1 60 ? -2.372 -36.452 -35.110 1.00 72.37 42 SER D N 1
ATOM 7804 C CA . SER D 1 60 ? -2.141 -36.693 -33.681 1.00 70.64 42 SER D CA 1
ATOM 7805 C C . SER D 1 60 ? -2.737 -37.998 -33.144 1.00 72.52 42 SER D C 1
ATOM 7806 O O . SER D 1 60 ? -3.605 -38.627 -33.756 1.00 72.99 42 SER D O 1
ATOM 7809 N N . LEU D 1 61 ? -2.302 -38.342 -31.933 1.00 66.21 43 LEU D N 1
ATOM 7810 C CA . LEU D 1 61 ? -2.752 -39.500 -31.190 1.00 64.52 43 LEU D CA 1
ATOM 7811 C C . LEU D 1 61 ? -3.167 -39.020 -29.794 1.00 64.94 43 LEU D C 1
ATOM 7812 O O . LEU D 1 61 ? -2.312 -38.594 -29.031 1.00 65.34 43 LEU D O 1
ATOM 7817 N N . GLU D 1 62 ? -4.471 -39.059 -29.475 1.00 59.51 44 GLU D N 1
ATOM 7818 C CA . GLU D 1 62 ? -4.997 -38.620 -28.170 1.00 58.65 44 GLU D CA 1
ATOM 7819 C C . GLU D 1 62 ? -5.581 -39.739 -27.318 1.00 61.52 44 GLU D C 1
ATOM 7820 O O . GLU D 1 62 ? -6.233 -40.636 -27.845 1.00 61.17 44 GLU D O 1
ATOM 7826 N N . ILE D 1 63 ? -5.433 -39.623 -25.987 1.00 57.58 45 ILE D N 1
ATOM 7827 C CA . ILE D 1 63 ? -6.019 -40.551 -25.017 1.00 56.78 45 ILE D CA 1
ATOM 7828 C C . ILE D 1 63 ? -7.084 -39.782 -24.202 1.00 58.87 45 ILE D C 1
ATOM 7829 O O . ILE D 1 63 ? -6.745 -38.828 -23.508 1.00 58.70 45 ILE D O 1
ATOM 7834 N N . PHE D 1 64 ? -8.357 -40.219 -24.284 1.00 53.70 46 PHE D N 1
ATOM 7835 C CA . PHE D 1 64 ? -9.494 -39.672 -23.531 1.00 51.98 46 PHE D CA 1
ATOM 7836 C C . PHE D 1 64 ? -9.841 -40.630 -22.385 1.00 54.93 46 PHE D C 1
ATOM 7837 O O . PHE D 1 64 ? -9.677 -41.834 -22.540 1.00 55.27 46 PHE D O 1
ATOM 7845 N N . GLU D 1 65 ? -10.392 -40.115 -21.285 1.00 50.73 47 GLU D N 1
ATOM 7846 C CA . GLU D 1 65 ? -10.840 -40.915 -20.145 1.00 50.81 47 GLU D CA 1
ATOM 7847 C C . GLU D 1 65 ? -12.356 -41.043 -20.169 1.00 59.24 47 GLU D C 1
ATOM 7848 O O . GLU D 1 65 ? -13.052 -40.032 -20.275 1.00 61.03 47 GLU D O 1
ATOM 7854 N N . LEU D 1 66 ? -12.867 -42.283 -20.069 1.00 57.23 48 LEU D N 1
ATOM 7855 C CA . LEU D 1 66 ? -14.300 -42.551 -20.000 1.00 57.86 48 LEU D CA 1
ATOM 7856 C C . LEU D 1 66 ? -14.753 -42.341 -18.549 1.00 66.90 48 LEU D C 1
ATOM 7857 O O . LEU D 1 66 ? -14.404 -43.131 -17.650 1.00 66.39 48 LEU D O 1
ATOM 7862 N N . ASP D 1 67 ? -15.507 -41.257 -18.324 1.00 66.72 49 ASP D N 1
ATOM 7863 C CA . ASP D 1 67 ? -16.044 -40.924 -17.010 1.00 67.96 49 ASP D CA 1
ATOM 7864 C C . ASP D 1 67 ? -17.564 -40.997 -17.065 1.00 74.34 49 ASP D C 1
ATOM 7865 O O . ASP D 1 67 ? -18.245 -39.979 -17.247 1.00 74.01 49 ASP D O 1
ATOM 7867 N N . LEU D 1 68 ? -18.089 -42.226 -16.940 1.00 72.99 50 LEU D N 1
ATOM 7868 C CA . LEU D 1 68 ? -19.518 -42.525 -16.951 1.00 74.28 50 LEU D CA 1
ATOM 7869 C C . LEU D 1 68 ? -20.225 -41.872 -15.760 1.00 82.14 50 LEU D C 1
ATOM 7870 O O . LEU D 1 68 ? -21.456 -41.813 -15.743 1.00 82.48 50 LEU D O 1
ATOM 7872 N N . SER D 1 69 ? -19.435 -41.347 -14.782 1.00 80.92 51 SER D N 1
ATOM 7873 C CA . SER D 1 69 ? -19.920 -40.617 -13.609 1.00 81.84 51 SER D CA 1
ATOM 7874 C C . SER D 1 69 ? -20.429 -39.234 -14.023 1.00 87.68 51 SER D C 1
ATOM 7875 O O . SER D 1 69 ? -21.313 -38.705 -13.357 1.00 88.17 51 SER D O 1
ATOM 7877 N N . ASP D 1 70 ? -19.875 -38.653 -15.116 1.00 84.91 52 ASP D N 1
ATOM 7878 C CA . ASP D 1 70 ? -20.292 -37.359 -15.669 1.00 84.76 52 ASP D CA 1
ATOM 7879 C C . ASP D 1 70 ? -21.514 -37.575 -16.603 1.00 89.95 52 ASP D C 1
ATOM 7880 O O . ASP D 1 70 ? -21.515 -38.526 -17.385 1.00 90.06 52 ASP D O 1
ATOM 7885 N N . PRO D 1 71 ? -22.582 -36.743 -16.508 1.00 87.38 53 PRO D N 1
ATOM 7886 C CA . PRO D 1 71 ? -23.784 -36.994 -17.331 1.00 86.72 53 PRO D CA 1
ATOM 7887 C C . PRO D 1 71 ? -23.694 -36.494 -18.771 1.00 88.93 53 PRO D C 1
ATOM 7888 O O . PRO D 1 71 ? -24.477 -36.947 -19.617 1.00 88.79 53 PRO D O 1
ATOM 7892 N N . SER D 1 72 ? -22.782 -35.537 -19.043 1.00 83.42 54 SER D N 1
ATOM 7893 C CA . SER D 1 72 ? -22.608 -34.969 -20.379 1.00 82.03 54 SER D CA 1
ATOM 7894 C C . SER D 1 72 ? -21.988 -35.974 -21.344 1.00 83.70 54 SER D C 1
ATOM 7895 O O . SER D 1 72 ? -21.326 -36.921 -20.924 1.00 82.66 54 SER D O 1
ATOM 7898 N N . LEU D 1 73 ? -22.211 -35.747 -22.644 1.00 79.89 55 LEU D N 1
ATOM 7899 C CA . LEU D 1 73 ? -21.685 -36.536 -23.751 1.00 79.44 55 LEU D CA 1
ATOM 7900 C C . LEU D 1 73 ? -20.209 -36.166 -23.953 1.00 81.70 55 LEU D C 1
ATOM 7901 O O . LEU D 1 73 ? -19.520 -36.784 -24.757 1.00 81.57 55 LEU D O 1
ATOM 7906 N N . ASP D 1 74 ? -19.734 -35.147 -23.224 1.00 77.67 56 ASP D N 1
ATOM 7907 C CA . ASP D 1 74 ? -18.358 -34.669 -23.273 1.00 77.56 56 ASP D CA 1
ATOM 7908 C C . ASP D 1 74 ? -17.428 -35.646 -22.564 1.00 81.02 56 ASP D C 1
ATOM 7909 O O . ASP D 1 74 ? -17.697 -36.064 -21.428 1.00 80.18 56 ASP D O 1
ATOM 7911 N N . MET D 1 75 ? -16.339 -36.014 -23.253 1.00 77.10 57 MET D N 1
ATOM 7912 C CA . MET D 1 75 ? -15.317 -36.929 -22.757 1.00 76.94 57 MET D CA 1
ATOM 7913 C C . MET D 1 75 ? -14.098 -36.119 -22.319 1.00 82.15 57 MET D C 1
ATOM 7914 O O . MET D 1 75 ? -13.681 -35.207 -23.043 1.00 82.59 57 MET D O 1
ATOM 7919 N N . LYS D 1 76 ? -13.534 -36.438 -21.138 1.00 78.43 58 LYS D N 1
ATOM 7920 C CA . LYS D 1 76 ? -12.375 -35.728 -20.591 1.00 78.09 58 LYS D CA 1
ATOM 7921 C C . LYS D 1 76 ? -11.095 -36.085 -21.344 1.00 82.61 58 LYS D C 1
ATOM 7922 O O . LYS D 1 76 ? -10.646 -37.233 -21.276 1.00 82.83 58 LYS D O 1
ATOM 7924 N N . SER D 1 77 ? -10.531 -35.111 -22.095 1.00 78.76 59 SER D N 1
ATOM 7925 C CA . SER D 1 77 ? -9.288 -35.314 -22.837 1.00 78.35 59 SER D CA 1
ATOM 7926 C C . SER D 1 77 ? -8.111 -35.197 -21.874 1.00 84.34 59 SER D C 1
ATOM 7927 O O . SER D 1 77 ? -7.959 -34.170 -21.205 1.00 84.50 59 SER D O 1
ATOM 7930 N N . CYS D 1 78 ? -7.297 -36.258 -21.783 1.00 81.42 60 CYS D N 1
ATOM 7931 C CA . CYS D 1 78 ? -6.150 -36.297 -20.881 1.00 81.69 60 CYS D CA 1
ATOM 7932 C C . CYS D 1 78 ? -4.900 -35.769 -21.564 1.00 86.57 60 CYS D C 1
ATOM 7933 O O . CYS D 1 78 ? -4.304 -34.802 -21.081 1.00 87.76 60 CYS D O 1
ATOM 7936 N N . ALA D 1 79 ? -4.492 -36.401 -22.672 1.00 82.21 61 ALA D N 1
ATOM 7937 C CA . ALA D 1 79 ? -3.293 -36.000 -23.392 1.00 81.85 61 ALA D CA 1
ATOM 7938 C C . ALA D 1 79 ? -3.442 -36.128 -24.900 1.00 86.03 61 ALA D C 1
ATOM 7939 O O . ALA D 1 79 ? -4.208 -36.952 -25.397 1.00 84.73 61 ALA D O 1
ATOM 7941 N N . THR D 1 80 ? -2.702 -35.272 -25.607 1.00 83.53 62 THR D N 1
ATOM 7942 C CA . THR D 1 80 ? -2.627 -35.143 -27.054 1.00 83.51 62 THR D CA 1
ATOM 7943 C C . THR D 1 80 ? -1.148 -35.224 -27.412 1.00 85.92 62 THR D C 1
ATOM 7944 O O . THR D 1 80 ? -0.342 -34.454 -26.870 1.00 87.08 62 THR D O 1
ATOM 7948 N N . PHE D 1 81 ? -0.793 -36.158 -28.303 1.00 78.97 63 PHE D N 1
ATOM 7949 C CA . PHE D 1 81 ? 0.578 -36.321 -28.757 1.00 77.20 63 PHE D CA 1
ATOM 7950 C C . PHE D 1 81 ? 0.662 -36.029 -30.240 1.00 79.78 63 PHE D C 1
ATOM 7951 O O . PHE D 1 81 ? -0.003 -36.688 -31.039 1.00 79.15 63 PHE D O 1
ATOM 7959 N N . SER D 1 82 ? 1.470 -35.021 -30.600 1.00 76.42 64 SER D N 1
ATOM 7960 C CA . SER D 1 82 ? 1.676 -34.608 -31.983 1.00 76.17 64 SER D CA 1
ATOM 7961 C C . SER D 1 82 ? 2.596 -35.616 -32.657 1.00 79.20 64 SER D C 1
ATOM 7962 O O . SER D 1 82 ? 3.754 -35.782 -32.255 1.00 78.63 64 SER D O 1
ATOM 7964 N N . SER D 1 83 ? 2.039 -36.346 -33.628 1.00 75.18 65 SER D N 1
ATOM 7965 C CA . SER D 1 83 ? 2.742 -37.375 -34.387 1.00 74.73 65 SER D CA 1
ATOM 7966 C C . SER D 1 83 ? 2.943 -36.904 -35.824 1.00 79.15 65 SER D C 1
ATOM 7967 O O . SER D 1 83 ? 2.247 -35.992 -36.286 1.00 78.95 65 SER D O 1
ATOM 7969 N N . SER D 1 84 ? 3.908 -37.513 -36.526 1.00 75.51 66 SER D N 1
ATOM 7970 C CA . SER D 1 84 ? 4.181 -37.208 -37.934 1.00 74.69 66 SER D CA 1
ATOM 7971 C C . SER D 1 84 ? 3.512 -38.293 -38.811 1.00 75.82 66 SER D C 1
ATOM 7972 O O . SER D 1 84 ? 3.696 -38.307 -40.027 1.00 76.04 66 SER D O 1
ATOM 7974 N N . HIS D 1 85 ? 2.698 -39.177 -38.169 1.00 69.55 67 HIS D N 1
ATOM 7975 C CA . HIS D 1 85 ? 2.004 -40.306 -38.784 1.00 67.43 67 HIS D CA 1
ATOM 7976 C C . HIS D 1 85 ? 0.473 -40.269 -38.658 1.00 64.93 67 HIS D C 1
ATOM 7977 O O . HIS D 1 85 ? -0.089 -39.717 -37.709 1.00 63.32 67 HIS D O 1
ATOM 7984 N N . ARG D 1 86 ? -0.179 -40.867 -39.661 1.00 58.09 68 ARG D N 1
ATOM 7985 C CA . ARG D 1 86 ? -1.619 -41.102 -39.777 1.00 55.79 68 ARG D CA 1
ATOM 7986 C C . ARG D 1 86 ? -1.723 -42.607 -39.646 1.00 54.83 68 ARG D C 1
ATOM 7987 O O . ARG D 1 86 ? -0.733 -43.306 -39.904 1.00 53.08 68 ARG D O 1
ATOM 7995 N N . TYR D 1 87 ? -2.878 -43.114 -39.187 1.00 49.63 69 TYR D N 1
ATOM 7996 C CA . TYR D 1 87 ? -2.998 -44.529 -38.878 1.00 47.44 69 TYR D CA 1
ATOM 7997 C C . TYR D 1 87 ? -4.095 -45.258 -39.622 1.00 46.28 69 TYR D C 1
ATOM 7998 O O . TYR D 1 87 ? -5.192 -44.748 -39.833 1.00 44.98 69 TYR D O 1
ATOM 8007 N N . HIS D 1 88 ? -3.766 -46.502 -39.977 1.00 41.22 70 HIS D N 1
ATOM 8008 C CA . HIS D 1 88 ? -4.606 -47.483 -40.641 1.00 40.89 70 HIS D CA 1
ATOM 8009 C C . HIS D 1 88 ? -5.182 -48.473 -39.618 1.00 43.01 70 HIS D C 1
ATOM 8010 O O . HIS D 1 88 ? -6.196 -49.103 -39.878 1.00 44.10 70 HIS D O 1
ATOM 8017 N N . LYS D 1 89 ? -4.521 -48.616 -38.479 1.00 37.83 71 LYS D N 1
ATOM 8018 C CA . LYS D 1 89 ? -4.882 -49.527 -37.394 1.00 36.68 71 LYS D CA 1
ATOM 8019 C C . LYS D 1 89 ? -4.311 -49.023 -36.066 1.00 39.00 71 LYS D C 1
ATOM 8020 O O . LYS D 1 89 ? -3.184 -48.543 -36.019 1.00 37.22 71 LYS D O 1
ATOM 8026 N N . LEU D 1 90 ? -5.113 -49.088 -35.004 1.00 35.80 72 LEU D N 1
ATOM 8027 C CA . LEU D 1 90 ? -4.673 -48.738 -33.659 1.00 34.98 72 LEU D CA 1
ATOM 8028 C C . LEU D 1 90 ? -5.218 -49.782 -32.688 1.00 37.09 72 LEU D C 1
ATOM 8029 O O . LEU D 1 90 ? -6.426 -49.942 -32.622 1.00 37.92 72 LEU D O 1
ATOM 8034 N N . ILE D 1 91 ? -4.336 -50.547 -32.012 1.00 32.26 73 ILE D N 1
ATOM 8035 C CA . ILE D 1 91 ? -4.726 -51.536 -30.987 1.00 32.26 73 ILE D CA 1
ATOM 8036 C C . ILE D 1 91 ? -4.014 -51.171 -29.677 1.00 37.97 73 ILE D C 1
ATOM 8037 O O . ILE D 1 91 ? -3.051 -50.394 -29.691 1.00 36.29 73 ILE D O 1
ATOM 8042 N N . TRP D 1 92 ? -4.523 -51.708 -28.549 1.00 36.00 74 TRP D N 1
ATOM 8043 C CA . TRP D 1 92 ? -3.995 -51.484 -27.208 1.00 35.52 74 TRP D CA 1
ATOM 8044 C C . TRP D 1 92 ? -3.839 -52.833 -26.523 1.00 39.69 74 TRP D C 1
ATOM 8045 O O . TRP D 1 92 ? -4.806 -53.394 -25.992 1.00 39.38 74 TRP D O 1
ATOM 8056 N N . GLY D 1 93 ? -2.602 -53.320 -26.553 1.00 36.76 75 GLY D N 1
ATOM 8057 C CA . GLY D 1 93 ? -2.187 -54.583 -25.976 1.00 37.50 75 GLY D CA 1
ATOM 8058 C C . GLY D 1 93 ? -2.136 -54.501 -24.467 1.00 42.81 75 GLY D C 1
ATOM 8059 O O . GLY D 1 93 ? -1.744 -53.465 -23.938 1.00 43.64 75 GLY D O 1
ATOM 8060 N N . PRO D 1 94 ? -2.529 -55.575 -23.753 1.00 39.22 76 PRO D N 1
ATOM 8061 C CA . PRO D 1 94 ? -2.506 -55.532 -22.271 1.00 40.22 76 PRO D CA 1
ATOM 8062 C C . PRO D 1 94 ? -1.121 -55.689 -21.611 1.00 46.84 76 PRO D C 1
ATOM 8063 O O . PRO D 1 94 ? -1.007 -55.492 -20.395 1.00 47.69 76 PRO D O 1
ATOM 8067 N N . TYR D 1 95 ? -0.085 -56.047 -22.386 1.00 45.01 77 TYR D N 1
ATOM 8068 C CA . TYR D 1 95 ? 1.281 -56.278 -21.898 1.00 45.33 77 TYR D CA 1
ATOM 8069 C C . TYR D 1 95 ? 2.288 -55.203 -22.335 1.00 53.95 77 TYR D C 1
ATOM 8070 O O . TYR D 1 95 ? 2.316 -54.823 -23.495 1.00 55.40 77 TYR D O 1
ATOM 8079 N N . LYS D 1 96 ? 3.158 -54.788 -21.423 1.00 54.49 78 LYS D N 1
ATOM 8080 C CA . LYS D 1 96 ? 4.228 -53.817 -21.654 1.00 56.26 78 LYS D CA 1
ATOM 8081 C C . LYS D 1 96 ? 5.528 -54.429 -21.130 1.00 65.32 78 LYS D C 1
ATOM 8082 O O . LYS D 1 96 ? 5.521 -54.988 -20.036 1.00 64.75 78 LYS D O 1
ATOM 8085 N N . MET D 1 97 ? 6.633 -54.349 -21.909 1.00 66.00 79 MET D N 1
ATOM 8086 C CA . MET D 1 97 ? 7.925 -54.920 -21.501 1.00 67.56 79 MET D CA 1
ATOM 8087 C C . MET D 1 97 ? 8.488 -54.242 -20.231 1.00 70.63 79 MET D C 1
ATOM 8088 O O . MET D 1 97 ? 8.938 -54.948 -19.323 1.00 70.31 79 MET D O 1
ATOM 8093 N N . ASP D 1 98 ? 8.444 -52.894 -20.172 1.00 66.43 80 ASP D N 1
ATOM 8094 C CA . ASP D 1 98 ? 8.955 -52.091 -19.062 1.00 91.02 80 ASP D CA 1
ATOM 8095 C C . ASP D 1 98 ? 8.254 -52.412 -17.741 1.00 118.29 80 ASP D C 1
ATOM 8096 O O . ASP D 1 98 ? 7.031 -52.489 -17.692 1.00 77.34 80 ASP D O 1
ATOM 8098 N N . LYS D 1 100 ? 6.782 -49.733 -16.661 1.00 69.59 82 LYS D N 1
ATOM 8099 C CA . LYS D 1 100 ? 6.435 -49.876 -15.246 1.00 69.04 82 LYS D CA 1
ATOM 8100 C C . LYS D 1 100 ? 5.794 -48.561 -14.703 1.00 72.55 82 LYS D C 1
ATOM 8101 O O . LYS D 1 100 ? 6.215 -48.021 -13.672 1.00 73.00 82 LYS D O 1
ATOM 8103 N N . GLY D 1 101 ? 4.776 -48.081 -15.433 1.00 67.41 83 GLY D N 1
ATOM 8104 C CA . GLY D 1 101 ? 3.982 -46.893 -15.129 1.00 66.09 83 GLY D CA 1
ATOM 8105 C C . GLY D 1 101 ? 2.627 -47.243 -14.543 1.00 68.07 83 GLY D C 1
ATOM 8106 O O . GLY D 1 101 ? 2.404 -48.392 -14.157 1.00 68.14 83 GLY D O 1
ATOM 8107 N N . ASP D 1 102 ? 1.710 -46.261 -14.456 1.00 63.13 84 ASP D N 1
ATOM 8108 C CA . ASP D 1 102 ? 0.387 -46.464 -13.853 1.00 62.07 84 ASP D CA 1
ATOM 8109 C C . ASP D 1 102 ? -0.646 -47.019 -14.835 1.00 64.53 84 ASP D C 1
ATOM 8110 O O . ASP D 1 102 ? -1.684 -47.527 -14.401 1.00 64.31 84 ASP D O 1
ATOM 8112 N N . VAL D 1 103 ? -0.370 -46.918 -16.149 1.00 59.82 85 VAL D N 1
ATOM 8113 C CA . VAL D 1 103 ? -1.273 -47.356 -17.213 1.00 57.84 85 VAL D CA 1
ATOM 8114 C C . VAL D 1 103 ? -0.736 -48.635 -17.856 1.00 58.98 85 VAL D C 1
ATOM 8115 O O . VAL D 1 103 ? 0.422 -48.701 -18.268 1.00 59.68 85 VAL D O 1
ATOM 8119 N N . SER D 1 104 ? -1.596 -49.646 -17.925 1.00 52.44 86 SER D N 1
ATOM 8120 C CA . SER D 1 104 ? -1.314 -50.960 -18.484 1.00 50.80 86 SER D CA 1
ATOM 8121 C C . SER D 1 104 ? -1.128 -50.965 -20.019 1.00 51.35 86 SER D C 1
ATOM 8122 O O . SER D 1 104 ? -1.700 -50.144 -20.736 1.00 50.22 86 SER D O 1
ATOM 8125 N N . GLY D 1 105 ? -0.351 -51.931 -20.484 1.00 47.16 87 GLY D N 1
ATOM 8126 C CA . GLY D 1 105 ? -0.118 -52.231 -21.887 1.00 46.81 87 GLY D CA 1
ATOM 8127 C C . GLY D 1 105 ? 0.567 -51.192 -22.752 1.00 50.73 87 GLY D C 1
ATOM 8128 O O . GLY D 1 105 ? 1.094 -50.191 -22.255 1.00 50.98 87 GLY D O 1
ATOM 8129 N N . VAL D 1 106 ? 0.583 -51.481 -24.070 1.00 44.95 88 VAL D N 1
ATOM 8130 C CA . VAL D 1 106 ? 1.214 -50.712 -25.138 1.00 44.52 88 VAL D CA 1
ATOM 8131 C C . VAL D 1 106 ? 0.181 -50.359 -26.223 1.00 45.67 88 VAL D C 1
ATOM 8132 O O . VAL D 1 106 ? -0.645 -51.195 -26.600 1.00 43.04 88 VAL D O 1
ATOM 8136 N N . LEU D 1 107 ? 0.284 -49.150 -26.773 1.00 42.06 89 LEU D N 1
ATOM 8137 C CA . LEU D 1 107 ? -0.528 -48.755 -27.905 1.00 42.18 89 LEU D CA 1
ATOM 8138 C C . LEU D 1 107 ? 0.283 -49.096 -29.152 1.00 43.98 89 LEU D C 1
ATOM 8139 O O . LEU D 1 107 ? 1.425 -48.662 -29.287 1.00 42.95 89 LEU D O 1
ATOM 8144 N N . ILE D 1 108 ? -0.279 -49.956 -30.010 1.00 39.98 90 ILE D N 1
ATOM 8145 C CA . ILE D 1 108 ? 0.352 -50.416 -31.247 1.00 39.29 90 ILE D CA 1
ATOM 8146 C C . ILE D 1 108 ? -0.465 -49.865 -32.412 1.00 41.86 90 ILE D C 1
ATOM 8147 O O . ILE D 1 108 ? -1.674 -50.104 -32.519 1.00 40.41 90 ILE D O 1
ATOM 8152 N N . ALA D 1 109 ? 0.209 -49.067 -33.230 1.00 38.01 91 ALA D N 1
ATOM 8153 C CA . ALA D 1 109 ? -0.324 -48.368 -34.369 1.00 37.29 91 ALA D CA 1
ATOM 8154 C C . ALA D 1 109 ? 0.308 -48.820 -35.670 1.00 43.30 91 ALA D C 1
ATOM 8155 O O . ALA D 1 109 ? 1.529 -48.869 -35.805 1.00 42.91 91 ALA D O 1
ATOM 8157 N N . GLY D 1 110 ? -0.553 -49.091 -36.636 1.00 41.80 92 GLY D N 1
ATOM 8158 C CA . GLY D 1 110 ? -0.197 -49.421 -37.998 1.00 41.61 92 GLY D CA 1
ATOM 8159 C C . GLY D 1 110 ? -0.384 -48.155 -38.797 1.00 47.42 92 GLY D C 1
ATOM 8160 O O . GLY D 1 110 ? -1.472 -47.580 -38.801 1.00 47.92 92 GLY D O 1
ATOM 8161 N N . GLY D 1 111 ? 0.688 -47.683 -39.407 1.00 44.86 93 GLY D N 1
ATOM 8162 C CA . GLY D 1 111 ? 0.663 -46.477 -40.220 1.00 44.45 93 GLY D CA 1
ATOM 8163 C C . GLY D 1 111 ? 0.778 -46.801 -41.687 1.00 49.30 93 GLY D C 1
ATOM 8164 O O . GLY D 1 111 ? 0.473 -47.907 -42.122 1.00 47.19 93 GLY D O 1
ATOM 8165 N N . GLU D 1 112 ? 1.238 -45.828 -42.442 1.00 50.22 94 GLU D N 1
ATOM 8166 C CA . GLU D 1 112 ? 1.437 -45.902 -43.882 1.00 50.77 94 GLU D CA 1
ATOM 8167 C C . GLU D 1 112 ? 2.916 -46.145 -44.111 1.00 56.70 94 GLU D C 1
ATOM 8168 O O . GLU D 1 112 ? 3.734 -45.814 -43.241 1.00 56.91 94 GLU D O 1
ATOM 8174 N N . ASN D 1 113 ? 3.256 -46.703 -45.293 1.00 53.24 95 ASN D N 1
ATOM 8175 C CA . ASN D 1 113 ? 4.612 -46.959 -45.781 1.00 53.03 95 ASN D CA 1
ATOM 8176 C C . ASN D 1 113 ? 5.389 -47.959 -44.859 1.00 57.48 95 ASN D C 1
ATOM 8177 O O . ASN D 1 113 ? 6.608 -47.852 -44.683 1.00 57.07 95 ASN D O 1
ATOM 8182 N N . GLY D 1 114 ? 4.655 -48.957 -44.355 1.00 54.13 96 GLY D N 1
ATOM 8183 C CA . GLY D 1 114 ? 5.162 -50.046 -43.529 1.00 53.76 96 GLY D CA 1
ATOM 8184 C C . GLY D 1 114 ? 5.377 -49.778 -42.054 1.00 57.60 96 GLY D C 1
ATOM 8185 O O . GLY D 1 114 ? 5.881 -50.653 -41.341 1.00 58.06 96 GLY D O 1
ATOM 8186 N N . ASN D 1 115 ? 4.966 -48.601 -41.568 1.00 53.71 97 ASN D N 1
ATOM 8187 C CA . ASN D 1 115 ? 5.191 -48.224 -40.176 1.00 53.27 97 ASN D CA 1
ATOM 8188 C C . ASN D 1 115 ? 4.329 -48.964 -39.173 1.00 57.83 97 ASN D C 1
ATOM 8189 O O . ASN D 1 115 ? 3.113 -49.111 -39.333 1.00 57.57 97 ASN D O 1
ATOM 8194 N N . ILE D 1 116 ? 5.020 -49.458 -38.139 1.00 53.79 98 ILE D N 1
ATOM 8195 C CA . ILE D 1 116 ? 4.498 -50.050 -36.920 1.00 52.65 98 ILE D CA 1
ATOM 8196 C C . ILE D 1 116 ? 5.181 -49.215 -35.843 1.00 53.57 98 ILE D C 1
ATOM 8197 O O . ILE D 1 116 ? 6.409 -49.072 -35.845 1.00 53.26 98 ILE D O 1
ATOM 8202 N N . ILE D 1 117 ? 4.378 -48.559 -35.018 1.00 48.58 99 ILE D N 1
ATOM 8203 C CA . ILE D 1 117 ? 4.886 -47.712 -33.950 1.00 48.06 99 ILE D CA 1
ATOM 8204 C C . ILE D 1 117 ? 4.307 -48.178 -32.634 1.00 49.76 99 ILE D C 1
ATOM 8205 O O . ILE D 1 117 ? 3.094 -48.344 -32.516 1.00 48.29 99 ILE D O 1
ATOM 8210 N N . LEU D 1 118 ? 5.171 -48.370 -31.644 1.00 46.44 100 LEU D N 1
ATOM 8211 C CA . LEU D 1 118 ? 4.739 -48.690 -30.282 1.00 45.84 100 LEU D CA 1
ATOM 8212 C C . LEU D 1 118 ? 4.741 -47.359 -29.503 1.00 49.43 100 LEU D C 1
ATOM 8213 O O . LEU D 1 118 ? 5.626 -46.530 -29.704 1.00 48.10 100 LEU D O 1
ATOM 8218 N N . TYR D 1 119 ? 3.713 -47.132 -28.689 1.00 47.23 101 TYR D N 1
ATOM 8219 C CA . TYR D 1 119 ? 3.565 -45.937 -27.864 1.00 47.40 101 TYR D CA 1
ATOM 8220 C C . TYR D 1 119 ? 3.327 -46.371 -26.438 1.00 54.04 101 TYR D C 1
ATOM 8221 O O . TYR D 1 119 ? 2.636 -47.361 -26.180 1.00 53.31 101 TYR D O 1
ATOM 8230 N N . ASP D 1 120 ? 3.904 -45.619 -25.513 1.00 53.39 102 ASP D N 1
ATOM 8231 C CA . ASP D 1 120 ? 3.758 -45.810 -24.089 1.00 53.76 102 ASP D CA 1
ATOM 8232 C C . ASP D 1 120 ? 2.573 -44.966 -23.641 1.00 59.74 102 ASP D C 1
ATOM 8233 O O . ASP D 1 120 ? 2.669 -43.732 -23.658 1.00 59.57 102 ASP D O 1
ATOM 8238 N N . PRO D 1 121 ? 1.422 -45.592 -23.304 1.00 57.52 103 PRO D N 1
ATOM 8239 C CA . PRO D 1 121 ? 0.264 -44.797 -22.868 1.00 57.81 103 PRO D CA 1
ATOM 8240 C C . PRO D 1 121 ? 0.447 -44.148 -21.494 1.00 64.12 103 PRO D C 1
ATOM 8241 O O . PRO D 1 121 ? -0.145 -43.099 -21.278 1.00 65.35 103 PRO D O 1
ATOM 8245 N N . SER D 1 122 ? 1.254 -44.725 -20.577 1.00 61.26 104 SER D N 1
ATOM 8246 C CA . SER D 1 122 ? 1.444 -44.087 -19.261 1.00 61.85 104 SER D CA 1
ATOM 8247 C C . SER D 1 122 ? 2.285 -42.809 -19.395 1.00 66.09 104 SER D C 1
ATOM 8248 O O . SER D 1 122 ? 2.069 -41.865 -18.641 1.00 65.39 104 SER D O 1
ATOM 8251 N N . LYS D 1 123 ? 3.178 -42.764 -20.402 1.00 63.50 105 LYS D N 1
ATOM 8252 C CA . LYS D 1 123 ? 4.038 -41.622 -20.695 1.00 63.85 105 LYS D CA 1
ATOM 8253 C C . LYS D 1 123 ? 3.252 -40.529 -21.429 1.00 68.00 105 LYS D C 1
ATOM 8254 O O . LYS D 1 123 ? 3.473 -39.345 -21.148 1.00 68.43 105 LYS D O 1
ATOM 8259 N N . ILE D 1 124 ? 2.304 -40.914 -22.316 1.00 62.95 106 ILE D N 1
ATOM 8260 C CA . ILE D 1 124 ? 1.424 -39.967 -23.025 1.00 62.62 106 ILE D CA 1
ATOM 8261 C C . ILE D 1 124 ? 0.597 -39.189 -21.973 1.00 68.66 106 ILE D C 1
ATOM 8262 O O . ILE D 1 124 ? 0.692 -37.959 -21.908 1.00 68.23 106 ILE D O 1
ATOM 8267 N N . ILE D 1 125 ? -0.133 -39.936 -21.114 1.00 67.06 107 ILE D N 1
ATOM 8268 C CA . ILE D 1 125 ? -0.969 -39.480 -19.999 1.00 67.76 107 ILE D CA 1
ATOM 8269 C C . ILE D 1 125 ? -0.172 -38.549 -19.029 1.00 74.78 107 ILE D C 1
ATOM 8270 O O . ILE D 1 125 ? -0.682 -37.481 -18.662 1.00 72.91 107 ILE D O 1
ATOM 8275 N N . ALA D 1 126 ? 1.070 -38.953 -18.648 1.00 74.37 108 ALA D N 1
ATOM 8276 C CA . ALA D 1 126 ? 1.942 -38.193 -17.749 1.00 76.05 108 ALA D CA 1
ATOM 8277 C C . ALA D 1 126 ? 2.320 -36.805 -18.309 1.00 85.05 108 ALA D C 1
ATOM 8278 O O . ALA D 1 126 ? 2.434 -35.843 -17.533 1.00 84.97 108 ALA D O 1
ATOM 8280 N N . GLY D 1 127 ? 2.513 -36.731 -19.631 1.00 83.66 109 GLY D N 1
ATOM 8281 C CA . GLY D 1 127 ? 2.889 -35.511 -20.335 1.00 84.75 109 GLY D CA 1
ATOM 8282 C C . GLY D 1 127 ? 4.278 -35.527 -20.945 1.00 92.40 109 GLY D C 1
ATOM 8283 O O . GLY D 1 127 ? 4.704 -34.518 -21.509 1.00 92.83 109 GLY D O 1
ATOM 8284 N N . ASP D 1 128 ? 4.981 -36.680 -20.861 1.00 91.57 110 ASP D N 1
ATOM 8285 C CA . ASP D 1 128 ? 6.338 -36.944 -21.375 1.00 92.68 110 ASP D CA 1
ATOM 8286 C C . ASP D 1 128 ? 6.502 -36.595 -22.880 1.00 97.84 110 ASP D C 1
ATOM 8287 O O . ASP D 1 128 ? 5.516 -36.583 -23.625 1.00 97.95 110 ASP D O 1
ATOM 8292 N N . LYS D 1 129 ? 7.752 -36.298 -23.311 1.00 94.67 111 LYS D N 1
ATOM 8293 C CA . LYS D 1 129 ? 8.075 -35.941 -24.698 1.00 120.75 111 LYS D CA 1
ATOM 8294 C C . LYS D 1 129 ? 8.015 -37.157 -25.630 1.00 128.11 111 LYS D C 1
ATOM 8295 O O . LYS D 1 129 ? 8.740 -38.132 -25.437 1.00 88.28 111 LYS D O 1
ATOM 8297 N N . VAL D 1 131 ? 7.586 -40.362 -26.626 1.00 58.97 113 VAL D N 1
ATOM 8298 C CA . VAL D 1 131 ? 6.725 -41.399 -26.023 1.00 58.29 113 VAL D CA 1
ATOM 8299 C C . VAL D 1 131 ? 6.774 -42.738 -26.846 1.00 60.69 113 VAL D C 1
ATOM 8300 O O . VAL D 1 131 ? 6.141 -43.722 -26.451 1.00 60.02 113 VAL D O 1
ATOM 8304 N N . VAL D 1 132 ? 7.548 -42.762 -27.959 1.00 56.45 114 VAL D N 1
ATOM 8305 C CA . VAL D 1 132 ? 7.761 -43.920 -28.840 1.00 55.28 114 VAL D CA 1
ATOM 8306 C C . VAL D 1 132 ? 8.750 -44.925 -28.201 1.00 57.99 114 VAL D C 1
ATOM 8307 O O . VAL D 1 132 ? 9.930 -44.596 -28.007 1.00 56.31 114 VAL D O 1
ATOM 8311 N N . ILE D 1 133 ? 8.262 -46.151 -27.898 1.00 53.91 115 ILE D N 1
ATOM 8312 C CA . ILE D 1 133 ? 9.068 -47.234 -27.315 1.00 53.06 115 ILE D CA 1
ATOM 8313 C C . ILE D 1 133 ? 9.937 -47.848 -28.421 1.00 57.36 115 ILE D C 1
ATOM 8314 O O . ILE D 1 133 ? 11.146 -48.053 -28.234 1.00 56.16 115 ILE D O 1
ATOM 8319 N N . ALA D 1 134 ? 9.295 -48.142 -29.574 1.00 54.72 116 ALA D N 1
ATOM 8320 C CA . ALA D 1 134 ? 9.897 -48.762 -30.750 1.00 54.27 116 ALA D CA 1
ATOM 8321 C C . ALA D 1 134 ? 9.139 -48.392 -32.026 1.00 58.41 116 ALA D C 1
ATOM 8322 O O . ALA D 1 134 ? 7.953 -48.062 -31.976 1.00 58.52 116 ALA D O 1
ATOM 8324 N N . GLN D 1 135 ? 9.844 -48.438 -33.168 1.00 55.21 117 GLN D N 1
ATOM 8325 C CA . GLN D 1 135 ? 9.354 -48.091 -34.505 1.00 54.70 117 GLN D CA 1
ATOM 8326 C C . GLN D 1 135 ? 10.145 -48.868 -35.553 1.00 58.30 117 GLN D C 1
ATOM 8327 O O . GLN D 1 135 ? 11.345 -49.082 -35.380 1.00 58.17 117 GLN D O 1
ATOM 8333 N N . ASN D 1 136 ? 9.485 -49.261 -36.642 1.00 54.53 118 ASN D N 1
ATOM 8334 C CA . ASN D 1 136 ? 10.118 -49.938 -37.772 1.00 54.60 118 ASN D CA 1
ATOM 8335 C C . ASN D 1 136 ? 9.247 -49.801 -39.035 1.00 58.99 118 ASN D C 1
ATOM 8336 O O . ASN D 1 136 ? 8.027 -49.625 -38.927 1.00 59.09 118 ASN D O 1
ATOM 8341 N N . ASP D 1 137 ? 9.868 -49.903 -40.224 1.00 54.81 119 ASP D N 1
ATOM 8342 C CA . ASP D 1 137 ? 9.139 -49.864 -41.488 1.00 54.26 119 ASP D CA 1
ATOM 8343 C C . ASP D 1 137 ? 9.506 -51.125 -42.326 1.00 54.51 119 ASP D C 1
ATOM 8344 O O . ASP D 1 137 ? 9.647 -51.045 -43.552 1.00 54.04 119 ASP D O 1
ATOM 8349 N N . LYS D 1 138 ? 9.589 -52.308 -41.644 1.00 49.63 120 LYS D N 1
ATOM 8350 C CA . LYS D 1 138 ? 9.885 -53.629 -42.245 1.00 49.52 120 LYS D CA 1
ATOM 8351 C C . LYS D 1 138 ? 8.867 -53.937 -43.359 1.00 52.96 120 LYS D C 1
ATOM 8352 O O . LYS D 1 138 ? 9.235 -54.313 -44.485 1.00 52.11 120 LYS D O 1
ATOM 8356 N N . HIS D 1 139 ? 7.577 -53.729 -43.026 1.00 48.62 121 HIS D N 1
ATOM 8357 C CA . HIS D 1 139 ? 6.433 -53.929 -43.901 1.00 47.19 121 HIS D CA 1
ATOM 8358 C C . HIS D 1 139 ? 6.473 -53.052 -45.157 1.00 51.62 121 HIS D C 1
ATOM 8359 O O . HIS D 1 139 ? 7.178 -52.040 -45.220 1.00 52.22 121 HIS D O 1
ATOM 8366 N N . THR D 1 140 ? 5.721 -53.475 -46.169 1.00 47.55 122 THR D N 1
ATOM 8367 C CA . THR D 1 140 ? 5.556 -52.748 -47.424 1.00 46.34 122 THR D CA 1
ATOM 8368 C C . THR D 1 140 ? 4.100 -52.311 -47.427 1.00 48.42 122 THR D C 1
ATOM 8369 O O . THR D 1 140 ? 3.216 -53.132 -47.192 1.00 46.70 122 THR D O 1
ATOM 8373 N N . GLY D 1 141 ? 3.871 -51.023 -47.648 1.00 45.52 123 GLY D N 1
ATOM 8374 C CA . GLY D 1 141 ? 2.533 -50.454 -47.742 1.00 44.59 123 GLY D CA 1
ATOM 8375 C C . GLY D 1 141 ? 1.773 -50.326 -46.441 1.00 47.07 123 GLY D C 1
ATOM 8376 O O . GLY D 1 141 ? 2.352 -50.533 -45.372 1.00 48.37 123 GLY D O 1
ATOM 8377 N N . PRO D 1 142 ? 0.464 -49.965 -46.496 1.00 40.54 124 PRO D N 1
ATOM 8378 C CA . PRO D 1 142 ? -0.281 -49.731 -45.245 1.00 40.08 124 PRO D CA 1
ATOM 8379 C C . PRO D 1 142 ? -0.361 -50.935 -44.303 1.00 43.07 124 PRO D C 1
ATOM 8380 O O . PRO D 1 142 ? -0.584 -52.064 -44.743 1.00 42.09 124 PRO D O 1
ATOM 8384 N N . VAL D 1 143 ? -0.176 -50.681 -42.992 1.00 38.33 125 VAL D N 1
ATOM 8385 C CA . VAL D 1 143 ? -0.286 -51.735 -41.984 1.00 36.30 125 VAL D CA 1
ATOM 8386 C C . VAL D 1 143 ? -1.695 -51.633 -41.417 1.00 40.61 125 VAL D C 1
ATOM 8387 O O . VAL D 1 143 ? -1.961 -50.880 -40.478 1.00 39.27 125 VAL D O 1
ATOM 8391 N N . ARG D 1 144 ? -2.605 -52.385 -42.062 1.00 39.49 126 ARG D N 1
ATOM 8392 C CA . ARG D 1 144 ? -4.058 -52.425 -41.838 1.00 38.80 126 ARG D CA 1
ATOM 8393 C C . ARG D 1 144 ? -4.486 -53.537 -40.919 1.00 41.00 126 ARG D C 1
ATOM 8394 O O . ARG D 1 144 ? -5.650 -53.568 -40.508 1.00 41.33 126 ARG D O 1
ATOM 8402 N N . ALA D 1 145 ? -3.575 -54.462 -40.594 1.00 36.34 127 ALA D N 1
ATOM 8403 C CA . ALA D 1 145 ? -3.939 -55.610 -39.762 1.00 34.79 127 ALA D CA 1
ATOM 8404 C C . ALA D 1 145 ? -3.039 -55.750 -38.563 1.00 39.39 127 ALA D C 1
ATOM 8405 O O . ALA D 1 145 ? -1.828 -55.852 -38.718 1.00 39.97 127 ALA D O 1
ATOM 8407 N N . LEU D 1 146 ? -3.617 -55.721 -37.361 1.00 35.67 128 LEU D N 1
ATOM 8408 C CA . LEU D 1 146 ? -2.861 -55.901 -36.127 1.00 34.52 128 LEU D CA 1
ATOM 8409 C C . LEU D 1 146 ? -3.698 -56.671 -35.129 1.00 37.66 128 LEU D C 1
ATOM 8410 O O . LEU D 1 146 ? -4.900 -56.432 -35.043 1.00 37.86 128 LEU D O 1
ATOM 8415 N N . ASP D 1 147 ? -3.070 -57.582 -34.361 1.00 33.02 129 ASP D N 1
ATOM 8416 C CA . ASP D 1 147 ? -3.748 -58.342 -33.314 1.00 31.64 129 ASP D CA 1
ATOM 8417 C C . ASP D 1 147 ? -2.746 -58.810 -32.298 1.00 36.56 129 ASP D C 1
ATOM 8418 O O . ASP D 1 147 ? -1.650 -59.242 -32.675 1.00 37.47 129 ASP D O 1
ATOM 8423 N N . VAL D 1 148 ? -3.096 -58.662 -31.001 1.00 31.51 130 VAL D N 1
ATOM 8424 C CA . VAL D 1 148 ? -2.297 -59.112 -29.864 1.00 30.90 130 VAL D CA 1
ATOM 8425 C C . VAL D 1 148 ? -2.897 -60.433 -29.367 1.00 34.70 130 VAL D C 1
ATOM 8426 O O . VAL D 1 148 ? -4.102 -60.525 -29.206 1.00 35.18 130 VAL D O 1
ATOM 8430 N N . ASN D 1 149 ? -2.062 -61.440 -29.132 1.00 32.41 131 ASN D N 1
ATOM 8431 C CA . ASN D 1 149 ? -2.463 -62.749 -28.627 1.00 32.92 131 ASN D CA 1
ATOM 8432 C C . ASN D 1 149 ? -2.958 -62.549 -27.184 1.00 39.10 131 ASN D C 1
ATOM 8433 O O . ASN D 1 149 ? -2.316 -61.830 -26.437 1.00 39.79 131 ASN D O 1
ATOM 8438 N N . ILE D 1 150 ? -4.092 -63.152 -26.798 1.00 36.55 132 ILE D N 1
ATOM 8439 C CA . ILE D 1 150 ? -4.655 -62.986 -25.436 1.00 35.74 132 ILE D CA 1
ATOM 8440 C C . ILE D 1 150 ? -4.009 -63.947 -24.436 1.00 43.64 132 ILE D C 1
ATOM 8441 O O . ILE D 1 150 ? -4.297 -63.845 -23.250 1.00 46.09 132 ILE D O 1
ATOM 8446 N N . PHE D 1 151 ? -3.167 -64.883 -24.884 1.00 40.30 133 PHE D N 1
ATOM 8447 C CA . PHE D 1 151 ? -2.515 -65.817 -23.965 1.00 39.34 133 PHE D CA 1
ATOM 8448 C C . PHE D 1 151 ? -1.038 -65.414 -23.781 1.00 44.87 133 PHE D C 1
ATOM 8449 O O . PHE D 1 151 ? -0.602 -65.213 -22.657 1.00 46.96 133 PHE D O 1
ATOM 8457 N N . GLN D 1 152 ? -0.295 -65.263 -24.886 1.00 41.22 134 GLN D N 1
ATOM 8458 C CA . GLN D 1 152 ? 1.095 -64.803 -24.945 1.00 39.74 134 GLN D CA 1
ATOM 8459 C C . GLN D 1 152 ? 0.947 -63.371 -25.423 1.00 43.41 134 GLN D C 1
ATOM 8460 O O . GLN D 1 152 ? 1.135 -63.084 -26.602 1.00 42.91 134 GLN D O 1
ATOM 8466 N N . THR D 1 153 ? 0.552 -62.482 -24.503 1.00 41.71 135 THR D N 1
ATOM 8467 C CA . THR D 1 153 ? 0.218 -61.059 -24.708 1.00 41.12 135 THR D CA 1
ATOM 8468 C C . THR D 1 153 ? 1.426 -60.226 -25.175 1.00 45.51 135 THR D C 1
ATOM 8469 O O . THR D 1 153 ? 1.264 -59.057 -25.539 1.00 47.40 135 THR D O 1
ATOM 8473 N N . ASN D 1 154 ? 2.606 -60.836 -25.251 1.00 40.86 136 ASN D N 1
ATOM 8474 C CA . ASN D 1 154 ? 3.815 -60.198 -25.783 1.00 40.70 136 ASN D CA 1
ATOM 8475 C C . ASN D 1 154 ? 3.856 -60.372 -27.342 1.00 46.02 136 ASN D C 1
ATOM 8476 O O . ASN D 1 154 ? 4.710 -59.783 -28.023 1.00 46.04 136 ASN D O 1
ATOM 8481 N N . LEU D 1 155 ? 2.952 -61.215 -27.889 1.00 41.35 137 LEU D N 1
ATOM 8482 C CA . LEU D 1 155 ? 2.927 -61.511 -29.314 1.00 40.70 137 LEU D CA 1
ATOM 8483 C C . LEU D 1 155 ? 1.898 -60.682 -30.051 1.00 40.14 137 LEU D C 1
ATOM 8484 O O . LEU D 1 155 ? 0.715 -60.681 -29.708 1.00 36.17 137 LEU D O 1
ATOM 8489 N N . VAL D 1 156 ? 2.390 -59.974 -31.083 1.00 37.00 138 VAL D N 1
ATOM 8490 C CA . VAL D 1 156 ? 1.661 -59.069 -31.960 1.00 36.19 138 VAL D CA 1
ATOM 8491 C C . VAL D 1 156 ? 1.825 -59.544 -33.385 1.00 39.66 138 VAL D C 1
ATOM 8492 O O . VAL D 1 156 ? 2.944 -59.639 -33.869 1.00 40.47 138 VAL D O 1
ATOM 8496 N N . ALA D 1 157 ? 0.715 -59.841 -34.058 1.00 35.25 139 ALA D N 1
ATOM 8497 C CA . ALA D 1 157 ? 0.728 -60.228 -35.464 1.00 33.83 139 ALA D CA 1
ATOM 8498 C C . ALA D 1 157 ? 0.322 -58.996 -36.270 1.00 37.57 139 ALA D C 1
ATOM 8499 O O . ALA D 1 157 ? -0.604 -58.282 -35.882 1.00 36.78 139 ALA D O 1
ATOM 8501 N N . SER D 1 158 ? 1.022 -58.742 -37.372 1.00 34.69 140 SER D N 1
ATOM 8502 C CA . SER D 1 158 ? 0.765 -57.632 -38.298 1.00 34.40 140 SER D CA 1
ATOM 8503 C C . SER D 1 158 ? 0.695 -58.147 -39.743 1.00 37.79 140 SER D C 1
ATOM 8504 O O . SER D 1 158 ? 1.229 -59.212 -40.052 1.00 35.71 140 SER D O 1
ATOM 8507 N N . GLY D 1 159 ? 0.055 -57.364 -40.603 1.00 35.09 141 GLY D N 1
ATOM 8508 C CA . GLY D 1 159 ? -0.105 -57.662 -42.012 1.00 34.84 141 GLY D CA 1
ATOM 8509 C C . GLY D 1 159 ? -0.079 -56.387 -42.809 1.00 42.13 141 GLY D C 1
ATOM 8510 O O . GLY D 1 159 ? -0.545 -55.354 -42.332 1.00 42.60 141 GLY D O 1
ATOM 8511 N N . ALA D 1 160 ? 0.517 -56.433 -44.005 1.00 40.23 142 ALA D N 1
ATOM 8512 C CA . ALA D 1 160 ? 0.543 -55.300 -44.920 1.00 39.82 142 ALA D CA 1
ATOM 8513 C C . ALA D 1 160 ? 0.392 -55.837 -46.330 1.00 43.39 142 ALA D C 1
ATOM 8514 O O . ALA D 1 160 ? -0.425 -56.738 -46.512 1.00 42.54 142 ALA D O 1
ATOM 8516 N N . ASN D 1 161 ? 1.133 -55.320 -47.319 1.00 40.66 143 ASN D N 1
ATOM 8517 C CA . ASN D 1 161 ? 0.984 -55.795 -48.687 1.00 42.09 143 ASN D CA 1
ATOM 8518 C C . ASN D 1 161 ? 1.852 -56.999 -48.998 1.00 50.16 143 ASN D C 1
ATOM 8519 O O . ASN D 1 161 ? 2.850 -57.230 -48.325 1.00 51.36 143 ASN D O 1
ATOM 8524 N N . GLU D 1 162 ? 1.496 -57.717 -50.081 1.00 48.41 144 GLU D N 1
ATOM 8525 C CA . GLU D 1 162 ? 2.210 -58.840 -50.690 1.00 49.12 144 GLU D CA 1
ATOM 8526 C C . GLU D 1 162 ? 2.478 -60.035 -49.710 1.00 52.02 144 GLU D C 1
ATOM 8527 O O . GLU D 1 162 ? 3.614 -60.497 -49.591 1.00 50.55 144 GLU D O 1
ATOM 8529 N N . SER D 1 163 ? 1.397 -60.569 -49.083 1.00 48.55 145 SER D N 1
ATOM 8530 C CA . SER D 1 163 ? 1.349 -61.764 -48.208 1.00 47.95 145 SER D CA 1
ATOM 8531 C C . SER D 1 163 ? 2.249 -61.679 -46.977 1.00 50.81 145 SER D C 1
ATOM 8532 O O . SER D 1 163 ? 2.492 -62.704 -46.328 1.00 48.61 145 SER D O 1
ATOM 8535 N N . GLU D 1 164 ? 2.688 -60.455 -46.627 1.00 48.66 146 GLU D N 1
ATOM 8536 C CA . GLU D 1 164 ? 3.556 -60.192 -45.474 1.00 47.71 146 GLU D CA 1
ATOM 8537 C C . GLU D 1 164 ? 2.806 -60.304 -44.162 1.00 48.81 146 GLU D C 1
ATOM 8538 O O . GLU D 1 164 ? 1.934 -59.483 -43.878 1.00 48.54 146 GLU D O 1
ATOM 8544 N N . ILE D 1 165 ? 3.162 -61.306 -43.359 1.00 43.35 147 ILE D N 1
ATOM 8545 C CA . ILE D 1 165 ? 2.660 -61.487 -41.999 1.00 41.46 147 ILE D CA 1
ATOM 8546 C C . ILE D 1 165 ? 3.876 -61.553 -41.076 1.00 44.52 147 ILE D C 1
ATOM 8547 O O . ILE D 1 165 ? 4.740 -62.423 -41.231 1.00 44.19 147 ILE D O 1
ATOM 8552 N N . TYR D 1 166 ? 3.942 -60.635 -40.119 1.00 41.46 148 TYR D N 1
ATOM 8553 C CA . TYR D 1 166 ? 5.018 -60.619 -39.148 1.00 40.38 148 TYR D CA 1
ATOM 8554 C C . TYR D 1 166 ? 4.461 -60.851 -37.754 1.00 43.69 148 TYR D C 1
ATOM 8555 O O . TYR D 1 166 ? 3.361 -60.423 -37.429 1.00 41.63 148 TYR D O 1
ATOM 8564 N N . ILE D 1 167 ? 5.224 -61.585 -36.951 1.00 41.38 149 ILE D N 1
ATOM 8565 C CA . ILE D 1 167 ? 4.909 -61.907 -35.571 1.00 40.73 149 ILE D CA 1
ATOM 8566 C C . ILE D 1 167 ? 5.990 -61.205 -34.774 1.00 44.38 149 ILE D C 1
ATOM 8567 O O . ILE D 1 167 ? 7.171 -61.527 -34.910 1.00 42.70 149 ILE D O 1
ATOM 8572 N N . TRP D 1 168 ? 5.587 -60.174 -34.041 1.00 42.20 150 TRP D N 1
ATOM 8573 C CA . TRP D 1 168 ? 6.444 -59.359 -33.196 1.00 43.28 150 TRP D CA 1
ATOM 8574 C C . TRP D 1 168 ? 6.343 -59.814 -31.749 1.00 49.15 150 TRP D C 1
ATOM 8575 O O . TRP D 1 168 ? 5.265 -60.176 -31.279 1.00 47.35 150 TRP D O 1
ATOM 8586 N N . ASP D 1 169 ? 7.480 -59.786 -31.047 1.00 48.83 151 ASP D N 1
ATOM 8587 C CA . ASP D 1 169 ? 7.564 -60.115 -29.631 1.00 49.10 151 ASP D CA 1
ATOM 8588 C C . ASP D 1 169 ? 7.971 -58.828 -28.951 1.00 54.68 151 ASP D C 1
ATOM 8589 O O . ASP D 1 169 ? 9.086 -58.371 -29.150 1.00 55.66 151 ASP D O 1
ATOM 8594 N N . LEU D 1 170 ? 7.074 -58.248 -28.149 1.00 50.67 152 LEU D N 1
ATOM 8595 C CA . LEU D 1 170 ? 7.311 -57.000 -27.425 1.00 50.34 152 LEU D CA 1
ATOM 8596 C C . LEU D 1 170 ? 8.553 -57.072 -26.509 1.00 58.02 152 LEU D C 1
ATOM 8597 O O . LEU D 1 170 ? 9.154 -56.024 -26.236 1.00 59.86 152 LEU D O 1
ATOM 8602 N N . ASN D 1 171 ? 8.974 -58.297 -26.103 1.00 54.16 153 ASN D N 1
ATOM 8603 C CA . ASN D 1 171 ? 10.170 -58.532 -25.279 1.00 54.22 153 ASN D CA 1
ATOM 8604 C C . ASN D 1 171 ? 11.485 -58.534 -26.083 1.00 59.01 153 ASN D C 1
ATOM 8605 O O . ASN D 1 171 ? 12.542 -58.455 -25.478 1.00 58.84 153 ASN D O 1
ATOM 8610 N N . ASN D 1 172 ? 11.427 -58.689 -27.422 1.00 57.29 154 ASN D N 1
ATOM 8611 C CA . ASN D 1 172 ? 12.564 -58.705 -28.362 1.00 57.33 154 ASN D CA 1
ATOM 8612 C C . ASN D 1 172 ? 11.977 -58.205 -29.710 1.00 61.00 154 ASN D C 1
ATOM 8613 O O . ASN D 1 172 ? 11.796 -58.990 -30.645 1.00 60.34 154 ASN D O 1
ATOM 8618 N N . PHE D 1 173 ? 11.591 -56.915 -29.763 1.00 57.88 155 PHE D N 1
ATOM 8619 C CA . PHE D 1 173 ? 10.908 -56.315 -30.912 1.00 58.82 155 PHE D CA 1
ATOM 8620 C C . PHE D 1 173 ? 11.761 -56.197 -32.197 1.00 66.30 155 PHE D C 1
ATOM 8621 O O . PHE D 1 173 ? 11.188 -56.297 -33.282 1.00 67.52 155 PHE D O 1
ATOM 8629 N N . ALA D 1 174 ? 13.085 -55.983 -32.087 1.00 63.60 156 ALA D N 1
ATOM 8630 C CA . ALA D 1 174 ? 14.023 -55.808 -33.205 1.00 64.05 156 ALA D CA 1
ATOM 8631 C C . ALA D 1 174 ? 13.719 -56.700 -34.451 1.00 69.07 156 ALA D C 1
ATOM 8632 O O . ALA D 1 174 ? 13.384 -56.147 -35.501 1.00 69.27 156 ALA D O 1
ATOM 8634 N N . THR D 1 175 ? 13.812 -58.047 -34.337 1.00 65.52 157 THR D N 1
ATOM 8635 C CA . THR D 1 175 ? 13.582 -58.952 -35.471 1.00 65.14 157 THR D CA 1
ATOM 8636 C C . THR D 1 175 ? 12.233 -59.701 -35.374 1.00 67.41 157 THR D C 1
ATOM 8637 O O . THR D 1 175 ? 11.992 -60.392 -34.382 1.00 68.39 157 THR D O 1
ATOM 8639 N N . PRO D 1 176 ? 11.349 -59.604 -36.394 1.00 60.97 158 PRO D N 1
ATOM 8640 C CA . PRO D 1 176 ? 10.076 -60.341 -36.329 1.00 59.34 158 PRO D CA 1
ATOM 8641 C C . PRO D 1 176 ? 10.208 -61.801 -36.774 1.00 61.05 158 PRO D C 1
ATOM 8642 O O . PRO D 1 176 ? 11.241 -62.199 -37.305 1.00 60.47 158 PRO D O 1
ATOM 8646 N N . MET D 1 177 ? 9.138 -62.584 -36.594 1.00 57.04 159 MET D N 1
ATOM 8647 C CA . MET D 1 177 ? 9.043 -63.970 -37.055 1.00 56.80 159 MET D CA 1
ATOM 8648 C C . MET D 1 177 ? 7.913 -63.992 -38.097 1.00 60.67 159 MET D C 1
ATOM 8649 O O . MET D 1 177 ? 7.204 -62.993 -38.234 1.00 60.48 159 MET D O 1
ATOM 8651 N N . THR D 1 178 ? 7.785 -65.081 -38.867 1.00 55.83 160 THR D N 1
ATOM 8652 C CA . THR D 1 178 ? 6.743 -65.228 -39.883 1.00 54.30 160 THR D CA 1
ATOM 8653 C C . THR D 1 178 ? 5.870 -66.417 -39.488 1.00 57.01 160 THR D C 1
ATOM 8654 O O . THR D 1 178 ? 6.395 -67.315 -38.837 1.00 56.33 160 THR D O 1
ATOM 8658 N N . PRO D 1 179 ? 4.563 -66.497 -39.872 1.00 53.47 161 PRO D N 1
ATOM 8659 C CA . PRO D 1 179 ? 3.762 -67.683 -39.493 1.00 53.52 161 PRO D CA 1
ATOM 8660 C C . PRO D 1 179 ? 4.053 -68.883 -40.404 1.00 58.47 161 PRO D C 1
ATOM 8661 O O . PRO D 1 179 ? 3.455 -69.949 -40.255 1.00 57.03 161 PRO D O 1
ATOM 8665 N N . GLY D 1 180 ? 4.948 -68.659 -41.361 1.00 57.18 162 GLY D N 1
ATOM 8666 C CA . GLY D 1 180 ? 5.366 -69.617 -42.373 1.00 57.72 162 GLY D CA 1
ATOM 8667 C C . GLY D 1 180 ? 5.626 -68.923 -43.687 1.00 62.54 162 GLY D C 1
ATOM 8668 O O . GLY D 1 180 ? 5.862 -67.707 -43.708 1.00 61.68 162 GLY D O 1
ATOM 8669 N N . ALA D 1 181 ? 5.578 -69.700 -44.792 1.00 60.46 163 ALA D N 1
ATOM 8670 C CA . ALA D 1 181 ? 5.828 -69.205 -46.146 1.00 61.03 163 ALA D CA 1
ATOM 8671 C C . ALA D 1 181 ? 4.682 -68.321 -46.648 1.00 65.37 163 ALA D C 1
ATOM 8672 O O . ALA D 1 181 ? 3.509 -68.681 -46.503 1.00 65.04 163 ALA D O 1
ATOM 8674 N N . LYS D 1 182 ? 5.038 -67.153 -47.218 1.00 62.45 164 LYS D N 1
ATOM 8675 C CA . LYS D 1 182 ? 4.113 -66.164 -47.786 1.00 62.68 164 LYS D CA 1
ATOM 8676 C C . LYS D 1 182 ? 3.210 -66.820 -48.818 1.00 67.29 164 LYS D C 1
ATOM 8677 O O . LYS D 1 182 ? 3.696 -67.540 -49.695 1.00 66.94 164 LYS D O 1
ATOM 8683 N N . THR D 1 183 ? 1.900 -66.581 -48.695 1.00 64.47 165 THR D N 1
ATOM 8684 C CA . THR D 1 183 ? 0.861 -67.087 -49.594 1.00 64.11 165 THR D CA 1
ATOM 8685 C C . THR D 1 183 ? 1.166 -66.654 -51.053 1.00 68.13 165 THR D C 1
ATOM 8686 O O . THR D 1 183 ? 1.556 -65.514 -51.314 1.00 65.73 165 THR D O 1
ATOM 8690 N N . GLN D 1 184 ? 1.067 -67.616 -51.975 1.00 67.10 166 GLN D N 1
ATOM 8691 C CA . GLN D 1 184 ? 1.308 -67.382 -53.390 1.00 67.51 166 GLN D CA 1
ATOM 8692 C C . GLN D 1 184 ? 0.078 -67.811 -54.210 1.00 73.76 166 GLN D C 1
ATOM 8693 O O . GLN D 1 184 ? -0.477 -68.888 -53.969 1.00 72.96 166 GLN D O 1
ATOM 8699 N N . PRO D 1 185 ? -0.411 -66.959 -55.135 1.00 72.56 167 PRO D N 1
ATOM 8700 C CA . PRO D 1 185 ? 0.119 -65.633 -55.513 1.00 72.54 167 PRO D CA 1
ATOM 8701 C C . PRO D 1 185 ? -0.068 -64.594 -54.395 1.00 73.55 167 PRO D C 1
ATOM 8702 O O . PRO D 1 185 ? -0.997 -64.744 -53.585 1.00 72.85 167 PRO D O 1
ATOM 8706 N N . PRO D 1 186 ? 0.834 -63.574 -54.310 1.00 67.58 168 PRO D N 1
ATOM 8707 C CA . PRO D 1 186 ? 0.746 -62.580 -53.222 1.00 66.24 168 PRO D CA 1
ATOM 8708 C C . PRO D 1 186 ? -0.552 -61.750 -53.167 1.00 64.78 168 PRO D C 1
ATOM 8709 O O . PRO D 1 186 ? -0.967 -61.131 -54.148 1.00 63.52 168 PRO D O 1
ATOM 8713 N N . GLU D 1 187 ? -1.191 -61.756 -51.985 1.00 57.68 169 GLU D N 1
ATOM 8714 C CA . GLU D 1 187 ? -2.409 -61.001 -51.673 1.00 55.35 169 GLU D CA 1
ATOM 8715 C C . GLU D 1 187 ? -2.099 -60.099 -50.472 1.00 54.10 169 GLU D C 1
ATOM 8716 O O . GLU D 1 187 ? -1.347 -60.524 -49.589 1.00 54.55 169 GLU D O 1
ATOM 8722 N N . ASP D 1 188 ? -2.669 -58.873 -50.418 1.00 44.85 170 ASP D N 1
ATOM 8723 C CA . ASP D 1 188 ? -2.482 -57.999 -49.256 1.00 42.57 170 ASP D CA 1
ATOM 8724 C C . ASP D 1 188 ? -3.336 -58.554 -48.131 1.00 45.62 170 ASP D C 1
ATOM 8725 O O . ASP D 1 188 ? -4.364 -59.179 -48.393 1.00 46.22 170 ASP D O 1
ATOM 8730 N N . ILE D 1 189 ? -2.859 -58.415 -46.886 1.00 40.66 171 ILE D N 1
ATOM 8731 C CA . ILE D 1 189 ? -3.530 -58.865 -45.663 1.00 39.05 171 ILE D CA 1
ATOM 8732 C C . ILE D 1 189 ? -4.449 -57.728 -45.185 1.00 43.88 171 ILE D C 1
ATOM 8733 O O . ILE D 1 189 ? -3.947 -56.703 -44.704 1.00 44.26 171 ILE D O 1
ATOM 8738 N N . SER D 1 190 ? -5.794 -57.894 -45.326 1.00 39.63 172 SER D N 1
ATOM 8739 C CA . SER D 1 190 ? -6.750 -56.899 -44.825 1.00 37.52 172 SER D CA 1
ATOM 8740 C C . SER D 1 190 ? -7.051 -57.112 -43.324 1.00 40.85 172 SER D C 1
ATOM 8741 O O . SER D 1 190 ? -7.276 -56.123 -42.641 1.00 39.36 172 SER D O 1
ATOM 8744 N N . CYS D 1 191 ? -7.049 -58.373 -42.794 1.00 40.45 173 CYS D N 1
ATOM 8745 C CA . CYS D 1 191 ? -7.235 -58.635 -41.334 1.00 41.22 173 CYS D CA 1
ATOM 8746 C C . CYS D 1 191 ? -6.342 -59.738 -40.874 1.00 40.78 173 CYS D C 1
ATOM 8747 O O . CYS D 1 191 ? -5.949 -60.588 -41.659 1.00 39.96 173 CYS D O 1
ATOM 8750 N N . ILE D 1 192 ? -6.068 -59.740 -39.567 1.00 36.19 174 ILE D N 1
ATOM 8751 C CA . ILE D 1 192 ? -5.259 -60.703 -38.848 1.00 35.03 174 ILE D CA 1
ATOM 8752 C C . ILE D 1 192 ? -5.923 -60.935 -37.464 1.00 35.57 174 ILE D C 1
ATOM 8753 O O . ILE D 1 192 ? -6.393 -59.989 -36.823 1.00 33.99 174 ILE D O 1
ATOM 8758 N N . ALA D 1 193 ? -6.046 -62.199 -37.047 1.00 31.27 175 ALA D N 1
ATOM 8759 C CA . ALA D 1 193 ? -6.695 -62.514 -35.763 1.00 30.15 175 ALA D CA 1
ATOM 8760 C C . ALA D 1 193 ? -6.132 -63.784 -35.153 1.00 33.88 175 ALA D C 1
ATOM 8761 O O . ALA D 1 193 ? -6.092 -64.813 -35.797 1.00 35.33 175 ALA D O 1
ATOM 8763 N N . TRP D 1 194 ? -5.686 -63.698 -33.913 1.00 30.29 176 TRP D N 1
ATOM 8764 C CA . TRP D 1 194 ? -5.192 -64.827 -33.138 1.00 30.09 176 TRP D CA 1
ATOM 8765 C C . TRP D 1 194 ? -6.412 -65.595 -32.619 1.00 33.79 176 TRP D C 1
ATOM 8766 O O . TRP D 1 194 ? -7.437 -64.978 -32.294 1.00 32.77 176 TRP D O 1
ATOM 8777 N N . ASN D 1 195 ? -6.297 -66.924 -32.535 1.00 31.62 177 ASN D N 1
ATOM 8778 C CA . ASN D 1 195 ? -7.360 -67.789 -32.007 1.00 32.89 177 ASN D CA 1
ATOM 8779 C C . ASN D 1 195 ? -7.578 -67.452 -30.529 1.00 38.64 177 ASN D C 1
ATOM 8780 O O . ASN D 1 195 ? -6.611 -67.198 -29.803 1.00 39.47 177 ASN D O 1
ATOM 8785 N N . ARG D 1 196 ? -8.843 -67.432 -30.105 1.00 36.10 178 ARG D N 1
ATOM 8786 C CA . ARG D 1 196 ? -9.294 -67.084 -28.754 1.00 35.11 178 ARG D CA 1
ATOM 8787 C C . ARG D 1 196 ? -9.419 -68.316 -27.854 1.00 41.94 178 ARG D C 1
ATOM 8788 O O . ARG D 1 196 ? -9.966 -68.216 -26.757 1.00 43.39 178 ARG D O 1
ATOM 8796 N N . GLN D 1 197 ? -8.865 -69.467 -28.272 1.00 39.40 179 GLN D N 1
ATOM 8797 C CA . GLN D 1 197 ? -8.867 -70.679 -27.443 1.00 40.22 179 GLN D CA 1
ATOM 8798 C C . GLN D 1 197 ? -7.509 -71.372 -27.430 1.00 44.53 179 GLN D C 1
ATOM 8799 O O . GLN D 1 197 ? -7.166 -71.990 -26.428 1.00 46.22 179 GLN D O 1
ATOM 8805 N N . VAL D 1 198 ? -6.758 -71.301 -28.551 1.00 40.72 180 VAL D N 1
ATOM 8806 C CA . VAL D 1 198 ? -5.453 -71.956 -28.785 1.00 39.70 180 VAL D CA 1
ATOM 8807 C C . VAL D 1 198 ? -4.402 -70.895 -29.214 1.00 43.37 180 VAL D C 1
ATOM 8808 O O . VAL D 1 198 ? -4.480 -70.320 -30.310 1.00 42.63 180 VAL D O 1
ATOM 8812 N N . GLN D 1 199 ? -3.418 -70.663 -28.335 1.00 38.86 181 GLN D N 1
ATOM 8813 C CA . GLN D 1 199 ? -2.414 -69.606 -28.442 1.00 38.55 181 GLN D CA 1
ATOM 8814 C C . GLN D 1 199 ? -1.467 -69.676 -29.665 1.00 43.66 181 GLN D C 1
ATOM 8815 O O . GLN D 1 199 ? -0.833 -68.660 -29.979 1.00 41.98 181 GLN D O 1
ATOM 8821 N N . HIS D 1 200 ? -1.325 -70.846 -30.308 1.00 41.98 182 HIS D N 1
ATOM 8822 C CA . HIS D 1 200 ? -0.406 -70.986 -31.443 1.00 41.49 182 HIS D CA 1
ATOM 8823 C C . HIS D 1 200 ? -1.142 -71.027 -32.777 1.00 42.23 182 HIS D C 1
ATOM 8824 O O . HIS D 1 200 ? -0.526 -71.332 -33.793 1.00 42.49 182 HIS D O 1
ATOM 8831 N N . ILE D 1 201 ? -2.446 -70.691 -32.780 1.00 36.88 183 ILE D N 1
ATOM 8832 C CA . ILE D 1 201 ? -3.281 -70.617 -33.986 1.00 36.24 183 ILE D CA 1
ATOM 8833 C C . ILE D 1 201 ? -3.568 -69.127 -34.311 1.00 39.54 183 ILE D C 1
ATOM 8834 O O . ILE D 1 201 ? -3.839 -68.308 -33.425 1.00 38.35 183 ILE D O 1
ATOM 8839 N N . LEU D 1 202 ? -3.462 -68.796 -35.584 1.00 34.90 184 LEU D N 1
ATOM 8840 C CA . LEU D 1 202 ? -3.666 -67.451 -36.074 1.00 34.32 184 LEU D CA 1
ATOM 8841 C C . LEU D 1 202 ? -4.365 -67.517 -37.441 1.00 38.89 184 LEU D C 1
ATOM 8842 O O . LEU D 1 202 ? -4.109 -68.439 -38.215 1.00 38.89 184 LEU D O 1
ATOM 8847 N N . ALA D 1 203 ? -5.225 -66.535 -37.747 1.00 35.32 185 ALA D N 1
ATOM 8848 C CA . ALA D 1 203 ? -5.909 -66.452 -39.035 1.00 33.99 185 ALA D CA 1
ATOM 8849 C C . ALA D 1 203 ? -5.597 -65.143 -39.731 1.00 36.25 185 ALA D C 1
ATOM 8850 O O . ALA D 1 203 ? -5.490 -64.106 -39.080 1.00 35.75 185 ALA D O 1
ATOM 8852 N N . SER D 1 204 ? -5.419 -65.205 -41.054 1.00 32.02 186 SER D N 1
ATOM 8853 C CA . SER D 1 204 ? -5.182 -64.034 -41.897 1.00 31.50 186 SER D CA 1
ATOM 8854 C C . SER D 1 204 ? -6.206 -64.033 -43.028 1.00 35.60 186 SER D C 1
ATOM 8855 O O . SER D 1 204 ? -6.540 -65.107 -43.550 1.00 32.56 186 SER D O 1
ATOM 8858 N N . ALA D 1 205 ? -6.737 -62.837 -43.370 1.00 33.64 187 ALA D N 1
ATOM 8859 C CA . ALA D 1 205 ? -7.720 -62.706 -44.438 1.00 34.17 187 ALA D CA 1
ATOM 8860 C C . ALA D 1 205 ? -7.343 -61.617 -45.430 1.00 41.44 187 ALA D C 1
ATOM 8861 O O . ALA D 1 205 ? -6.956 -60.518 -45.063 1.00 39.96 187 ALA D O 1
ATOM 8863 N N . SER D 1 206 ? -7.444 -61.957 -46.702 1.00 42.88 188 SER D N 1
ATOM 8864 C CA . SER D 1 206 ? -7.164 -61.072 -47.826 1.00 43.66 188 SER D CA 1
ATOM 8865 C C . SER D 1 206 ? -8.468 -60.342 -48.209 1.00 48.47 188 SER D C 1
ATOM 8866 O O . SER D 1 206 ? -9.545 -60.854 -47.883 1.00 48.41 188 SER D O 1
ATOM 8869 N N . PRO D 1 207 ? -8.409 -59.191 -48.928 1.00 45.45 189 PRO D N 1
ATOM 8870 C CA . PRO D 1 207 ? -9.657 -58.492 -49.320 1.00 46.34 189 PRO D CA 1
ATOM 8871 C C . PRO D 1 207 ? -10.686 -59.335 -50.124 1.00 51.12 189 PRO D C 1
ATOM 8872 O O . PRO D 1 207 ? -11.852 -58.977 -50.152 1.00 50.46 189 PRO D O 1
ATOM 8876 N N . SER D 1 208 ? -10.276 -60.451 -50.749 1.00 49.18 190 SER D N 1
ATOM 8877 C CA . SER D 1 208 ? -11.166 -61.337 -51.513 1.00 49.01 190 SER D CA 1
ATOM 8878 C C . SER D 1 208 ? -12.019 -62.249 -50.600 1.00 53.85 190 SER D C 1
ATOM 8879 O O . SER D 1 208 ? -12.962 -62.887 -51.064 1.00 54.23 190 SER D O 1
ATOM 8882 N N . GLY D 1 209 ? -11.675 -62.313 -49.322 1.00 51.08 191 GLY D N 1
ATOM 8883 C CA . GLY D 1 209 ? -12.369 -63.169 -48.371 1.00 50.65 191 GLY D CA 1
ATOM 8884 C C . GLY D 1 209 ? -11.773 -64.557 -48.288 1.00 54.57 191 GLY D C 1
ATOM 8885 O O . GLY D 1 209 ? -12.441 -65.475 -47.799 1.00 56.34 191 GLY D O 1
ATOM 8886 N N . ARG D 1 210 ? -10.523 -64.732 -48.802 1.00 48.29 192 ARG D N 1
ATOM 8887 C CA . ARG D 1 210 ? -9.742 -65.969 -48.718 1.00 46.69 192 ARG D CA 1
ATOM 8888 C C . ARG D 1 210 ? -8.999 -65.864 -47.369 1.00 47.85 192 ARG D C 1
ATOM 8889 O O . ARG D 1 210 ? -8.212 -64.935 -47.151 1.00 46.70 192 ARG D O 1
ATOM 8893 N N . ALA D 1 211 ? -9.312 -66.770 -46.449 1.00 41.81 193 ALA D N 1
ATOM 8894 C CA . ALA D 1 211 ? -8.696 -66.784 -45.156 1.00 41.22 193 ALA D CA 1
ATOM 8895 C C . ALA D 1 211 ? -7.753 -67.973 -45.017 1.00 43.20 193 ALA D C 1
ATOM 8896 O O . ALA D 1 211 ? -8.010 -69.039 -45.550 1.00 42.21 193 ALA D O 1
ATOM 8898 N N . THR D 1 212 ? -6.660 -67.787 -44.296 1.00 40.02 194 THR D N 1
ATOM 8899 C CA . THR D 1 212 ? -5.696 -68.852 -44.057 1.00 39.61 194 THR D CA 1
ATOM 8900 C C . THR D 1 212 ? -5.529 -69.014 -42.555 1.00 41.75 194 THR D C 1
ATOM 8901 O O . THR D 1 212 ? -5.507 -68.008 -41.840 1.00 41.02 194 THR D O 1
ATOM 8905 N N . VAL D 1 213 ? -5.461 -70.273 -42.082 1.00 37.12 195 VAL D N 1
ATOM 8906 C CA . VAL D 1 213 ? -5.221 -70.594 -40.663 1.00 36.43 195 VAL D CA 1
ATOM 8907 C C . VAL D 1 213 ? -3.800 -71.134 -40.560 1.00 40.70 195 VAL D C 1
ATOM 8908 O O . VAL D 1 213 ? -3.416 -71.988 -41.356 1.00 38.85 195 VAL D O 1
ATOM 8912 N N . TRP D 1 214 ? -3.001 -70.564 -39.643 1.00 39.43 196 TRP D N 1
ATOM 8913 C CA . TRP D 1 214 ? -1.594 -70.919 -39.441 1.00 40.30 196 TRP D CA 1
ATOM 8914 C C . TRP D 1 214 ? -1.340 -71.490 -38.056 1.00 47.15 196 TRP D C 1
ATOM 8915 O O . TRP D 1 214 ? -1.745 -70.888 -37.048 1.00 47.70 196 TRP D O 1
ATOM 8926 N N . ASP D 1 215 ? -0.584 -72.594 -38.008 1.00 43.64 197 ASP D N 1
ATOM 8927 C CA . ASP D 1 215 ? -0.132 -73.221 -36.774 1.00 43.76 197 ASP D CA 1
ATOM 8928 C C . ASP D 1 215 ? 1.349 -72.833 -36.626 1.00 48.51 197 ASP D C 1
ATOM 8929 O O . ASP D 1 215 ? 2.200 -73.281 -37.398 1.00 47.64 197 ASP D O 1
ATOM 8934 N N . LEU D 1 216 ? 1.639 -71.997 -35.641 1.00 47.31 198 LEU D N 1
ATOM 8935 C CA . LEU D 1 216 ? 2.970 -71.463 -35.371 1.00 49.32 198 LEU D CA 1
ATOM 8936 C C . LEU D 1 216 ? 3.931 -72.494 -34.702 1.00 56.09 198 LEU D C 1
ATOM 8937 O O . LEU D 1 216 ? 5.120 -72.195 -34.559 1.00 56.85 198 LEU D O 1
ATOM 8942 N N . ARG D 1 217 ? 3.446 -73.706 -34.342 1.00 54.38 199 ARG D N 1
ATOM 8943 C CA . ARG D 1 217 ? 4.323 -74.771 -33.814 1.00 55.26 199 ARG D CA 1
ATOM 8944 C C . ARG D 1 217 ? 5.038 -75.403 -35.035 1.00 62.57 199 ARG D C 1
ATOM 8945 O O . ARG D 1 217 ? 6.229 -75.729 -34.960 1.00 63.83 199 ARG D O 1
ATOM 8949 N N . LYS D 1 218 ? 4.296 -75.552 -36.160 1.00 58.74 200 LYS D N 1
ATOM 8950 C CA . LYS D 1 218 ? 4.776 -76.113 -37.425 1.00 59.37 200 LYS D CA 1
ATOM 8951 C C . LYS D 1 218 ? 5.360 -75.009 -38.319 1.00 65.18 200 LYS D C 1
ATOM 8952 O O . LYS D 1 218 ? 6.257 -75.281 -39.134 1.00 66.78 200 LYS D O 1
ATOM 8956 N N . ASN D 1 219 ? 4.820 -73.773 -38.173 1.00 59.18 201 ASN D N 1
ATOM 8957 C CA . ASN D 1 219 ? 5.118 -72.571 -38.944 1.00 58.26 201 ASN D CA 1
ATOM 8958 C C . ASN D 1 219 ? 4.781 -72.850 -40.414 1.00 59.77 201 ASN D C 1
ATOM 8959 O O . ASN D 1 219 ? 5.623 -72.747 -41.308 1.00 59.06 201 ASN D O 1
ATOM 8964 N N . GLU D 1 220 ? 3.505 -73.234 -40.624 1.00 54.19 202 GLU D N 1
ATOM 8965 C CA . GLU D 1 220 ? 2.912 -73.613 -41.897 1.00 53.38 202 GLU D CA 1
ATOM 8966 C C . GLU D 1 220 ? 1.383 -73.372 -41.883 1.00 54.86 202 GLU D C 1
ATOM 8967 O O . GLU D 1 220 ? 0.782 -73.406 -40.794 1.00 54.09 202 GLU D O 1
ATOM 8969 N N . PRO D 1 221 ? 0.732 -73.154 -43.066 1.00 48.17 203 PRO D N 1
ATOM 8970 C CA . PRO D 1 221 ? -0.737 -73.022 -43.076 1.00 47.02 203 PRO D CA 1
ATOM 8971 C C . PRO D 1 221 ? -1.380 -74.396 -42.869 1.00 50.10 203 PRO D C 1
ATOM 8972 O O . PRO D 1 221 ? -0.883 -75.377 -43.417 1.00 50.70 203 PRO D O 1
ATOM 8976 N N . ILE D 1 222 ? -2.443 -74.495 -42.058 1.00 45.54 204 ILE D N 1
ATOM 8977 C CA . ILE D 1 222 ? -3.060 -75.805 -41.788 1.00 44.50 204 ILE D CA 1
ATOM 8978 C C . ILE D 1 222 ? -4.399 -75.970 -42.543 1.00 48.04 204 ILE D C 1
ATOM 8979 O O . ILE D 1 222 ? -4.772 -77.102 -42.842 1.00 48.27 204 ILE D O 1
ATOM 8984 N N . ILE D 1 223 ? -5.109 -74.862 -42.827 1.00 44.24 205 ILE D N 1
ATOM 8985 C CA . ILE D 1 223 ? -6.367 -74.852 -43.579 1.00 44.15 205 ILE D CA 1
ATOM 8986 C C . ILE D 1 223 ? -6.590 -73.475 -44.232 1.00 47.08 205 ILE D C 1
ATOM 8987 O O . ILE D 1 223 ? -6.151 -72.450 -43.699 1.00 45.54 205 ILE D O 1
ATOM 8992 N N . LYS D 1 224 ? -7.285 -73.482 -45.385 1.00 44.39 206 LYS D N 1
ATOM 8993 C CA . LYS D 1 224 ? -7.709 -72.310 -46.152 1.00 45.25 206 LYS D CA 1
ATOM 8994 C C . LYS D 1 224 ? -9.226 -72.399 -46.436 1.00 53.55 206 LYS D C 1
ATOM 8995 O O . LYS D 1 224 ? -9.737 -73.469 -46.772 1.00 53.73 206 LYS D O 1
ATOM 8999 N N . VAL D 1 225 ? -9.940 -71.270 -46.275 1.00 52.89 207 VAL D N 1
ATOM 9000 C CA . VAL D 1 225 ? -11.398 -71.144 -46.472 1.00 52.88 207 VAL D CA 1
ATOM 9001 C C . VAL D 1 225 ? -11.721 -69.892 -47.312 1.00 58.38 207 VAL D C 1
ATOM 9002 O O . VAL D 1 225 ? -11.057 -68.859 -47.142 1.00 58.30 207 VAL D O 1
ATOM 9006 N N . SER D 1 226 ? -12.736 -69.991 -48.221 1.00 54.54 208 SER D N 1
ATOM 9007 C CA . SER D 1 226 ? -13.202 -68.899 -49.092 1.00 54.13 208 SER D CA 1
ATOM 9008 C C . SER D 1 226 ? -14.581 -69.157 -49.714 1.00 60.42 208 SER D C 1
ATOM 9009 O O . SER D 1 226 ? -14.998 -70.304 -49.846 1.00 60.75 208 SER D O 1
ATOM 9012 N N . ASP D 1 227 ? -15.260 -68.076 -50.151 1.00 58.70 209 ASP D N 1
ATOM 9013 C CA . ASP D 1 227 ? -16.563 -68.090 -50.818 1.00 82.28 209 ASP D CA 1
ATOM 9014 C C . ASP D 1 227 ? -16.416 -68.625 -52.248 1.00 121.43 209 ASP D C 1
ATOM 9015 O O . ASP D 1 227 ? -17.214 -69.456 -52.683 1.00 90.58 209 ASP D O 1
ATOM 9020 N N . SER D 1 229 ? -17.415 -67.599 -55.328 1.00 70.22 211 SER D N 1
ATOM 9021 C CA . SER D 1 229 ? -18.327 -66.721 -56.080 1.00 70.29 211 SER D CA 1
ATOM 9022 C C . SER D 1 229 ? -17.702 -65.315 -56.404 1.00 71.62 211 SER D C 1
ATOM 9023 O O . SER D 1 229 ? -18.316 -64.552 -57.152 1.00 69.98 211 SER D O 1
ATOM 9026 N N . ASN D 1 230 ? -16.489 -65.003 -55.859 1.00 68.21 212 ASN D N 1
ATOM 9027 C CA . ASN D 1 230 ? -15.696 -63.769 -56.061 1.00 67.60 212 ASN D CA 1
ATOM 9028 C C . ASN D 1 230 ? -16.510 -62.437 -55.858 1.00 70.07 212 ASN D C 1
ATOM 9029 O O . ASN D 1 230 ? -16.221 -61.436 -56.519 1.00 69.31 212 ASN D O 1
ATOM 9031 N N . ARG D 1 231 ? -17.472 -62.416 -54.910 1.00 66.14 213 ARG D N 1
ATOM 9032 C CA . ARG D 1 231 ? -18.308 -61.237 -54.621 1.00 65.60 213 ARG D CA 1
ATOM 9033 C C . ARG D 1 231 ? -17.958 -60.540 -53.281 1.00 70.01 213 ARG D C 1
ATOM 9034 O O . ARG D 1 231 ? -18.523 -59.487 -52.970 1.00 70.35 213 ARG D O 1
ATOM 9042 N N . MET D 1 232 ? -17.028 -61.121 -52.503 1.00 65.62 214 MET D N 1
ATOM 9043 C CA . MET D 1 232 ? -16.616 -60.614 -51.200 1.00 64.50 214 MET D CA 1
ATOM 9044 C C . MET D 1 232 ? -15.501 -59.572 -51.269 1.00 64.86 214 MET D C 1
ATOM 9045 O O . MET D 1 232 ? -14.569 -59.699 -52.063 1.00 65.01 214 MET D O 1
ATOM 9050 N N . HIS D 1 233 ? -15.609 -58.554 -50.391 1.00 57.69 215 HIS D N 1
ATOM 9051 C CA . HIS D 1 233 ? -14.599 -57.572 -50.058 1.00 55.83 215 HIS D CA 1
ATOM 9052 C C . HIS D 1 233 ? -14.517 -57.669 -48.517 1.00 57.92 215 HIS D C 1
ATOM 9053 O O . HIS D 1 233 ? -15.401 -57.147 -47.839 1.00 58.10 215 HIS D O 1
ATOM 9060 N N . CYS D 1 234 ? -13.532 -58.428 -47.976 1.00 51.99 216 CYS D N 1
ATOM 9061 C CA . CYS D 1 234 ? -13.397 -58.667 -46.535 1.00 51.51 216 CYS D CA 1
ATOM 9062 C C . CYS D 1 234 ? -13.220 -57.362 -45.743 1.00 51.76 216 CYS D C 1
ATOM 9063 O O . CYS D 1 234 ? -12.330 -56.561 -46.030 1.00 52.19 216 CYS D O 1
ATOM 9066 N N . SER D 1 235 ? -14.087 -57.168 -44.738 1.00 44.85 217 SER D N 1
ATOM 9067 C CA . SER D 1 235 ? -14.083 -56.006 -43.846 1.00 43.27 217 SER D CA 1
ATOM 9068 C C . SER D 1 235 ? -13.820 -56.410 -42.384 1.00 44.23 217 SER D C 1
ATOM 9069 O O . SER D 1 235 ? -13.695 -55.554 -41.505 1.00 44.99 217 SER D O 1
ATOM 9072 N N . GLY D 1 236 ? -13.727 -57.699 -42.132 1.00 37.13 218 GLY D N 1
ATOM 9073 C CA . GLY D 1 236 ? -13.528 -58.166 -40.770 1.00 35.77 218 GLY D CA 1
ATOM 9074 C C . GLY D 1 236 ? -13.365 -59.657 -40.662 1.00 37.10 218 GLY D C 1
ATOM 9075 O O . GLY D 1 236 ? -13.960 -60.439 -41.422 1.00 35.63 218 GLY D O 1
ATOM 9076 N N . LEU D 1 237 ? -12.545 -60.031 -39.700 1.00 32.79 219 LEU D N 1
ATOM 9077 C CA . LEU D 1 237 ? -12.194 -61.390 -39.351 1.00 32.65 219 LEU D CA 1
ATOM 9078 C C . LEU D 1 237 ? -12.227 -61.439 -37.842 1.00 37.76 219 LEU D C 1
ATOM 9079 O O . LEU D 1 237 ? -11.608 -60.591 -37.202 1.00 39.41 219 LEU D O 1
ATOM 9084 N N . ALA D 1 238 ? -12.957 -62.410 -37.265 1.00 32.16 220 ALA D N 1
ATOM 9085 C CA . ALA D 1 238 ? -13.038 -62.581 -35.816 1.00 30.05 220 ALA D CA 1
ATOM 9086 C C . ALA D 1 238 ? -13.306 -64.041 -35.466 1.00 36.02 220 ALA D C 1
ATOM 9087 O O . ALA D 1 238 ? -14.114 -64.702 -36.113 1.00 38.35 220 ALA D O 1
ATOM 9089 N N . TRP D 1 239 ? -12.596 -64.551 -34.466 1.00 31.41 221 TRP D N 1
ATOM 9090 C CA . TRP D 1 239 ? -12.761 -65.906 -33.965 1.00 30.21 221 TRP D CA 1
ATOM 9091 C C . TRP D 1 239 ? -13.818 -65.878 -32.865 1.00 37.33 221 TRP D C 1
ATOM 9092 O O . TRP D 1 239 ? -13.982 -64.876 -32.137 1.00 36.09 221 TRP D O 1
ATOM 9103 N N . HIS D 1 240 ? -14.523 -67.007 -32.734 1.00 35.07 222 HIS D N 1
ATOM 9104 C CA . HIS D 1 240 ? -15.504 -67.193 -31.707 1.00 35.34 222 HIS D CA 1
ATOM 9105 C C . HIS D 1 240 ? -14.734 -67.210 -30.382 1.00 41.96 222 HIS D C 1
ATOM 9106 O O . HIS D 1 240 ? -13.769 -67.980 -30.221 1.00 41.41 222 HIS D O 1
ATOM 9113 N N . PRO D 1 241 ? -15.139 -66.363 -29.423 1.00 39.71 223 PRO D N 1
ATOM 9114 C CA . PRO D 1 241 ? -14.458 -66.374 -28.109 1.00 39.63 223 PRO D CA 1
ATOM 9115 C C . PRO D 1 241 ? -14.537 -67.721 -27.363 1.00 45.48 223 PRO D C 1
ATOM 9116 O O . PRO D 1 241 ? -13.614 -68.026 -26.597 1.00 45.77 223 PRO D O 1
ATOM 9120 N N . ASP D 1 242 ? -15.583 -68.556 -27.606 1.00 42.07 224 ASP D N 1
ATOM 9121 C CA . ASP D 1 242 ? -15.740 -69.819 -26.861 1.00 41.94 224 ASP D CA 1
ATOM 9122 C C . ASP D 1 242 ? -15.533 -71.115 -27.683 1.00 45.68 224 ASP D C 1
ATOM 9123 O O . ASP D 1 242 ? -15.310 -72.163 -27.094 1.00 45.28 224 ASP D O 1
ATOM 9128 N N . VAL D 1 243 ? -15.672 -71.070 -29.001 1.00 42.79 225 VAL D N 1
ATOM 9129 C CA . VAL D 1 243 ? -15.505 -72.265 -29.833 1.00 42.32 225 VAL D CA 1
ATOM 9130 C C . VAL D 1 243 ? -14.228 -72.075 -30.645 1.00 44.58 225 VAL D C 1
ATOM 9131 O O . VAL D 1 243 ? -14.133 -71.134 -31.425 1.00 43.76 225 VAL D O 1
ATOM 9135 N N . ALA D 1 244 ? -13.218 -72.926 -30.380 1.00 40.83 226 ALA D N 1
ATOM 9136 C CA . ALA D 1 244 ? -11.881 -72.893 -30.985 1.00 40.03 226 ALA D CA 1
ATOM 9137 C C . ALA D 1 244 ? -11.879 -72.987 -32.540 1.00 43.97 226 ALA D C 1
ATOM 9138 O O . ALA D 1 244 ? -10.973 -72.413 -33.164 1.00 43.72 226 ALA D O 1
ATOM 9140 N N . THR D 1 245 ? -12.876 -73.684 -33.166 1.00 39.60 227 THR D N 1
ATOM 9141 C CA . THR D 1 245 ? -12.867 -73.868 -34.632 1.00 38.62 227 THR D CA 1
ATOM 9142 C C . THR D 1 245 ? -13.771 -72.894 -35.400 1.00 41.92 227 THR D C 1
ATOM 9143 O O . THR D 1 245 ? -13.788 -72.943 -36.636 1.00 43.66 227 THR D O 1
ATOM 9147 N N . GLN D 1 246 ? -14.475 -71.986 -34.709 1.00 35.09 228 GLN D N 1
ATOM 9148 C CA . GLN D 1 246 ? -15.379 -71.067 -35.382 1.00 32.20 228 GLN D CA 1
ATOM 9149 C C . GLN D 1 246 ? -14.836 -69.659 -35.526 1.00 37.50 228 GLN D C 1
ATOM 9150 O O . GLN D 1 246 ? -14.192 -69.126 -34.625 1.00 37.75 228 GLN D O 1
ATOM 9156 N N . MET D 1 247 ? -15.091 -69.065 -36.692 1.00 35.99 229 MET D N 1
ATOM 9157 C CA . MET D 1 247 ? -14.688 -67.703 -37.051 1.00 37.08 229 MET D CA 1
ATOM 9158 C C . MET D 1 247 ? -15.619 -67.118 -38.088 1.00 40.06 229 MET D C 1
ATOM 9159 O O . MET D 1 247 ? -16.207 -67.859 -38.880 1.00 40.00 229 MET D O 1
ATOM 9164 N N . VAL D 1 248 ? -15.792 -65.788 -38.048 1.00 35.27 230 VAL D N 1
ATOM 9165 C CA . VAL D 1 248 ? -16.649 -65.080 -39.002 1.00 34.39 230 VAL D CA 1
ATOM 9166 C C . VAL D 1 248 ? -15.807 -64.195 -39.945 1.00 39.19 230 VAL D C 1
ATOM 9167 O O . VAL D 1 248 ? -14.786 -63.656 -39.539 1.00 38.90 230 VAL D O 1
ATOM 9171 N N . LEU D 1 249 ? -16.237 -64.081 -41.205 1.00 38.11 231 LEU D N 1
ATOM 9172 C CA . LEU D 1 249 ? -15.668 -63.191 -42.216 1.00 38.76 231 LEU D CA 1
ATOM 9173 C C . LEU D 1 249 ? -16.764 -62.237 -42.686 1.00 39.46 231 LEU D C 1
ATOM 9174 O O . LEU D 1 249 ? -17.813 -62.707 -43.103 1.00 36.86 231 LEU D O 1
ATOM 9179 N N . ALA D 1 250 ? -16.555 -60.906 -42.545 1.00 37.46 232 ALA D N 1
ATOM 9180 C CA . ALA D 1 250 ? -17.546 -59.889 -42.942 1.00 37.11 232 ALA D CA 1
ATOM 9181 C C . ALA D 1 250 ? -17.252 -59.321 -44.319 1.00 40.58 232 ALA D C 1
ATOM 9182 O O . ALA D 1 250 ? -16.092 -59.158 -44.667 1.00 39.63 232 ALA D O 1
ATOM 9184 N N . SER D 1 251 ? -18.294 -59.035 -45.109 1.00 40.04 233 SER D N 1
ATOM 9185 C CA . SER D 1 251 ? -18.107 -58.462 -46.452 1.00 41.44 233 SER D CA 1
ATOM 9186 C C . SER D 1 251 ? -18.696 -57.045 -46.580 1.00 47.26 233 SER D C 1
ATOM 9187 O O . SER D 1 251 ? -19.853 -56.816 -46.219 1.00 47.08 233 SER D O 1
ATOM 9190 N N . GLU D 1 252 ? -17.873 -56.119 -47.097 1.00 45.39 234 GLU D N 1
ATOM 9191 C CA . GLU D 1 252 ? -18.118 -54.685 -47.332 1.00 46.71 234 GLU D CA 1
ATOM 9192 C C . GLU D 1 252 ? -18.804 -54.443 -48.668 1.00 51.12 234 GLU D C 1
ATOM 9193 O O . GLU D 1 252 ? -19.426 -53.403 -48.862 1.00 50.57 234 GLU D O 1
ATOM 9199 N N . ASP D 1 253 ? -18.616 -55.367 -49.614 1.00 49.45 235 ASP D N 1
ATOM 9200 C CA . ASP D 1 253 ? -19.173 -55.320 -50.966 1.00 49.29 235 ASP D CA 1
ATOM 9201 C C . ASP D 1 253 ? -20.698 -55.449 -50.942 1.00 54.23 235 ASP D C 1
ATOM 9202 O O . ASP D 1 253 ? -21.242 -56.322 -50.266 1.00 52.67 235 ASP D O 1
ATOM 9207 N N . ASP D 1 254 ? -21.378 -54.571 -51.695 1.00 53.06 236 ASP D N 1
ATOM 9208 C CA . ASP D 1 254 ? -22.839 -54.528 -51.778 1.00 53.59 236 ASP D CA 1
ATOM 9209 C C . ASP D 1 254 ? -23.429 -55.708 -52.571 1.00 60.23 236 ASP D C 1
ATOM 9210 O O . ASP D 1 254 ? -24.612 -56.001 -52.387 1.00 60.71 236 ASP D O 1
ATOM 9215 N N . ARG D 1 255 ? -22.621 -56.400 -53.416 1.00 57.53 237 ARG D N 1
ATOM 9216 C CA . ARG D 1 255 ? -23.077 -57.572 -54.191 1.00 57.50 237 ARG D CA 1
ATOM 9217 C C . ARG D 1 255 ? -23.318 -58.781 -53.283 1.00 60.21 237 ARG D C 1
ATOM 9218 O O . ARG D 1 255 ? -24.194 -59.587 -53.594 1.00 59.65 237 ARG D O 1
ATOM 9226 N N . LEU D 1 256 ? -22.540 -58.888 -52.165 1.00 55.38 238 LEU D N 1
ATOM 9227 C CA . LEU D 1 256 ? -22.634 -59.909 -51.109 1.00 54.44 238 LEU D CA 1
ATOM 9228 C C . LEU D 1 256 ? -22.501 -59.209 -49.722 1.00 56.65 238 LEU D C 1
ATOM 9229 O O . LEU D 1 256 ? -21.420 -59.196 -49.125 1.00 53.73 238 LEU D O 1
ATOM 9234 N N . PRO D 1 257 ? -23.586 -58.575 -49.215 1.00 54.08 239 PRO D N 1
ATOM 9235 C CA . PRO D 1 257 ? -23.478 -57.848 -47.923 1.00 53.69 239 PRO D CA 1
ATOM 9236 C C . PRO D 1 257 ? -23.719 -58.765 -46.724 1.00 57.66 239 PRO D C 1
ATOM 9237 O O . PRO D 1 257 ? -24.754 -58.653 -46.046 1.00 59.17 239 PRO D O 1
ATOM 9241 N N . VAL D 1 258 ? -22.785 -59.706 -46.482 1.00 51.18 240 VAL D N 1
ATOM 9242 C CA . VAL D 1 258 ? -22.989 -60.736 -45.455 1.00 48.68 240 VAL D CA 1
ATOM 9243 C C . VAL D 1 258 ? -21.825 -60.939 -44.497 1.00 47.65 240 VAL D C 1
ATOM 9244 O O . VAL D 1 258 ? -20.694 -60.509 -44.750 1.00 47.08 240 VAL D O 1
ATOM 9248 N N . ILE D 1 259 ? -22.121 -61.701 -43.431 1.00 40.74 241 ILE D N 1
ATOM 9249 C CA . ILE D 1 259 ? -21.167 -62.236 -42.478 1.00 39.36 241 ILE D CA 1
ATOM 9250 C C . ILE D 1 259 ? -21.234 -63.766 -42.649 1.00 43.47 241 ILE D C 1
ATOM 9251 O O . ILE D 1 259 ? -22.305 -64.373 -42.505 1.00 42.51 241 ILE D O 1
ATOM 9256 N N . GLN D 1 260 ? -20.108 -64.379 -42.994 1.00 40.62 242 GLN D N 1
ATOM 9257 C CA . GLN D 1 260 ? -20.070 -65.828 -43.174 1.00 40.76 242 GLN D CA 1
ATOM 9258 C C . GLN D 1 260 ? -19.530 -66.475 -41.926 1.00 43.55 242 GLN D C 1
ATOM 9259 O O . GLN D 1 260 ? -18.433 -66.144 -41.491 1.00 41.60 242 GLN D O 1
ATOM 9265 N N . MET D 1 261 ? -20.306 -67.386 -41.346 1.00 42.41 243 MET D N 1
ATOM 9266 C CA . MET D 1 261 ? -19.941 -68.097 -40.136 1.00 44.17 243 MET D CA 1
ATOM 9267 C C . MET D 1 261 ? -19.273 -69.391 -40.543 1.00 46.64 243 MET D C 1
ATOM 9268 O O . MET D 1 261 ? -19.926 -70.261 -41.097 1.00 47.65 243 MET D O 1
ATOM 9273 N N . TRP D 1 262 ? -17.964 -69.493 -40.332 1.00 42.47 244 TRP D N 1
ATOM 9274 C CA . TRP D 1 262 ? -17.185 -70.685 -40.673 1.00 42.51 244 TRP D CA 1
ATOM 9275 C C . TRP D 1 262 ? -16.879 -71.550 -39.467 1.00 44.70 244 TRP D C 1
ATOM 9276 O O . TRP D 1 262 ? -16.475 -71.026 -38.437 1.00 43.73 244 TRP D O 1
ATOM 9287 N N . ASP D 1 263 ? -17.013 -72.872 -39.614 1.00 40.67 245 ASP D N 1
ATOM 9288 C CA . ASP D 1 263 ? -16.579 -73.840 -38.611 1.00 40.13 245 ASP D CA 1
ATOM 9289 C C . ASP D 1 263 ? -15.514 -74.699 -39.292 1.00 44.54 245 ASP D C 1
ATOM 9290 O O . ASP D 1 263 ? -15.833 -75.437 -40.224 1.00 44.66 245 ASP D O 1
ATOM 9295 N N . LEU D 1 264 ? -14.262 -74.625 -38.816 1.00 40.83 246 LEU D N 1
ATOM 9296 C CA . LEU D 1 264 ? -13.141 -75.373 -39.380 1.00 39.88 246 LEU D CA 1
ATOM 9297 C C . LEU D 1 264 ? -13.344 -76.896 -39.257 1.00 46.69 246 LEU D C 1
ATOM 9298 O O . LEU D 1 264 ? -12.624 -77.647 -39.928 1.00 46.98 246 LEU D O 1
ATOM 9303 N N . ARG D 1 265 ? -14.388 -77.346 -38.517 1.00 45.40 247 ARG D N 1
ATOM 9304 C CA . ARG D 1 265 ? -14.774 -78.769 -38.447 1.00 46.56 247 ARG D CA 1
ATOM 9305 C C . ARG D 1 265 ? -15.336 -79.234 -39.810 1.00 52.40 247 ARG D C 1
ATOM 9306 O O . ARG D 1 265 ? -15.293 -80.411 -40.109 1.00 53.61 247 ARG D O 1
ATOM 9314 N N . PHE D 1 266 ? -15.823 -78.303 -40.647 1.00 51.17 248 PHE D N 1
ATOM 9315 C CA . PHE D 1 266 ? -16.243 -78.542 -42.032 1.00 51.87 248 PHE D CA 1
ATOM 9316 C C . PHE D 1 266 ? -15.894 -77.304 -42.829 1.00 56.03 248 PHE D C 1
ATOM 9317 O O . PHE D 1 266 ? -16.714 -76.414 -43.015 1.00 57.24 248 PHE D O 1
ATOM 9325 N N . ALA D 1 267 ? -14.634 -77.218 -43.224 1.00 53.27 249 ALA D N 1
ATOM 9326 C CA . ALA D 1 267 ? -14.048 -76.065 -43.894 1.00 54.46 249 ALA D CA 1
ATOM 9327 C C . ALA D 1 267 ? -14.441 -75.918 -45.390 1.00 58.33 249 ALA D C 1
ATOM 9328 O O . ALA D 1 267 ? -14.083 -74.906 -45.991 1.00 59.46 249 ALA D O 1
ATOM 9330 N N . SER D 1 268 ? -15.241 -76.829 -45.952 1.00 54.48 250 SER D N 1
ATOM 9331 C CA . SER D 1 268 ? -15.636 -76.749 -47.380 1.00 54.41 250 SER D CA 1
ATOM 9332 C C . SER D 1 268 ? -16.678 -75.644 -47.703 1.00 56.56 250 SER D C 1
ATOM 9333 O O . SER D 1 268 ? -16.624 -75.072 -48.796 1.00 56.13 250 SER D O 1
ATOM 9336 N N . SER D 1 269 ? -17.629 -75.378 -46.788 1.00 50.97 251 SER D N 1
ATOM 9337 C CA . SER D 1 269 ? -18.656 -74.356 -46.990 1.00 49.98 251 SER D CA 1
ATOM 9338 C C . SER D 1 269 ? -19.100 -73.785 -45.643 1.00 47.72 251 SER D C 1
ATOM 9339 O O . SER D 1 269 ? -18.956 -74.484 -44.651 1.00 46.09 251 SER D O 1
ATOM 9342 N N . PRO D 1 270 ? -19.543 -72.493 -45.552 1.00 42.60 252 PRO D N 1
ATOM 9343 C CA . PRO D 1 270 ? -19.930 -71.938 -44.241 1.00 41.17 252 PRO D CA 1
ATOM 9344 C C . PRO D 1 270 ? -20.991 -72.734 -43.494 1.00 45.66 252 PRO D C 1
ATOM 9345 O O . PRO D 1 270 ? -21.838 -73.419 -44.096 1.00 43.82 252 PRO D O 1
ATOM 9349 N N . LEU D 1 271 ? -20.964 -72.584 -42.158 1.00 43.40 253 LEU D N 1
ATOM 9350 C CA . LEU D 1 271 ? -21.937 -73.145 -41.225 1.00 43.09 253 LEU D CA 1
ATOM 9351 C C . LEU D 1 271 ? -23.269 -72.388 -41.428 1.00 45.91 253 LEU D C 1
ATOM 9352 O O . LEU D 1 271 ? -24.326 -72.990 -41.532 1.00 45.91 253 LEU D O 1
ATOM 9357 N N . ARG D 1 272 ? -23.193 -71.072 -41.495 1.00 43.89 254 ARG D N 1
ATOM 9358 C CA . ARG D 1 272 ? -24.334 -70.201 -41.729 1.00 44.49 254 ARG D CA 1
ATOM 9359 C C . ARG D 1 272 ? -23.862 -68.855 -42.258 1.00 46.35 254 ARG D C 1
ATOM 9360 O O . ARG D 1 272 ? -22.680 -68.523 -42.164 1.00 44.40 254 ARG D O 1
ATOM 9368 N N . VAL D 1 273 ? -24.793 -68.122 -42.872 1.00 43.21 255 VAL D N 1
ATOM 9369 C CA . VAL D 1 273 ? -24.565 -66.806 -43.437 1.00 43.01 255 VAL D CA 1
ATOM 9370 C C . VAL D 1 273 ? -25.548 -65.837 -42.761 1.00 48.74 255 VAL D C 1
ATOM 9371 O O . VAL D 1 273 ? -26.743 -66.127 -42.664 1.00 48.67 255 VAL D O 1
ATOM 9375 N N . LEU D 1 274 ? -25.031 -64.716 -42.262 1.00 47.81 256 LEU D N 1
ATOM 9376 C CA . LEU D 1 274 ? -25.816 -63.669 -41.605 1.00 49.07 256 LEU D CA 1
ATOM 9377 C C . LEU D 1 274 ? -26.030 -62.512 -42.597 1.00 57.08 256 LEU D C 1
ATOM 9378 O O . LEU D 1 274 ? -25.071 -61.875 -43.028 1.00 57.30 256 LEU D O 1
ATOM 9383 N N . GLU D 1 275 ? -27.276 -62.318 -43.037 1.00 56.20 257 GLU D N 1
ATOM 9384 C CA . GLU D 1 275 ? -27.615 -61.266 -43.995 1.00 57.18 257 GLU D CA 1
ATOM 9385 C C . GLU D 1 275 ? -28.734 -60.382 -43.412 1.00 63.09 257 GLU D C 1
ATOM 9386 O O . GLU D 1 275 ? -29.869 -60.392 -43.888 1.00 63.23 257 GLU D O 1
ATOM 9389 N N . ASN D 1 276 ? -28.385 -59.622 -42.362 1.00 60.41 258 ASN D N 1
ATOM 9390 C CA . ASN D 1 276 ? -29.273 -58.706 -41.633 1.00 60.65 258 ASN D CA 1
ATOM 9391 C C . ASN D 1 276 ? -29.167 -57.244 -42.123 1.00 64.64 258 ASN D C 1
ATOM 9392 O O . ASN D 1 276 ? -30.035 -56.431 -41.793 1.00 64.47 258 ASN D O 1
ATOM 9397 N N . HIS D 1 277 ? -28.126 -56.920 -42.913 1.00 60.90 259 HIS D N 1
ATOM 9398 C CA . HIS D 1 277 ? -27.926 -55.587 -43.489 1.00 60.50 259 HIS D CA 1
ATOM 9399 C C . HIS D 1 277 ? -28.322 -55.597 -44.948 1.00 64.66 259 HIS D C 1
ATOM 9400 O O . HIS D 1 277 ? -28.058 -56.582 -45.648 1.00 66.22 259 HIS D O 1
ATOM 9407 N N . ALA D 1 278 ? -28.960 -54.507 -45.408 1.00 59.13 260 ALA D N 1
ATOM 9408 C CA . ALA D 1 278 ? -29.420 -54.310 -46.794 1.00 57.95 260 ALA D CA 1
ATOM 9409 C C . ALA D 1 278 ? -28.250 -53.972 -47.758 1.00 59.66 260 ALA D C 1
ATOM 9410 O O . ALA D 1 278 ? -28.398 -54.072 -48.979 1.00 59.11 260 ALA D O 1
ATOM 9412 N N . ARG D 1 279 ? -27.101 -53.555 -47.189 1.00 54.09 261 ARG D N 1
ATOM 9413 C CA . ARG D 1 279 ? -25.868 -53.153 -47.870 1.00 52.63 261 ARG D CA 1
ATOM 9414 C C . ARG D 1 279 ? -24.673 -53.657 -47.054 1.00 54.98 261 ARG D C 1
ATOM 9415 O O . ARG D 1 279 ? -24.863 -54.111 -45.922 1.00 54.94 261 ARG D O 1
ATOM 9423 N N . GLY D 1 280 ? -23.472 -53.580 -47.636 1.00 48.97 262 GLY D N 1
ATOM 9424 C CA . GLY D 1 280 ? -22.219 -54.041 -47.043 1.00 47.27 262 GLY D CA 1
ATOM 9425 C C . GLY D 1 280 ? -21.935 -53.688 -45.594 1.00 49.11 262 GLY D C 1
ATOM 9426 O O . GLY D 1 280 ? -22.340 -52.630 -45.113 1.00 50.14 262 GLY D O 1
ATOM 9427 N N . ILE D 1 281 ? -21.226 -54.588 -44.894 1.00 43.67 263 ILE D N 1
ATOM 9428 C CA . ILE D 1 281 ? -20.790 -54.472 -43.495 1.00 42.23 263 ILE D CA 1
ATOM 9429 C C . ILE D 1 281 ? -19.393 -53.817 -43.496 1.00 45.87 263 ILE D C 1
ATOM 9430 O O . ILE D 1 281 ? -18.501 -54.280 -44.190 1.00 45.38 263 ILE D O 1
ATOM 9435 N N . LEU D 1 282 ? -19.205 -52.765 -42.700 1.00 42.08 264 LEU D N 1
ATOM 9436 C CA . LEU D 1 282 ? -17.943 -52.042 -42.639 1.00 40.46 264 LEU D CA 1
ATOM 9437 C C . LEU D 1 282 ? -17.074 -52.493 -41.510 1.00 43.14 264 LEU D C 1
ATOM 9438 O O . LEU D 1 282 ? -15.841 -52.398 -41.590 1.00 42.80 264 LEU D O 1
ATOM 9443 N N . ALA D 1 283 ? -17.717 -52.982 -40.444 1.00 38.09 265 ALA D N 1
ATOM 9444 C CA . ALA D 1 283 ? -17.043 -53.372 -39.218 1.00 36.35 265 ALA D CA 1
ATOM 9445 C C . ALA D 1 283 ? -17.890 -54.313 -38.385 1.00 36.55 265 ALA D C 1
ATOM 9446 O O . ALA D 1 283 ? -19.122 -54.217 -38.371 1.00 34.33 265 ALA D O 1
ATOM 9448 N N . ILE D 1 284 ? -17.206 -55.208 -37.662 1.00 32.47 266 ILE D N 1
ATOM 9449 C CA . ILE D 1 284 ? -17.807 -56.144 -36.728 1.00 31.79 266 ILE D CA 1
ATOM 9450 C C . ILE D 1 284 ? -17.059 -56.058 -35.388 1.00 35.11 266 ILE D C 1
ATOM 9451 O O . ILE D 1 284 ? -15.910 -55.629 -35.361 1.00 34.61 266 ILE D O 1
ATOM 9456 N N . ALA D 1 285 ? -17.709 -56.482 -34.288 1.00 33.34 267 ALA D N 1
ATOM 9457 C CA . ALA D 1 285 ? -17.121 -56.590 -32.943 1.00 34.01 267 ALA D CA 1
ATOM 9458 C C . ALA D 1 285 ? -17.846 -57.711 -32.214 1.00 40.79 267 ALA D C 1
ATOM 9459 O O . ALA D 1 285 ? -19.031 -57.586 -31.918 1.00 41.19 267 ALA D O 1
ATOM 9461 N N . TRP D 1 286 ? -17.146 -58.836 -31.996 1.00 38.32 268 TRP D N 1
ATOM 9462 C CA . TRP D 1 286 ? -17.671 -60.006 -31.297 1.00 37.76 268 TRP D CA 1
ATOM 9463 C C . TRP D 1 286 ? -17.340 -59.874 -29.799 1.00 43.71 268 TRP D C 1
ATOM 9464 O O . TRP D 1 286 ? -16.158 -59.871 -29.433 1.00 43.55 268 TRP D O 1
ATOM 9475 N N . SER D 1 287 ? -18.369 -59.798 -28.934 1.00 42.05 269 SER D N 1
ATOM 9476 C CA . SER D 1 287 ? -18.169 -59.687 -27.482 1.00 42.95 269 SER D CA 1
ATOM 9477 C C . SER D 1 287 ? -17.435 -60.897 -26.859 1.00 48.50 269 SER D C 1
ATOM 9478 O O . SER D 1 287 ? -17.814 -62.043 -27.090 1.00 47.16 269 SER D O 1
ATOM 9481 N N . MET D 1 288 ? -16.373 -60.612 -26.086 1.00 48.66 270 MET D N 1
ATOM 9482 C CA . MET D 1 288 ? -15.563 -61.592 -25.333 1.00 50.95 270 MET D CA 1
ATOM 9483 C C . MET D 1 288 ? -16.297 -62.009 -24.037 1.00 54.69 270 MET D C 1
ATOM 9484 O O . MET D 1 288 ? -16.171 -63.154 -23.591 1.00 53.38 270 MET D O 1
ATOM 9489 N N . ALA D 1 289 ? -17.044 -61.052 -23.444 1.00 51.67 271 ALA D N 1
ATOM 9490 C CA . ALA D 1 289 ? -17.816 -61.203 -22.224 1.00 52.70 271 ALA D CA 1
ATOM 9491 C C . ALA D 1 289 ? -19.033 -62.093 -22.479 1.00 59.90 271 ALA D C 1
ATOM 9492 O O . ALA D 1 289 ? -19.305 -63.000 -21.684 1.00 60.00 271 ALA D O 1
ATOM 9494 N N . ASP D 1 290 ? -19.757 -61.832 -23.593 1.00 57.06 272 ASP D N 1
ATOM 9495 C CA . ASP D 1 290 ? -20.906 -62.616 -24.029 1.00 56.66 272 ASP D CA 1
ATOM 9496 C C . ASP D 1 290 ? -20.766 -62.925 -25.534 1.00 60.16 272 ASP D C 1
ATOM 9497 O O . ASP D 1 290 ? -21.164 -62.100 -26.361 1.00 60.52 272 ASP D O 1
ATOM 9502 N N . PRO D 1 291 ? -20.263 -64.138 -25.901 1.00 54.86 273 PRO D N 1
ATOM 9503 C CA . PRO D 1 291 ? -20.065 -64.473 -27.328 1.00 53.99 273 PRO D CA 1
ATOM 9504 C C . PRO D 1 291 ? -21.362 -64.676 -28.132 1.00 55.41 273 PRO D C 1
ATOM 9505 O O . PRO D 1 291 ? -21.306 -65.056 -29.310 1.00 54.47 273 PRO D O 1
ATOM 9509 N N . GLU D 1 292 ? -22.521 -64.364 -27.516 1.00 50.14 274 GLU D N 1
ATOM 9510 C CA . GLU D 1 292 ? -23.836 -64.398 -28.151 1.00 49.16 274 GLU D CA 1
ATOM 9511 C C . GLU D 1 292 ? -24.120 -63.036 -28.759 1.00 52.25 274 GLU D C 1
ATOM 9512 O O . GLU D 1 292 ? -25.156 -62.858 -29.404 1.00 52.23 274 GLU D O 1
ATOM 9514 N N . LEU D 1 293 ? -23.198 -62.059 -28.545 1.00 47.11 275 LEU D N 1
ATOM 9515 C CA . LEU D 1 293 ? -23.360 -60.697 -29.027 1.00 45.69 275 LEU D CA 1
ATOM 9516 C C . LEU D 1 293 ? -22.309 -60.316 -30.049 1.00 47.20 275 LEU D C 1
ATOM 9517 O O . LEU D 1 293 ? -21.152 -60.086 -29.694 1.00 46.53 275 LEU D O 1
ATOM 9522 N N . LEU D 1 294 ? -22.720 -60.262 -31.322 1.00 42.87 276 LEU D N 1
ATOM 9523 C CA . LEU D 1 294 ? -21.864 -59.839 -32.432 1.00 42.32 276 LEU D CA 1
ATOM 9524 C C . LEU D 1 294 ? -22.401 -58.524 -32.981 1.00 44.61 276 LEU D C 1
ATOM 9525 O O . LEU D 1 294 ? -23.560 -58.459 -33.405 1.00 45.85 276 LEU D O 1
ATOM 9530 N N . LEU D 1 295 ? -21.598 -57.474 -32.885 1.00 39.47 277 LEU D N 1
ATOM 9531 C CA . LEU D 1 295 ? -21.935 -56.142 -33.410 1.00 39.41 277 LEU D CA 1
ATOM 9532 C C . LEU D 1 295 ? -21.545 -56.027 -34.868 1.00 41.87 277 LEU D C 1
ATOM 9533 O O . LEU D 1 295 ? -20.491 -56.503 -35.270 1.00 38.95 277 LEU D O 1
ATOM 9538 N N . SER D 1 296 ? -22.363 -55.360 -35.655 1.00 41.84 278 SER D N 1
ATOM 9539 C CA . SER D 1 296 ? -22.022 -55.094 -37.053 1.00 43.06 278 SER D CA 1
ATOM 9540 C C . SER D 1 296 ? -22.608 -53.765 -37.485 1.00 49.18 278 SER D C 1
ATOM 9541 O O . SER D 1 296 ? -23.711 -53.435 -37.057 1.00 49.20 278 SER D O 1
ATOM 9544 N N . CYS D 1 297 ? -21.862 -52.975 -38.273 1.00 47.66 279 CYS D N 1
ATOM 9545 C CA . CYS D 1 297 ? -22.409 -51.730 -38.825 1.00 48.78 279 CYS D CA 1
ATOM 9546 C C . CYS D 1 297 ? -22.262 -51.750 -40.345 1.00 49.78 279 CYS D C 1
ATOM 9547 O O . CYS D 1 297 ? -21.289 -52.293 -40.891 1.00 46.24 279 CYS D O 1
ATOM 9550 N N . GLY D 1 298 ? -23.316 -51.273 -40.999 1.00 46.68 280 GLY D N 1
ATOM 9551 C CA . GLY D 1 298 ? -23.402 -51.299 -42.439 1.00 47.58 280 GLY D CA 1
ATOM 9552 C C . GLY D 1 298 ? -23.595 -49.970 -43.115 1.00 52.91 280 GLY D C 1
ATOM 9553 O O . GLY D 1 298 ? -23.763 -48.932 -42.456 1.00 52.39 280 GLY D O 1
ATOM 9554 N N . LYS D 1 299 ? -23.610 -50.036 -44.464 1.00 49.47 281 LYS D N 1
ATOM 9555 C CA . LYS D 1 299 ? -23.826 -48.912 -45.381 1.00 49.48 281 LYS D CA 1
ATOM 9556 C C . LYS D 1 299 ? -25.341 -48.607 -45.519 1.00 54.99 281 LYS D C 1
ATOM 9557 O O . LYS D 1 299 ? -25.761 -47.777 -46.332 1.00 54.03 281 LYS D O 1
ATOM 9563 N N . ASP D 1 300 ? -26.153 -49.309 -44.714 1.00 53.32 282 ASP D N 1
ATOM 9564 C CA . ASP D 1 300 ? -27.599 -49.148 -44.600 1.00 53.18 282 ASP D CA 1
ATOM 9565 C C . ASP D 1 300 ? -27.859 -48.171 -43.434 1.00 59.36 282 ASP D C 1
ATOM 9566 O O . ASP D 1 300 ? -29.001 -47.729 -43.232 1.00 60.79 282 ASP D O 1
ATOM 9571 N N . ALA D 1 301 ? -26.751 -47.792 -42.724 1.00 55.02 283 ALA D N 1
ATOM 9572 C CA . ALA D 1 301 ? -26.614 -46.871 -41.587 1.00 54.78 283 ALA D CA 1
ATOM 9573 C C . ALA D 1 301 ? -27.190 -47.458 -40.272 1.00 59.00 283 ALA D C 1
ATOM 9574 O O . ALA D 1 301 ? -27.592 -46.712 -39.376 1.00 60.46 283 ALA D O 1
ATOM 9576 N N . LYS D 1 302 ? -27.139 -48.788 -40.128 1.00 52.35 284 LYS D N 1
ATOM 9577 C CA . LYS D 1 302 ? -27.627 -49.474 -38.937 1.00 49.94 284 LYS D CA 1
ATOM 9578 C C . LYS D 1 302 ? -26.502 -50.163 -38.209 1.00 49.92 284 LYS D C 1
ATOM 9579 O O . LYS D 1 302 ? -25.621 -50.771 -38.827 1.00 48.59 284 LYS D O 1
ATOM 9584 N N . ILE D 1 303 ? -26.561 -50.084 -36.880 1.00 45.11 285 ILE D N 1
ATOM 9585 C CA . ILE D 1 303 ? -25.658 -50.760 -35.971 1.00 44.41 285 ILE D CA 1
ATOM 9586 C C . ILE D 1 303 ? -26.505 -51.862 -35.374 1.00 47.91 285 ILE D C 1
ATOM 9587 O O . ILE D 1 303 ? -27.486 -51.593 -34.669 1.00 45.72 285 ILE D O 1
ATOM 9592 N N . LEU D 1 304 ? -26.191 -53.102 -35.761 1.00 45.60 286 LEU D N 1
ATOM 9593 C CA . LEU D 1 304 ? -26.972 -54.240 -35.330 1.00 45.76 286 LEU D CA 1
ATOM 9594 C C . LEU D 1 304 ? -26.209 -55.137 -34.400 1.00 52.89 286 LEU D C 1
ATOM 9595 O O . LEU D 1 304 ? -25.007 -55.330 -34.560 1.00 54.07 286 LEU D O 1
ATOM 9600 N N . CYS D 1 305 ? -26.916 -55.684 -33.418 1.00 51.08 287 CYS D N 1
ATOM 9601 C CA . CYS D 1 305 ? -26.397 -56.705 -32.535 1.00 52.02 287 CYS D CA 1
ATOM 9602 C C . CYS D 1 305 ? -27.106 -57.975 -32.955 1.00 55.17 287 CYS D C 1
ATOM 9603 O O . CYS D 1 305 ? -28.328 -57.963 -33.158 1.00 54.30 287 CYS D O 1
ATOM 9606 N N . SER D 1 306 ? -26.337 -59.047 -33.186 1.00 51.85 288 SER D N 1
ATOM 9607 C CA . SER D 1 306 ? -26.908 -60.323 -33.633 1.00 50.58 288 SER D CA 1
ATOM 9608 C C . SER D 1 306 ? -26.338 -61.482 -32.854 1.00 53.96 288 SER D C 1
ATOM 9609 O O . SER D 1 306 ? -25.201 -61.391 -32.370 1.00 53.06 288 SER D O 1
ATOM 9612 N N . ASN D 1 307 ? -27.119 -62.579 -32.738 1.00 50.74 289 ASN D N 1
ATOM 9613 C CA . ASN D 1 307 ? -26.628 -63.797 -32.109 1.00 50.38 289 ASN D CA 1
ATOM 9614 C C . ASN D 1 307 ? -25.976 -64.551 -33.260 1.00 54.04 289 ASN D C 1
ATOM 9615 O O . ASN D 1 307 ? -26.657 -64.873 -34.242 1.00 51.64 289 ASN D O 1
ATOM 9620 N N . PRO D 1 308 ? -24.636 -64.745 -33.208 1.00 52.75 290 PRO D N 1
ATOM 9621 C CA . PRO D 1 308 ? -23.957 -65.428 -34.325 1.00 53.50 290 PRO D CA 1
ATOM 9622 C C . PRO D 1 308 ? -24.352 -66.894 -34.464 1.00 60.19 290 PRO D C 1
ATOM 9623 O O . PRO D 1 308 ? -24.325 -67.426 -35.572 1.00 60.68 290 PRO D O 1
ATOM 9627 N N . ASN D 1 309 ? -24.737 -67.532 -33.341 1.00 58.13 291 ASN D N 1
ATOM 9628 C CA . ASN D 1 309 ? -25.102 -68.942 -33.277 1.00 58.40 291 ASN D CA 1
ATOM 9629 C C . ASN D 1 309 ? -26.526 -69.222 -33.816 1.00 63.25 291 ASN D C 1
ATOM 9630 O O . ASN D 1 309 ? -26.846 -70.387 -34.053 1.00 64.03 291 ASN D O 1
ATOM 9635 N N . THR D 1 310 ? -27.361 -68.188 -34.046 1.00 59.16 292 THR D N 1
ATOM 9636 C CA . THR D 1 310 ? -28.705 -68.394 -34.604 1.00 59.01 292 THR D CA 1
ATOM 9637 C C . THR D 1 310 ? -28.993 -67.490 -35.829 1.00 63.43 292 THR D C 1
ATOM 9638 O O . THR D 1 310 ? -29.977 -67.719 -36.526 1.00 63.09 292 THR D O 1
ATOM 9642 N N . GLY D 1 311 ? -28.162 -66.471 -36.054 1.00 60.67 293 GLY D N 1
ATOM 9643 C CA . GLY D 1 311 ? -28.313 -65.506 -37.143 1.00 60.47 293 GLY D CA 1
ATOM 9644 C C . GLY D 1 311 ? -29.378 -64.451 -36.892 1.00 64.70 293 GLY D C 1
ATOM 9645 O O . GLY D 1 311 ? -29.713 -63.681 -37.799 1.00 64.84 293 GLY D O 1
ATOM 9646 N N . GLU D 1 312 ? -29.911 -64.392 -35.653 1.00 60.81 294 GLU D N 1
ATOM 9647 C CA . GLU D 1 312 ? -31.000 -63.491 -35.261 1.00 60.14 294 GLU D CA 1
ATOM 9648 C C . GLU D 1 312 ? -30.518 -62.107 -34.827 1.00 63.57 294 GLU D C 1
ATOM 9649 O O . GLU D 1 312 ? -29.470 -61.991 -34.202 1.00 63.48 294 GLU D O 1
ATOM 9651 N N . VAL D 1 313 ? -31.307 -61.068 -35.129 1.00 59.71 295 VAL D N 1
ATOM 9652 C CA . VAL D 1 313 ? -31.017 -59.700 -34.709 1.00 59.55 295 VAL D CA 1
ATOM 9653 C C . VAL D 1 313 ? -31.635 -59.549 -33.327 1.00 64.82 295 VAL D C 1
ATOM 9654 O O . VAL D 1 313 ? -32.864 -59.668 -33.182 1.00 64.55 295 VAL D O 1
ATOM 9658 N N . LEU D 1 314 ? -30.794 -59.280 -32.321 1.00 61.20 296 LEU D N 1
ATOM 9659 C CA . LEU D 1 314 ? -31.261 -59.089 -30.954 1.00 61.56 296 LEU D CA 1
ATOM 9660 C C . LEU D 1 314 ? -31.636 -57.612 -30.691 1.00 67.53 296 LEU D C 1
ATOM 9661 O O . LEU D 1 314 ? -32.672 -57.340 -30.078 1.00 68.47 296 LEU D O 1
ATOM 9666 N N . TYR D 1 315 ? -30.802 -56.668 -31.149 1.00 64.11 297 TYR D N 1
ATOM 9667 C CA . TYR D 1 315 ? -31.030 -55.242 -30.940 1.00 64.14 297 TYR D CA 1
ATOM 9668 C C . TYR D 1 315 ? -30.452 -54.420 -32.086 1.00 65.83 297 TYR D C 1
ATOM 9669 O O . TYR D 1 315 ? -29.480 -54.823 -32.711 1.00 64.39 297 TYR D O 1
ATOM 9678 N N . GLU D 1 316 ? -31.063 -53.278 -32.361 1.00 62.89 298 GLU D N 1
ATOM 9679 C CA . GLU D 1 316 ? -30.596 -52.320 -33.349 1.00 64.04 298 GLU D CA 1
ATOM 9680 C C . GLU D 1 316 ? -30.271 -51.047 -32.577 1.00 70.24 298 GLU D C 1
ATOM 9681 O O . GLU D 1 316 ? -31.177 -50.410 -32.046 1.00 70.35 298 GLU D O 1
ATOM 9683 N N . LEU D 1 317 ? -28.981 -50.719 -32.450 1.00 67.57 299 LEU D N 1
ATOM 9684 C CA . LEU D 1 317 ? -28.549 -49.506 -31.778 1.00 67.75 299 LEU D CA 1
ATOM 9685 C C . LEU D 1 317 ? -29.068 -48.279 -32.568 1.00 73.37 299 LEU D C 1
ATOM 9686 O O . LEU D 1 317 ? -28.824 -48.185 -33.776 1.00 72.33 299 LEU D O 1
ATOM 9691 N N . PRO D 1 318 ? -29.838 -47.372 -31.917 1.00 72.09 300 PRO D N 1
ATOM 9692 C CA . PRO D 1 318 ? -30.402 -46.232 -32.659 1.00 72.64 300 PRO D CA 1
ATOM 9693 C C . PRO D 1 318 ? -29.329 -45.211 -33.076 1.00 78.61 300 PRO D C 1
ATOM 9694 O O . PRO D 1 318 ? -28.557 -44.716 -32.239 1.00 77.65 300 PRO D O 1
ATOM 9698 N N . THR D 1 319 ? -29.264 -44.950 -34.410 1.00 76.84 301 THR D N 1
ATOM 9699 C CA . THR D 1 319 ? -28.295 -44.061 -35.084 1.00 77.19 301 THR D CA 1
ATOM 9700 C C . THR D 1 319 ? -28.944 -43.150 -36.149 1.00 81.86 301 THR D C 1
ATOM 9701 O O . THR D 1 319 ? -30.081 -43.392 -36.575 1.00 81.19 301 THR D O 1
ATOM 9705 N N . ASN D 1 320 ? -28.151 -42.168 -36.655 1.00 78.59 302 ASN D N 1
ATOM 9706 C CA . ASN D 1 320 ? -28.513 -41.279 -37.767 1.00 77.56 302 ASN D CA 1
ATOM 9707 C C . ASN D 1 320 ? -28.226 -42.043 -39.100 1.00 79.63 302 ASN D C 1
ATOM 9708 O O . ASN D 1 320 ? -28.035 -43.268 -39.077 1.00 78.57 302 ASN D O 1
ATOM 9710 N N . THR D 1 321 ? -28.194 -41.328 -40.245 1.00 75.24 303 THR D N 1
ATOM 9711 C CA . THR D 1 321 ? -27.958 -41.908 -41.574 1.00 74.17 303 THR D CA 1
ATOM 9712 C C . THR D 1 321 ? -26.445 -42.019 -41.912 1.00 75.16 303 THR D C 1
ATOM 9713 O O . THR D 1 321 ? -26.099 -42.314 -43.063 1.00 74.90 303 THR D O 1
ATOM 9715 N N . GLN D 1 322 ? -25.554 -41.825 -40.913 1.00 69.04 304 GLN D N 1
ATOM 9716 C CA . GLN D 1 322 ? -24.106 -41.909 -41.122 1.00 67.49 304 GLN D CA 1
ATOM 9717 C C . GLN D 1 322 ? -23.542 -43.323 -40.863 1.00 67.68 304 GLN D C 1
ATOM 9718 O O . GLN D 1 322 ? -23.876 -43.967 -39.861 1.00 67.62 304 GLN D O 1
ATOM 9720 N N . TRP D 1 323 ? -22.658 -43.772 -41.778 1.00 59.46 305 TRP D N 1
ATOM 9721 C CA . TRP D 1 323 ? -21.958 -45.059 -41.748 1.00 56.52 305 TRP D CA 1
ATOM 9722 C C . TRP D 1 323 ? -20.844 -45.047 -40.696 1.00 58.75 305 TRP D C 1
ATOM 9723 O O . TRP D 1 323 ? -20.210 -44.013 -40.504 1.00 57.32 305 TRP D O 1
ATOM 9734 N N . CYS D 1 324 ? -20.556 -46.211 -40.075 1.00 55.99 306 CYS D N 1
ATOM 9735 C CA . CYS D 1 324 ? -19.460 -46.373 -39.108 1.00 55.64 306 CYS D CA 1
ATOM 9736 C C . CYS D 1 324 ? -18.455 -47.387 -39.629 1.00 55.76 306 CYS D C 1
ATOM 9737 O O . CYS D 1 324 ? -18.856 -48.461 -40.042 1.00 54.90 306 CYS D O 1
ATOM 9740 N N . PHE D 1 325 ? -17.160 -47.037 -39.638 1.00 50.58 307 PHE D N 1
ATOM 9741 C CA . PHE D 1 325 ? -16.071 -47.866 -40.185 1.00 48.76 307 PHE D CA 1
ATOM 9742 C C . PHE D 1 325 ? -15.313 -48.726 -39.145 1.00 50.45 307 PHE D C 1
ATOM 9743 O O . PHE D 1 325 ? -14.473 -49.534 -39.546 1.00 49.75 307 PHE D O 1
ATOM 9751 N N . ASP D 1 326 ? -15.539 -48.510 -37.835 1.00 46.93 308 ASP D N 1
ATOM 9752 C CA . ASP D 1 326 ? -14.854 -49.241 -36.750 1.00 46.20 308 ASP D CA 1
ATOM 9753 C C . ASP D 1 326 ? -15.757 -49.318 -35.528 1.00 45.05 308 ASP D C 1
ATOM 9754 O O . ASP D 1 326 ? -16.172 -48.283 -35.029 1.00 45.33 308 ASP D O 1
ATOM 9759 N N . ILE D 1 327 ? -16.093 -50.533 -35.073 1.00 39.05 309 ILE D N 1
ATOM 9760 C CA . ILE D 1 327 ? -16.940 -50.765 -33.897 1.00 36.95 309 ILE D CA 1
ATOM 9761 C C . ILE D 1 327 ? -16.127 -51.623 -32.891 1.00 38.94 309 ILE D C 1
ATOM 9762 O O . ILE D 1 327 ? -15.357 -52.493 -33.314 1.00 37.71 309 ILE D O 1
ATOM 9767 N N . GLN D 1 328 ? -16.216 -51.303 -31.572 1.00 35.44 310 GLN D N 1
ATOM 9768 C CA . GLN D 1 328 ? -15.443 -52.017 -30.541 1.00 35.77 310 GLN D CA 1
ATOM 9769 C C . GLN D 1 328 ? -16.147 -52.103 -29.215 1.00 40.25 310 GLN D C 1
ATOM 9770 O O . GLN D 1 328 ? -16.663 -51.094 -28.727 1.00 42.67 310 GLN D O 1
ATOM 9776 N N . TRP D 1 329 ? -16.162 -53.305 -28.620 1.00 35.21 311 TRP D N 1
ATOM 9777 C CA . TRP D 1 329 ? -16.710 -53.535 -27.294 1.00 36.15 311 TRP D CA 1
ATOM 9778 C C . TRP D 1 329 ? -15.701 -52.992 -26.292 1.00 41.03 311 TRP D C 1
ATOM 9779 O O . TRP D 1 329 ? -14.490 -53.063 -26.543 1.00 38.16 311 TRP D O 1
ATOM 9790 N N . CYS D 1 330 ? -16.196 -52.453 -25.160 1.00 40.64 312 CYS D N 1
ATOM 9791 C CA . CYS D 1 330 ? -15.325 -51.942 -24.103 1.00 41.63 312 CYS D CA 1
ATOM 9792 C C . CYS D 1 330 ? -14.851 -53.124 -23.287 1.00 45.12 312 CYS D C 1
ATOM 9793 O O . CYS D 1 330 ? -15.682 -53.872 -22.766 1.00 46.30 312 CYS D O 1
ATOM 9796 N N . PRO D 1 331 ? -13.527 -53.388 -23.256 1.00 41.32 313 PRO D N 1
ATOM 9797 C CA . PRO D 1 331 ? -13.020 -54.569 -22.518 1.00 40.17 313 PRO D CA 1
ATOM 9798 C C . PRO D 1 331 ? -13.459 -54.660 -21.045 1.00 44.01 313 PRO D C 1
ATOM 9799 O O . PRO D 1 331 ? -13.824 -55.747 -20.616 1.00 45.80 313 PRO D O 1
ATOM 9803 N N . ARG D 1 332 ? -13.446 -53.545 -20.295 1.00 39.72 314 ARG D N 1
ATOM 9804 C CA . ARG D 1 332 ? -13.761 -53.502 -18.870 1.00 40.64 314 ARG D CA 1
ATOM 9805 C C . ARG D 1 332 ? -15.262 -53.444 -18.553 1.00 47.60 314 ARG D C 1
ATOM 9806 O O . ARG D 1 332 ? -15.694 -54.035 -17.557 1.00 47.62 314 ARG D O 1
ATOM 9814 N N . ASN D 1 333 ? -16.030 -52.681 -19.335 1.00 46.27 315 ASN D N 1
ATOM 9815 C CA . ASN D 1 333 ? -17.474 -52.540 -19.138 1.00 46.52 315 ASN D CA 1
ATOM 9816 C C . ASN D 1 333 ? -18.108 -53.242 -20.328 1.00 51.56 315 ASN D C 1
ATOM 9817 O O . ASN D 1 333 ? -18.120 -52.690 -21.433 1.00 51.39 315 ASN D O 1
ATOM 9822 N N . PRO D 1 334 ? -18.529 -54.516 -20.145 1.00 49.64 316 PRO D N 1
ATOM 9823 C CA . PRO D 1 334 ? -19.081 -55.291 -21.276 1.00 49.49 316 PRO D CA 1
ATOM 9824 C C . PRO D 1 334 ? -20.362 -54.707 -21.911 1.00 54.20 316 PRO D C 1
ATOM 9825 O O . PRO D 1 334 ? -20.654 -55.030 -23.064 1.00 54.70 316 PRO D O 1
ATOM 9829 N N . ALA D 1 335 ? -21.114 -53.858 -21.173 1.00 48.63 317 ALA D N 1
ATOM 9830 C CA . ALA D 1 335 ? -22.343 -53.219 -21.653 1.00 47.96 317 ALA D CA 1
ATOM 9831 C C . ALA D 1 335 ? -22.066 -52.032 -22.601 1.00 50.60 317 ALA D C 1
ATOM 9832 O O . ALA D 1 335 ? -22.985 -51.553 -23.261 1.00 50.69 317 ALA D O 1
ATOM 9834 N N . VAL D 1 336 ? -20.800 -51.592 -22.687 1.00 44.20 318 VAL D N 1
ATOM 9835 C CA . VAL D 1 336 ? -20.382 -50.392 -23.403 1.00 42.21 318 VAL D CA 1
ATOM 9836 C C . VAL D 1 336 ? -19.549 -50.733 -24.629 1.00 46.69 318 VAL D C 1
ATOM 9837 O O . VAL D 1 336 ? -18.752 -51.654 -24.604 1.00 47.34 318 VAL D O 1
ATOM 9841 N N . LEU D 1 337 ? -19.764 -49.985 -25.704 1.00 43.12 319 LEU D N 1
ATOM 9842 C CA . LEU D 1 337 ? -19.091 -50.118 -26.994 1.00 42.45 319 LEU D CA 1
ATOM 9843 C C . LEU D 1 337 ? -18.874 -48.724 -27.593 1.00 43.85 319 LEU D C 1
ATOM 9844 O O . LEU D 1 337 ? -19.523 -47.757 -27.171 1.00 42.90 319 LEU D O 1
ATOM 9849 N N . SER D 1 338 ? -17.982 -48.629 -28.586 1.00 39.87 320 SER D N 1
ATOM 9850 C CA . SER D 1 338 ? -17.730 -47.392 -29.325 1.00 39.09 320 SER D CA 1
ATOM 9851 C C . SER D 1 338 ? -17.659 -47.655 -30.816 1.00 41.72 320 SER D C 1
ATOM 9852 O O . SER D 1 338 ? -17.120 -48.673 -31.257 1.00 39.33 320 SER D O 1
ATOM 9855 N N . ALA D 1 339 ? -18.250 -46.739 -31.581 1.00 39.41 321 ALA D N 1
ATOM 9856 C CA . ALA D 1 339 ? -18.305 -46.777 -33.041 1.00 39.98 321 ALA D CA 1
ATOM 9857 C C . ALA D 1 339 ? -17.807 -45.432 -33.599 1.00 45.88 321 ALA D C 1
ATOM 9858 O O . ALA D 1 339 ? -18.223 -44.360 -33.124 1.00 43.64 321 ALA D O 1
ATOM 9860 N N . ALA D 1 340 ? -16.869 -45.502 -34.563 1.00 44.69 322 ALA D N 1
ATOM 9861 C CA . ALA D 1 340 ? -16.297 -44.321 -35.226 1.00 44.55 322 ALA D CA 1
ATOM 9862 C C . ALA D 1 340 ? -16.947 -44.170 -36.603 1.00 48.66 322 ALA D C 1
ATOM 9863 O O . ALA D 1 340 ? -16.973 -45.127 -37.371 1.00 47.46 322 ALA D O 1
ATOM 9865 N N . SER D 1 341 ? -17.532 -42.993 -36.863 1.00 47.29 323 SER D N 1
ATOM 9866 C CA . SER D 1 341 ? -18.219 -42.624 -38.103 1.00 49.21 323 SER D CA 1
ATOM 9867 C C . SER D 1 341 ? -17.317 -41.869 -39.091 1.00 54.85 323 SER D C 1
ATOM 9868 O O . SER D 1 341 ? -16.313 -41.258 -38.695 1.00 55.33 323 SER D O 1
ATOM 9871 N N . PHE D 1 342 ? -17.749 -41.817 -40.358 1.00 51.07 324 PHE D N 1
ATOM 9872 C CA . PHE D 1 342 ? -17.057 -41.042 -41.391 1.00 50.95 324 PHE D CA 1
ATOM 9873 C C . PHE D 1 342 ? -17.354 -39.539 -41.242 1.00 55.85 324 PHE D C 1
ATOM 9874 O O . PHE D 1 342 ? -16.485 -38.730 -41.556 1.00 53.73 324 PHE D O 1
ATOM 9882 N N . ASP D 1 343 ? -18.546 -39.170 -40.692 1.00 55.80 325 ASP D N 1
ATOM 9883 C CA . ASP D 1 343 ? -18.961 -37.770 -40.438 1.00 57.01 325 ASP D CA 1
ATOM 9884 C C . ASP D 1 343 ? -18.128 -37.071 -39.270 1.00 60.05 325 ASP D C 1
ATOM 9885 O O . ASP D 1 343 ? -18.459 -35.955 -38.841 1.00 60.21 325 ASP D O 1
ATOM 9890 N N . GLY D 1 344 ? -17.071 -37.745 -38.814 1.00 55.26 326 GLY D N 1
ATOM 9891 C CA . GLY D 1 344 ? -16.099 -37.255 -37.850 1.00 55.08 326 GLY D CA 1
ATOM 9892 C C . GLY D 1 344 ? -16.413 -37.396 -36.379 1.00 60.07 326 GLY D C 1
ATOM 9893 O O . GLY D 1 344 ? -15.815 -36.683 -35.574 1.00 61.41 326 GLY D O 1
ATOM 9894 N N . ARG D 1 345 ? -17.326 -38.295 -35.995 1.00 55.74 327 ARG D N 1
ATOM 9895 C CA . ARG D 1 345 ? -17.594 -38.446 -34.579 1.00 54.72 327 ARG D CA 1
ATOM 9896 C C . ARG D 1 345 ? -17.491 -39.908 -34.131 1.00 57.90 327 ARG D C 1
ATOM 9897 O O . ARG D 1 345 ? -17.959 -40.830 -34.808 1.00 60.04 327 ARG D O 1
ATOM 9905 N N . ILE D 1 346 ? -16.788 -40.097 -33.008 1.00 51.23 328 ILE D N 1
ATOM 9906 C CA . ILE D 1 346 ? -16.613 -41.352 -32.302 1.00 49.86 328 ILE D CA 1
ATOM 9907 C C . ILE D 1 346 ? -17.655 -41.288 -31.184 1.00 50.99 328 ILE D C 1
ATOM 9908 O O . ILE D 1 346 ? -17.631 -40.359 -30.375 1.00 49.51 328 ILE D O 1
ATOM 9913 N N . SER D 1 347 ? -18.600 -42.229 -31.182 1.00 47.68 329 SER D N 1
ATOM 9914 C CA . SER D 1 347 ? -19.660 -42.272 -30.174 1.00 47.73 329 SER D CA 1
ATOM 9915 C C . SER D 1 347 ? -19.544 -43.502 -29.240 1.00 51.02 3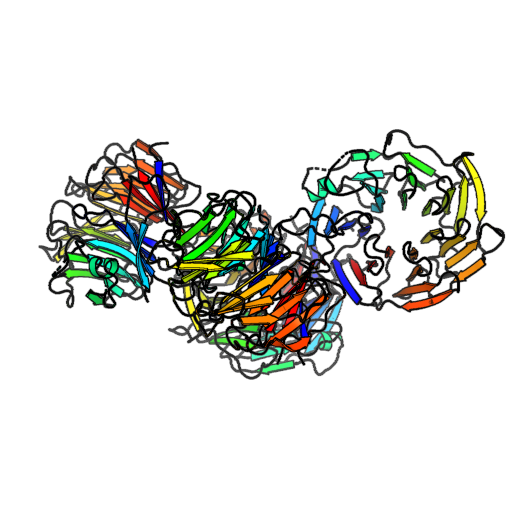29 SER D C 1
ATOM 9916 O O . SER D 1 347 ? -19.253 -44.614 -29.683 1.00 50.83 329 SER D O 1
ATOM 9919 N N . VAL D 1 348 ? -19.783 -43.281 -27.950 1.00 47.09 330 VAL D N 1
ATOM 9920 C CA . VAL D 1 348 ? -19.743 -44.308 -26.906 1.00 45.68 330 VAL D CA 1
ATOM 9921 C C . VAL D 1 348 ? -21.179 -44.604 -26.497 1.00 50.24 330 VAL D C 1
ATOM 9922 O O . VAL D 1 348 ? -21.889 -43.699 -26.056 1.00 48.44 330 VAL D O 1
ATOM 9926 N N . TYR D 1 349 ? -21.602 -45.862 -26.663 1.00 49.09 331 TYR D N 1
ATOM 9927 C CA . TYR D 1 349 ? -22.957 -46.299 -26.337 1.00 50.48 331 TYR D CA 1
ATOM 9928 C C . TYR D 1 349 ? -22.983 -47.333 -25.228 1.00 58.05 331 TYR D C 1
ATOM 9929 O O . TYR D 1 349 ? -21.960 -47.933 -24.896 1.00 56.74 331 TYR D O 1
ATOM 9938 N N . SER D 1 350 ? -24.188 -47.557 -24.695 1.00 58.15 332 SER D N 1
ATOM 9939 C CA . SER D 1 350 ? -24.532 -48.573 -23.709 1.00 59.13 332 SER D CA 1
ATOM 9940 C C . SER D 1 350 ? -25.597 -49.464 -24.378 1.00 65.07 332 SER D C 1
ATOM 9941 O O . SER D 1 350 ? -26.496 -48.940 -25.045 1.00 64.63 332 SER D O 1
ATOM 9944 N N . ILE D 1 351 ? -25.482 -50.795 -24.231 1.00 62.75 333 ILE D N 1
ATOM 9945 C CA . ILE D 1 351 ? -26.435 -51.748 -24.807 1.00 63.23 333 ILE D CA 1
ATOM 9946 C C . ILE D 1 351 ? -27.531 -52.087 -23.747 1.00 68.81 333 ILE D C 1
ATOM 9947 O O . ILE D 1 351 ? -28.154 -53.150 -23.799 1.00 68.88 333 ILE D O 1
ATOM 9949 N N . MET D 1 352 ? -27.788 -51.130 -22.828 1.00 66.21 334 MET D N 1
ATOM 9950 C CA . MET D 1 352 ? -28.774 -51.180 -21.751 1.00 103.75 334 MET D CA 1
ATOM 9951 C C . MET D 1 352 ? -29.883 -50.154 -22.003 1.00 134.35 334 MET D C 1
ATOM 9952 O O . MET D 1 352 ? -30.915 -50.163 -21.330 1.00 98.87 334 MET D O 1
#

Nearest PDB structures (foldseek):
  7sul-assembly1_B  TM=1.003E+00  e=1.150E-73  Homo sapiens
  7sul-assembly1_A  TM=9.980E-01  e=1.561E-66  Homo sapiens
  7sul-assembly1_C  TM=9.954E-01  e=1.130E-66  Homo sapiens
  7sul-assembly1_D  TM=9.958E-01  e=6.668E-62  Homo sapiens
  8j07-assembly1_k2  TM=7.690E-01  e=6.159E-14  Homo sapiens

Radius of gyration: 36.98 Å; Cα contacts (8 Å, |Δi|>4): 3956; chains: 4; bounding box: 66×111×93 Å

Secondary structure (DSSP, 8-state):
--SEEEEEE---EEEEEPPTT-SS-EEEEEEBSS---TT----EEEEEEE--SSS-SSPPEEEEEEEES--BSEEEEES-------SEEEEE-STT-EEEE-HHHHHHT-S--EEEEE--S-S---EEEE-SSSTTEEEEE-STT-EEEEETTSTTS-B-SSSPPSS-----EEEE-SS-TTEEEEE-TTS-EEEEETTTTEEEEEE-S-SSS--EEEEEE-SS-TTEEEEEE--TTS--EEEEETTS-SS-SEEE--SSS-EEEEEE-SS-TT-EEEEETTS-EEEE-TTT--EEEE----S--EEEEEE-SS-TTEEEEEETTTEEEEEE--/--EEEEEE---EEEEEPPTT-SS-EEEEEEBSS---TT----EEEEEEE--TTS-SS--EEEEEEEES--EEEEEEES--S----S-SEEEEEESTT-EEEE-HHHHHHT-S--EEEEE--S-S---EEEE-SSSTTEEEEE-STT-EEEEETTSTTS-B-SSSPPSS-----EEEE-SS-TTEEEEE-TTS-EEEEETTTTEEEEEE-SSTTT--EEEEEE-SS-TTEEEEEE--TTS--EEEEEGGGTTS-SEEE---SS-EEEEEE-SS-TT-EEEEETTS-EEEE-TTT--EEEEE---SS-B---EE-SSSTTEEEEEBTTS-EEEEE--/---EEEEE---EEEEEPPTT-SSEEEEEEEBSS---TT-----EEEEEEE-TTS--SPPEEEEEEE-S--EEEEEEES--SS---SS-SEEEEEESTT-EEEE-HHHHHHT-S--EEEEE--SSS---EEEE-SSSTTEEEEE-STT-EEEEETTSTTS-B-SSSPPSS-----EEEE-SS-TTEEEEE-TTS-EEEEETTTTEEEEEE----S---EEEEEE-SS-TTEEEEEE--TTS--EEEEETTSTTS-SEEE---SS-EEEEEE-SS-TT-EEEEETTS-EEEEETTTTEEEEEE---S--EEEEEE-SSSTT-EEEEETTTEEEEE---/-EEEEEEE--EEEEEPPTT-SSEEEEEEEBSS---EEEEEEE-TTS-SSB-EEEEEEE-S--BSEEEEES------SS-SEEEEE-STT-EEEE-HHHHHHT---EEEEE--S-S---EEEE-SSSTTEEEEE-STT-EEEEETTEEEEEE-SSSPPSS-----EEEE-SS-TTEEEEE-TTS-EEEEETTTTEEEEEE-------EEEEEE-SS-TTEEEEEE--TTS--EEEEEGGGTTS-SEEE---SS-EEEEEE-SS-TT-EEEEETTS-EEEE-TTT--EEEEE---S--EEEEEE-SS-TTEEEEEETTSEEEEEE--

CATH classification: 2.130.10.10

Solvent-accessible surface area: 51451 Å² total; per-residue (Å²): 99,80,21,114,66,44,3,25,8,83,29,41,3,30,3,2,9,3,14,49,162,8,135,39,20,15,0,0,2,0,21,8,6,49,17,0,53,24,25,4,18,57,67,10,6,0,4,0,4,52,13,55,80,105,58,135,36,92,82,11,40,28,48,14,83,50,99,15,109,38,20,0,28,57,4,25,21,2,71,66,36,126,128,143,12,43,4,2,0,0,0,0,0,64,115,0,17,0,1,5,2,16,0,20,58,5,43,89,60,50,129,80,3,62,76,30,91,29,63,53,5,69,20,37,0,66,1,5,23,16,1,79,91,74,44,25,37,1,0,0,0,0,43,45,6,14,6,37,2,0,46,11,67,91,21,88,66,48,91,66,2,14,90,80,34,141,100,80,49,53,11,25,20,12,12,2,3,53,80,54,74,48,20,0,0,3,1,10,42,20,2,115,1,13,3,3,6,33,154,114,55,99,43,78,49,124,7,42,76,32,38,89,20,11,60,7,23,8,19,18,9,10,7,89,55,35,45,24,0,0,0,0,0,31,29,66,171,44,12,8,5,2,1,0,10,23,161,122,41,84,42,16,94,71,78,6,112,48,10,84,90,0,0,19,5,23,14,18,3,91,73,60,26,87,25,1,0,1,1,1,36,33,18,84,3,9,1,1,14,0,56,98,18,50,70,73,38,51,2,53,48,77,128,59,45,11,43,32,3,42,28,2,67,105,40,70,14,1,0,0,1,1,12,36,59,13,63,0,6,0,6,12,16,156,97,28,118,81,40,3,47,32,86,30,55,3,18,1,2,10,2,8,50,83,7,41,40,18,16,0,0,0,0,25,0,14,102,48,101,77,101,106,142,53,65,128,10,22,0,32,0,6,47,8,62,79,72,39,123,56,84,112,17,84,58,49,14,85,48,98,14,112,36,40,0,19,63,5,30,18,1,68,74,14,91,123,101,76,102,12,36,1,2,0,1,0,0,0,60,119,0,21,1,3,3,3,13,0,14,80,4,40,76,62,65,98,74,3,69,82,28,98,34,105,55,8,64,16,26,0,89,1,3,27,14,1,74,86,68,39,32,32,2,0,0,0,1,42,35,3,17,6,40,10,3,47,11,66,66,23,102,82,50,56,64,2,9,90,101,41,132,112,85,61,50,10,23,22,9,10,3,1,44,72,24,76,42,0,0,0,4,2,7,45,23,3,101,0,15,0,4,14,35,103,64,93,38,56,25,13,86,3,49,41,87,45,88,91,13,81,8,25,7,18,18,7,8,9,90,48,8,3,17,0,0,0,0,0,50,33,62,153,14,23,12,5,1,1,0,1,0,83,32,1,93,38,22,43,69,72,6,74,51,14,82,101,0,2,28,10,23,14,20,3,94,71,68,19,91,21,1,1,2,0,1,35,29,22,70,3,11,1,2,10,0,48,85,14,86,63,66,52,74,2,80,43,99,113,51,72,11,59,35,5,45,29,3,68,32,41,70,26,2,0,0,2,2,14,136,65,10,69,0,10,0,6,14,42,114,105,10,125,73,34,4,37,12,86,34,18,0,13,3,3,9,1,14,50,93,7,143,38,21,18,1,0,0,0,15,2,18,94,18,113,47,114,33,157,36,102,80,15,19,0,30,0,14,46,12,64,89,97,65,130,45,104,49,23,66,60,51,11,89,48,100,14,112,45,47,0,16,65,6,28,21,1,66,69,24,52,38,48,40,10,77,16,38,1,3,0,0,0,0,0,69,127,0,21,0,0,4,2,12,0,5,69,3,48,21,62,68,98,74,1,64,77,32,83,36,97,74,3,75,10,34,0,77,2,4,39,18,2,86,93,81,42,26,33,1,0,0,0,0,30,87,4,19,6,30,14,4,52,10,49,54,22,62,79,36,60,67,2,12,93,74,30,135,91,76,45,56,9,25,18,10,11,9,4,58,85,45,89,34,18,0,0,3,1,9,37,37,1,117,0,15,1,1,10,44,180,85,94,84,40,81,53,137,7,22,37,164,44,111,19,15,75,7,34,8,19,10,4,8,7,86,43,32,41,21,0,0,0,0,0,47,22,58,182,48,23,10,4,6,0,2,5,26,144,119,27,123,63,32,81,70,68,4,88,45,7,85,100,0,0,22,8,24,13,8,4,98,69,66,28,36,39,0,0,2,1,1,34,38,21,59,4,7,5,0,27,0,62,91,22,102,65,80,57,82,1,89,44,99,114,67,81,10,24,29,4,48,28,2,67,101,39,66,26,2,0,0,1,0,11,79,75,17,28,1,10,0,8,14,40,121,32,133,64,47,3,19,12,49,84,56,3,15,1,3,9,2,8,54,108,5,97,40,21,16,0,0,2,0,37,3,19,93,28,186,76,27,0,11,0,6,51,13,34,73,94,71,113,48,79,68,20,57,64,55,16,89,46,85,17,107,42,82,0,19,51,4,28,20,0,50,72,33,126,84,119,53,101,15,31,2,4,0,0,0,0,0,61,116,0,19,0,1,5,3,11,0,18,84,6,46,87,62,77,107,19,68,86,23,92,32,101,80,6,82,17,41,0,60,0,2,39,18,0,83,92,65,33,32,27,0,0,0,0,0,32,47,3,11,5,22,10,1,38,10,47,107,23,104,82,38,58,60,3,16,84,99,38,137,110,81,48,56,9,19,17,8,9,7,4,59,83,52,78,53,21,0,0,6,0,6,38,51,0,68,1,11,0,2,21,33,119,110,76,35,68,83,65,105,5,58,60,83,96,96,13,85,4,24,8,18,9,2,8,7,89,46,38,42,13,0,0,0,0,0,46,29,68,152,20,26,6,5,10,0,2,11,32,177,133,21,88,57,43,89,72,71,4,88,51,10,89,97,0,0,16,7,23,12,9,2,95,73,61,19,32,46,1,5,3,2,1,41,39,16,94,5,8,14,3,31,0,60,95,20,47,69,94,106,52,12,88,57,65,95,32,82,10,22,22,3,45,30,2,67,89,56,70,32,7,3,0,1,0,10,90,60,15,37,0,6,0,19,14,52,180

GO terms:
  GO:0005515 protein binding (F, IPI)
  GO:0030134 COPII-coated ER to Golgi transport vesicle (C, IDA)
  GO:0030120 vesicle coat (C, IDA)
  GO:0070971 endoplasmic reticulum exit site (C, IDA)
  GO:0030127 COPII vesicle coat (C, IDA)
  GO:0090110 COPII-coated vesicle cargo loading (P, IDA)
  GO:0005789 endoplasmic reticulum membrane (C, TAS)
  GO:0005829 cytosol (C, TAS)
  GO:0012507 ER to Golgi transport vesicle membrane (C, TAS)
  GO:0048471 perinuclear region of cytoplasm (C, IDA)
  GO:0005737 cytoplasm (C, IDA)
  GO:0005783 endoplasmic reticulum (C, IDA)
  GO:0051592 response to calcium ion (P, IDA)
  GO:0070971 endoplasmic reticulum exit site (C, IMP)
  GO:0048306 calcium-dependent protein binding (F, IPI)

Sequence (1330 aa):
FQGMKLKEVDRTAMQAWSPAQNHPIYLATGTSAQQLDATFSTNASLEIFELDLSDPSLDMKSCATFSSSHRYHKLIWGPYKMDDVSGVLIAGGENGNIILYDPSKIIAGDKEVVIAQNDKHTGPVRALDVNIFQTNLVASGANESEIYIWDLNNFATPMTPGAKTQPPEDISCIAWNRQVQHILASASPSGRATVWDLRKNEPIIKVSDHSNRMHCSGLAWHPDVATQMVLASEDDRLPVIQMWDLRFASSPLRVLENHARGILAIAWSMADPELLLSCGKDAKILCSNPNTGEVLYELPTNTQWCFDIQWCPRNPAVLSAASFDGRISVYSIMQGMKLKEVDRTAMQAWSPAQNHPIYLATGTSAQQLDATFSTNASLEIFELDLSDPSLDMKSCATFSSSHRYHKLIWGPYKMDSGDVSGVLIAGGENGNIILYDPSKIIAGDKEVVIAQNDKHTGPVRALDVNIFQTNLVASGANESEIYIWDLNNFATPMTPGAKTQPPEDISCIAWNRQVQHILASASPSGRATVWDLRKNEPIIKVSDHSNRMHCSGLAWHPDVATQMVLASEDDRLPVIQMWDLRFASSPLRVLENHARGILAIAWSMADPELLLSCGKDAKILCSNPNTGEVLYELPTNTQWCFDIQWCPRNPAVLSAASFDGRISVYSIMQGMKLKEVDRTAMQAWSPAQNHPIYLATGTSAQQLDATFSTNASLEIFELDLSDPSLDMKSCATFSSSHRYHKLIWGPYKMDSKGDVSGVLIAGGENGNIILYDPSKIIAGDKEVVIAQNDKHTGPVRALDVNIFQTNLVASGANESEIYIWDLNNFATPMTPGAKTQPPEDISCIAWNRRQVQHILASASPSGRATVWDLRKNEPIIKVSDHSNRMHCSGLAWHPDVATQMVLASEDDRLPVIQMWDLRFASSPLRVLENHARGILAIAWSMADPELLLSCGKDAKILCSNPNTGEVLYELPTNTQWCFDIQWCPRNPAVLSAASFDGRISVYSIMGMKLKEVDRTAMQAWSPAQNHPIYLATGTSAQQLASLEIFELDLSDPSLDMKSCATFSSSHRYHKLIWGPYKMDKGDVSGVLIAGGENGNIILYDPSKIIAGDKVVIAQNDKHTGPVRALDVNIFQTNLVASGANESEIYIWDLNNFATPMTPGAKTQPPEDISCIAWNRQVQHILASASPSGRATVWDLRKNEPIIKVSDSNRMHCSGLAWHPDVATQMVLASEDDRLPVIQMWDLRFASSPLRVLENHARGILAIAWSMADPELLLSCGKDAKILCSNPNTGEVLYELPTNTQWCFDIQWCPRNPAVLSAASFDGRISVYSIM

InterPro domains:
  IPR001680 WD40 repeat [PS50082] (118-160)
  IPR001680 WD40 repeat [SM00320] (56-102)
  IPR001680 WD40 repeat [SM00320] (111-151)
  IPR001680 WD40 repeat [SM00320] (158-197)
  IPR001680 WD40 repeat [SM00320] (200-245)
  IPR001680 WD40 repeat [SM00320] (249-289)
  IPR001680 WD40 repeat [SM00320] (292-332)
  IPR015943 WD40/YVTN repeat-like-containing domain superfamily [G3DSA:2.130.10.10] (1-334)
  IPR024298 Sec16, Sec23-binding domain [PF12931] (573-767)
  IPR036322 WD40-repeat-containing domain superfamily [SSF50978] (38-333)
  IPR040251 Protein transport protein SEC31-like [PTHR13923] (1-1217)